Protein AF-0000000066341461 (afdb_homodimer)

Nearest PDB structures (foldseek):
  7xf5-assembly1_A  TM=8.465E-01  e=7.614E-37  Homo sapiens
  6qvb-assembly1_B  TM=9.082E-01  e=4.799E-34  Homo sapiens
  6coy-assembly1_B  TM=9.513E-01  e=1.203E-29  Homo sapiens
  8ta2-assembly1_B  TM=9.564E-01  e=3.883E-28  Homo sapiens
  6qv6-assembly1_A  TM=9.514E-01  e=9.353E-28  Homo sapiens

pLDDT: mean 84.08, std 16.34, range [21.59, 98.44]

GO terms:
  GO:0015108 chloride transmembrane transporter activity (F, IDA)
  GO:0015108 chloride transmembrane transporter activity (F, IGI)
  GO:0055064 chloride ion homeostasis (P, IMP)

Foldseek 3Di:
DPPPPPPDDPPPPDPPVVVVVVVVVVVVVVVVVVVVVVPVPCPDPVVVVVVVVVVVVVVVVVVCVVDNPVLVLLLVLLQVLLVLLQVLVVLLVVLLVVLVVVLVVCPPPPVVNLCSLQQLLLVLLLVQCVLCVPQPVLLWELCLLVLLLVLLPDDDVSLLDPSSLVSNSSSASSQQSSFVLLLFADQRNSLSSLLSSLLVSVVVSCVVVPVPDPPDNNLSSLLSSLSSNCSNFLFNVLSNQCSCPRNDDDDDVVSVVSSSSSSNSNSVSNQVVCCVVPVDVHRDFQQAADADQPQRFDPVCLVVLLVLLVVLLVVLLVLLVLLLVLQVCCCPPVVNVVCCVPRQSNVSSVLSSVSSVCCPCVHVVLLQLSVDGLSLLLNLLLHQDALVVCVVPVPVDDDDPPRSSPSQDDPPDDSLRSLVCNLVVLSVSLSSSNNRGGHTHHLSSQLSSQLSSQLNSLNVVLVVCVVPPPDPDSSGGSSLSSLLRSQSNSCLQQLGNSSLVVSCRNNVHCSSSVSSSSSNVSSSVSSPPPLDAHNSLSVCLSVLALDQVSLCSNPVVLQQAFQLVQFDAADDAAEQFDFLVVVVVSLVVDPDQKHWYAHDPVQQQTAAIDGSVQSVVQCVVCVVPDSNHGPNVGGDGDHDDDEAERSHHLNVVSVCCSVVVDQKHFYDDPRHTRHMDGSVSSRVVSSVSSVVD/DCPPPPPPPPVPPDPPPVVVVVVVVCVVVVVVVVVVVVPVPCPDPVVVVVVVVVVVVVVVVVVCVVDNPVLVLLLVLLQVLLVLLQVLVVLLVVLLVVLVVVLVVCPPPPVVNLCSLQQLLLVLLLVQCVLCVVQAVLLWELCLLVLLLVLLPDDDVSLLDPSSLVSNSSSASSQQSSFVLLLFADQRNSLSSLLSSLLVSVVVSCVVVPVPDPPDNNLSSLLSSLSSNCSNFLFNVLSNQCSCPRNDDDDDVVSVVSSSSSSNSNSVSNQVVCCVVPVDVHRDFQQAADADQPQRFDPVCLVVLLVLLVVLLVVLLVLLVLLLVLQVCCCPPVVNVVCCVPRQSNVSSVLSSVSSVCCPCVHVVLLQLSVDGLSLLLNLLLHQDALVVCVVPVVPDDDDPPRSSPSQDDPPDDSLRSLVCNLVVLSVSLSSSNNRGGHTHHLSSQLSSQLSSQLNSLNVVLVVCVVPPPDPDSSGGSSLSSLLRSQSNSCLQQLGNSSLVVSCRNRVHCSSSVSSSSSNVSSSVSSPPPLDAHNSLSVCLSVLALDQVSLCSNPVVLQQAFCLVQFDAADDAAEQFDFLVVVVVSLVVDPDQKHWYAHDPVQQQTAAIDGSVQSVVQCVVCVPPDSNHGPNVGDDGDHDDDEAERSHHLNVVSVCCSVVVDQKHFYDDPRHTRHMDGSVSNRVVSSVSSVVD

Structure (mmCIF, N/CA/C/O backbone):
data_AF-0000000066341461-model_v1
#
loop_
_entity.id
_entity.type
_entity.pdbx_description
1 polymer 'Chloride channel K'
#
loop_
_atom_site.group_PDB
_atom_site.id
_atom_site.type_symbol
_atom_site.label_atom_id
_atom_site.label_alt_id
_atom_site.label_comp_id
_atom_site.label_asym_id
_atom_site.label_entity_id
_atom_site.label_seq_id
_atom_site.pdbx_PDB_ins_code
_atom_site.Cartn_x
_atom_site.Cartn_y
_atom_site.Cartn_z
_atom_site.occupancy
_atom_site.B_iso_or_equiv
_atom_site.auth_seq_id
_atom_site.auth_comp_id
_atom_site.auth_asym_id
_atom_site.auth_atom_id
_atom_site.pdbx_PDB_model_num
ATOM 1 N N . MET A 1 1 ? 57.875 -99.188 4.984 1 24.59 1 MET A N 1
ATOM 2 C CA . MET A 1 1 ? 58.094 -98.188 6.027 1 24.59 1 MET A CA 1
ATOM 3 C C . MET A 1 1 ? 57.031 -97.125 5.977 1 24.59 1 MET A C 1
ATOM 5 O O . MET A 1 1 ? 56.875 -96.438 4.949 1 24.59 1 MET A O 1
ATOM 9 N N . ASP A 1 2 ? 55.938 -97.188 6.777 1 26.61 2 ASP A N 1
ATOM 10 C CA . ASP A 1 2 ? 54.5 -96.938 6.988 1 26.61 2 ASP A CA 1
ATOM 11 C C . ASP A 1 2 ? 54.281 -95.5 7.477 1 26.61 2 ASP A C 1
ATOM 13 O O . ASP A 1 2 ? 54.531 -95.188 8.641 1 26.61 2 ASP A O 1
ATOM 17 N N . ASP A 1 3 ? 54.906 -94.562 6.746 1 26.5 3 ASP A N 1
ATOM 18 C CA . ASP A 1 3 ? 55.062 -93.188 7.133 1 26.5 3 ASP A CA 1
ATOM 19 C C . ASP A 1 3 ? 53.719 -92.5 7.426 1 26.5 3 ASP A C 1
ATOM 21 O O . ASP A 1 3 ? 52.844 -92.5 6.562 1 26.5 3 ASP A O 1
ATOM 25 N N . ILE A 1 4 ? 53.312 -92.562 8.711 1 28.92 4 ILE A N 1
ATOM 26 C CA . ILE A 1 4 ? 52.125 -92.312 9.5 1 28.92 4 ILE A CA 1
ATOM 27 C C . ILE A 1 4 ? 51.781 -90.812 9.461 1 28.92 4 ILE A C 1
ATOM 29 O O . ILE A 1 4 ? 52.562 -90 9.953 1 28.92 4 ILE A O 1
ATOM 33 N N . CYS A 1 5 ? 51.219 -90.312 8.336 1 27.58 5 CYS A N 1
ATOM 34 C CA . CYS A 1 5 ? 50.906 -88.938 7.93 1 27.58 5 CYS A CA 1
ATOM 35 C C . CYS A 1 5 ? 49.969 -88.25 8.945 1 27.58 5 CYS A C 1
ATOM 37 O O . CYS A 1 5 ? 48.812 -88.625 9.055 1 27.58 5 CYS A O 1
ATOM 39 N N . VAL A 1 6 ? 50.469 -87.938 10.172 1 27.92 6 VAL A N 1
ATOM 40 C CA . VAL A 1 6 ? 49.719 -87.562 11.352 1 27.92 6 VAL A CA 1
ATOM 41 C C . VAL A 1 6 ? 49.062 -86.188 11.109 1 27.92 6 VAL A C 1
ATOM 43 O O . VAL A 1 6 ? 49.75 -85.188 10.781 1 27.92 6 VAL A O 1
ATOM 46 N N . ASN A 1 7 ? 47.781 -86.062 10.625 1 26.39 7 ASN A N 1
ATOM 47 C CA . ASN A 1 7 ? 46.906 -85 10.203 1 26.39 7 ASN A CA 1
ATOM 48 C C . ASN A 1 7 ? 46.594 -84.062 11.359 1 26.39 7 ASN A C 1
ATOM 50 O O . ASN A 1 7 ? 45.969 -84.438 12.352 1 26.39 7 ASN A O 1
ATOM 54 N N . VAL A 1 8 ? 47.5 -83.188 11.82 1 23.38 8 VAL A N 1
ATOM 55 C CA . VAL A 1 8 ? 47.438 -82.312 13.008 1 23.38 8 VAL A CA 1
ATOM 56 C C . VAL A 1 8 ? 46.25 -81.375 12.938 1 23.38 8 VAL A C 1
ATOM 58 O O . VAL A 1 8 ? 45.969 -80.812 11.875 1 23.38 8 VAL A O 1
ATOM 61 N N . LYS A 1 9 ? 45.406 -81.312 14.086 1 27.03 9 LYS A N 1
ATOM 62 C CA . LYS A 1 9 ? 44.125 -80.875 14.625 1 27.03 9 LYS A CA 1
ATOM 63 C C . LYS A 1 9 ? 44.094 -79.312 14.789 1 27.03 9 LYS A C 1
ATOM 65 O O . LYS A 1 9 ? 43.906 -78.812 15.898 1 27.03 9 LYS A O 1
ATOM 70 N N . GLN A 1 10 ? 44.688 -78.438 13.938 1 26.56 10 GLN A N 1
ATOM 71 C CA . GLN A 1 10 ? 44.906 -77.125 14.492 1 26.56 10 GLN A CA 1
ATOM 72 C C . GLN A 1 10 ? 43.562 -76.438 14.859 1 26.56 10 GLN A C 1
ATOM 74 O O . GLN A 1 10 ? 42.656 -76.438 14.047 1 26.56 10 GLN A O 1
ATOM 79 N N . PRO A 1 11 ? 43.188 -76.25 16.219 1 30.66 11 PRO A N 1
ATOM 80 C CA . PRO A 1 11 ? 41.969 -75.812 16.875 1 30.66 11 PRO A CA 1
ATOM 81 C C . PRO A 1 11 ? 41.625 -74.375 16.578 1 30.66 11 PRO A C 1
ATOM 83 O O . PRO A 1 11 ? 42.344 -73.5 16.969 1 30.66 11 PRO A O 1
ATOM 86 N N . GLU A 1 12 ? 41.375 -73.938 15.367 1 27.84 12 GLU A N 1
ATOM 87 C CA . GLU A 1 12 ? 41.25 -72.5 14.906 1 27.84 12 GLU A CA 1
ATOM 88 C C . GLU A 1 12 ? 40.094 -71.812 15.633 1 27.84 12 GLU A C 1
ATOM 90 O O . GLU A 1 12 ? 39.906 -70.625 15.461 1 27.84 12 GLU A O 1
ATOM 95 N N . ASN A 1 13 ? 39.062 -72.562 16.219 1 27.7 13 ASN A N 1
ATOM 96 C CA . ASN A 1 13 ? 37.75 -71.938 16.188 1 27.7 13 ASN A CA 1
ATOM 97 C C . ASN A 1 13 ? 37.625 -70.812 17.25 1 27.7 13 ASN A C 1
ATOM 99 O O . ASN A 1 13 ? 36.594 -70.188 17.391 1 27.7 13 ASN A O 1
ATOM 103 N N . GLU A 1 14 ? 38.312 -70.938 18.375 1 31.06 14 GLU A N 1
ATOM 104 C CA . GLU A 1 14 ? 37.688 -70.438 19.594 1 31.06 14 GLU A CA 1
ATOM 105 C C . GLU A 1 14 ? 37.781 -68.875 19.609 1 31.06 14 GLU A C 1
ATOM 107 O O . GLU A 1 14 ? 37.125 -68.25 20.438 1 31.06 14 GLU A O 1
ATOM 112 N N . ASN A 1 15 ? 38.75 -68.312 19.016 1 32.84 15 ASN A N 1
ATOM 113 C CA . ASN A 1 15 ? 39.188 -67 19.453 1 32.84 15 ASN A CA 1
ATOM 114 C C . ASN A 1 15 ? 38.188 -65.938 19.016 1 32.84 15 ASN A C 1
ATOM 116 O O . ASN A 1 15 ? 38.406 -64.75 19.281 1 32.84 15 ASN A O 1
ATOM 120 N N . ASP A 1 16 ? 37.344 -66.25 18.047 1 32.78 16 ASP A N 1
ATOM 121 C CA . ASP A 1 16 ? 36.656 -65.062 17.469 1 32.78 16 ASP A CA 1
ATOM 122 C C . ASP A 1 16 ? 35.531 -64.625 18.391 1 32.78 16 ASP A C 1
ATOM 124 O O . ASP A 1 16 ? 34.938 -63.562 18.156 1 32.78 16 ASP A O 1
ATOM 128 N N . GLU A 1 17 ? 35.031 -65.5 19.328 1 33.88 17 GLU A N 1
ATOM 129 C CA . GLU A 1 17 ? 33.875 -65.062 20.109 1 33.88 17 GLU A CA 1
ATOM 130 C C . GLU A 1 17 ? 34.219 -64 21.125 1 33.88 17 GLU A C 1
ATOM 132 O O . GLU A 1 17 ? 33.344 -63.281 21.594 1 33.88 17 GLU A O 1
ATOM 137 N N . GLN A 1 18 ? 35.438 -64.062 21.688 1 35.53 18 GLN A N 1
ATOM 138 C CA . GLN A 1 18 ? 35.75 -63.219 22.812 1 35.53 18 GLN A CA 1
ATOM 139 C C . GLN A 1 18 ? 35.781 -61.75 22.406 1 35.53 18 GLN A C 1
ATOM 141 O O . GLN A 1 18 ? 35.688 -60.875 23.25 1 35.53 18 GLN A O 1
ATOM 146 N N . ARG A 1 19 ? 36.094 -61.5 21.156 1 39.25 19 ARG A N 1
ATOM 147 C CA . ARG A 1 19 ? 36.281 -60.094 20.781 1 39.25 19 ARG A CA 1
ATOM 148 C C . ARG A 1 19 ? 34.938 -59.375 20.766 1 39.25 19 ARG A C 1
ATOM 150 O O . ARG A 1 19 ? 34.906 -58.125 20.859 1 39.25 19 ARG A O 1
ATOM 157 N N . VAL A 1 20 ? 33.875 -60.219 20.594 1 41.56 20 VAL A N 1
ATOM 158 C CA . VAL A 1 20 ? 32.594 -59.562 20.5 1 41.56 20 VAL A CA 1
ATOM 159 C C . VAL A 1 20 ? 32.156 -59.031 21.859 1 41.56 20 VAL A C 1
ATOM 161 O O . VAL A 1 20 ? 31.562 -57.938 21.969 1 41.56 20 VAL A O 1
ATOM 164 N N . GLN A 1 21 ? 32.5 -59.844 22.953 1 38.66 21 GLN A N 1
ATOM 165 C CA . GLN A 1 21 ? 31.984 -59.438 24.266 1 38.66 21 GLN A CA 1
ATOM 166 C C . GLN A 1 21 ? 32.719 -58.219 24.766 1 38.66 21 GLN A C 1
ATOM 168 O O . GLN A 1 21 ? 32.188 -57.438 25.562 1 38.66 21 GLN A O 1
ATOM 173 N N . GLU A 1 22 ? 34.062 -58.188 24.531 1 41.75 22 GLU A N 1
ATOM 174 C CA . GLU A 1 22 ? 34.812 -57.094 25.094 1 41.75 22 GLU A CA 1
ATOM 175 C C . GLU A 1 22 ? 34.375 -55.75 24.484 1 41.75 22 GLU A C 1
ATOM 177 O O . GLU A 1 22 ? 34.406 -54.719 25.141 1 41.75 22 GLU A O 1
ATOM 182 N N . ASP A 1 23 ? 34 -55.906 23.141 1 36.38 23 ASP A N 1
ATOM 183 C CA . ASP A 1 23 ? 33.625 -54.656 22.531 1 36.38 23 ASP A CA 1
ATOM 184 C C . ASP A 1 23 ? 32.281 -54.156 23.109 1 36.38 23 ASP A C 1
ATOM 186 O O . ASP A 1 23 ? 32 -52.969 23.062 1 36.38 23 ASP A O 1
ATOM 190 N N . LYS A 1 24 ? 31.438 -55.156 23.656 1 41.12 24 LYS A N 1
ATOM 191 C CA . LYS A 1 24 ? 30.203 -54.719 24.281 1 41.12 24 LYS A CA 1
ATOM 192 C C . LYS A 1 24 ? 30.469 -54.062 25.641 1 41.12 24 LYS A C 1
ATOM 194 O O . LYS A 1 24 ? 29.641 -53.312 26.141 1 41.12 24 LYS A O 1
ATOM 199 N N . ARG A 1 25 ? 31.484 -54.719 26.375 1 39.22 25 ARG A N 1
ATOM 200 C CA . ARG A 1 25 ? 31.734 -54.125 27.688 1 39.22 25 ARG A CA 1
ATOM 201 C C . ARG A 1 25 ? 32.281 -52.719 27.547 1 39.22 25 ARG A C 1
ATOM 203 O O . ARG A 1 25 ? 31.953 -51.844 28.359 1 39.22 25 ARG A O 1
ATOM 210 N N . GLU A 1 26 ? 33.25 -52.531 26.516 1 42.88 26 GLU A N 1
ATOM 211 C CA . GLU A 1 26 ? 33.719 -51.156 26.344 1 42.88 26 GLU A CA 1
ATOM 212 C C . GLU A 1 26 ? 32.594 -50.219 25.891 1 42.88 26 GLU A C 1
ATOM 214 O O . GLU A 1 26 ? 32.531 -49.062 26.266 1 42.88 26 GLU A O 1
ATOM 219 N N . GLU A 1 27 ? 31.656 -50.875 25.109 1 36 27 GLU A N 1
ATOM 220 C CA . GLU A 1 27 ? 30.516 -50.062 24.734 1 36 27 GLU A CA 1
ATOM 221 C C . GLU A 1 27 ? 29.562 -49.844 25.906 1 36 27 GLU A C 1
ATOM 223 O O . GLU A 1 27 ? 29 -48.75 26.062 1 36 27 GLU A O 1
ATOM 228 N N . ALA A 1 28 ? 29.344 -50.906 26.797 1 41.62 28 ALA A N 1
ATOM 229 C CA . ALA A 1 28 ? 28.469 -50.688 27.953 1 41.62 28 ALA A CA 1
ATOM 230 C C . ALA A 1 28 ? 29.094 -49.719 28.953 1 41.62 28 ALA A C 1
ATOM 232 O O . ALA A 1 28 ? 28.391 -48.875 29.516 1 41.62 28 ALA A O 1
ATOM 233 N N . THR A 1 29 ? 30.438 -50.062 29.312 1 42.66 29 THR A N 1
ATOM 234 C CA . THR A 1 29 ? 31.031 -49.125 30.25 1 42.66 29 THR A CA 1
ATOM 235 C C . THR A 1 29 ? 31.062 -47.688 29.672 1 42.66 29 THR A C 1
ATOM 237 O O . THR A 1 29 ? 30.906 -46.719 30.422 1 42.66 29 THR A O 1
ATOM 240 N N . ALA A 1 30 ? 31.297 -47.594 28.391 1 42.66 30 ALA A N 1
ATOM 241 C CA . ALA A 1 30 ? 31.234 -46.25 27.828 1 42.66 30 ALA A CA 1
ATOM 242 C C . ALA A 1 30 ? 29.812 -45.688 27.828 1 42.66 30 ALA A C 1
ATOM 244 O O . ALA A 1 30 ? 29.594 -44.5 28.078 1 42.66 30 ALA A O 1
ATOM 245 N N . GLU A 1 31 ? 28.812 -46.625 27.516 1 38.72 31 GLU A N 1
ATOM 246 C CA . GLU A 1 31 ? 27.422 -46.219 27.641 1 38.72 31 GLU A CA 1
ATOM 247 C C . GLU A 1 31 ? 27.078 -45.906 29.094 1 38.72 31 GLU A C 1
ATOM 249 O O . GLU A 1 31 ? 26.344 -44.938 29.375 1 38.72 31 GLU A O 1
ATOM 254 N N . GLU A 1 32 ? 27.484 -46.844 30.094 1 41.41 32 GLU A N 1
ATOM 255 C CA . GLU A 1 32 ? 27.188 -46.531 31.5 1 41.41 32 GLU A CA 1
ATOM 256 C C . GLU A 1 32 ? 27.891 -45.25 31.938 1 41.41 32 GLU A C 1
ATOM 258 O O . GLU A 1 32 ? 27.344 -44.469 32.719 1 41.41 32 GLU A O 1
ATOM 263 N N . LYS A 1 33 ? 29.203 -45.031 31.625 1 42.69 33 LYS A N 1
ATOM 264 C CA . LYS A 1 33 ? 29.859 -43.781 31.984 1 42.69 33 LYS A CA 1
ATOM 265 C C . LYS A 1 33 ? 29.203 -42.594 31.281 1 42.69 33 LYS A C 1
ATOM 267 O O . LYS A 1 33 ? 29.188 -41.469 31.812 1 42.69 33 LYS A O 1
ATOM 272 N N . LEU A 1 34 ? 28.766 -42.781 29.906 1 36.06 34 LEU A N 1
ATOM 273 C CA . LEU A 1 34 ? 28 -41.688 29.297 1 36.06 34 LEU A CA 1
ATOM 274 C C . LEU A 1 34 ? 26.672 -41.5 30.047 1 36.06 34 LEU A C 1
ATOM 276 O O . LEU A 1 34 ? 26.219 -40.344 30.188 1 36.06 34 LEU A O 1
ATOM 280 N N . ILE A 1 35 ? 25.969 -42.656 30.516 1 38.06 35 ILE A N 1
ATOM 281 C CA . ILE A 1 35 ? 24.75 -42.469 31.281 1 38.06 35 ILE A CA 1
ATOM 282 C C . ILE A 1 35 ? 25.094 -41.938 32.688 1 38.06 35 ILE A C 1
ATOM 284 O O . ILE A 1 35 ? 24.328 -41.156 33.25 1 38.06 35 ILE A O 1
ATOM 288 N N . SER A 1 36 ? 26.109 -42.562 33.406 1 39 36 SER A N 1
ATOM 289 C CA . SER A 1 36 ? 26.344 -42.031 34.75 1 39 36 SER A CA 1
ATOM 290 C C . SER A 1 36 ? 26.719 -40.562 34.719 1 39 36 SER A C 1
ATOM 292 O O . SER A 1 36 ? 26.75 -39.906 35.75 1 39 36 SER A O 1
ATOM 294 N N . ALA A 1 37 ? 27.547 -40.188 33.812 1 34.97 37 ALA A N 1
ATOM 295 C CA . ALA A 1 37 ? 27.828 -38.75 33.781 1 34.97 37 ALA A CA 1
ATOM 296 C C . ALA A 1 37 ? 26.547 -37.938 33.531 1 34.97 37 ALA A C 1
ATOM 298 O O . ALA A 1 37 ? 26.438 -37.25 32.531 1 34.97 37 ALA A O 1
ATOM 299 N N . ASN A 1 38 ? 25.391 -38.625 33.531 1 35.88 38 ASN A N 1
ATOM 300 C CA . ASN A 1 38 ? 24.219 -37.781 33.75 1 35.88 38 ASN A CA 1
ATOM 301 C C . ASN A 1 38 ? 24.375 -36.938 35 1 35.88 38 ASN A C 1
ATOM 303 O O . ASN A 1 38 ? 23.875 -37.281 36.062 1 35.88 38 ASN A O 1
ATOM 307 N N . GLU A 1 39 ? 25.578 -36.656 35.438 1 37.41 39 GLU A N 1
ATOM 308 C CA . GLU A 1 39 ? 25.547 -35.594 36.438 1 37.41 39 GLU A CA 1
ATOM 309 C C . GLU A 1 39 ? 24.469 -34.562 36.125 1 37.41 39 GLU A C 1
ATOM 311 O O . GLU A 1 39 ? 24.344 -34.125 34.969 1 37.41 39 GLU A O 1
ATOM 316 N N . PRO A 1 40 ? 23.344 -34.656 36.906 1 39.19 40 PRO A N 1
ATOM 317 C CA . PRO A 1 40 ? 22.453 -33.531 36.688 1 39.19 40 PRO A CA 1
ATOM 318 C C . PRO A 1 40 ? 23.203 -32.219 36.344 1 39.19 40 PRO A C 1
ATOM 320 O O . PRO A 1 40 ? 24.188 -31.906 37 1 39.19 40 PRO A O 1
ATOM 323 N N . SER A 1 41 ? 23.641 -32.031 35.125 1 40.59 41 SER A N 1
ATOM 324 C CA . SER A 1 41 ? 24.109 -30.688 34.844 1 40.59 41 SER A CA 1
ATOM 325 C C . SER A 1 41 ? 23.547 -29.703 35.875 1 40.59 41 SER A C 1
ATOM 327 O O . SER A 1 41 ? 22.344 -29.641 36.094 1 40.59 41 SER A O 1
ATOM 329 N N . TRP A 1 42 ? 24.172 -29.594 36.969 1 42.62 42 TRP A N 1
ATOM 330 C CA . TRP A 1 42 ? 23.953 -28.578 38 1 42.62 42 TRP A CA 1
ATOM 331 C C . TRP A 1 42 ? 23.422 -27.281 37.375 1 42.62 42 TRP A C 1
ATOM 333 O O . TRP A 1 42 ? 24.188 -26.516 36.812 1 42.62 42 TRP A O 1
ATOM 343 N N . LYS A 1 43 ? 22.438 -27.297 36.562 1 50.22 43 LYS A N 1
ATOM 344 C CA . LYS A 1 43 ? 21.859 -25.984 36.281 1 50.22 43 LYS A CA 1
ATOM 345 C C . LYS A 1 43 ? 21.531 -25.25 37.562 1 50.22 43 LYS A C 1
ATOM 347 O O . LYS A 1 43 ? 20.812 -25.766 38.438 1 50.22 43 LYS A O 1
ATOM 352 N N . PRO A 1 44 ? 22.406 -24.391 37.969 1 51.91 44 PRO A N 1
ATOM 353 C CA . PRO A 1 44 ? 22.188 -23.625 39.188 1 51.91 44 PRO A CA 1
ATOM 354 C C . PRO A 1 44 ? 20.781 -23.031 39.281 1 51.91 44 PRO A C 1
ATOM 356 O O . PRO A 1 44 ? 20.188 -22.688 38.25 1 51.91 44 PRO A O 1
ATOM 359 N N . TRP A 1 45 ? 20.156 -22.938 40.438 1 59.75 45 TRP A N 1
ATOM 360 C CA . TRP A 1 45 ? 18.891 -22.406 40.938 1 59.75 45 TRP A CA 1
ATOM 361 C C . TRP A 1 45 ? 17.703 -23.062 40.25 1 59.75 45 TRP A C 1
ATOM 363 O O . TRP A 1 45 ? 17 -22.422 39.469 1 59.75 45 TRP A O 1
ATOM 373 N N . PRO A 1 46 ? 17.75 -24.312 40.312 1 63.38 46 PRO A N 1
ATOM 374 C CA . PRO A 1 46 ? 16.703 -25.062 39.625 1 63.38 46 PRO A CA 1
ATOM 375 C C . PRO A 1 46 ? 15.289 -24.578 39.969 1 63.38 46 PRO A C 1
ATOM 377 O O . PRO A 1 46 ? 14.406 -24.562 39.094 1 63.38 46 PRO A O 1
ATOM 380 N N . GLN A 1 47 ? 15.25 -24.188 41.188 1 65.88 47 GLN A N 1
ATOM 381 C CA . GLN A 1 47 ? 13.914 -23.781 41.594 1 65.88 47 GLN A CA 1
ATOM 382 C C . GLN A 1 47 ? 13.5 -22.484 40.906 1 65.88 47 GLN A C 1
ATOM 384 O O . GLN A 1 47 ? 12.367 -22.359 40.438 1 65.88 47 GLN A O 1
ATOM 389 N N . SER A 1 48 ? 14.492 -21.641 40.938 1 69.88 48 SER A N 1
ATOM 390 C CA . SER A 1 48 ? 14.188 -20.359 40.312 1 69.88 48 SER A CA 1
ATOM 391 C C . SER A 1 48 ? 13.961 -20.531 38.812 1 69.88 48 SER A C 1
ATOM 393 O O . SER A 1 48 ? 13.094 -19.875 38.219 1 69.88 48 SER A O 1
ATOM 395 N N . ARG A 1 49 ? 14.672 -21.469 38.375 1 72.38 49 ARG A N 1
ATOM 396 C CA . ARG A 1 49 ? 14.484 -21.703 36.938 1 72.38 49 ARG A CA 1
ATOM 397 C C . ARG A 1 49 ? 13.125 -22.344 36.656 1 72.38 49 ARG A C 1
ATOM 399 O O . ARG A 1 49 ? 12.484 -22.031 35.656 1 72.38 49 ARG A O 1
ATOM 406 N N . SER A 1 50 ? 12.828 -23.234 37.562 1 75.06 50 SER A N 1
ATOM 407 C CA . SER A 1 50 ? 11.516 -23.844 37.406 1 75.06 50 SER A CA 1
ATOM 408 C C . SER A 1 50 ? 10.398 -22.812 37.562 1 75.06 50 SER A C 1
ATOM 410 O O . SER A 1 50 ? 9.414 -22.844 36.812 1 75.06 50 SER A O 1
ATOM 412 N N . GLN A 1 51 ? 10.695 -21.938 38.469 1 76.56 51 GLN A N 1
ATOM 413 C CA . GLN A 1 51 ? 9.688 -20.906 38.656 1 76.56 51 GLN A CA 1
ATOM 414 C C . GLN A 1 51 ? 9.633 -19.953 37.438 1 76.56 51 GLN A C 1
ATOM 416 O O . GLN A 1 51 ? 8.555 -19.531 37.031 1 76.56 51 GLN A O 1
ATOM 421 N N . ILE A 1 52 ? 10.75 -19.75 37 1 74.44 52 ILE A N 1
ATOM 422 C CA . ILE A 1 52 ? 10.797 -18.875 35.844 1 74.44 52 ILE A CA 1
ATOM 423 C C . ILE A 1 52 ? 10.164 -19.578 34.625 1 74.44 52 ILE A C 1
ATOM 425 O O . ILE A 1 52 ? 9.422 -18.953 33.875 1 74.44 52 ILE A O 1
ATOM 429 N N . ARG A 1 53 ? 10.484 -20.766 34.594 1 76.31 53 ARG A N 1
ATOM 430 C CA . ARG A 1 53 ? 9.906 -21.516 33.469 1 76.31 53 ARG A CA 1
ATOM 431 C C . ARG A 1 53 ? 8.383 -21.562 33.594 1 76.31 53 ARG A C 1
ATOM 433 O O . ARG A 1 53 ? 7.676 -21.438 32.594 1 76.31 53 ARG A O 1
ATOM 440 N N . GLU A 1 54 ? 7.984 -21.781 34.75 1 76.31 54 GLU A N 1
ATOM 441 C CA . GLU A 1 54 ? 6.539 -21.812 34.969 1 76.31 54 GLU A CA 1
ATOM 442 C C . GLU A 1 54 ? 5.918 -20.438 34.719 1 76.31 54 GLU A C 1
ATOM 444 O O . GLU A 1 54 ? 4.824 -20.344 34.156 1 76.31 54 GLU A O 1
ATOM 449 N N . CYS A 1 55 ? 6.633 -19.484 35.125 1 73.94 55 CYS A N 1
ATOM 450 C CA . CYS A 1 55 ? 6.152 -18.125 34.875 1 73.94 55 CYS A CA 1
ATOM 451 C C . CYS A 1 55 ? 6.117 -17.828 33.375 1 73.94 55 CYS A C 1
ATOM 453 O O . CYS A 1 55 ? 5.156 -17.234 32.875 1 73.94 55 CYS A O 1
ATOM 455 N N . VAL A 1 56 ? 7.117 -18.281 32.781 1 76.62 56 VAL A N 1
ATOM 456 C CA . VAL A 1 56 ? 7.184 -18.062 31.344 1 76.62 56 VAL A CA 1
ATOM 457 C C . VAL A 1 56 ? 6.062 -18.828 30.656 1 76.62 56 VAL A C 1
ATOM 459 O O . VAL A 1 56 ? 5.441 -18.328 29.703 1 76.62 56 VAL A O 1
ATOM 462 N N . LEU A 1 57 ? 5.809 -19.922 31.109 1 77.62 57 LEU A N 1
ATOM 463 C CA . LEU A 1 57 ? 4.746 -20.719 30.531 1 77.62 57 LEU A CA 1
ATOM 464 C C . LEU A 1 57 ? 3.379 -20.109 30.797 1 77.62 57 LEU A C 1
ATOM 466 O O . LEU A 1 57 ? 2.496 -20.125 29.938 1 77.62 57 LEU A O 1
ATOM 470 N N . ASN A 1 58 ? 3.221 -19.562 32 1 75.81 58 ASN A N 1
ATOM 471 C CA . ASN A 1 58 ? 1.95 -18.922 32.312 1 75.81 58 ASN A CA 1
ATOM 472 C C . ASN A 1 58 ? 1.75 -17.641 31.5 1 75.81 58 ASN A C 1
ATOM 474 O O . ASN A 1 58 ? 0.64 -17.359 31.047 1 75.81 58 ASN A O 1
ATOM 478 N N . VAL A 1 59 ? 2.783 -17.016 31.375 1 75.12 59 VAL A N 1
ATOM 479 C CA . VAL A 1 59 ? 2.713 -15.797 30.562 1 75.12 59 VAL A CA 1
ATOM 480 C C . VAL A 1 59 ? 2.43 -16.172 29.109 1 75.12 59 VAL A C 1
ATOM 482 O O . VAL A 1 59 ? 1.646 -15.492 28.438 1 75.12 59 VAL A O 1
ATOM 485 N N . LYS A 1 60 ? 3.062 -17.125 28.797 1 76.5 60 LYS A N 1
ATOM 486 C CA . LYS A 1 60 ? 2.822 -17.594 27.438 1 76.5 60 LYS A CA 1
ATOM 487 C C . LYS A 1 60 ? 1.365 -18.016 27.25 1 76.5 60 LYS A C 1
ATOM 489 O O . LYS A 1 60 ? 0.747 -17.672 26.234 1 76.5 60 LYS A O 1
ATOM 494 N N . LYS A 1 61 ? 0.817 -18.703 28.156 1 76.81 61 LYS A N 1
ATOM 495 C CA . LYS A 1 61 ? -0.578 -19.125 28.062 1 76.81 61 LYS A CA 1
ATOM 496 C C . LYS A 1 61 ? -1.518 -17.922 28.062 1 76.81 61 LYS A C 1
ATOM 498 O O . LYS A 1 61 ? -2.504 -17.891 27.328 1 76.81 61 LYS A O 1
ATOM 503 N N . LEU A 1 62 ? -1.164 -17 28.844 1 71.12 62 LEU A N 1
ATOM 504 C CA . LEU A 1 62 ? -1.978 -15.797 28.906 1 71.12 62 LEU A CA 1
ATOM 505 C C . LEU A 1 62 ? -1.901 -15.008 27.609 1 71.12 62 LEU A C 1
ATOM 507 O O . LEU A 1 62 ? -2.92 -14.516 27.109 1 71.12 62 LEU A O 1
ATOM 511 N N . LEU A 1 63 ? -0.741 -15 27.141 1 70.94 63 LEU A N 1
ATOM 512 C CA . LEU A 1 63 ? -0.538 -14.234 25.906 1 70.94 63 LEU A CA 1
ATOM 513 C C . LEU A 1 63 ? -1.203 -14.93 24.719 1 70.94 63 LEU A C 1
ATOM 515 O O . LEU A 1 63 ? -1.786 -14.266 23.859 1 70.94 63 LEU A O 1
ATOM 519 N N . VAL A 1 64 ? -1.059 -16.188 24.719 1 73.56 64 VAL A N 1
ATOM 520 C CA . VAL A 1 64 ? -1.629 -16.953 23.609 1 73.56 64 VAL A CA 1
ATOM 521 C C . VAL A 1 64 ? -3.152 -16.906 23.672 1 73.56 64 VAL A C 1
ATOM 523 O O . VAL A 1 64 ? -3.828 -16.984 22.641 1 73.56 64 VAL A O 1
ATOM 526 N N . SER A 1 65 ? -3.66 -16.75 24.875 1 72.25 65 SER A N 1
ATOM 527 C CA . SER A 1 65 ? -5.109 -16.641 25.016 1 72.25 65 SER A CA 1
ATOM 528 C C . SER A 1 65 ? -5.613 -15.312 24.453 1 72.25 65 SER A C 1
ATOM 530 O O . SER A 1 65 ? -6.762 -15.219 24.016 1 72.25 65 SER A O 1
ATOM 532 N N . LEU A 1 66 ? -4.715 -14.367 24.406 1 71.25 66 LEU A N 1
ATOM 533 C CA . LEU A 1 66 ? -5.133 -13.031 24 1 71.25 66 LEU A CA 1
ATOM 534 C C . LEU A 1 66 ? -4.938 -12.844 22.5 1 71.25 66 LEU A C 1
ATOM 536 O O . LEU A 1 66 ? -5.801 -12.266 21.828 1 71.25 66 LEU A O 1
ATOM 540 N N . ALA A 1 67 ? -3.758 -13.273 22.109 1 77.38 67 ALA A N 1
ATOM 541 C CA . ALA A 1 67 ? -3.443 -13.117 20.688 1 77.38 67 ALA A CA 1
ATOM 542 C C . ALA A 1 67 ? -2.541 -14.25 20.203 1 77.38 67 ALA A C 1
ATOM 544 O O . ALA A 1 67 ? -1.93 -14.953 21 1 77.38 67 ALA A O 1
ATOM 545 N N . SER A 1 68 ? -2.596 -14.453 18.969 1 80.62 68 SER A N 1
ATOM 546 C CA . SER A 1 68 ? -1.717 -15.453 18.375 1 80.62 68 SER A CA 1
ATOM 547 C C . SER A 1 68 ? -0.25 -15.07 18.547 1 80.62 68 SER A C 1
ATOM 549 O O . SER A 1 68 ? 0.083 -13.891 18.609 1 80.62 68 SER A O 1
ATOM 551 N N . MET A 1 69 ? 0.602 -15.938 18.734 1 83.88 69 MET A N 1
ATOM 552 C CA . MET A 1 69 ? 2.031 -15.742 18.969 1 83.88 69 MET A CA 1
ATOM 553 C C . MET A 1 69 ? 2.666 -14.961 17.812 1 83.88 69 MET A C 1
ATOM 555 O O . MET A 1 69 ? 3.662 -14.258 18.016 1 83.88 69 MET A O 1
ATOM 559 N N . GLU A 1 70 ? 2.127 -15.023 16.688 1 87 70 GLU A N 1
ATOM 560 C CA . GLU A 1 70 ? 2.658 -14.328 15.523 1 87 70 GLU A CA 1
ATOM 561 C C . GLU A 1 70 ? 2.602 -12.812 15.711 1 87 70 GLU A C 1
ATOM 563 O O . GLU A 1 70 ? 3.52 -12.094 15.305 1 87 70 GLU A O 1
ATOM 568 N N . TRP A 1 71 ? 1.607 -12.328 16.406 1 88.69 71 TRP A N 1
ATOM 569 C CA . TRP A 1 71 ? 1.422 -10.891 16.562 1 88.69 71 TRP A CA 1
ATOM 570 C C . TRP A 1 71 ? 2.396 -10.328 17.594 1 88.69 71 TRP A C 1
ATOM 572 O O . TRP A 1 71 ? 2.814 -9.172 17.5 1 88.69 71 TRP A O 1
ATOM 582 N N . TYR A 1 72 ? 2.736 -11.156 18.531 1 90.5 72 TYR A N 1
ATOM 583 C CA . TYR A 1 72 ? 3.762 -10.734 19.484 1 90.5 72 TYR A CA 1
ATOM 584 C C . TYR A 1 72 ? 5.129 -10.664 18.812 1 90.5 72 TYR A C 1
ATOM 586 O O . TYR A 1 72 ? 5.934 -9.781 19.125 1 90.5 72 TYR A O 1
ATOM 594 N N . CYS A 1 73 ? 5.367 -11.547 17.891 1 93 73 CYS A N 1
ATOM 595 C CA . CYS A 1 73 ? 6.621 -11.516 17.156 1 93 73 CYS A CA 1
ATOM 596 C C . CYS A 1 73 ? 6.695 -10.281 16.266 1 93 73 CYS A C 1
ATOM 598 O O . CYS A 1 73 ? 7.762 -9.68 16.109 1 93 73 CYS A O 1
ATOM 600 N N . TYR A 1 74 ? 5.535 -9.914 15.695 1 94.62 74 TYR A N 1
ATOM 601 C CA . TYR A 1 74 ? 5.496 -8.703 14.883 1 94.62 74 TYR A CA 1
ATOM 602 C C . TYR A 1 74 ? 5.789 -7.473 15.734 1 94.62 74 TYR A C 1
ATOM 604 O O . TYR A 1 74 ? 6.543 -6.59 15.312 1 94.62 74 TYR A O 1
ATOM 612 N N . ALA A 1 75 ? 5.199 -7.383 16.906 1 94.31 75 ALA A N 1
ATOM 613 C CA . ALA A 1 75 ? 5.426 -6.254 17.812 1 94.31 75 ALA A CA 1
ATOM 614 C C . ALA A 1 75 ? 6.887 -6.18 18.234 1 94.31 75 ALA A C 1
ATOM 616 O O . ALA A 1 75 ? 7.484 -5.102 18.25 1 94.31 75 ALA A O 1
ATOM 617 N N . LEU A 1 76 ? 7.422 -7.305 18.547 1 96.19 76 LEU A N 1
ATOM 618 C CA . LEU A 1 76 ? 8.812 -7.355 18.984 1 96.19 76 LEU A CA 1
ATOM 619 C C . LEU A 1 76 ? 9.75 -6.969 17.844 1 96.19 76 LEU A C 1
ATOM 621 O O . LEU A 1 76 ? 10.781 -6.328 18.078 1 96.19 76 LEU A O 1
ATOM 625 N N . LEU A 1 77 ? 9.438 -7.445 16.672 1 97.44 77 LEU A N 1
ATOM 626 C CA . LEU A 1 77 ? 10.219 -7.051 15.5 1 97.44 77 LEU A CA 1
ATOM 627 C C . LEU A 1 77 ? 10.273 -5.531 15.375 1 97.44 77 LEU A C 1
ATOM 629 O O . LEU A 1 77 ? 11.352 -4.961 15.172 1 97.44 77 LEU A O 1
ATOM 633 N N . GLY A 1 78 ? 9.102 -4.863 15.531 1 97.56 78 GLY A N 1
ATOM 634 C CA . GLY A 1 78 ? 9.055 -3.41 15.469 1 97.56 78 GLY A CA 1
ATOM 635 C C . GLY A 1 78 ? 9.852 -2.738 16.578 1 97.56 78 GLY A C 1
ATOM 636 O O . GLY A 1 78 ? 10.625 -1.817 16.312 1 97.56 78 GLY A O 1
ATOM 637 N N . ILE A 1 79 ? 9.766 -3.213 17.719 1 96.88 79 ILE A N 1
ATOM 638 C CA . ILE A 1 79 ? 10.391 -2.607 18.891 1 96.88 79 ILE A CA 1
ATOM 639 C C . ILE A 1 79 ? 11.906 -2.787 18.828 1 96.88 79 ILE A C 1
ATOM 641 O O . ILE A 1 79 ? 12.664 -1.826 19 1 96.88 79 ILE A O 1
ATOM 645 N N . ILE A 1 80 ? 12.344 -3.947 18.484 1 97.69 80 ILE A N 1
ATOM 646 C CA . ILE A 1 80 ? 13.773 -4.242 18.438 1 97.69 80 ILE A CA 1
ATOM 647 C C . ILE A 1 80 ? 14.43 -3.426 17.328 1 97.69 80 ILE A C 1
ATOM 649 O O . ILE A 1 80 ? 15.508 -2.857 17.531 1 97.69 80 ILE A O 1
ATOM 653 N N . THR A 1 81 ? 13.789 -3.445 16.234 1 97.94 81 THR A N 1
ATOM 654 C CA . THR A 1 81 ? 14.352 -2.701 15.109 1 97.94 81 THR A CA 1
ATOM 655 C C . THR A 1 81 ? 14.422 -1.211 15.438 1 97.94 81 THR A C 1
ATOM 657 O O . THR A 1 81 ? 15.398 -0.542 15.086 1 97.94 81 THR A O 1
ATOM 660 N N . ALA A 1 82 ? 13.406 -0.701 16.078 1 96.94 82 ALA A N 1
ATOM 661 C CA . ALA A 1 82 ? 13.406 0.708 16.469 1 96.94 82 ALA A CA 1
ATOM 662 C C . ALA A 1 82 ? 14.508 0.995 17.484 1 96.94 82 ALA A C 1
ATOM 664 O O . ALA A 1 82 ? 15.156 2.043 17.422 1 96.94 82 ALA A O 1
ATOM 665 N N . LEU A 1 83 ? 14.711 0.146 18.391 1 96.69 83 LEU A N 1
ATOM 666 C CA . LEU A 1 83 ? 15.773 0.296 19.375 1 96.69 83 LEU A CA 1
ATOM 667 C C . LEU A 1 83 ? 17.141 0.304 18.703 1 96.69 83 LEU A C 1
ATOM 669 O O . LEU A 1 83 ? 18.016 1.108 19.047 1 96.69 83 LEU A O 1
ATOM 673 N N . MET A 1 84 ? 17.281 -0.575 17.75 1 97.44 84 MET A N 1
ATOM 674 C CA . MET A 1 84 ? 18.531 -0.618 17 1 97.44 84 MET A CA 1
ATOM 675 C C . MET A 1 84 ? 18.766 0.688 16.25 1 97.44 84 MET A C 1
ATOM 677 O O . MET A 1 84 ? 19.875 1.226 16.25 1 97.44 84 MET A O 1
ATOM 681 N N . SER A 1 85 ? 17.734 1.118 15.617 1 96.5 85 SER A N 1
ATOM 682 C CA . SER A 1 85 ? 17.844 2.365 14.867 1 96.5 85 SER A CA 1
ATOM 683 C C . SER A 1 85 ? 18.188 3.535 15.789 1 96.5 85 SER A C 1
ATOM 685 O O . SER A 1 85 ? 19.031 4.367 15.461 1 96.5 85 SER A O 1
ATOM 687 N N . PHE A 1 86 ? 17.578 3.615 16.906 1 93.69 86 PHE A N 1
ATOM 688 C CA . PHE A 1 86 ? 17.766 4.703 17.859 1 93.69 86 PHE A CA 1
ATOM 689 C C . PHE A 1 86 ? 19.188 4.695 18.422 1 93.69 86 PHE A C 1
ATOM 691 O O . PHE A 1 86 ? 19.844 5.738 18.484 1 93.69 86 PHE A O 1
ATOM 698 N N . PHE A 1 87 ? 19.641 3.592 18.797 1 94.75 87 PHE A N 1
ATOM 699 C CA . PHE A 1 87 ? 20.984 3.482 19.344 1 94.75 87 PHE A CA 1
ATOM 700 C C . PHE A 1 87 ? 22.031 3.824 18.281 1 94.75 87 PHE A C 1
ATOM 702 O O . PHE A 1 87 ? 23.062 4.434 18.594 1 94.75 87 PHE A O 1
ATOM 709 N N . MET A 1 88 ? 21.797 3.396 17.125 1 96.25 88 MET A N 1
ATOM 710 C CA . MET A 1 88 ? 22.688 3.742 16.031 1 96.25 88 MET A CA 1
ATOM 711 C C . MET A 1 88 ? 22.75 5.254 15.82 1 96.25 88 MET A C 1
ATOM 713 O O . MET A 1 88 ? 23.828 5.836 15.727 1 96.25 88 MET A O 1
ATOM 717 N N . ASP A 1 89 ? 21.625 5.859 15.773 1 93.69 89 ASP A N 1
ATOM 718 C CA . ASP A 1 89 ? 21.562 7.301 15.555 1 93.69 89 ASP A CA 1
ATOM 719 C C . ASP A 1 89 ? 22.203 8.062 16.703 1 93.69 89 ASP A C 1
ATOM 721 O O . ASP A 1 89 ? 22.891 9.062 16.484 1 93.69 89 ASP A O 1
ATOM 725 N N . MET A 1 90 ? 22 7.605 17.906 1 93.25 90 MET A N 1
ATOM 726 C CA . MET A 1 90 ? 22.594 8.25 19.078 1 93.25 90 MET A CA 1
ATOM 727 C C . MET A 1 90 ? 24.109 8.156 19.062 1 93.25 90 MET A C 1
ATOM 729 O O . MET A 1 90 ? 24.797 9.133 19.328 1 93.25 90 MET A O 1
ATOM 733 N N . THR A 1 91 ? 24.594 7.004 18.703 1 95.88 91 THR A N 1
ATOM 734 C CA . THR A 1 91 ? 26.031 6.805 18.641 1 95.88 91 THR A CA 1
ATOM 735 C C . THR A 1 91 ? 26.656 7.656 17.531 1 95.88 91 THR A C 1
ATOM 737 O O . THR A 1 91 ? 27.688 8.281 17.734 1 95.88 91 THR A O 1
ATOM 740 N N . VAL A 1 92 ? 26.031 7.641 16.422 1 96.38 92 VAL A N 1
ATOM 741 C CA . VAL A 1 92 ? 26.516 8.43 15.289 1 96.38 92 VAL A CA 1
ATOM 742 C C . VAL A 1 92 ? 26.516 9.914 15.648 1 96.38 92 VAL A C 1
ATOM 744 O O . VAL A 1 92 ? 27.484 10.625 15.375 1 96.38 92 VAL A O 1
ATOM 747 N N . ALA A 1 93 ? 25.453 10.383 16.266 1 93.12 93 ALA A N 1
ATOM 748 C CA . ALA A 1 93 ? 25.359 11.789 16.672 1 93.12 93 ALA A CA 1
ATOM 749 C C . ALA A 1 93 ? 26.453 12.164 17.656 1 93.12 93 ALA A C 1
ATOM 751 O O . ALA A 1 93 ? 27.047 13.234 17.547 1 93.12 93 ALA A O 1
ATOM 752 N N . LYS A 1 94 ? 26.75 11.336 18.594 1 95 94 LYS A N 1
ATOM 753 C CA . LYS A 1 94 ? 27.781 11.602 19.578 1 95 94 LYS A CA 1
ATOM 754 C C . LYS A 1 94 ? 29.156 11.656 18.938 1 95 94 LYS A C 1
ATOM 756 O O . LYS A 1 94 ? 29.984 12.5 19.297 1 95 94 LYS A O 1
ATOM 761 N N . LEU A 1 95 ? 29.375 10.742 18.016 1 96.12 95 LEU A N 1
ATOM 762 C CA . LEU A 1 95 ? 30.672 10.719 17.328 1 96.12 95 LEU A CA 1
ATOM 763 C C . LEU A 1 95 ? 30.828 11.945 16.438 1 96.12 95 LEU A C 1
ATOM 765 O O . LEU A 1 95 ? 31.922 12.523 16.375 1 96.12 95 LEU A O 1
ATOM 769 N N . LEU A 1 96 ? 29.812 12.281 15.773 1 94.94 96 LEU A N 1
ATOM 770 C CA . LEU A 1 96 ? 29.875 13.461 14.906 1 94.94 96 LEU A CA 1
ATOM 771 C C . LEU A 1 96 ? 30.047 14.727 15.734 1 94.94 96 LEU A C 1
ATOM 773 O O . LEU A 1 96 ? 30.797 15.633 15.336 1 94.94 96 LEU A O 1
ATOM 777 N N . ASN A 1 97 ? 29.375 14.812 16.844 1 94.31 97 ASN A N 1
ATOM 778 C CA . ASN A 1 97 ? 29.531 15.961 17.734 1 94.31 97 ASN A CA 1
ATOM 779 C C . ASN A 1 97 ? 30.953 16.031 18.297 1 94.31 97 ASN A C 1
ATOM 781 O O . ASN A 1 97 ? 31.516 17.125 18.438 1 94.31 97 ASN A O 1
ATOM 785 N N . ALA A 1 98 ? 31.469 14.898 18.625 1 95.06 98 ALA A N 1
ATOM 786 C CA . ALA A 1 98 ? 32.844 14.852 19.094 1 95.06 98 ALA A CA 1
ATOM 787 C C . ALA A 1 98 ? 33.812 15.32 18.016 1 95.06 98 ALA A C 1
ATOM 789 O O . ALA A 1 98 ? 34.781 16.031 18.312 1 95.06 98 ALA A O 1
ATOM 790 N N . HIS A 1 99 ? 33.594 14.891 16.812 1 94.75 99 HIS A N 1
ATOM 791 C CA . HIS A 1 99 ? 34.438 15.32 15.695 1 94.75 99 HIS A CA 1
ATOM 792 C C . HIS A 1 99 ? 34.344 16.828 15.5 1 94.75 99 HIS A C 1
ATOM 794 O O . HIS A 1 99 ? 35.375 17.484 15.305 1 94.75 99 HIS A O 1
ATOM 800 N N . GLN A 1 100 ? 33.188 17.359 15.516 1 91.94 100 GLN A N 1
ATOM 801 C CA . GLN A 1 100 ? 32.969 18.797 15.344 1 91.94 100 GLN A CA 1
ATOM 802 C C . GLN A 1 100 ? 33.594 19.578 16.484 1 91.94 100 GLN A C 1
ATOM 804 O O . GLN A 1 100 ? 34.125 20.672 16.281 1 91.94 100 GLN A O 1
ATOM 809 N N . TRP A 1 101 ? 33.469 18.984 17.656 1 93.62 101 TRP A N 1
ATOM 810 C CA . TRP A 1 101 ? 34.094 19.609 18.828 1 93.62 101 TRP A CA 1
ATOM 811 C C . TRP A 1 101 ? 35.594 19.656 18.672 1 93.62 101 TRP A C 1
ATOM 813 O O . TRP A 1 101 ? 36.219 20.703 18.922 1 93.62 101 TRP A O 1
ATOM 823 N N . LEU A 1 102 ? 36.188 18.562 18.281 1 93.75 102 LEU A N 1
ATOM 824 C CA . LEU A 1 102 ? 37.625 18.5 18.078 1 93.75 102 LEU A CA 1
ATOM 825 C C . LEU A 1 102 ? 38.062 19.469 16.969 1 93.75 102 LEU A C 1
ATOM 827 O O . LEU A 1 102 ? 39.062 20.156 17.109 1 93.75 102 LEU A O 1
ATOM 831 N N . TYR A 1 103 ? 37.312 19.469 15.922 1 93.12 103 TYR A N 1
ATOM 832 C CA . TYR A 1 103 ? 37.594 20.359 14.812 1 93.12 103 TYR A CA 1
ATOM 833 C C . TYR A 1 103 ? 37.531 21.828 15.25 1 93.12 103 TYR A C 1
ATOM 835 O O . TYR A 1 103 ? 38.344 22.656 14.828 1 93.12 103 TYR A O 1
ATOM 843 N N . GLY A 1 104 ? 36.562 22.156 16.047 1 91.5 104 GLY A N 1
ATOM 844 C CA . GLY A 1 104 ? 36.406 23.5 16.562 1 91.5 104 GLY A CA 1
ATOM 845 C C . GLY A 1 104 ? 37.531 23.922 17.5 1 91.5 104 GLY A C 1
ATOM 846 O O . GLY A 1 104 ? 37.938 25.078 17.5 1 91.5 104 GLY A O 1
ATOM 847 N N . CYS A 1 105 ? 38.062 22.953 18.266 1 93.56 105 CYS A N 1
ATOM 848 C CA . CYS A 1 105 ? 39.156 23.234 19.188 1 93.56 105 CYS A CA 1
ATOM 849 C C . CYS A 1 105 ? 40.469 23.547 18.438 1 93.56 105 CYS A C 1
ATOM 851 O O . CYS A 1 105 ? 41.344 24.188 18.969 1 93.56 105 CYS A O 1
ATOM 853 N N . LEU A 1 106 ? 40.469 23.156 17.203 1 93.31 106 LEU A N 1
ATOM 854 C CA . LEU A 1 106 ? 41.688 23.312 16.422 1 93.31 106 LEU A CA 1
ATOM 855 C C . LEU A 1 106 ? 41.625 24.547 15.539 1 93.31 106 LEU A C 1
ATOM 857 O O . LEU A 1 106 ? 42.438 24.719 14.633 1 93.31 106 LEU A O 1
ATOM 861 N N . LYS A 1 107 ? 40.625 25.312 15.898 1 89.44 107 LYS A N 1
ATOM 862 C CA . LYS A 1 107 ? 40.469 26.531 15.117 1 89.44 107 LYS A CA 1
ATOM 863 C C . LYS A 1 107 ? 41.719 27.391 15.227 1 89.44 107 LYS A C 1
ATOM 865 O O . LYS A 1 107 ? 42.25 27.594 16.328 1 89.44 107 LYS A O 1
ATOM 870 N N . GLY A 1 108 ? 42.312 27.891 14.156 1 88.06 108 GLY A N 1
ATOM 871 C CA . GLY A 1 108 ? 43.531 28.688 14.133 1 88.06 108 GLY A CA 1
ATOM 872 C C . GLY A 1 108 ? 44.719 27.953 13.539 1 88.06 108 GLY A C 1
ATOM 873 O O . GLY A 1 108 ? 45.688 28.578 13.055 1 88.06 108 GLY A O 1
ATOM 874 N N . HIS A 1 109 ? 44.688 26.609 13.602 1 92.81 109 HIS A N 1
ATOM 875 C CA . HIS A 1 109 ? 45.75 25.781 13.008 1 92.81 109 HIS A CA 1
ATOM 876 C C . HIS A 1 109 ? 45.25 25.078 11.75 1 92.81 109 HIS A C 1
ATOM 878 O O . HIS A 1 109 ? 44.688 23.984 11.828 1 92.81 109 HIS A O 1
ATOM 884 N N . HIS A 1 110 ? 45.625 25.5 10.664 1 92.06 110 HIS A N 1
ATOM 885 C CA . HIS A 1 110 ? 45.125 25 9.398 1 92.06 110 HIS A CA 1
ATOM 886 C C . HIS A 1 110 ? 45.531 23.562 9.148 1 92.06 110 HIS A C 1
ATOM 888 O O . HIS A 1 110 ? 44.75 22.75 8.648 1 92.06 110 HIS A O 1
ATOM 894 N N . LEU A 1 111 ? 46.75 23.25 9.484 1 93.5 111 LEU A N 1
ATOM 895 C CA . LEU A 1 111 ? 47.25 21.906 9.234 1 93.5 111 LEU A CA 1
ATOM 896 C C . LEU A 1 111 ? 46.562 20.875 10.125 1 93.5 111 LEU A C 1
ATOM 898 O O . LEU A 1 111 ? 46.219 19.797 9.672 1 93.5 111 LEU A O 1
ATOM 902 N N . LEU A 1 112 ? 46.375 21.234 11.375 1 94.06 112 LEU A N 1
ATOM 903 C CA . LEU A 1 112 ? 45.719 20.312 12.297 1 94.06 112 LEU A CA 1
ATOM 904 C C . LEU A 1 112 ? 44.25 20.141 11.961 1 94.06 112 LEU A C 1
ATOM 906 O O . LEU A 1 112 ? 43.688 19.047 12.133 1 94.06 112 LEU A O 1
ATOM 910 N N . GLN A 1 113 ? 43.656 21.172 11.5 1 94.44 113 GLN A N 1
ATOM 911 C CA . GLN A 1 113 ? 42.281 21.078 11.062 1 94.44 113 GLN A CA 1
ATOM 912 C C . GLN A 1 113 ? 42.156 20.188 9.836 1 94.44 113 GLN A C 1
ATOM 914 O O . GLN A 1 113 ? 41.188 19.422 9.703 1 94.44 113 GLN A O 1
ATOM 919 N N . PHE A 1 114 ? 43.125 20.328 8.984 1 95.38 114 PHE A N 1
ATOM 920 C CA . PHE A 1 114 ? 43.125 19.5 7.781 1 95.38 114 PHE A CA 1
ATOM 921 C C . PHE A 1 114 ? 43.281 18.031 8.141 1 95.38 114 PHE A C 1
ATOM 923 O O . PHE A 1 114 ? 42.562 17.188 7.613 1 95.38 114 PHE A O 1
ATOM 930 N N . LEU A 1 115 ? 44.156 17.75 9.062 1 95.25 115 LEU A N 1
ATOM 931 C CA . LEU A 1 115 ? 44.406 16.359 9.469 1 95.25 115 LEU A CA 1
ATOM 932 C C . LEU A 1 115 ? 43.188 15.797 10.195 1 95.25 115 LEU A C 1
ATOM 934 O O . LEU A 1 115 ? 42.844 14.625 10.016 1 95.25 115 LEU A O 1
ATOM 938 N N . CYS A 1 116 ? 42.594 16.594 10.961 1 94.88 116 CYS A N 1
ATOM 939 C CA . CYS A 1 116 ? 41.406 16.156 11.68 1 94.88 116 CYS A CA 1
ATOM 940 C C . CYS A 1 116 ? 40.25 15.859 10.711 1 94.88 116 CYS A C 1
ATOM 942 O O . CYS A 1 116 ? 39.562 14.844 10.844 1 94.88 116 CYS A O 1
ATOM 944 N N . TRP A 1 117 ? 40.125 16.734 9.734 1 94.62 117 TRP A N 1
ATOM 945 C CA . TRP A 1 117 ? 39.031 16.625 8.773 1 94.62 117 TRP A CA 1
ATOM 946 C C . TRP A 1 117 ? 39.25 15.422 7.852 1 94.62 117 TRP A C 1
ATOM 948 O O . TRP A 1 117 ? 38.281 14.812 7.383 1 94.62 117 TRP A O 1
ATOM 958 N N . THR A 1 118 ? 40.469 15.008 7.59 1 95.94 118 THR A N 1
ATOM 959 C CA . THR A 1 118 ? 40.719 13.977 6.594 1 95.94 118 THR A CA 1
ATOM 960 C C . THR A 1 118 ? 40.969 12.625 7.266 1 95.94 118 THR A C 1
ATOM 962 O O . THR A 1 118 ? 40.469 11.594 6.781 1 95.94 118 THR A O 1
ATOM 965 N N . LEU A 1 119 ? 41.562 12.633 8.383 1 96.25 119 LEU A N 1
ATOM 966 C CA . LEU A 1 119 ? 41.938 11.359 9 1 96.25 119 LEU A CA 1
ATOM 967 C C . LEU A 1 119 ? 40.75 10.75 9.719 1 96.25 119 LEU A C 1
ATOM 969 O O . LEU A 1 119 ? 40.625 9.523 9.789 1 96.25 119 LEU A O 1
ATOM 973 N N . TYR A 1 120 ? 39.938 11.57 10.266 1 96.38 120 TYR A N 1
ATOM 974 C CA . TYR A 1 120 ? 38.781 11.07 11.008 1 96.38 120 TYR A CA 1
ATOM 975 C C . TYR A 1 120 ? 37.906 10.18 10.125 1 96.38 120 TYR A C 1
ATOM 977 O O . TYR A 1 120 ? 37.719 9 10.422 1 96.38 120 TYR A O 1
ATOM 985 N N . PRO A 1 121 ? 37.406 10.672 9 1 96.75 121 PRO A N 1
ATOM 986 C CA . PRO A 1 121 ? 36.562 9.812 8.141 1 96.75 121 PRO A CA 1
ATOM 987 C C . PRO A 1 121 ? 37.375 8.672 7.508 1 96.75 121 PRO A C 1
ATOM 989 O O . PRO A 1 121 ? 36.844 7.582 7.293 1 96.75 121 PRO A O 1
ATOM 992 N N . ALA A 1 122 ? 38.625 8.875 7.191 1 97.62 122 ALA A N 1
ATOM 993 C CA . ALA A 1 122 ? 39.438 7.836 6.598 1 97.62 122 ALA A CA 1
ATOM 994 C C . ALA A 1 122 ? 39.625 6.652 7.551 1 97.62 122 ALA A C 1
ATOM 996 O O . ALA A 1 122 ? 39.531 5.496 7.137 1 97.62 122 ALA A O 1
ATOM 997 N N . CYS A 1 123 ? 39.812 6.98 8.812 1 97.31 123 CYS A N 1
ATOM 998 C CA . CYS A 1 123 ? 39.969 5.93 9.805 1 97.31 123 CYS A CA 1
ATOM 999 C C . CYS A 1 123 ? 38.688 5.184 10.047 1 97.31 123 CYS A C 1
ATOM 1001 O O . CYS A 1 123 ? 38.656 3.961 10.188 1 97.31 123 CYS A O 1
ATOM 1003 N N . LEU A 1 124 ? 37.625 5.875 10.109 1 97.69 124 LEU A N 1
ATOM 1004 C CA . LEU A 1 124 ? 36.344 5.25 10.352 1 97.69 124 LEU A CA 1
ATOM 1005 C C . LEU A 1 124 ? 35.969 4.344 9.188 1 97.69 124 LEU A C 1
ATOM 1007 O O . LEU A 1 124 ? 35.406 3.252 9.391 1 97.69 124 LEU A O 1
ATOM 1011 N N . CYS A 1 125 ? 36.219 4.781 7.941 1 97.25 125 CYS A N 1
ATOM 1012 C CA . CYS A 1 125 ? 35.906 3.959 6.781 1 97.25 125 CYS A CA 1
ATOM 1013 C C . CYS A 1 125 ? 36.781 2.727 6.723 1 97.25 125 CYS A C 1
ATOM 1015 O O . CYS A 1 125 ? 36.344 1.647 6.332 1 97.25 125 CYS A O 1
ATOM 1017 N N . ALA A 1 126 ? 38.031 2.92 7.094 1 97 126 ALA A N 1
ATOM 1018 C CA . ALA A 1 126 ? 38.938 1.776 7.16 1 97 126 ALA A CA 1
ATOM 1019 C C . ALA A 1 126 ? 38.469 0.769 8.211 1 97 126 ALA A C 1
ATOM 1021 O O . ALA A 1 126 ? 38.531 -0.442 7.984 1 97 126 ALA A O 1
ATOM 1022 N N . LEU A 1 127 ? 38.031 1.285 9.289 1 96.44 127 LEU A N 1
ATOM 1023 C CA . LEU A 1 127 ? 37.562 0.422 10.359 1 96.44 127 LEU A CA 1
ATOM 1024 C C . LEU A 1 127 ? 36.281 -0.312 9.914 1 96.44 127 LEU A C 1
ATOM 1026 O O . LEU A 1 127 ? 36.125 -1.499 10.211 1 96.44 127 LEU A O 1
ATOM 1030 N N . SER A 1 128 ? 35.406 0.367 9.273 1 96.75 128 SER A N 1
ATOM 1031 C CA . SER A 1 128 ? 34.156 -0.232 8.789 1 96.75 128 SER A CA 1
ATOM 1032 C C . SER A 1 128 ? 34.469 -1.386 7.828 1 96.75 128 SER A C 1
ATOM 1034 O O . SER A 1 128 ? 33.906 -2.479 7.988 1 96.75 128 SER A O 1
ATOM 1036 N N . THR A 1 129 ? 35.344 -1.167 6.891 1 95.62 129 THR A N 1
ATOM 1037 C CA . THR A 1 129 ? 35.656 -2.182 5.898 1 95.62 129 THR A CA 1
ATOM 1038 C C . THR A 1 129 ? 36.406 -3.344 6.539 1 95.62 129 THR A C 1
ATOM 1040 O O . THR A 1 129 ? 36.188 -4.504 6.188 1 95.62 129 THR A O 1
ATOM 1043 N N . SER A 1 130 ? 37.312 -3.023 7.426 1 92.69 130 SER A N 1
ATOM 1044 C CA . SER A 1 130 ? 38.094 -4.066 8.086 1 92.69 130 SER A CA 1
ATOM 1045 C C . SER A 1 130 ? 37.188 -4.984 8.914 1 92.69 130 SER A C 1
ATOM 1047 O O . SER A 1 130 ? 37.375 -6.207 8.898 1 92.69 130 SER A O 1
ATOM 1049 N N . PHE A 1 131 ? 36.312 -4.438 9.555 1 89.38 131 PHE A N 1
ATOM 1050 C CA . PHE A 1 131 ? 35.375 -5.23 10.367 1 89.38 131 PHE A CA 1
ATOM 1051 C C . PHE A 1 131 ? 34.469 -6.074 9.484 1 89.38 131 PHE A C 1
ATOM 1053 O O . PHE A 1 131 ? 34.188 -7.234 9.797 1 89.38 131 PHE A O 1
ATOM 1060 N N . ALA A 1 132 ? 33.969 -5.477 8.445 1 89.56 132 ALA A N 1
ATOM 1061 C CA . ALA A 1 132 ? 33.094 -6.195 7.512 1 89.56 132 ALA A CA 1
ATOM 1062 C C . ALA A 1 132 ? 33.844 -7.375 6.883 1 89.56 132 ALA A C 1
ATOM 1064 O O . ALA A 1 132 ? 33.25 -8.461 6.742 1 89.56 132 ALA A O 1
ATOM 1065 N N . HIS A 1 133 ? 35.031 -7.207 6.586 1 88.06 133 HIS A N 1
ATOM 1066 C CA . HIS A 1 133 ? 35.781 -8.25 5.91 1 88.06 133 HIS A CA 1
ATOM 1067 C C . HIS A 1 133 ? 36.25 -9.328 6.887 1 88.06 133 HIS A C 1
ATOM 1069 O O . HIS A 1 133 ? 36.312 -10.508 6.52 1 88.06 133 HIS A O 1
ATOM 1075 N N . SER A 1 134 ? 36.469 -8.977 8.07 1 89.19 134 SER A N 1
ATOM 1076 C CA . SER A 1 134 ? 37 -9.922 9.047 1 89.19 134 SER A CA 1
ATOM 1077 C C . SER A 1 134 ? 35.906 -10.75 9.68 1 89.19 134 SER A C 1
ATOM 1079 O O . SER A 1 134 ? 36.062 -11.945 9.922 1 89.19 134 SER A O 1
ATOM 1081 N N . VAL A 1 135 ? 34.812 -10.195 9.922 1 89.5 135 VAL A N 1
ATOM 1082 C CA . VAL A 1 135 ? 33.75 -10.883 10.656 1 89.5 135 VAL A CA 1
ATOM 1083 C C . VAL A 1 135 ? 32.812 -11.57 9.672 1 89.5 135 VAL A C 1
ATOM 1085 O O . VAL A 1 135 ? 32.5 -12.758 9.812 1 89.5 135 VAL A O 1
ATOM 1088 N N . CYS A 1 136 ? 32.281 -10.805 8.672 1 90.75 136 CYS A N 1
ATOM 1089 C CA . CYS A 1 136 ? 31.375 -11.344 7.676 1 90.75 136 CYS A CA 1
ATOM 1090 C C . CYS A 1 136 ? 31.422 -10.531 6.387 1 90.75 136 CYS A C 1
ATOM 1092 O O . CYS A 1 136 ? 30.766 -9.492 6.27 1 90.75 136 CYS A O 1
ATOM 1094 N N . PRO A 1 137 ? 32.062 -11.078 5.426 1 86.88 137 PRO A N 1
ATOM 1095 C CA . PRO A 1 137 ? 32.25 -10.336 4.172 1 86.88 137 PRO A CA 1
ATOM 1096 C C . PRO A 1 137 ? 30.906 -10.031 3.496 1 86.88 137 PRO A C 1
ATOM 1098 O O . PRO A 1 137 ? 30.828 -9.148 2.635 1 86.88 137 PRO A O 1
ATOM 1101 N N . TYR A 1 138 ? 29.828 -10.641 3.934 1 88 138 TYR A N 1
ATOM 1102 C CA . TYR A 1 138 ? 28.5 -10.438 3.348 1 88 138 TYR A CA 1
ATOM 1103 C C . TYR A 1 138 ? 27.828 -9.195 3.932 1 88 138 TYR A C 1
ATOM 1105 O O . TYR A 1 138 ? 26.734 -8.82 3.506 1 88 138 TYR A O 1
ATOM 1113 N N . SER A 1 139 ? 28.578 -8.562 4.789 1 87.81 139 SER A N 1
ATOM 1114 C CA . SER A 1 139 ? 28.016 -7.395 5.453 1 87.81 139 SER A CA 1
ATOM 1115 C C . SER A 1 139 ? 28.234 -6.129 4.629 1 87.81 139 SER A C 1
ATOM 1117 O O . SER A 1 139 ? 27.609 -5.098 4.891 1 87.81 139 SER A O 1
ATOM 1119 N N . ALA A 1 140 ? 29.016 -6.203 3.572 1 89.88 140 ALA A N 1
ATOM 1120 C CA . ALA A 1 140 ? 29.312 -5.035 2.75 1 89.88 140 ALA A CA 1
ATOM 1121 C C . ALA A 1 140 ? 28.156 -4.715 1.816 1 89.88 140 ALA A C 1
ATOM 1123 O O . ALA A 1 140 ? 27.422 -5.617 1.386 1 89.88 140 ALA A O 1
ATOM 1124 N N . GLY A 1 141 ? 27.922 -3.434 1.579 1 90.06 141 GLY A N 1
ATOM 1125 C CA . GLY A 1 141 ? 26.875 -3.012 0.662 1 90.06 141 GLY A CA 1
ATOM 1126 C C . GLY A 1 141 ? 25.547 -2.756 1.35 1 90.06 141 GLY A C 1
ATOM 1127 O O . GLY A 1 141 ? 25.453 -2.844 2.576 1 90.06 141 GLY A O 1
ATOM 1128 N N . SER A 1 142 ? 24.578 -2.449 0.605 1 92.69 142 SER A N 1
ATOM 1129 C CA . SER A 1 142 ? 23.25 -2.133 1.133 1 92.69 142 SER A CA 1
ATOM 1130 C C . SER A 1 142 ? 22.531 -3.389 1.618 1 92.69 142 SER A C 1
ATOM 1132 O O . SER A 1 142 ? 22 -3.414 2.729 1 92.69 142 SER A O 1
ATOM 1134 N N . GLY A 1 143 ? 22.531 -4.496 0.854 1 94.19 143 GLY A N 1
ATOM 1135 C CA . GLY A 1 143 ? 21.891 -5.75 1.222 1 94.19 143 GLY A CA 1
ATOM 1136 C C . GLY A 1 143 ? 20.469 -5.867 0.712 1 94.19 143 GLY A C 1
ATOM 1137 O O . GLY A 1 143 ? 19.875 -6.949 0.749 1 94.19 143 GLY A O 1
ATOM 1138 N N . VAL A 1 144 ? 19.891 -4.738 0.156 1 95 144 VAL A N 1
ATOM 1139 C CA . VAL A 1 144 ? 18.5 -4.738 -0.293 1 95 144 VAL A CA 1
ATOM 1140 C C . VAL A 1 144 ? 18.359 -5.621 -1.532 1 95 144 VAL A C 1
ATOM 1142 O O . VAL A 1 144 ? 17.453 -6.441 -1.614 1 95 144 VAL A O 1
ATOM 1145 N N . PRO A 1 145 ? 19.312 -5.539 -2.527 1 94.12 145 PRO A N 1
ATOM 1146 C CA . PRO A 1 145 ? 19.188 -6.426 -3.686 1 94.12 145 PRO A CA 1
ATOM 1147 C C . PRO A 1 145 ? 19.25 -7.902 -3.307 1 94.12 145 PRO A C 1
ATOM 1149 O O . PRO A 1 145 ? 18.5 -8.719 -3.855 1 94.12 145 PRO A O 1
ATOM 1152 N N . GLU A 1 146 ? 20.094 -8.25 -2.342 1 94.38 146 GLU A N 1
ATOM 1153 C CA . GLU A 1 146 ? 20.172 -9.625 -1.862 1 94.38 146 GLU A CA 1
ATOM 1154 C C . GLU A 1 146 ? 18.906 -10.031 -1.121 1 94.38 146 GLU A C 1
ATOM 1156 O O . GLU A 1 146 ? 18.422 -11.156 -1.278 1 94.38 146 GLU A O 1
ATOM 1161 N N . ALA A 1 147 ? 18.438 -9.094 -0.343 1 94.25 147 ALA A N 1
ATOM 1162 C CA . ALA A 1 147 ? 17.203 -9.359 0.379 1 94.25 147 ALA A CA 1
ATOM 1163 C C . ALA A 1 147 ? 16.047 -9.594 -0.588 1 94.25 147 ALA A C 1
ATOM 1165 O O . ALA A 1 147 ? 15.18 -10.438 -0.337 1 94.25 147 ALA A O 1
ATOM 1166 N N . ARG A 1 148 ? 16.031 -8.852 -1.64 1 92.81 148 ARG A N 1
ATOM 1167 C CA . ARG A 1 148 ? 15.008 -9.039 -2.668 1 92.81 148 ARG A CA 1
ATOM 1168 C C . ARG A 1 148 ? 15.078 -10.438 -3.266 1 92.81 148 ARG A C 1
ATOM 1170 O O . ARG A 1 148 ? 14.047 -11.062 -3.51 1 92.81 148 ARG A O 1
ATOM 1177 N N . ALA A 1 149 ? 16.25 -10.914 -3.51 1 90.94 149 ALA A N 1
ATOM 1178 C CA . ALA A 1 149 ? 16.438 -12.258 -4.059 1 90.94 149 ALA A CA 1
ATOM 1179 C C . ALA A 1 149 ? 15.984 -13.32 -3.062 1 90.94 149 ALA A C 1
ATOM 1181 O O . ALA A 1 149 ? 15.375 -14.32 -3.445 1 90.94 149 ALA A O 1
ATOM 1182 N N . ILE A 1 150 ? 16.25 -13.07 -1.837 1 90.62 150 ILE A N 1
ATOM 1183 C CA . ILE A 1 150 ? 15.883 -14.008 -0.789 1 90.62 150 ILE A CA 1
ATOM 1184 C C . ILE A 1 150 ? 14.359 -14.102 -0.701 1 90.62 150 ILE A C 1
ATOM 1186 O O . ILE A 1 150 ? 13.805 -15.195 -0.551 1 90.62 150 ILE A O 1
ATOM 1190 N N . LEU A 1 151 ? 13.703 -13.016 -0.804 1 88.19 151 LEU A N 1
ATOM 1191 C CA . LEU A 1 151 ? 12.25 -12.969 -0.684 1 88.19 151 LEU A CA 1
ATOM 1192 C C . LEU A 1 151 ? 11.586 -13.664 -1.868 1 88.19 151 LEU A C 1
ATOM 1194 O O . LEU A 1 151 ? 10.438 -14.102 -1.771 1 88.19 151 LEU A O 1
ATOM 1198 N N . LEU A 1 152 ? 12.328 -13.766 -2.957 1 85.38 152 LEU A N 1
ATOM 1199 C CA . LEU A 1 152 ? 11.781 -14.438 -4.129 1 85.38 152 LEU A CA 1
ATOM 1200 C C . LEU A 1 152 ? 12.094 -15.93 -4.09 1 85.38 152 LEU A C 1
ATOM 1202 O O . LEU A 1 152 ? 11.789 -16.656 -5.039 1 85.38 152 LEU A O 1
ATOM 1206 N N . GLY A 1 153 ? 12.789 -16.406 -3.043 1 80.81 153 GLY A N 1
ATOM 1207 C CA . GLY A 1 153 ? 12.93 -17.844 -2.861 1 80.81 153 GLY A CA 1
ATOM 1208 C C . GLY A 1 153 ? 14.367 -18.312 -2.898 1 80.81 153 GLY A C 1
ATOM 1209 O O . GLY A 1 153 ? 14.648 -19.5 -2.707 1 80.81 153 GLY A O 1
ATOM 1210 N N . VAL A 1 154 ? 15.281 -17.391 -3.07 1 84.25 154 VAL A N 1
ATOM 1211 C CA . VAL A 1 154 ? 16.688 -17.781 -3.135 1 84.25 154 VAL A CA 1
ATOM 1212 C C . VAL A 1 154 ? 17.25 -17.922 -1.723 1 84.25 154 VAL A C 1
ATOM 1214 O O . VAL A 1 154 ? 17.094 -17.016 -0.894 1 84.25 154 VAL A O 1
ATOM 1217 N N . ASP A 1 155 ? 17.859 -19 -1.545 1 84.75 155 ASP A N 1
ATOM 1218 C CA . ASP A 1 155 ? 18.406 -19.25 -0.217 1 84.75 155 ASP A CA 1
ATOM 1219 C C . ASP A 1 155 ? 19.828 -18.719 -0.099 1 84.75 155 ASP A C 1
ATOM 1221 O O . ASP A 1 155 ? 20.734 -19.172 -0.802 1 84.75 155 ASP A O 1
ATOM 1225 N N . MET A 1 156 ? 19.984 -17.703 0.669 1 88.88 156 MET A N 1
ATOM 1226 C CA . MET A 1 156 ? 21.266 -17.125 1.021 1 88.88 156 MET A CA 1
ATOM 1227 C C . MET A 1 156 ? 21.406 -16.969 2.531 1 88.88 156 MET A C 1
ATOM 1229 O O . MET A 1 156 ? 21.281 -15.859 3.053 1 88.88 156 MET A O 1
ATOM 1233 N N . PRO A 1 157 ? 21.766 -18.016 3.178 1 89 157 PRO A N 1
ATOM 1234 C CA . PRO A 1 157 ? 21.75 -18 4.645 1 89 157 PRO A CA 1
ATOM 1235 C C . PRO A 1 157 ? 22.797 -17.078 5.246 1 89 157 PRO A C 1
ATOM 1237 O O . PRO A 1 157 ? 22.578 -16.516 6.324 1 89 157 PRO A O 1
ATOM 1240 N N . ASP A 1 158 ? 23.891 -16.828 4.594 1 91.44 158 ASP A N 1
ATOM 1241 C CA . ASP A 1 158 ? 24.938 -15.977 5.125 1 91.44 158 ASP A CA 1
ATOM 1242 C C . ASP A 1 158 ? 24.484 -14.531 5.246 1 91.44 158 ASP A C 1
ATOM 1244 O O . ASP A 1 158 ? 24.984 -13.773 6.082 1 91.44 158 ASP A O 1
ATOM 1248 N N . TYR A 1 159 ? 23.531 -14.219 4.453 1 93.81 159 TYR A N 1
ATOM 1249 C CA . TYR A 1 159 ? 23.031 -12.852 4.48 1 93.81 159 TYR A CA 1
ATOM 1250 C C . TYR A 1 159 ? 22.016 -12.664 5.602 1 93.81 159 TYR A C 1
ATOM 1252 O O . TYR A 1 159 ? 21.625 -11.539 5.918 1 93.81 159 TYR A O 1
ATOM 1260 N N . LEU A 1 160 ? 21.641 -13.766 6.262 1 94.31 160 LEU A N 1
ATOM 1261 C CA . LEU A 1 160 ? 20.656 -13.68 7.34 1 94.31 160 LEU A CA 1
ATOM 1262 C C . LEU A 1 160 ? 21.266 -14.133 8.664 1 94.31 160 LEU A C 1
ATOM 1264 O O . LEU A 1 160 ? 20.547 -14.328 9.641 1 94.31 160 LEU A O 1
ATOM 1268 N N . SER A 1 161 ? 22.562 -14.164 8.75 1 93.5 161 SER A N 1
ATOM 1269 C CA . SER A 1 161 ? 23.25 -14.68 9.938 1 93.5 161 SER A CA 1
ATOM 1270 C C . SER A 1 161 ? 23.375 -13.602 11.008 1 93.5 161 SER A C 1
ATOM 1272 O O . SER A 1 161 ? 23.312 -12.414 10.703 1 93.5 161 SER A O 1
ATOM 1274 N N . LEU A 1 162 ? 23.578 -14.023 12.234 1 92.5 162 LEU A N 1
ATOM 1275 C CA . LEU A 1 162 ? 23.75 -13.117 13.367 1 92.5 162 LEU A CA 1
ATOM 1276 C C . LEU A 1 162 ? 25.094 -12.406 13.297 1 92.5 162 LEU A C 1
ATOM 1278 O O . LEU A 1 162 ? 25.219 -11.25 13.711 1 92.5 162 LEU A O 1
ATOM 1282 N N . SER A 1 163 ? 26.062 -13.086 12.797 1 93.75 163 SER A N 1
ATOM 1283 C CA . SER A 1 163 ? 27.375 -12.461 12.625 1 93.75 163 SER A CA 1
ATOM 1284 C C . SER A 1 163 ? 27.312 -11.312 11.617 1 93.75 163 SER A C 1
ATOM 1286 O O . SER A 1 163 ? 27.969 -10.289 11.805 1 93.75 163 SER A O 1
ATOM 1288 N N . ASN A 1 164 ? 26.516 -11.555 10.609 1 95.44 164 ASN A N 1
ATOM 1289 C CA . ASN A 1 164 ? 26.312 -10.484 9.633 1 95.44 164 ASN A CA 1
ATOM 1290 C C . ASN A 1 164 ? 25.594 -9.297 10.25 1 95.44 164 ASN A C 1
ATOM 1292 O O . ASN A 1 164 ? 25.891 -8.141 9.93 1 95.44 164 ASN A O 1
ATOM 1296 N N . LEU A 1 165 ? 24.656 -9.602 11.141 1 96.5 165 LEU A N 1
ATOM 1297 C CA . LEU A 1 165 ? 23.906 -8.547 11.797 1 96.5 165 LEU A CA 1
ATOM 1298 C C . LEU A 1 165 ? 24.812 -7.629 12.602 1 96.5 165 LEU A C 1
ATOM 1300 O O . LEU A 1 165 ? 24.75 -6.406 12.469 1 96.5 165 LEU A O 1
ATOM 1304 N N . PHE A 1 166 ? 25.719 -8.141 13.344 1 94.94 166 PHE A N 1
ATOM 1305 C CA . PHE A 1 166 ? 26.6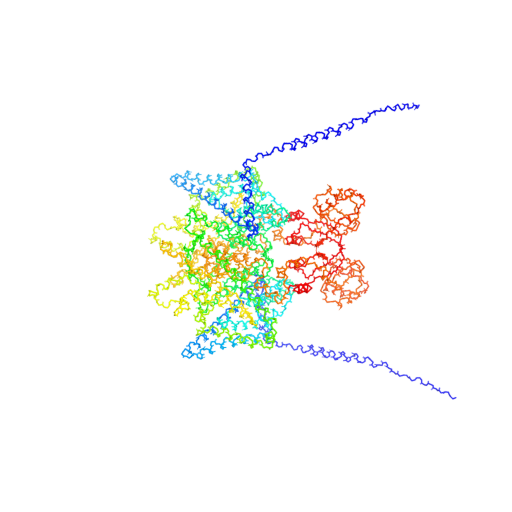09 -7.359 14.203 1 94.94 166 PHE A CA 1
ATOM 1306 C C . PHE A 1 166 ? 27.656 -6.633 13.375 1 94.94 166 PHE A C 1
ATOM 1308 O O . PHE A 1 166 ? 27.953 -5.465 13.633 1 94.94 166 PHE A O 1
ATOM 1315 N N . ALA A 1 167 ? 28.172 -7.352 12.398 1 95.44 167 ALA A N 1
ATOM 1316 C CA . ALA A 1 167 ? 29.188 -6.742 11.539 1 95.44 167 ALA A CA 1
ATOM 1317 C C . ALA A 1 167 ? 28.609 -5.566 10.758 1 95.44 167 ALA A C 1
ATOM 1319 O O . ALA A 1 167 ? 29.234 -4.512 10.648 1 95.44 167 ALA A O 1
ATOM 1320 N N . LYS A 1 168 ? 27.453 -5.762 10.242 1 96.5 168 LYS A N 1
ATOM 1321 C CA . LYS A 1 168 ? 26.812 -4.715 9.445 1 96.5 168 LYS A CA 1
ATOM 1322 C C . LYS A 1 168 ? 26.406 -3.531 10.312 1 96.5 168 LYS A C 1
ATOM 1324 O O . LYS A 1 168 ? 26.484 -2.379 9.883 1 96.5 168 LYS A O 1
ATOM 1329 N N . MET A 1 169 ? 25.922 -3.797 11.516 1 96.62 169 MET A N 1
ATOM 1330 C CA . MET A 1 169 ? 25.531 -2.729 12.438 1 96.62 169 MET A CA 1
ATOM 1331 C C . MET A 1 169 ? 26.734 -1.862 12.805 1 96.62 169 MET A C 1
ATOM 1333 O O . MET A 1 169 ? 26.672 -0.635 12.719 1 96.62 169 MET A O 1
ATOM 1337 N N . PHE A 1 170 ? 27.797 -2.463 13.125 1 96.31 170 PHE A N 1
ATOM 1338 C CA . PHE A 1 170 ? 29.016 -1.742 13.5 1 96.31 170 PHE A CA 1
ATOM 1339 C C . PHE A 1 170 ? 29.594 -1 12.305 1 96.31 170 PHE A C 1
ATOM 1341 O O . PHE A 1 170 ? 30.016 0.154 12.43 1 96.31 170 PHE A O 1
ATOM 1348 N N . GLY A 1 171 ? 29.672 -1.735 11.188 1 96.62 171 GLY A N 1
ATOM 1349 C CA . GLY A 1 171 ? 30.156 -1.092 9.984 1 96.62 171 GLY A CA 1
ATOM 1350 C C . GLY A 1 171 ? 29.344 0.116 9.57 1 96.62 171 GLY A C 1
ATOM 1351 O O . GLY A 1 171 ? 29.891 1.135 9.148 1 96.62 171 GLY A O 1
ATOM 1352 N N . LEU A 1 172 ? 28.062 -0.01 9.688 1 97.31 172 LEU A N 1
ATOM 1353 C CA . LEU A 1 172 ? 27.156 1.074 9.305 1 97.31 172 LEU A CA 1
ATOM 1354 C C . LEU A 1 172 ? 27.344 2.277 10.227 1 97.31 172 LEU A C 1
ATOM 1356 O O . LEU A 1 172 ? 27.297 3.424 9.773 1 97.31 172 LEU A O 1
ATOM 1360 N N . ILE A 1 173 ? 27.531 2.061 11.516 1 97.56 173 ILE A N 1
ATOM 1361 C CA . ILE A 1 173 ? 27.766 3.139 12.469 1 97.56 173 ILE A CA 1
ATOM 1362 C C . ILE A 1 173 ? 29.031 3.91 12.086 1 97.56 173 ILE A C 1
ATOM 1364 O O . ILE A 1 173 ? 29.031 5.145 12.055 1 97.56 173 ILE A O 1
ATOM 1368 N N . CYS A 1 174 ? 30.047 3.209 11.703 1 97.12 174 CYS A N 1
ATOM 1369 C CA . CYS A 1 174 ? 31.297 3.84 11.305 1 97.12 174 CYS A CA 1
ATOM 1370 C C . CYS A 1 174 ? 31.125 4.645 10.023 1 97.12 174 CYS A C 1
ATOM 1372 O O . CYS A 1 174 ? 31.625 5.762 9.906 1 97.12 174 CYS A O 1
ATOM 1374 N N . THR A 1 175 ? 30.391 4.07 9.125 1 96.62 175 THR A N 1
ATOM 1375 C CA . THR A 1 175 ? 30.141 4.746 7.859 1 96.62 175 THR A CA 1
ATOM 1376 C C . THR A 1 175 ? 29.359 6.043 8.078 1 96.62 175 THR A C 1
ATOM 1378 O O . THR A 1 175 ? 29.719 7.086 7.531 1 96.62 175 THR A O 1
ATOM 1381 N N . LEU A 1 176 ? 28.328 5.961 8.859 1 96.75 176 LEU A N 1
ATOM 1382 C CA . LEU A 1 176 ? 27.484 7.133 9.094 1 96.75 176 LEU A CA 1
ATOM 1383 C C . LEU A 1 176 ? 28.234 8.18 9.914 1 96.75 176 LEU A C 1
ATOM 1385 O O . LEU A 1 176 ? 28.016 9.383 9.727 1 96.75 176 LEU A O 1
ATOM 1389 N N . ALA A 1 177 ? 29.109 7.727 10.781 1 96.75 177 ALA A N 1
ATOM 1390 C CA . ALA A 1 177 ? 29.875 8.633 11.625 1 96.75 177 ALA A CA 1
ATOM 1391 C C . ALA A 1 177 ? 30.922 9.383 10.812 1 96.75 177 ALA A C 1
ATOM 1393 O O . ALA A 1 177 ? 31.453 10.398 11.258 1 96.75 177 ALA A O 1
ATOM 1394 N N . ALA A 1 178 ? 31.219 8.852 9.641 1 94.75 178 ALA A N 1
ATOM 1395 C CA . ALA A 1 178 ? 32.156 9.547 8.766 1 94.75 178 ALA A CA 1
ATOM 1396 C C . ALA A 1 178 ? 31.578 10.867 8.266 1 94.75 178 ALA A C 1
ATOM 1398 O O . ALA A 1 178 ? 32.312 11.734 7.781 1 94.75 178 ALA A O 1
ATOM 1399 N N . GLY A 1 179 ? 30.266 11.062 8.445 1 82.94 179 GLY A N 1
ATOM 1400 C CA . GLY A 1 179 ? 29.641 12.359 8.242 1 82.94 179 GLY A CA 1
ATOM 1401 C C . GLY A 1 179 ? 29.344 12.656 6.785 1 82.94 179 GLY A C 1
ATOM 1402 O O . GLY A 1 179 ? 29.188 11.734 5.977 1 82.94 179 GLY A O 1
ATOM 1403 N N . SER A 1 180 ? 29.25 13.969 6.492 1 81.56 180 SER A N 1
ATOM 1404 C CA . SER A 1 180 ? 28.844 14.43 5.168 1 81.56 180 SER A CA 1
ATOM 1405 C C . SER A 1 180 ? 29.984 14.305 4.164 1 81.56 180 SER A C 1
ATOM 1407 O O . SER A 1 180 ? 29.766 14.406 2.957 1 81.56 180 SER A O 1
ATOM 1409 N N . THR A 1 181 ? 31.219 14.016 4.66 1 89.69 181 THR A N 1
ATOM 1410 C CA . THR A 1 181 ? 32.344 13.781 3.77 1 89.69 181 THR A CA 1
ATOM 1411 C C . THR A 1 181 ? 32.094 12.539 2.908 1 89.69 181 THR A C 1
ATOM 1413 O O . THR A 1 181 ? 32.375 12.555 1.707 1 89.69 181 THR A O 1
ATOM 1416 N N . VAL A 1 182 ? 31.641 11.523 3.627 1 93.06 182 VAL A N 1
ATOM 1417 C CA . VAL A 1 182 ? 31.219 10.32 2.926 1 93.06 182 VAL A CA 1
ATOM 1418 C C . VAL A 1 182 ? 29.703 10.312 2.77 1 93.06 182 VAL A C 1
ATOM 1420 O O . VAL A 1 182 ? 28.984 9.766 3.609 1 93.06 182 VAL A O 1
ATOM 1423 N N . PHE A 1 183 ? 29.172 10.844 1.725 1 92.62 183 PHE A N 1
ATOM 1424 C CA . PHE A 1 183 ? 27.781 11.141 1.444 1 92.62 183 PHE A CA 1
ATOM 1425 C C . PHE A 1 183 ? 27 9.852 1.212 1 92.62 183 PHE A C 1
ATOM 1427 O O . PHE A 1 183 ? 26.578 9.57 0.087 1 92.62 183 PHE A O 1
ATOM 1434 N N . LEU A 1 184 ? 26.906 9.039 2.309 1 95.44 184 LEU A N 1
ATOM 1435 C CA . LEU A 1 184 ? 26.188 7.77 2.27 1 95.44 184 LEU A CA 1
ATOM 1436 C C . LEU A 1 184 ? 25.094 7.73 3.344 1 95.44 184 LEU A C 1
ATOM 1438 O O . LEU A 1 184 ? 25.078 8.578 4.242 1 95.44 184 LEU A O 1
ATOM 1442 N N . GLY A 1 185 ? 24.188 6.766 3.188 1 94.31 185 GLY A N 1
ATOM 1443 C CA . GLY A 1 185 ? 23.016 6.797 4.051 1 94.31 185 GLY A CA 1
ATOM 1444 C C . GLY A 1 185 ? 22.812 5.508 4.828 1 94.31 185 GLY A C 1
ATOM 1445 O O . GLY A 1 185 ? 23.641 4.598 4.754 1 94.31 185 GLY A O 1
ATOM 1446 N N . LYS A 1 186 ? 21.703 5.473 5.539 1 95.56 186 LYS A N 1
ATOM 1447 C CA . LYS A 1 186 ? 21.422 4.422 6.516 1 95.56 186 LYS A CA 1
ATOM 1448 C C . LYS A 1 186 ? 20.344 3.469 6.008 1 95.56 186 LYS A C 1
ATOM 1450 O O . LYS A 1 186 ? 20.344 2.281 6.332 1 95.56 186 LYS A O 1
ATOM 1455 N N . VAL A 1 187 ? 19.422 3.777 5.172 1 95.31 187 VAL A N 1
ATOM 1456 C CA . VAL A 1 187 ? 18.141 3.117 4.941 1 95.31 187 VAL A CA 1
ATOM 1457 C C . VAL A 1 187 ? 18.375 1.729 4.348 1 95.31 187 VAL A C 1
ATOM 1459 O O . VAL A 1 187 ? 17.875 0.731 4.871 1 95.31 187 VAL A O 1
ATOM 1462 N N . GLY A 1 188 ? 19.219 1.562 3.365 1 95.69 188 GLY A N 1
ATOM 1463 C CA . GLY A 1 188 ? 19.453 0.29 2.699 1 95.69 188 GLY A CA 1
ATOM 1464 C C . GLY A 1 188 ? 19.953 -0.794 3.637 1 95.69 188 GLY A C 1
ATOM 1465 O O . GLY A 1 188 ? 19.25 -1.783 3.875 1 95.69 188 GLY A O 1
ATOM 1466 N N . PRO A 1 189 ? 21.094 -0.522 4.18 1 96.81 189 PRO A N 1
ATOM 1467 C CA . PRO A 1 189 ? 21.625 -1.526 5.102 1 96.81 189 PRO A CA 1
ATOM 1468 C C . PRO A 1 189 ? 20.734 -1.756 6.312 1 96.81 189 PRO A C 1
ATOM 1470 O O . PRO A 1 189 ? 20.672 -2.869 6.844 1 96.81 189 PRO A O 1
ATOM 1473 N N . PHE A 1 190 ? 20.062 -0.769 6.711 1 97.62 190 PHE A N 1
ATOM 1474 C CA . PHE A 1 190 ? 19.219 -0.929 7.883 1 97.62 190 PHE A CA 1
ATOM 1475 C C . PHE A 1 190 ? 18 -1.794 7.559 1 97.62 190 PHE A C 1
ATOM 1477 O O . PHE A 1 190 ? 17.516 -2.545 8.414 1 97.62 190 PHE A O 1
ATOM 1484 N N . VAL A 1 191 ? 17.438 -1.662 6.379 1 97.25 191 VAL A N 1
ATOM 1485 C CA . VAL A 1 191 ? 16.375 -2.561 5.945 1 97.25 191 VAL A CA 1
ATOM 1486 C C . VAL A 1 191 ? 16.875 -4.004 5.988 1 97.25 191 VAL A C 1
ATOM 1488 O O . VAL A 1 191 ? 16.141 -4.906 6.418 1 97.25 191 VAL A O 1
ATOM 1491 N N . HIS A 1 192 ? 18.094 -4.172 5.523 1 97.44 192 HIS A N 1
ATOM 1492 C CA . HIS A 1 192 ? 18.672 -5.508 5.594 1 97.44 192 HIS A CA 1
ATOM 1493 C C . HIS A 1 192 ? 18.828 -5.969 7.039 1 97.44 192 HIS A C 1
ATOM 1495 O O . HIS A 1 192 ? 18.547 -7.133 7.352 1 97.44 192 HIS A O 1
ATOM 1501 N N . LEU A 1 193 ? 19.266 -5.117 7.887 1 98.12 193 LEU A N 1
ATOM 1502 C CA . LEU A 1 193 ? 19.359 -5.43 9.305 1 98.12 193 LEU A CA 1
ATOM 1503 C C . LEU A 1 193 ? 18 -5.836 9.859 1 98.12 193 LEU A C 1
ATOM 1505 O O . LEU A 1 193 ? 17.891 -6.801 10.617 1 98.12 193 LEU A O 1
ATOM 1509 N N . SER A 1 194 ? 17 -5.078 9.508 1 98.12 194 SER A N 1
ATOM 1510 C CA . SER A 1 194 ? 15.633 -5.395 9.938 1 98.12 194 SER A CA 1
ATOM 1511 C C . SER A 1 194 ? 15.203 -6.77 9.445 1 98.12 194 SER A C 1
ATOM 1513 O O . SER A 1 194 ? 14.539 -7.516 10.164 1 98.12 194 SER A O 1
ATOM 1515 N N . ILE A 1 195 ? 15.578 -7.102 8.242 1 97.25 195 ILE A N 1
ATOM 1516 C CA . ILE A 1 195 ? 15.219 -8.391 7.66 1 97.25 195 ILE A CA 1
ATOM 1517 C C . ILE A 1 195 ? 15.93 -9.516 8.422 1 97.25 195 ILE A C 1
ATOM 1519 O O . ILE A 1 195 ? 15.352 -10.578 8.641 1 97.25 195 ILE A O 1
ATOM 1523 N N . MET A 1 196 ? 17.156 -9.258 8.836 1 97.25 196 MET A N 1
ATOM 1524 C CA . MET A 1 196 ? 17.859 -10.242 9.648 1 97.25 196 MET A CA 1
ATOM 1525 C C . MET A 1 196 ? 17.156 -10.461 10.984 1 97.25 196 MET A C 1
ATOM 1527 O O . MET A 1 196 ? 17.031 -11.594 11.453 1 97.25 196 MET A O 1
ATOM 1531 N N . VAL A 1 197 ? 16.703 -9.398 11.57 1 97.62 197 VAL A N 1
ATOM 1532 C CA . VAL A 1 197 ? 15.938 -9.516 12.805 1 97.62 197 VAL A CA 1
ATOM 1533 C C . VAL A 1 197 ? 14.648 -10.289 12.531 1 97.62 197 VAL A C 1
ATOM 1535 O O . VAL A 1 197 ? 14.219 -11.102 13.359 1 97.62 197 VAL A O 1
ATOM 1538 N N . GLY A 1 198 ? 14.031 -9.984 11.43 1 96.5 198 GLY A N 1
ATOM 1539 C CA . GLY A 1 198 ? 12.844 -10.727 11.047 1 96.5 198 GLY A CA 1
ATOM 1540 C C . GLY A 1 198 ? 13.094 -12.219 10.906 1 96.5 198 GLY A C 1
ATOM 1541 O O . GLY A 1 198 ? 12.258 -13.031 11.305 1 96.5 198 GLY A O 1
ATOM 1542 N N . ALA A 1 199 ? 14.234 -12.539 10.312 1 94.81 199 ALA A N 1
ATOM 1543 C CA . ALA A 1 199 ? 14.594 -13.953 10.188 1 94.81 199 ALA A CA 1
ATOM 1544 C C . ALA A 1 199 ? 14.742 -14.602 11.562 1 94.81 199 ALA A C 1
ATOM 1546 O O . ALA A 1 199 ? 14.328 -15.742 11.766 1 94.81 199 ALA A O 1
ATOM 1547 N N . PHE A 1 200 ? 15.305 -13.891 12.469 1 93.75 200 PHE A N 1
ATOM 1548 C CA . PHE A 1 200 ? 15.453 -14.375 13.836 1 93.75 200 PHE A CA 1
ATOM 1549 C C . PHE A 1 200 ? 14.094 -14.547 14.492 1 93.75 200 PHE A C 1
ATOM 1551 O O . PHE A 1 200 ? 13.852 -15.531 15.195 1 93.75 200 PHE A O 1
ATOM 1558 N N . MET A 1 201 ? 13.227 -13.57 14.328 1 93.19 201 MET A N 1
ATOM 1559 C CA . MET A 1 201 ? 11.883 -13.641 14.891 1 93.19 201 MET A CA 1
ATOM 1560 C C . MET A 1 201 ? 11.117 -14.828 14.312 1 93.19 201 MET A C 1
ATOM 1562 O O . MET A 1 201 ? 10.312 -15.445 15.008 1 93.19 201 MET A O 1
ATOM 1566 N N . ASN A 1 202 ? 11.336 -15.047 13.047 1 91.62 202 ASN A N 1
ATOM 1567 C CA . ASN A 1 202 ? 10.688 -16.188 12.406 1 91.62 202 ASN A CA 1
ATOM 1568 C C . ASN A 1 202 ? 11.148 -17.516 13.023 1 91.62 202 ASN A C 1
ATOM 1570 O O . ASN A 1 202 ? 10.336 -18.406 13.25 1 91.62 202 ASN A O 1
ATOM 1574 N N . ARG A 1 203 ? 12.375 -17.641 13.281 1 88.56 203 ARG A N 1
ATOM 1575 C CA . ARG A 1 203 ? 12.906 -18.844 13.93 1 88.56 203 ARG A CA 1
ATOM 1576 C C . ARG A 1 203 ? 12.344 -19 15.336 1 88.56 203 ARG A C 1
ATOM 1578 O O . ARG A 1 203 ? 12.031 -20.109 15.766 1 88.56 203 ARG A O 1
ATOM 1585 N N . LEU A 1 204 ? 12.227 -17.906 16 1 86.94 204 LEU A N 1
ATOM 1586 C CA . LEU A 1 204 ? 11.648 -17.922 17.344 1 86.94 204 LEU A CA 1
ATOM 1587 C C . LEU A 1 204 ? 10.195 -18.375 17.297 1 86.94 204 LEU A C 1
ATOM 1589 O O . LEU A 1 204 ? 9.75 -19.141 18.156 1 86.94 204 LEU A O 1
ATOM 1593 N N . HIS A 1 205 ? 9.484 -17.875 16.359 1 87.5 205 HIS A N 1
ATOM 1594 C CA . HIS A 1 205 ? 8.086 -18.219 16.203 1 87.5 205 HIS A CA 1
ATOM 1595 C C . HIS A 1 205 ? 7.918 -19.719 15.922 1 87.5 205 HIS A C 1
ATOM 1597 O O . HIS A 1 205 ? 7.043 -20.359 16.5 1 87.5 205 HIS A O 1
ATOM 1603 N N . VAL A 1 206 ? 8.727 -20.25 15.047 1 83.94 206 VAL A N 1
ATOM 1604 C CA . VAL A 1 206 ? 8.664 -21.656 14.68 1 83.94 206 VAL A CA 1
ATOM 1605 C C . VAL A 1 206 ? 9.031 -22.531 15.883 1 83.94 206 VAL A C 1
ATOM 1607 O O . VAL A 1 206 ? 8.414 -23.562 16.109 1 83.94 206 VAL A O 1
ATOM 1610 N N . SER A 1 207 ? 9.938 -22.156 16.578 1 81.94 207 SER A N 1
ATOM 1611 C CA . SER A 1 207 ? 10.367 -22.891 17.75 1 81.94 207 SER A CA 1
ATOM 1612 C C . SER A 1 207 ? 9.273 -22.922 18.812 1 81.94 207 SER A C 1
ATOM 1614 O O . SER A 1 207 ? 9.117 -23.922 19.516 1 81.94 207 SER A O 1
ATOM 1616 N N . CYS A 1 208 ? 8.602 -21.859 18.875 1 76.5 208 CYS A N 1
ATOM 1617 C CA . CYS A 1 208 ? 7.543 -21.781 19.875 1 76.5 208 CYS A CA 1
ATOM 1618 C C . CYS A 1 208 ? 6.332 -22.594 19.469 1 76.5 208 CYS A C 1
ATOM 1620 O O . CYS A 1 208 ? 5.574 -23.062 20.312 1 76.5 208 CYS A O 1
ATOM 1622 N N . ARG A 1 209 ? 6.02 -22.734 18.156 1 73.19 209 ARG A N 1
ATOM 1623 C CA . ARG A 1 209 ? 4.867 -23.484 17.672 1 73.19 209 ARG A CA 1
ATOM 1624 C C . ARG A 1 209 ? 5.184 -24.969 17.562 1 73.19 209 ARG A C 1
ATOM 1626 O O . ARG A 1 209 ? 4.305 -25.781 17.25 1 73.19 209 ARG A O 1
ATOM 1633 N N . GLY A 1 210 ? 6.195 -25.453 18.094 1 62.12 210 GLY A N 1
ATOM 1634 C CA . GLY A 1 210 ? 6.516 -26.859 18.109 1 62.12 210 GLY A CA 1
ATOM 1635 C C . GLY A 1 210 ? 6.969 -27.391 16.75 1 62.12 210 GLY A C 1
ATOM 1636 O O . GLY A 1 210 ? 6.75 -28.562 16.422 1 62.12 210 GLY A O 1
ATOM 1637 N N . GLY A 1 211 ? 7.664 -26.688 15.852 1 56.72 211 GLY A N 1
ATOM 1638 C CA . GLY A 1 211 ? 8.391 -27.094 14.664 1 56.72 211 GLY A CA 1
ATOM 1639 C C . GLY A 1 211 ? 7.484 -27.469 13.5 1 56.72 211 GLY A C 1
ATOM 1640 O O . GLY A 1 211 ? 7.957 -27.781 12.414 1 56.72 211 GLY A O 1
ATOM 1641 N N . LYS A 1 212 ? 6.258 -27.828 13.672 1 49.31 212 LYS A N 1
ATOM 1642 C CA . LYS A 1 212 ? 5.492 -28.547 12.656 1 49.31 212 LYS A CA 1
ATOM 1643 C C . LYS A 1 212 ? 5.176 -27.641 11.469 1 49.31 212 LYS A C 1
ATOM 1645 O O . LYS A 1 212 ? 5.023 -28.125 10.344 1 49.31 212 LYS A O 1
ATOM 1650 N N . GLN A 1 213 ? 4.621 -26.531 11.742 1 49.41 213 GLN A N 1
ATOM 1651 C CA . GLN A 1 213 ? 4.016 -25.844 10.602 1 49.41 213 GLN A CA 1
ATOM 1652 C C . GLN A 1 213 ? 5.012 -24.906 9.93 1 49.41 213 GLN A C 1
ATOM 1654 O O . GLN A 1 213 ? 5.648 -24.094 10.602 1 49.41 213 GLN A O 1
ATOM 1659 N N . ARG A 1 214 ? 5.605 -25.453 8.891 1 45.88 214 ARG A N 1
ATOM 1660 C CA . ARG A 1 214 ? 6.457 -24.672 8.008 1 45.88 214 ARG A CA 1
ATOM 1661 C C . ARG A 1 214 ? 5.816 -23.328 7.68 1 45.88 214 ARG A C 1
ATOM 1663 O O . ARG A 1 214 ? 4.852 -23.266 6.918 1 45.88 214 ARG A O 1
ATOM 1670 N N . ALA A 1 215 ? 5.625 -22.453 8.734 1 50.44 215 ALA A N 1
ATOM 1671 C CA . ALA A 1 215 ? 5.145 -21.109 8.438 1 50.44 215 ALA A CA 1
ATOM 1672 C C . ALA A 1 215 ? 5.988 -20.453 7.344 1 50.44 215 ALA A C 1
ATOM 1674 O O . ALA A 1 215 ? 7.191 -20.703 7.25 1 50.44 215 ALA A O 1
ATOM 1675 N N . ALA A 1 216 ? 5.379 -19.875 6.383 1 54.91 216 ALA A N 1
ATOM 1676 C CA . ALA A 1 216 ? 5.953 -19.281 5.18 1 54.91 216 ALA A CA 1
ATOM 1677 C C . ALA A 1 216 ? 7 -18.219 5.535 1 54.91 216 ALA A C 1
ATOM 1679 O O . ALA A 1 216 ? 6.66 -17.141 6.008 1 54.91 216 ALA A O 1
ATOM 1680 N N . LYS A 1 217 ? 8.281 -18.531 5.812 1 59.53 217 LYS A N 1
ATOM 1681 C CA . LYS A 1 217 ? 9.469 -17.688 5.949 1 59.53 217 LYS A CA 1
ATOM 1682 C C . LYS A 1 217 ? 9.328 -16.406 5.152 1 59.53 217 LYS A C 1
ATOM 1684 O O . LYS A 1 217 ? 9.75 -15.336 5.605 1 59.53 217 LYS A O 1
ATOM 1689 N N . GLY A 1 218 ? 8.461 -16.328 4.27 1 78.69 218 GLY A N 1
ATOM 1690 C CA . GLY A 1 218 ? 8.367 -15.219 3.338 1 78.69 218 GLY A CA 1
ATOM 1691 C C . GLY A 1 218 ? 7.555 -14.055 3.873 1 78.69 218 GLY A C 1
ATOM 1692 O O . GLY A 1 218 ? 7.93 -12.898 3.701 1 78.69 218 GLY A O 1
ATOM 1693 N N . GLU A 1 219 ? 6.711 -14.336 4.832 1 85.31 219 GLU A N 1
ATOM 1694 C CA . GLU A 1 219 ? 5.832 -13.273 5.312 1 85.31 219 GLU A CA 1
ATOM 1695 C C . GLU A 1 219 ? 6.543 -12.383 6.332 1 85.31 219 GLU A C 1
ATOM 1697 O O . GLU A 1 219 ? 6.457 -11.156 6.258 1 85.31 219 GLU A O 1
ATOM 1702 N N . MET A 1 220 ? 7.293 -13.016 7.242 1 92.75 220 MET A N 1
ATOM 1703 C CA . MET A 1 220 ? 8 -12.258 8.273 1 92.75 220 MET A CA 1
ATOM 1704 C C . MET A 1 220 ? 9.078 -11.367 7.66 1 92.75 220 MET A C 1
ATOM 1706 O O . MET A 1 220 ? 9.32 -10.258 8.141 1 92.75 220 MET A O 1
ATOM 1710 N N . LEU A 1 221 ? 9.656 -11.828 6.645 1 93.88 221 LEU A N 1
ATOM 1711 C CA . LEU A 1 221 ? 10.711 -11.047 6 1 93.88 221 LEU A CA 1
ATOM 1712 C C . LEU A 1 221 ? 10.117 -9.852 5.258 1 93.88 221 LEU A C 1
ATOM 1714 O O . LEU A 1 221 ? 10.719 -8.773 5.227 1 93.88 221 LEU A O 1
ATOM 1718 N N . VAL A 1 222 ? 8.961 -10.07 4.723 1 93.31 222 VAL A N 1
ATOM 1719 C CA . VAL A 1 222 ? 8.266 -8.969 4.055 1 93.31 222 VAL A CA 1
ATOM 1720 C C . VAL A 1 222 ? 7.887 -7.902 5.082 1 93.31 222 VAL A C 1
ATOM 1722 O O . VAL A 1 222 ? 8.086 -6.707 4.844 1 93.31 222 VAL A O 1
ATOM 1725 N N . VAL A 1 223 ? 7.387 -8.328 6.203 1 96.25 223 VAL A N 1
ATOM 1726 C CA . VAL A 1 223 ? 7.008 -7.422 7.281 1 96.25 223 VAL A CA 1
ATOM 1727 C C . VAL A 1 223 ? 8.25 -6.695 7.805 1 96.25 223 VAL A C 1
ATOM 1729 O O . VAL A 1 223 ? 8.203 -5.492 8.07 1 96.25 223 VAL A O 1
ATOM 1732 N N . ALA A 1 224 ? 9.297 -7.406 7.887 1 97.62 224 ALA A N 1
ATOM 1733 C CA . ALA A 1 224 ? 10.547 -6.836 8.383 1 97.62 224 ALA A CA 1
ATOM 1734 C C . ALA A 1 224 ? 11.055 -5.73 7.465 1 97.62 224 ALA A C 1
ATOM 1736 O O . ALA A 1 224 ? 11.633 -4.746 7.926 1 97.62 224 ALA A O 1
ATOM 1737 N N . SER A 1 225 ? 10.914 -5.875 6.215 1 96.69 225 SER A N 1
ATOM 1738 C CA . SER A 1 225 ? 11.352 -4.848 5.277 1 96.69 225 SER A CA 1
ATOM 1739 C C . SER A 1 225 ? 10.586 -3.545 5.496 1 96.69 225 SER A C 1
ATOM 1741 O O . SER A 1 225 ? 11.164 -2.459 5.414 1 96.69 225 SER A O 1
ATOM 1743 N N . ALA A 1 226 ? 9.328 -3.633 5.758 1 97 226 ALA A N 1
ATOM 1744 C CA . ALA A 1 226 ? 8.523 -2.447 6.039 1 97 226 ALA A CA 1
ATOM 1745 C C . ALA A 1 226 ? 8.977 -1.772 7.332 1 97 226 ALA A C 1
ATOM 1747 O O . ALA A 1 226 ? 9.055 -0.544 7.402 1 97 226 ALA A O 1
ATOM 1748 N N . VAL A 1 227 ? 9.281 -2.547 8.32 1 97.75 227 VAL A N 1
ATOM 1749 C CA . VAL A 1 227 ? 9.68 -2.047 9.625 1 97.75 227 VAL A CA 1
ATOM 1750 C C . VAL A 1 227 ? 11.016 -1.311 9.516 1 97.75 227 VAL A C 1
ATOM 1752 O O . VAL A 1 227 ? 11.25 -0.322 10.211 1 97.75 227 VAL A O 1
ATOM 1755 N N . GLY A 1 228 ? 11.891 -1.784 8.656 1 97.12 228 GLY A N 1
ATOM 1756 C CA . GLY A 1 228 ? 13.18 -1.146 8.469 1 97.12 228 GLY A CA 1
ATOM 1757 C C . GLY A 1 228 ? 13.07 0.323 8.109 1 97.12 228 GLY A C 1
ATOM 1758 O O . GLY A 1 228 ? 13.688 1.173 8.75 1 97.12 228 GLY A O 1
ATOM 1759 N N . VAL A 1 229 ? 12.281 0.626 7.16 1 95.31 229 VAL A N 1
ATOM 1760 C CA . VAL A 1 229 ? 12.117 2.01 6.723 1 95.31 229 VAL A CA 1
ATOM 1761 C C . VAL A 1 229 ? 11.344 2.795 7.781 1 95.31 229 VAL A C 1
ATOM 1763 O O . VAL A 1 229 ? 11.695 3.936 8.094 1 95.31 229 VAL A O 1
ATOM 1766 N N . ALA A 1 230 ? 10.328 2.18 8.344 1 95.06 230 ALA A N 1
ATOM 1767 C CA . ALA A 1 230 ? 9.492 2.828 9.352 1 95.06 230 ALA A CA 1
ATOM 1768 C C . ALA A 1 230 ? 10.312 3.227 10.578 1 95.06 230 ALA A C 1
ATOM 1770 O O . ALA A 1 230 ? 10.078 4.285 11.164 1 95.06 230 ALA A O 1
ATOM 1771 N N . SER A 1 231 ? 11.25 2.475 10.953 1 94.81 231 SER A N 1
ATOM 1772 C CA . SER A 1 231 ? 12.039 2.709 12.156 1 94.81 231 SER A CA 1
ATOM 1773 C C . SER A 1 231 ? 13.172 3.699 11.891 1 94.81 231 SER A C 1
ATOM 1775 O O . SER A 1 231 ? 13.773 4.223 12.828 1 94.81 231 SER A O 1
ATOM 1777 N N . CYS A 1 232 ? 13.445 3.953 10.617 1 93 232 CYS A N 1
ATOM 1778 C CA . CYS A 1 232 ? 14.477 4.926 10.281 1 93 232 CYS A CA 1
ATOM 1779 C C . CYS A 1 232 ? 13.938 6.348 10.359 1 93 232 CYS A C 1
ATOM 1781 O O . CYS A 1 232 ? 14.641 7.266 10.781 1 93 232 CYS A O 1
ATOM 1783 N N . PHE A 1 233 ? 12.68 6.465 9.969 1 91.06 233 PHE A N 1
ATOM 1784 C CA . PHE A 1 233 ? 12.156 7.816 9.805 1 91.06 233 PHE A CA 1
ATOM 1785 C C . PHE A 1 233 ? 10.938 8.031 10.695 1 91.06 233 PHE A C 1
ATOM 1787 O O . PHE A 1 233 ? 10.398 9.141 10.758 1 91.06 233 PHE A O 1
ATOM 1794 N N . GLY A 1 234 ? 10.531 7.012 11.359 1 89.81 234 GLY A N 1
ATOM 1795 C CA . GLY A 1 234 ? 9.266 7.117 12.07 1 89.81 234 GLY A CA 1
ATOM 1796 C C . GLY A 1 234 ? 8.07 7.246 11.141 1 89.81 234 GLY A C 1
ATOM 1797 O O . GLY A 1 234 ? 7.137 7.992 11.43 1 89.81 234 GLY A O 1
ATOM 1798 N N . ALA A 1 235 ? 8.164 6.641 10.031 1 92.25 235 ALA A N 1
ATOM 1799 C CA . ALA A 1 235 ? 7.148 6.734 8.984 1 92.25 235 ALA A CA 1
ATOM 1800 C C . ALA A 1 235 ? 6.578 5.355 8.648 1 92.25 235 ALA A C 1
ATOM 1802 O O . ALA A 1 235 ? 7.035 4.699 7.715 1 92.25 235 ALA A O 1
ATOM 1803 N N . PRO A 1 236 ? 5.523 4.902 9.305 1 93 236 PRO A N 1
ATOM 1804 C CA . PRO A 1 236 ? 5 3.551 9.102 1 93 236 PRO A CA 1
ATOM 1805 C C . PRO A 1 236 ? 4.352 3.363 7.734 1 93 236 PRO A C 1
ATOM 1807 O O . PRO A 1 236 ? 4.488 2.301 7.121 1 93 236 PRO A O 1
ATOM 1810 N N . ILE A 1 237 ? 3.654 4.316 7.199 1 91.44 237 ILE A N 1
ATOM 1811 C CA . ILE A 1 237 ? 2.924 4.18 5.945 1 91.44 237 ILE A CA 1
ATOM 1812 C C . ILE A 1 237 ? 3.908 4.016 4.789 1 91.44 237 ILE A C 1
ATOM 1814 O O . ILE A 1 237 ? 3.771 3.104 3.971 1 91.44 237 ILE A O 1
ATOM 1818 N N . SER A 1 238 ? 4.898 4.883 4.785 1 93.12 238 SER A N 1
ATOM 1819 C CA . SER A 1 238 ? 5.895 4.809 3.721 1 93.12 238 SER A CA 1
ATOM 1820 C C . SER A 1 238 ? 6.684 3.506 3.793 1 93.12 238 SER A C 1
ATOM 1822 O O . SER A 1 238 ? 7.102 2.971 2.764 1 93.12 238 SER A O 1
ATOM 1824 N N . GLY A 1 239 ? 6.887 3.055 5.004 1 94.88 239 GLY A N 1
ATOM 1825 C CA . GLY A 1 239 ? 7.566 1.776 5.145 1 94.88 239 GLY A CA 1
ATOM 1826 C C . GLY A 1 239 ? 6.816 0.63 4.492 1 94.88 239 GLY A C 1
ATOM 1827 O O . GLY A 1 239 ? 7.414 -0.197 3.801 1 94.88 239 GLY A O 1
ATOM 1828 N N . VAL A 1 240 ? 5.551 0.579 4.68 1 94.88 240 VAL A N 1
ATOM 1829 C CA . VAL A 1 240 ? 4.738 -0.487 4.098 1 94.88 240 VAL A CA 1
ATOM 1830 C C . VAL A 1 240 ? 4.711 -0.344 2.578 1 94.88 240 VAL A C 1
ATOM 1832 O O . VAL A 1 240 ? 4.82 -1.336 1.854 1 94.88 240 VAL A O 1
ATOM 1835 N N . LEU A 1 241 ? 4.59 0.884 2.109 1 92.94 241 LEU A N 1
ATOM 1836 C CA . LEU A 1 241 ? 4.582 1.102 0.667 1 92.94 241 LEU A CA 1
ATOM 1837 C C . LEU A 1 241 ? 5.914 0.686 0.049 1 92.94 241 LEU A C 1
ATOM 1839 O O . LEU A 1 241 ? 5.949 0.166 -1.068 1 92.94 241 LEU A O 1
ATOM 1843 N N . PHE A 1 242 ? 6.922 0.914 0.751 1 93.06 242 PHE A N 1
ATOM 1844 C CA . PHE A 1 242 ? 8.234 0.47 0.291 1 93.06 242 PHE A CA 1
ATOM 1845 C C . PHE A 1 242 ? 8.266 -1.046 0.142 1 93.06 242 PHE A C 1
ATOM 1847 O O . PHE A 1 242 ? 8.797 -1.566 -0.844 1 93.06 242 PHE A O 1
ATOM 1854 N N . SER A 1 243 ? 7.793 -1.709 1.124 1 93.56 243 SER A N 1
ATOM 1855 C CA . SER A 1 243 ? 7.77 -3.168 1.09 1 93.56 243 SER A CA 1
ATOM 1856 C C . SER A 1 243 ? 6.953 -3.682 -0.09 1 93.56 243 SER A C 1
ATOM 1858 O O . SER A 1 243 ? 7.316 -4.68 -0.716 1 93.56 243 SER A O 1
ATOM 1860 N N . ILE A 1 244 ? 5.938 -2.998 -0.445 1 91.06 244 ILE A N 1
ATOM 1861 C CA . ILE A 1 244 ? 5.066 -3.402 -1.545 1 91.06 244 ILE A CA 1
ATOM 1862 C C . ILE A 1 244 ? 5.781 -3.18 -2.877 1 91.06 244 ILE A C 1
ATOM 1864 O O . ILE A 1 244 ? 5.77 -4.055 -3.746 1 91.06 244 ILE A O 1
ATOM 1868 N N . GLU A 1 245 ? 6.52 -2.127 -2.973 1 91.19 245 GLU A N 1
ATOM 1869 C CA . GLU A 1 245 ? 7.051 -1.694 -4.262 1 91.19 245 GLU A CA 1
ATOM 1870 C C . GLU A 1 245 ? 8.391 -2.357 -4.555 1 91.19 245 GLU A C 1
ATOM 1872 O O . GLU A 1 245 ? 8.688 -2.689 -5.707 1 91.19 245 GLU A O 1
ATOM 1877 N N . VAL A 1 246 ? 9.148 -2.508 -3.541 1 90 246 VAL A N 1
ATOM 1878 C CA . VAL A 1 246 ? 10.547 -2.85 -3.787 1 90 246 VAL A CA 1
ATOM 1879 C C . VAL A 1 246 ? 10.75 -4.352 -3.611 1 90 246 VAL A C 1
ATOM 1881 O O . VAL A 1 246 ? 11.578 -4.957 -4.297 1 90 246 VAL A O 1
ATOM 1884 N N . MET A 1 247 ? 10.016 -5.062 -2.785 1 86 247 MET A N 1
ATOM 1885 C CA . MET A 1 247 ? 10.398 -6.398 -2.336 1 86 247 MET A CA 1
ATOM 1886 C C . MET A 1 247 ? 9.828 -7.469 -3.258 1 86 247 MET A C 1
ATOM 1888 O O . MET A 1 247 ? 10.297 -8.609 -3.258 1 86 247 MET A O 1
ATOM 1892 N N . GLY A 1 248 ? 8.836 -7.133 -4.074 1 79.31 248 GLY A N 1
ATOM 1893 C CA . GLY A 1 248 ? 8.312 -8.188 -4.922 1 79.31 248 GLY A CA 1
ATOM 1894 C C . GLY A 1 248 ? 7.504 -7.668 -6.098 1 79.31 248 GLY A C 1
ATOM 1895 O O . GLY A 1 248 ? 7.371 -6.457 -6.277 1 79.31 248 GLY A O 1
ATOM 1896 N N . THR A 1 249 ? 7.125 -8.695 -6.891 1 78.81 249 THR A N 1
ATOM 1897 C CA . THR A 1 249 ? 6.289 -8.375 -8.039 1 78.81 249 THR A CA 1
ATOM 1898 C C . THR A 1 249 ? 4.809 -8.539 -7.699 1 78.81 249 THR A C 1
ATOM 1900 O O . THR A 1 249 ? 3.945 -7.957 -8.359 1 78.81 249 THR A O 1
ATOM 1903 N N . HIS A 1 250 ? 4.578 -9.359 -6.73 1 80.81 250 HIS A N 1
ATOM 1904 C CA . HIS A 1 250 ? 3.227 -9.562 -6.227 1 80.81 250 HIS A CA 1
ATOM 1905 C C . HIS A 1 250 ? 3.18 -9.422 -4.707 1 80.81 250 HIS A C 1
ATOM 1907 O O . HIS A 1 250 ? 4.129 -9.797 -4.016 1 80.81 250 HIS A O 1
ATOM 1913 N N . TYR A 1 251 ? 2.16 -8.828 -4.316 1 84.38 251 TYR A N 1
ATOM 1914 C CA . TYR A 1 251 ? 1.977 -8.594 -2.889 1 84.38 251 TYR A CA 1
ATOM 1915 C C . TYR A 1 251 ? 0.707 -9.273 -2.385 1 84.38 251 TYR A C 1
ATOM 1917 O O . TYR A 1 251 ? -0.362 -9.125 -2.982 1 84.38 251 TYR A O 1
ATOM 1925 N N . SER A 1 252 ? 0.873 -9.977 -1.34 1 82.94 252 SER A N 1
ATOM 1926 C CA . SER A 1 252 ? -0.286 -10.609 -0.717 1 82.94 252 SER A CA 1
ATOM 1927 C C . SER A 1 252 ? -0.987 -9.656 0.243 1 82.94 252 SER A C 1
ATOM 1929 O O . SER A 1 252 ? -0.357 -9.102 1.148 1 82.94 252 SER A O 1
ATOM 1931 N N . VAL A 1 253 ? -2.283 -9.531 0.108 1 85.81 253 VAL A N 1
ATOM 1932 C CA . VAL A 1 253 ? -3.059 -8.617 0.937 1 85.81 253 VAL A CA 1
ATOM 1933 C C . VAL A 1 253 ? -3.096 -9.125 2.375 1 85.81 253 VAL A C 1
ATOM 1935 O O . VAL A 1 253 ? -3.295 -8.352 3.312 1 85.81 253 VAL A O 1
ATOM 1938 N N . SER A 1 254 ? -2.838 -10.328 2.602 1 84 254 SER A N 1
ATOM 1939 C CA . SER A 1 254 ? -2.809 -10.891 3.949 1 84 254 SER A CA 1
ATOM 1940 C C . SER A 1 254 ? -1.643 -10.328 4.758 1 84 254 SER A C 1
ATOM 1942 O O . SER A 1 254 ? -1.68 -10.32 5.988 1 84 254 SER A O 1
ATOM 1944 N N . ASP A 1 255 ? -0.614 -9.875 4.062 1 87.19 255 ASP A N 1
ATOM 1945 C CA . ASP A 1 255 ? 0.559 -9.32 4.734 1 87.19 255 ASP A CA 1
ATOM 1946 C C . ASP A 1 255 ? 0.361 -7.844 5.059 1 87.19 255 ASP A C 1
ATOM 1948 O O . ASP A 1 255 ? 1.144 -7.258 5.809 1 87.19 255 ASP A O 1
ATOM 1952 N N . TYR A 1 256 ? -0.707 -7.383 4.566 1 89.56 256 TYR A N 1
ATOM 1953 C CA . TYR A 1 256 ? -0.94 -5.945 4.648 1 89.56 256 TYR A CA 1
ATOM 1954 C C . TYR A 1 256 ? -1.117 -5.504 6.094 1 89.56 256 TYR A C 1
ATOM 1956 O O . TYR A 1 256 ? -0.427 -4.594 6.562 1 89.56 256 TYR A O 1
ATOM 1964 N N . CYS A 1 257 ? -1.895 -6.164 6.898 1 89.38 257 CYS A N 1
ATOM 1965 C CA . CYS A 1 257 ? -2.211 -5.77 8.266 1 89.38 257 CYS A CA 1
ATOM 1966 C C . CYS A 1 257 ? -1.021 -6.004 9.188 1 89.38 257 CYS A C 1
ATOM 1968 O O . CYS A 1 257 ? -0.644 -5.117 9.961 1 89.38 257 CYS A O 1
ATOM 1970 N N . PRO A 1 258 ? -0.405 -7.109 9.039 1 92.25 258 PRO A N 1
ATOM 1971 C CA . PRO A 1 258 ? 0.796 -7.312 9.852 1 92.25 258 PRO A CA 1
ATOM 1972 C C . PRO A 1 258 ? 1.893 -6.293 9.547 1 92.25 258 PRO A C 1
ATOM 1974 O O . PRO A 1 258 ? 2.611 -5.863 10.453 1 92.25 258 PRO A O 1
ATOM 1977 N N . CYS A 1 259 ? 2.072 -5.977 8.359 1 94.88 259 CYS A N 1
ATOM 1978 C CA . CYS A 1 259 ? 3.082 -5 7.973 1 94.88 259 CYS A CA 1
ATOM 1979 C C . CYS A 1 259 ? 2.82 -3.654 8.641 1 94.88 259 CYS A C 1
ATOM 1981 O O . CYS A 1 259 ? 3.73 -3.051 9.211 1 94.88 259 CYS A O 1
ATOM 1983 N N . PHE A 1 260 ? 1.537 -3.23 8.594 1 95 260 PHE A N 1
ATOM 1984 C CA . PHE A 1 260 ? 1.19 -1.947 9.195 1 95 260 PHE A CA 1
ATOM 1985 C C . PHE A 1 260 ? 1.325 -2.008 10.711 1 95 260 PHE A C 1
ATOM 1987 O O . PHE A 1 260 ? 1.77 -1.043 11.336 1 95 260 PHE A O 1
ATOM 1994 N N . PHE A 1 261 ? 0.974 -3.105 11.234 1 94.19 261 PHE A N 1
ATOM 1995 C CA . PHE A 1 261 ? 1.054 -3.26 12.688 1 94.19 261 PHE A CA 1
ATOM 1996 C C . PHE A 1 261 ? 2.502 -3.199 13.156 1 94.19 261 PHE A C 1
ATOM 1998 O O . PHE A 1 261 ? 2.836 -2.422 14.055 1 94.19 261 PHE A O 1
ATOM 2005 N N . ALA A 1 262 ? 3.312 -3.99 12.562 1 96.56 262 ALA A N 1
ATOM 2006 C CA . ALA A 1 262 ? 4.723 -4.02 12.945 1 96.56 262 ALA A CA 1
ATOM 2007 C C . ALA A 1 262 ? 5.395 -2.68 12.672 1 96.56 262 ALA A C 1
ATOM 2009 O O . ALA A 1 262 ? 6.188 -2.195 13.484 1 96.56 262 ALA A O 1
ATOM 2010 N N . ALA A 1 263 ? 5.141 -2.113 11.516 1 96.5 263 ALA A N 1
ATOM 2011 C CA . ALA A 1 263 ? 5.707 -0.816 11.156 1 96.5 263 ALA A CA 1
ATOM 2012 C C . ALA A 1 263 ? 5.273 0.265 12.141 1 96.5 263 ALA A C 1
ATOM 2014 O O . ALA A 1 263 ? 6.07 1.135 12.508 1 96.5 263 ALA A O 1
ATOM 2015 N N . ALA A 1 264 ? 4.012 0.258 12.555 1 94 264 ALA A N 1
ATOM 2016 C CA . ALA A 1 264 ? 3.512 1.224 13.523 1 94 264 ALA A CA 1
ATOM 2017 C C . ALA A 1 264 ? 4.211 1.058 14.875 1 94 264 ALA A C 1
ATOM 2019 O O . ALA A 1 264 ? 4.578 2.045 15.516 1 94 264 ALA A O 1
ATOM 2020 N N . CYS A 1 265 ? 4.395 -0.139 15.273 1 94.12 265 CYS A N 1
ATOM 2021 C CA . CYS A 1 265 ? 5.109 -0.397 16.516 1 94.12 265 CYS A CA 1
ATOM 2022 C C . CYS A 1 265 ? 6.527 0.155 16.453 1 94.12 265 CYS A C 1
ATOM 2024 O O . CYS A 1 265 ? 7.008 0.76 17.422 1 94.12 265 CYS A O 1
ATOM 2026 N N . GLY A 1 266 ? 7.148 -0.136 15.336 1 94.5 266 GLY A N 1
ATOM 2027 C CA . GLY A 1 266 ? 8.492 0.398 15.164 1 94.5 266 GLY A CA 1
ATOM 2028 C C . GLY A 1 266 ? 8.531 1.914 15.156 1 94.5 266 GLY A C 1
ATOM 2029 O O . GLY A 1 266 ? 9.367 2.52 15.828 1 94.5 266 GLY A O 1
ATOM 2030 N N . ALA A 1 267 ? 7.641 2.502 14.469 1 92.06 267 ALA A N 1
ATOM 2031 C CA . ALA A 1 267 ? 7.602 3.959 14.352 1 92.06 267 ALA A CA 1
ATOM 2032 C C . ALA A 1 267 ? 7.281 4.602 15.703 1 92.06 267 ALA A C 1
ATOM 2034 O O . ALA A 1 267 ? 7.902 5.598 16.078 1 92.06 267 ALA A O 1
ATOM 2035 N N . ILE A 1 268 ? 6.371 4.105 16.469 1 89.5 268 ILE A N 1
ATOM 2036 C CA . ILE A 1 268 ? 5.965 4.648 17.75 1 89.5 268 ILE A CA 1
ATOM 2037 C C . ILE A 1 268 ? 7.105 4.504 18.75 1 89.5 268 ILE A C 1
ATOM 2039 O O . ILE A 1 268 ? 7.402 5.438 19.5 1 89.5 268 ILE A O 1
ATOM 2043 N N . THR A 1 269 ? 7.656 3.357 18.734 1 91.62 269 THR A N 1
ATOM 2044 C CA . THR A 1 269 ? 8.781 3.143 19.625 1 91.62 269 THR A CA 1
ATOM 2045 C C . THR A 1 269 ? 9.906 4.129 19.328 1 91.62 269 THR A C 1
ATOM 2047 O O . THR A 1 269 ? 10.492 4.711 20.234 1 91.62 269 THR A O 1
ATOM 2050 N N . PHE A 1 270 ? 10.164 4.27 18.094 1 88.62 270 PHE A N 1
ATOM 2051 C CA . PHE A 1 270 ? 11.203 5.207 17.688 1 88.62 270 PHE A CA 1
ATOM 2052 C C . PHE A 1 270 ? 10.883 6.617 18.156 1 88.62 270 PHE A C 1
ATOM 2054 O O . PHE A 1 270 ? 11.758 7.312 18.688 1 88.62 270 PHE A O 1
ATOM 2061 N N . ARG A 1 271 ? 9.695 7.008 18.062 1 84.94 271 ARG A N 1
ATOM 2062 C CA . ARG A 1 271 ? 9.281 8.352 18.438 1 84.94 271 ARG A CA 1
ATOM 2063 C C . ARG A 1 271 ? 9.273 8.508 19.969 1 84.94 271 ARG A C 1
ATOM 2065 O O . ARG A 1 271 ? 9.609 9.57 20.484 1 84.94 271 ARG A O 1
ATOM 2072 N N . LEU A 1 272 ? 8.883 7.496 20.688 1 86.62 272 LEU A N 1
ATOM 2073 C CA . LEU A 1 272 ? 8.852 7.531 22.141 1 86.62 272 LEU A CA 1
ATOM 2074 C C . LEU A 1 272 ? 10.266 7.621 22.703 1 86.62 272 LEU A C 1
ATOM 2076 O O . LEU A 1 272 ? 10.5 8.336 23.688 1 86.62 272 LEU A O 1
ATOM 2080 N N . LEU A 1 273 ? 11.125 6.914 22.094 1 88.19 273 LEU A N 1
ATOM 2081 C CA . LEU A 1 273 ? 12.516 6.957 22.531 1 88.19 273 LEU A CA 1
ATOM 2082 C C . LEU A 1 273 ? 13.117 8.336 22.297 1 88.19 273 LEU A C 1
ATOM 2084 O O . LEU A 1 273 ? 13.922 8.82 23.094 1 88.19 273 LEU A O 1
ATOM 2088 N N . SER A 1 274 ? 12.734 8.922 21.219 1 83.69 274 SER A N 1
ATOM 2089 C CA . SER A 1 274 ? 13.227 10.258 20.906 1 83.69 274 SER A CA 1
ATOM 2090 C C . SER A 1 274 ? 12.727 11.273 21.938 1 83.69 274 SER A C 1
ATOM 2092 O O . SER A 1 274 ? 13.422 12.234 22.25 1 83.69 274 SER A O 1
ATOM 2094 N N . VAL A 1 275 ? 11.594 11.094 22.5 1 81.69 275 VAL A N 1
ATOM 2095 C CA . VAL A 1 275 ? 11.031 11.969 23.516 1 81.69 275 VAL A CA 1
ATOM 2096 C C . VAL A 1 275 ? 11.734 11.719 24.859 1 81.69 275 VAL A C 1
ATOM 2098 O O . VAL A 1 275 ? 12.016 12.664 25.609 1 81.69 275 VAL A O 1
ATOM 2101 N N . CYS A 1 276 ? 12.016 10.531 25.125 1 81.12 276 CYS A N 1
ATOM 2102 C CA . CYS A 1 276 ? 12.602 10.141 26.406 1 81.12 276 CYS A CA 1
ATOM 2103 C C . CYS A 1 276 ? 14 10.734 26.562 1 81.12 276 CYS A C 1
ATOM 2105 O O . CYS A 1 276 ? 14.398 11.102 27.672 1 81.12 276 CYS A O 1
ATOM 2107 N N . ILE A 1 277 ? 14.727 10.875 25.5 1 76.19 277 ILE A N 1
ATOM 2108 C CA . ILE A 1 277 ? 16.094 11.367 25.609 1 76.19 277 ILE A CA 1
ATOM 2109 C C . ILE A 1 277 ? 16.109 12.891 25.5 1 76.19 277 ILE A C 1
ATOM 2111 O O . ILE A 1 277 ? 17.141 13.523 25.75 1 76.19 277 ILE A O 1
ATOM 2115 N N . GLY A 1 278 ? 14.891 13.438 25.391 1 67.88 278 GLY A N 1
ATOM 2116 C CA . GLY A 1 278 ? 14.797 14.891 25.453 1 67.88 278 GLY A CA 1
ATOM 2117 C C . GLY A 1 278 ? 15.047 15.57 24.125 1 67.88 278 GLY A C 1
ATOM 2118 O O . GLY A 1 278 ? 15.227 16.781 24.062 1 67.88 278 GLY A O 1
ATOM 2119 N N . ASP A 1 279 ? 15.203 14.844 23.125 1 62.22 279 ASP A N 1
ATOM 2120 C CA . ASP A 1 279 ? 15.453 15.453 21.812 1 62.22 279 ASP A CA 1
ATOM 2121 C C . ASP A 1 279 ? 14.211 16.188 21.312 1 62.22 279 ASP A C 1
ATOM 2123 O O . ASP A 1 279 ? 14.32 17.234 20.656 1 62.22 279 ASP A O 1
ATOM 2127 N N . GLN A 1 280 ? 13.148 15.602 21.656 1 64.31 280 GLN A N 1
ATOM 2128 C CA . GLN A 1 280 ? 11.867 16.188 21.281 1 64.31 280 GLN A CA 1
ATOM 2129 C C . GLN A 1 280 ? 10.93 16.297 22.469 1 64.31 280 GLN A C 1
ATOM 2131 O O . GLN A 1 280 ? 10.938 15.43 23.344 1 64.31 280 GLN A O 1
ATOM 2136 N N . ASP A 1 281 ? 10.281 17.344 22.578 1 60.44 281 ASP A N 1
ATOM 2137 C CA . ASP A 1 281 ? 9.359 17.531 23.688 1 60.44 281 ASP A CA 1
ATOM 2138 C C . ASP A 1 281 ? 8.156 16.594 23.562 1 60.44 281 ASP A C 1
ATOM 2140 O O . ASP A 1 281 ? 7.629 16.109 24.578 1 60.44 281 ASP A O 1
ATOM 2144 N N . THR A 1 282 ? 7.797 16.422 22.312 1 61.72 282 THR A N 1
ATOM 2145 C CA . THR A 1 282 ? 6.66 15.547 22.047 1 61.72 282 THR A CA 1
ATOM 2146 C C . THR A 1 282 ? 6.902 14.711 20.797 1 61.72 282 THR A C 1
ATOM 2148 O O . THR A 1 282 ? 7.965 14.797 20.172 1 61.72 282 THR A O 1
ATOM 2151 N N . ILE A 1 283 ? 6.086 13.828 20.578 1 68.38 283 ILE A N 1
ATOM 2152 C CA . ILE A 1 283 ? 6.156 12.969 19.406 1 68.38 283 ILE A CA 1
ATOM 2153 C C . ILE A 1 283 ? 5.969 13.812 18.141 1 68.38 283 ILE A C 1
ATOM 2155 O O . ILE A 1 283 ? 4.875 14.32 17.891 1 68.38 283 ILE A O 1
ATOM 2159 N N . GLN A 1 284 ? 7.121 14.188 17.531 1 66.94 284 GLN A N 1
ATOM 2160 C CA . GLN A 1 284 ? 7.074 15.008 16.328 1 66.94 284 GLN A CA 1
ATOM 2161 C C . GLN A 1 284 ? 7.809 14.328 15.172 1 66.94 284 GLN A C 1
ATOM 2163 O O . GLN A 1 284 ? 8.516 13.336 15.375 1 66.94 284 GLN A O 1
ATOM 2168 N N . ALA A 1 285 ? 7.477 14.883 14.008 1 71.5 285 ALA A N 1
ATOM 2169 C CA . ALA A 1 285 ? 8.164 14.398 12.812 1 71.5 285 ALA A CA 1
ATOM 2170 C C . ALA A 1 285 ? 9.664 14.703 12.883 1 71.5 285 ALA A C 1
ATOM 2172 O O . ALA A 1 285 ? 10.078 15.656 13.555 1 71.5 285 ALA A O 1
ATOM 2173 N N . LEU A 1 286 ? 10.43 13.875 12.281 1 72.56 286 LEU A N 1
ATOM 2174 C CA . LEU A 1 286 ? 11.883 13.953 12.344 1 72.56 286 LEU A CA 1
ATOM 2175 C C . LEU A 1 286 ? 12.383 15.242 11.703 1 72.56 286 LEU A C 1
ATOM 2177 O O . LEU A 1 286 ? 13.297 15.883 12.227 1 72.56 286 LEU A O 1
ATOM 2181 N N . PHE A 1 287 ? 11.758 15.625 10.555 1 77.19 287 PHE A N 1
ATOM 2182 C CA . PHE A 1 287 ? 12.109 16.844 9.844 1 77.19 287 PHE A CA 1
ATOM 2183 C C . PHE A 1 287 ? 10.914 17.781 9.742 1 77.19 287 PHE A C 1
ATOM 2185 O O . PHE A 1 287 ? 10.422 18.062 8.648 1 77.19 287 PHE A O 1
ATOM 2192 N N . LYS A 1 288 ? 10.57 18.297 10.922 1 78.19 288 LYS A N 1
ATOM 2193 C CA . LYS A 1 288 ? 9.359 19.109 11.016 1 78.19 288 LYS A CA 1
ATOM 2194 C C . LYS A 1 288 ? 9.5 20.391 10.195 1 78.19 288 LYS A C 1
ATOM 2196 O O . LYS A 1 288 ? 10.531 21.062 10.234 1 78.19 288 LYS A O 1
ATOM 2201 N N . THR A 1 289 ? 8.5 20.594 9.344 1 74.88 289 THR A N 1
ATOM 2202 C CA . THR A 1 289 ? 8.445 21.812 8.555 1 74.88 289 THR A CA 1
ATOM 2203 C C . THR A 1 289 ? 7.25 22.672 8.969 1 74.88 289 THR A C 1
ATOM 2205 O O . THR A 1 289 ? 6.324 22.188 9.617 1 74.88 289 THR A O 1
ATOM 2208 N N . SER A 1 290 ? 7.332 23.906 8.758 1 77.69 290 SER A N 1
ATOM 2209 C CA . SER A 1 290 ? 6.238 24.812 9.078 1 77.69 290 SER A CA 1
ATOM 2210 C C . SER A 1 290 ? 5.773 25.578 7.836 1 77.69 290 SER A C 1
ATOM 2212 O O . SER A 1 290 ? 5.91 26.797 7.762 1 77.69 290 SER A O 1
ATOM 2214 N N . PHE A 1 291 ? 5.262 24.844 6.938 1 78.44 291 PHE A N 1
ATOM 2215 C CA . PHE A 1 291 ? 4.711 25.453 5.738 1 78.44 291 PHE A CA 1
ATOM 2216 C C . PHE A 1 291 ? 3.324 26.031 6.008 1 78.44 291 PHE A C 1
ATOM 2218 O O . PHE A 1 291 ? 2.578 25.484 6.832 1 78.44 291 PHE A O 1
ATOM 2225 N N . SER A 1 292 ? 3.02 27.094 5.398 1 72.56 292 SER A N 1
ATOM 2226 C CA . SER A 1 292 ? 1.687 27.656 5.57 1 72.56 292 SER A CA 1
ATOM 2227 C C . SER A 1 292 ? 0.61 26.719 5.055 1 72.56 292 SER A C 1
ATOM 2229 O O . SER A 1 292 ? 0.766 26.109 3.994 1 72.56 292 SER A O 1
ATOM 2231 N N . THR A 1 293 ? -0.365 26.469 5.898 1 68.06 293 THR A N 1
ATOM 2232 C CA . THR A 1 293 ? -1.426 25.531 5.547 1 68.06 293 THR A CA 1
ATOM 2233 C C . THR A 1 293 ? -2.549 26.234 4.797 1 68.06 293 THR A C 1
ATOM 2235 O O . THR A 1 293 ? -3.346 25.594 4.109 1 68.06 293 THR A O 1
ATOM 2238 N N . ASP A 1 294 ? -2.631 27.516 4.859 1 65.12 294 ASP A N 1
ATOM 2239 C CA . ASP A 1 294 ? -3.748 28.234 4.262 1 65.12 294 ASP A CA 1
ATOM 2240 C C . ASP A 1 294 ? -3.58 28.359 2.748 1 65.12 294 ASP A C 1
ATOM 2242 O O . ASP A 1 294 ? -4.531 28.141 1.994 1 65.12 294 ASP A O 1
ATOM 2246 N N . LEU A 1 295 ? -2.391 28.781 2.369 1 64.94 295 LEU A N 1
ATOM 2247 C CA . LEU A 1 295 ? -2.123 28.906 0.94 1 64.94 295 LEU A CA 1
ATOM 2248 C C . LEU A 1 295 ? -0.86 28.141 0.561 1 64.94 295 LEU A C 1
ATOM 2250 O O . LEU A 1 295 ? 0.202 28.734 0.376 1 64.94 295 LEU A O 1
ATOM 2254 N N . PRO A 1 296 ? -1.092 26.844 0.396 1 74 296 PRO A N 1
ATOM 2255 C CA . PRO A 1 296 ? 0.151 26.078 0.2 1 74 296 PRO A CA 1
ATOM 2256 C C . PRO A 1 296 ? 0.788 26.344 -1.163 1 74 296 PRO A C 1
ATOM 2258 O O . PRO A 1 296 ? 1.999 26.562 -1.251 1 74 296 PRO A O 1
ATOM 2261 N N . PHE A 1 297 ? 0.075 26.25 -2.268 1 80 297 PHE A N 1
ATOM 2262 C CA . PHE A 1 297 ? 0.613 26.5 -3.6 1 80 297 PHE A CA 1
ATOM 2263 C C . PHE A 1 297 ? -0.498 26.891 -4.57 1 80 297 PHE A C 1
ATOM 2265 O O . PHE A 1 297 ? -1.669 26.578 -4.332 1 80 297 PHE A O 1
ATOM 2272 N N . GLN A 1 298 ? -0.187 27.625 -5.551 1 83 298 GLN A N 1
ATOM 2273 C CA . GLN A 1 298 ? -1.123 28.047 -6.59 1 83 298 GLN A CA 1
ATOM 2274 C C . GLN A 1 298 ? -1.312 26.953 -7.629 1 83 298 GLN A C 1
ATOM 2276 O O . GLN A 1 298 ? -0.413 26.141 -7.852 1 83 298 GLN A O 1
ATOM 2281 N N . PRO A 1 299 ? -2.465 26.906 -8.273 1 84.19 299 PRO A N 1
ATOM 2282 C CA . PRO A 1 299 ? -2.771 25.844 -9.227 1 84.19 299 PRO A CA 1
ATOM 2283 C C . PRO A 1 299 ? -1.779 25.781 -10.383 1 84.19 299 PRO A C 1
ATOM 2285 O O . PRO A 1 299 ? -1.46 24.688 -10.867 1 84.19 299 PRO A O 1
ATOM 2288 N N . PHE A 1 300 ? -1.25 26.891 -10.805 1 87.19 300 PHE A N 1
ATOM 2289 C CA . PHE A 1 300 ? -0.337 26.875 -11.945 1 87.19 300 PHE A CA 1
ATOM 2290 C C . PHE A 1 300 ? 0.986 26.219 -11.562 1 87.19 300 PHE A C 1
ATOM 2292 O O . PHE A 1 300 ? 1.73 25.766 -12.438 1 87.19 300 PHE A O 1
ATOM 2299 N N . GLU A 1 301 ? 1.293 26.188 -10.312 1 91.69 301 GLU A N 1
ATOM 2300 C CA . GLU A 1 301 ? 2.549 25.609 -9.844 1 91.69 301 GLU A CA 1
ATOM 2301 C C . GLU A 1 301 ? 2.596 24.109 -10.102 1 91.69 301 GLU A C 1
ATOM 2303 O O . GLU A 1 301 ? 3.668 23.5 -10.055 1 91.69 301 GLU A O 1
ATOM 2308 N N . ILE A 1 302 ? 1.442 23.516 -10.344 1 90.62 302 ILE A N 1
ATOM 2309 C CA . ILE A 1 302 ? 1.414 22.078 -10.625 1 90.62 302 ILE A CA 1
ATOM 2310 C C . ILE A 1 302 ? 2.246 21.781 -11.867 1 90.62 302 ILE A C 1
ATOM 2312 O O . ILE A 1 302 ? 2.93 20.766 -11.938 1 90.62 302 ILE A O 1
ATOM 2316 N N . ILE A 1 303 ? 2.236 22.688 -12.766 1 93 303 ILE A N 1
ATOM 2317 C CA . ILE A 1 303 ? 3.014 22.516 -13.984 1 93 303 ILE A CA 1
ATOM 2318 C C . ILE A 1 303 ? 4.504 22.625 -13.672 1 93 303 ILE A C 1
ATOM 2320 O O . ILE A 1 303 ? 5.32 21.891 -14.234 1 93 303 ILE A O 1
ATOM 2324 N N . ILE A 1 304 ? 4.844 23.516 -12.773 1 95.44 304 ILE A N 1
ATOM 2325 C CA . ILE A 1 304 ? 6.242 23.688 -12.391 1 95.44 304 ILE A CA 1
ATOM 2326 C C . ILE A 1 304 ? 6.734 22.453 -11.648 1 95.44 304 ILE A C 1
ATOM 2328 O O . ILE A 1 304 ? 7.875 22.016 -11.836 1 95.44 304 ILE A O 1
ATOM 2332 N N . PHE A 1 305 ? 5.855 21.922 -10.82 1 96.44 305 PHE A N 1
ATOM 2333 C CA . PHE A 1 305 ? 6.223 20.688 -10.109 1 96.44 305 PHE A CA 1
ATOM 2334 C C . PHE A 1 305 ? 6.406 19.531 -11.086 1 96.44 305 PHE A C 1
ATOM 2336 O O . PHE A 1 305 ? 7.281 18.688 -10.898 1 96.44 305 PHE A O 1
ATOM 2343 N N . ALA A 1 306 ? 5.562 19.469 -12.117 1 95.19 306 ALA A N 1
ATOM 2344 C CA . ALA A 1 306 ? 5.719 18.453 -13.148 1 95.19 306 ALA A CA 1
ATOM 2345 C C . ALA A 1 306 ? 7.043 18.609 -13.883 1 95.19 306 ALA A C 1
ATOM 2347 O O . ALA A 1 306 ? 7.73 17.625 -14.164 1 95.19 306 ALA A O 1
ATOM 2348 N N . LEU A 1 307 ? 7.418 19.797 -14.148 1 96.88 307 LEU A N 1
ATOM 2349 C CA . LEU A 1 307 ? 8.688 20.078 -14.812 1 96.88 307 LEU A CA 1
ATOM 2350 C C . LEU A 1 307 ? 9.859 19.719 -13.906 1 96.88 307 LEU A C 1
ATOM 2352 O O . LEU A 1 307 ? 10.891 19.234 -14.383 1 96.88 307 LEU A O 1
ATOM 2356 N N . LEU A 1 308 ? 9.68 20.047 -12.641 1 97.94 308 LEU A N 1
ATOM 2357 C CA . LEU A 1 308 ? 10.68 19.641 -11.672 1 97.94 308 LEU A CA 1
ATOM 2358 C C . LEU A 1 308 ? 10.891 18.125 -11.719 1 97.94 308 LEU A C 1
ATOM 2360 O O . LEU A 1 308 ? 12.023 17.641 -11.672 1 97.94 308 LEU A O 1
ATOM 2364 N N . GLY A 1 309 ? 9.766 17.375 -11.805 1 97.94 309 GLY A N 1
ATOM 2365 C CA . GLY A 1 309 ? 9.859 15.938 -11.938 1 97.94 309 GLY A CA 1
ATOM 2366 C C . GLY A 1 309 ? 10.633 15.5 -13.172 1 97.94 309 GLY A C 1
ATOM 2367 O O . GLY A 1 309 ? 11.445 14.578 -13.109 1 97.94 309 GLY A O 1
ATOM 2368 N N . LEU A 1 310 ? 10.422 16.172 -14.25 1 96.56 310 LEU A N 1
ATOM 2369 C CA . LEU A 1 310 ? 11.125 15.867 -15.492 1 96.56 310 LEU A CA 1
ATOM 2370 C C . LEU A 1 310 ? 12.617 16.125 -15.352 1 96.56 310 LEU A C 1
ATOM 2372 O O . LEU A 1 310 ? 13.438 15.312 -15.773 1 96.56 310 LEU A O 1
ATOM 2376 N N . PHE A 1 311 ? 12.945 17.172 -14.719 1 97.25 311 PHE A N 1
ATOM 2377 C CA . PHE A 1 311 ? 14.352 17.531 -14.5 1 97.25 311 PHE A CA 1
ATOM 2378 C C . PHE A 1 311 ? 15.023 16.5 -13.594 1 97.25 311 PHE A C 1
ATOM 2380 O O . PHE A 1 311 ? 16.156 16.094 -13.852 1 97.25 311 PHE A O 1
ATOM 2387 N N . CYS A 1 312 ? 14.32 16.172 -12.547 1 98 312 CYS A N 1
ATOM 2388 C CA . CYS A 1 312 ? 14.859 15.172 -11.625 1 98 312 CYS A CA 1
ATOM 2389 C C . CYS A 1 312 ? 15.062 13.836 -12.328 1 98 312 CYS A C 1
ATOM 2391 O O . CYS A 1 312 ? 16 13.102 -12.016 1 98 312 CYS A O 1
ATOM 2393 N N . SER A 1 313 ? 14.211 13.5 -13.25 1 96.81 313 SER A N 1
ATOM 2394 C CA . SER A 1 313 ? 14.336 12.25 -13.984 1 96.81 313 SER A CA 1
ATOM 2395 C C . SER A 1 313 ? 15.586 12.242 -14.859 1 96.81 313 SER A C 1
ATOM 2397 O O . SER A 1 313 ? 16.312 11.25 -14.906 1 96.81 313 SER A O 1
ATOM 2399 N N . ILE A 1 314 ? 15.859 13.281 -15.516 1 95.81 314 ILE A N 1
ATOM 2400 C CA . ILE A 1 314 ? 17.031 13.398 -16.375 1 95.81 314 ILE A CA 1
ATOM 2401 C C . ILE A 1 314 ? 18.297 13.281 -15.531 1 95.81 314 ILE A C 1
ATOM 2403 O O . ILE A 1 314 ? 19.203 12.523 -15.875 1 95.81 314 ILE A O 1
ATOM 2407 N N . LEU A 1 315 ? 18.297 13.969 -14.484 1 96.81 315 LEU A N 1
ATOM 2408 C CA . LEU A 1 315 ? 19.469 13.922 -13.602 1 96.81 315 LEU A CA 1
ATOM 2409 C C . LEU A 1 315 ? 19.641 12.531 -13.008 1 96.81 315 LEU A C 1
ATOM 2411 O O . LEU A 1 315 ? 20.766 12.078 -12.797 1 96.81 315 LEU A O 1
ATOM 2415 N N . SER A 1 316 ? 18.516 11.906 -12.695 1 97 316 SER A N 1
ATOM 2416 C CA . SER A 1 316 ? 18.609 10.562 -12.133 1 97 316 SER A CA 1
ATOM 2417 C C . SER A 1 316 ? 19.172 9.57 -13.148 1 97 316 SER A C 1
ATOM 2419 O O . SER A 1 316 ? 19.938 8.672 -12.781 1 97 316 SER A O 1
ATOM 2421 N N . CYS A 1 317 ? 18.797 9.703 -14.414 1 95.25 317 CYS A N 1
ATOM 2422 C CA . CYS A 1 317 ? 19.344 8.844 -15.461 1 95.25 317 CYS A CA 1
ATOM 2423 C C . CYS A 1 317 ? 20.844 9.031 -15.594 1 95.25 317 CYS A C 1
ATOM 2425 O O . CYS A 1 317 ? 21.578 8.055 -15.766 1 95.25 317 CYS A O 1
ATOM 2427 N N . ILE A 1 318 ? 21.281 10.227 -15.484 1 94.94 318 ILE A N 1
ATOM 2428 C CA . ILE A 1 318 ? 22.703 10.516 -15.547 1 94.94 318 ILE A CA 1
ATOM 2429 C C . ILE A 1 318 ? 23.406 9.906 -14.344 1 94.94 318 ILE A C 1
ATOM 2431 O O . ILE A 1 318 ? 24.453 9.258 -14.484 1 94.94 318 ILE A O 1
ATOM 2435 N N . TYR A 1 319 ? 22.875 10.07 -13.266 1 96.12 319 TYR A N 1
ATOM 2436 C CA . TYR A 1 319 ? 23.453 9.531 -12.047 1 96.12 319 TYR A CA 1
ATOM 2437 C C . TYR A 1 319 ? 23.562 8.008 -12.125 1 96.12 319 TYR A C 1
ATOM 2439 O O . TYR A 1 319 ? 24.609 7.441 -11.797 1 96.12 319 TYR A O 1
ATOM 2447 N N . LEU A 1 320 ? 22.469 7.363 -12.484 1 95.12 320 LEU A N 1
ATOM 2448 C CA . LEU A 1 320 ? 22.453 5.906 -12.547 1 95.12 320 LEU A CA 1
ATOM 2449 C C . LEU A 1 320 ? 23.438 5.398 -13.602 1 95.12 320 LEU A C 1
ATOM 2451 O O . LEU A 1 320 ? 24.062 4.355 -13.414 1 95.12 320 LEU A O 1
ATOM 2455 N N . LEU A 1 321 ? 23.594 6.117 -14.688 1 93.88 321 LEU A N 1
ATOM 2456 C CA . LEU A 1 321 ? 24.562 5.754 -15.711 1 93.88 321 LEU A CA 1
ATOM 2457 C C . LEU A 1 321 ? 25.984 5.859 -15.172 1 93.88 321 LEU A C 1
ATOM 2459 O O . LEU A 1 321 ? 26.812 4.961 -15.391 1 93.88 321 LEU A O 1
ATOM 2463 N N . CYS A 1 322 ? 26.219 6.953 -14.492 1 95.62 322 CYS A N 1
ATOM 2464 C CA . CYS A 1 322 ? 27.531 7.148 -13.906 1 95.62 322 CYS A CA 1
ATOM 2465 C C . CYS A 1 322 ? 27.812 6.109 -12.828 1 95.62 322 CYS A C 1
ATOM 2467 O O . CYS A 1 322 ? 28.938 5.625 -12.703 1 95.62 322 CYS A O 1
ATOM 2469 N N . HIS A 1 323 ? 26.828 5.855 -12.094 1 94.5 323 HIS A N 1
ATOM 2470 C CA . HIS A 1 323 ? 26.953 4.859 -11.039 1 94.5 323 HIS A CA 1
ATOM 2471 C C . HIS A 1 323 ? 27.312 3.492 -11.609 1 94.5 323 HIS A C 1
ATOM 2473 O O . HIS A 1 323 ? 28.25 2.838 -11.125 1 94.5 323 HIS A O 1
ATOM 2479 N N . ARG A 1 324 ? 26.641 3.053 -12.617 1 92.56 324 ARG A N 1
ATOM 2480 C CA . ARG A 1 324 ? 26.906 1.759 -13.234 1 92.56 324 ARG A CA 1
ATOM 2481 C C . ARG A 1 324 ? 28.281 1.75 -13.906 1 92.56 324 ARG A C 1
ATOM 2483 O O . ARG A 1 324 ? 29 0.754 -13.836 1 92.56 324 ARG A O 1
ATOM 2490 N N . TRP A 1 325 ? 28.578 2.822 -14.484 1 93.75 325 TRP A N 1
ATOM 2491 C CA . TRP A 1 325 ? 29.891 2.943 -15.125 1 93.75 325 TRP A CA 1
ATOM 2492 C C . TRP A 1 325 ? 31.016 2.836 -14.109 1 93.75 325 TRP A C 1
ATOM 2494 O O . TRP A 1 325 ? 32.031 2.16 -14.344 1 93.75 325 TRP A O 1
ATOM 2504 N N . ALA A 1 326 ? 30.844 3.5 -13.031 1 94.5 326 ALA A N 1
ATOM 2505 C CA . ALA A 1 326 ? 31.875 3.486 -11.992 1 94.5 326 ALA A CA 1
ATOM 2506 C C . ALA A 1 326 ? 32.031 2.086 -11.414 1 94.5 326 ALA A C 1
ATOM 2508 O O . ALA A 1 326 ? 33.156 1.642 -11.164 1 94.5 326 ALA A O 1
ATOM 2509 N N . LEU A 1 327 ? 30.984 1.446 -11.188 1 91.25 327 LEU A N 1
ATOM 2510 C CA . LEU A 1 327 ? 31.062 0.097 -10.641 1 91.25 327 LEU A CA 1
ATOM 2511 C C . LEU A 1 327 ? 31.703 -0.864 -11.633 1 91.25 327 LEU A C 1
ATOM 2513 O O . LEU A 1 327 ? 32.5 -1.722 -11.242 1 91.25 327 LEU A O 1
ATOM 2517 N N . ARG A 1 328 ? 31.375 -0.716 -12.859 1 90.25 328 ARG A N 1
ATOM 2518 C CA . ARG A 1 328 ? 31.984 -1.547 -13.883 1 90.25 328 ARG A CA 1
ATOM 2519 C C . ARG A 1 328 ? 33.469 -1.229 -14.023 1 90.25 328 ARG A C 1
ATOM 2521 O O . ARG A 1 328 ? 34.281 -2.129 -14.234 1 90.25 328 ARG A O 1
ATOM 2528 N N . PHE A 1 329 ? 33.812 0.004 -13.938 1 92.62 329 PHE A N 1
ATOM 2529 C CA . PHE A 1 329 ? 35.188 0.45 -14.047 1 92.62 329 PHE A CA 1
ATOM 2530 C C . PHE A 1 329 ? 36.031 -0.148 -12.938 1 92.62 329 PHE A C 1
ATOM 2532 O O . PHE A 1 329 ? 37.156 -0.617 -13.188 1 92.62 329 PHE A O 1
ATOM 2539 N N . VAL A 1 330 ? 35.5 -0.125 -11.758 1 91.19 330 VAL A N 1
ATOM 2540 C CA . VAL A 1 330 ? 36.219 -0.662 -10.609 1 91.19 330 VAL A CA 1
ATOM 2541 C C . VAL A 1 330 ? 36.375 -2.174 -10.758 1 91.19 330 VAL A C 1
ATOM 2543 O O . VAL A 1 330 ? 37.406 -2.736 -10.383 1 91.19 330 VAL A O 1
ATOM 2546 N N . LYS A 1 331 ? 35.406 -2.812 -11.352 1 88 331 LYS A N 1
ATOM 2547 C CA . LYS A 1 331 ? 35.438 -4.262 -11.508 1 88 331 LYS A CA 1
ATOM 2548 C C . LYS A 1 331 ? 36.344 -4.68 -12.664 1 88 331 LYS A C 1
ATOM 2550 O O . LYS A 1 331 ? 36.969 -5.738 -12.609 1 88 331 LYS A O 1
ATOM 2555 N N . THR A 1 332 ? 36.438 -3.908 -13.719 1 90.12 332 THR A N 1
ATOM 2556 C CA . THR A 1 332 ? 37.156 -4.301 -14.938 1 90.12 332 THR A CA 1
ATOM 2557 C C . THR A 1 332 ? 38.594 -3.809 -14.922 1 90.12 332 THR A C 1
ATOM 2559 O O . THR A 1 332 ? 39.469 -4.406 -15.555 1 90.12 332 THR A O 1
ATOM 2562 N N . ASN A 1 333 ? 38.812 -2.729 -14.242 1 92.81 333 ASN A N 1
ATOM 2563 C CA . ASN A 1 333 ? 40.188 -2.225 -14.18 1 92.81 333 ASN A CA 1
ATOM 2564 C C . ASN A 1 333 ? 41.062 -3.086 -13.273 1 92.81 333 ASN A C 1
ATOM 2566 O O . ASN A 1 333 ? 40.906 -3.074 -12.055 1 92.81 333 ASN A O 1
ATOM 2570 N N . LYS A 1 334 ? 42.031 -3.703 -13.789 1 91 334 LYS A N 1
ATOM 2571 C CA . LYS A 1 334 ? 42.812 -4.734 -13.148 1 91 334 LYS A CA 1
ATOM 2572 C C . LYS A 1 334 ? 43.562 -4.176 -11.938 1 91 334 LYS A C 1
ATOM 2574 O O . LYS A 1 334 ? 43.531 -4.754 -10.852 1 91 334 LYS A O 1
ATOM 2579 N N . PRO A 1 335 ? 44.188 -3.006 -12.07 1 92.38 335 PRO A N 1
ATOM 2580 C CA . PRO A 1 335 ? 44.938 -2.512 -10.898 1 92.38 335 PRO A CA 1
ATOM 2581 C C . PRO A 1 335 ? 44 -2.16 -9.734 1 92.38 335 PRO A C 1
ATOM 2583 O O . PRO A 1 335 ? 44.344 -2.438 -8.578 1 92.38 335 PRO A O 1
ATOM 2586 N N . ILE A 1 336 ? 42.969 -1.639 -9.992 1 91.69 336 ILE A N 1
ATOM 2587 C CA . ILE A 1 336 ? 42.031 -1.236 -8.938 1 91.69 336 ILE A CA 1
ATOM 2588 C C . ILE A 1 336 ? 41.344 -2.471 -8.352 1 91.69 336 ILE A C 1
ATOM 2590 O O . ILE A 1 336 ? 41.188 -2.578 -7.137 1 91.69 336 ILE A O 1
ATOM 2594 N N . SER A 1 337 ? 41.031 -3.293 -9.242 1 90.69 337 SER A N 1
ATOM 2595 C CA . SER A 1 337 ? 40.344 -4.508 -8.797 1 90.69 337 SER A CA 1
ATOM 2596 C C . SER A 1 337 ? 41.281 -5.371 -7.945 1 90.69 337 SER A C 1
ATOM 2598 O O . SER A 1 337 ? 40.844 -5.977 -6.965 1 90.69 337 SER A O 1
ATOM 2600 N N . THR A 1 338 ? 42.5 -5.438 -8.297 1 91.06 338 THR A N 1
ATOM 2601 C CA . THR A 1 338 ? 43.469 -6.203 -7.52 1 91.06 338 THR A CA 1
ATOM 2602 C C . THR A 1 338 ? 43.75 -5.527 -6.18 1 91.06 338 THR A C 1
ATOM 2604 O O . THR A 1 338 ? 43.875 -6.199 -5.152 1 91.06 338 THR A O 1
ATOM 2607 N N . PHE A 1 339 ? 43.812 -4.203 -6.246 1 90.62 339 PHE A N 1
ATOM 2608 C CA . PHE A 1 339 ? 44 -3.436 -5.02 1 90.62 339 PHE A CA 1
ATOM 2609 C C . PHE A 1 339 ? 42.812 -3.635 -4.066 1 90.62 339 PHE A C 1
ATOM 2611 O O . PHE A 1 339 ? 43.031 -3.818 -2.863 1 90.62 339 PHE A O 1
ATOM 2618 N N . LEU A 1 340 ? 41.688 -3.654 -4.551 1 88.38 340 LEU A N 1
ATOM 2619 C CA . LEU A 1 340 ? 40.469 -3.84 -3.781 1 88.38 340 LEU A CA 1
ATOM 2620 C C . LEU A 1 340 ? 40.375 -5.262 -3.236 1 88.38 340 LEU A C 1
ATOM 2622 O O . LEU A 1 340 ? 39.844 -5.477 -2.145 1 88.38 340 LEU A O 1
ATOM 2626 N N . ALA A 1 341 ? 40.938 -6.152 -3.982 1 86.56 341 ALA A N 1
ATOM 2627 C CA . ALA A 1 341 ? 40.875 -7.551 -3.57 1 86.56 341 ALA A CA 1
ATOM 2628 C C . ALA A 1 341 ? 41.906 -7.84 -2.473 1 86.56 341 ALA A C 1
ATOM 2630 O O . ALA A 1 341 ? 41.656 -8.648 -1.579 1 86.56 341 ALA A O 1
ATOM 2631 N N . THR A 1 342 ? 43 -7.121 -2.516 1 88.44 342 THR A N 1
ATOM 2632 C CA . THR A 1 342 ? 44.094 -7.438 -1.6 1 88.44 342 THR A CA 1
ATOM 2633 C C . THR A 1 342 ? 44 -6.566 -0.347 1 88.44 342 THR A C 1
ATOM 2635 O O . THR A 1 342 ? 44.188 -7.062 0.769 1 88.44 342 THR A O 1
ATOM 2638 N N . GLU A 1 343 ? 43.719 -5.234 -0.608 1 92.62 343 GLU A N 1
ATOM 2639 C CA . GLU A 1 343 ? 43.719 -4.305 0.518 1 92.62 343 GLU A CA 1
ATOM 2640 C C . GLU A 1 343 ? 42.438 -3.471 0.523 1 92.62 343 GLU A C 1
ATOM 2642 O O . GLU A 1 343 ? 42.469 -2.26 0.297 1 92.62 343 GLU A O 1
ATOM 2647 N N . LYS A 1 344 ? 41.438 -4.055 0.995 1 92.88 344 LYS A N 1
ATOM 2648 C CA . LYS A 1 344 ? 40.125 -3.402 0.975 1 92.88 344 LYS A CA 1
ATOM 2649 C C . LYS A 1 344 ? 40.094 -2.217 1.934 1 92.88 344 LYS A C 1
ATOM 2651 O O . LYS A 1 344 ? 39.531 -1.17 1.614 1 92.88 344 LYS A O 1
ATOM 2656 N N . SER A 1 345 ? 40.719 -2.402 3.123 1 94.62 345 SER A N 1
ATOM 2657 C CA . SER A 1 345 ? 40.688 -1.351 4.133 1 94.62 345 SER A CA 1
ATOM 2658 C C . SER A 1 345 ? 41.469 -0.13 3.674 1 94.62 345 SER A C 1
ATOM 2660 O O . SER A 1 345 ? 41.062 1.008 3.908 1 94.62 345 SER A O 1
ATOM 2662 N N . LEU A 1 346 ? 42.594 -0.359 2.992 1 94.94 346 LEU A N 1
ATOM 2663 C CA . LEU A 1 346 ? 43.406 0.744 2.498 1 94.94 346 LEU A CA 1
ATOM 2664 C C . LEU A 1 346 ? 42.688 1.479 1.365 1 94.94 346 LEU A C 1
ATOM 2666 O O . LEU A 1 346 ? 42.812 2.703 1.257 1 94.94 346 LEU A O 1
ATOM 2670 N N . TYR A 1 347 ? 42.094 0.709 0.555 1 95.19 347 TYR A N 1
ATOM 2671 C CA . TYR A 1 347 ? 41.312 1.329 -0.518 1 95.19 347 TYR A CA 1
ATOM 2672 C C . TYR A 1 347 ? 40.25 2.27 0.044 1 95.19 347 TYR A C 1
ATOM 2674 O O . TYR A 1 347 ? 40.125 3.406 -0.413 1 95.19 347 TYR A O 1
ATOM 2682 N N . SER A 1 348 ? 39.531 1.771 1.04 1 96.25 348 SER A N 1
ATOM 2683 C CA . SER A 1 348 ? 38.5 2.58 1.646 1 96.25 348 SER A CA 1
ATOM 2684 C C . SER A 1 348 ? 39.062 3.822 2.32 1 96.25 348 SER A C 1
ATOM 2686 O O . SER A 1 348 ? 38.469 4.898 2.26 1 96.25 348 SER A O 1
ATOM 2688 N N . ALA A 1 349 ? 40.188 3.691 2.92 1 96.94 349 ALA A N 1
ATOM 2689 C CA . ALA A 1 349 ? 40.844 4.82 3.578 1 96.94 349 ALA A CA 1
ATOM 2690 C C . ALA A 1 349 ? 41.281 5.871 2.562 1 96.94 349 ALA A C 1
ATOM 2692 O O . ALA A 1 349 ? 41.125 7.07 2.789 1 96.94 349 ALA A O 1
ATOM 2693 N N . ILE A 1 350 ? 41.781 5.449 1.478 1 96.56 350 ILE A N 1
ATOM 2694 C CA . ILE A 1 350 ? 42.312 6.363 0.465 1 96.56 350 ILE A CA 1
ATOM 2695 C C . ILE A 1 350 ? 41.125 7.113 -0.19 1 96.56 350 ILE A C 1
ATOM 2697 O O . ILE A 1 350 ? 41.219 8.328 -0.378 1 96.56 350 ILE A O 1
ATOM 2701 N N . VAL A 1 351 ? 40.156 6.348 -0.551 1 95.88 351 VAL A N 1
ATOM 2702 C CA . VAL A 1 351 ? 39 6.98 -1.199 1 95.88 351 VAL A CA 1
ATOM 2703 C C . VAL A 1 351 ? 38.375 7.98 -0.244 1 95.88 351 VAL A C 1
ATOM 2705 O O . VAL A 1 351 ? 38.031 9.094 -0.643 1 95.88 351 VAL A O 1
ATOM 2708 N N . ALA A 1 352 ? 38.219 7.602 1.062 1 97.19 352 ALA A N 1
ATOM 2709 C CA . ALA A 1 352 ? 37.656 8.508 2.059 1 97.19 352 ALA A CA 1
ATOM 2710 C C . ALA A 1 352 ? 38.531 9.742 2.244 1 97.19 352 ALA A C 1
ATOM 2712 O O . ALA A 1 352 ? 38.031 10.852 2.441 1 97.19 352 ALA A O 1
ATOM 2713 N N . PHE A 1 353 ? 39.781 9.516 2.156 1 97.19 353 PHE A N 1
ATOM 2714 C CA . PHE A 1 353 ? 40.75 10.609 2.279 1 97.19 353 PHE A CA 1
ATOM 2715 C C . PHE A 1 353 ? 40.625 11.586 1.117 1 97.19 353 PHE A C 1
ATOM 2717 O O . PHE A 1 353 ? 40.625 12.797 1.314 1 97.19 353 PHE A O 1
ATOM 2724 N N . LEU A 1 354 ? 40.469 11.078 -0.051 1 96.25 354 LEU A N 1
ATOM 2725 C CA . LEU A 1 354 ? 40.312 11.922 -1.23 1 96.25 354 LEU A CA 1
ATOM 2726 C C . LEU A 1 354 ? 39 12.711 -1.169 1 96.25 354 LEU A C 1
ATOM 2728 O O . LEU A 1 354 ? 38.969 13.891 -1.519 1 96.25 354 LEU A O 1
ATOM 2732 N N . LEU A 1 355 ? 38 12.055 -0.75 1 96.56 355 LEU A N 1
ATOM 2733 C CA . LEU A 1 355 ? 36.719 12.742 -0.587 1 96.56 355 LEU A CA 1
ATOM 2734 C C . LEU A 1 355 ? 36.844 13.844 0.466 1 96.56 355 LEU A C 1
ATOM 2736 O O . LEU A 1 355 ? 36.281 14.938 0.286 1 96.56 355 LEU A O 1
ATOM 2740 N N . ALA A 1 356 ? 37.531 13.547 1.519 1 96.44 356 ALA A N 1
ATOM 2741 C CA . ALA A 1 356 ? 37.719 14.508 2.6 1 96.44 356 ALA A CA 1
ATOM 2742 C C . ALA A 1 356 ? 38.562 15.695 2.141 1 96.44 356 ALA A C 1
ATOM 2744 O O . ALA A 1 356 ? 38.344 16.828 2.568 1 96.44 356 ALA A O 1
ATOM 2745 N N . CYS A 1 357 ? 39.531 15.445 1.289 1 95.5 357 CYS A N 1
ATOM 2746 C CA . CYS A 1 357 ? 40.344 16.531 0.746 1 95.5 357 CYS A CA 1
ATOM 2747 C C . CYS A 1 357 ? 39.469 17.484 -0.085 1 95.5 357 CYS A C 1
ATOM 2749 O O . CYS A 1 357 ? 39.656 18.703 -0.017 1 95.5 357 CYS A O 1
ATOM 2751 N N . PHE A 1 358 ? 38.594 16.906 -0.736 1 94.62 358 PHE A N 1
ATOM 2752 C CA . PHE A 1 358 ? 37.75 17.719 -1.595 1 94.62 358 PHE A CA 1
ATOM 2753 C C . PHE A 1 358 ? 36.719 18.516 -0.765 1 94.62 358 PHE A C 1
ATOM 2755 O O . PHE A 1 358 ? 36.406 19.656 -1.1 1 94.62 358 PHE A O 1
ATOM 2762 N N . THR A 1 359 ? 36.25 17.953 0.344 1 94.44 359 THR A N 1
ATOM 2763 C CA . THR A 1 359 ? 35.188 18.562 1.111 1 94.44 359 THR A CA 1
ATOM 2764 C C . THR A 1 359 ? 35.75 19.438 2.225 1 94.44 359 THR A C 1
ATOM 2766 O O . THR A 1 359 ? 35 20.078 2.967 1 94.44 359 THR A O 1
ATOM 2769 N N . PHE A 1 360 ? 37.031 19.484 2.348 1 93.94 360 PHE A N 1
ATOM 2770 C CA . PHE A 1 360 ? 37.656 20.344 3.35 1 93.94 360 PHE A CA 1
ATOM 2771 C C . PHE A 1 360 ? 37.25 21.797 3.129 1 93.94 360 PHE A C 1
ATOM 2773 O O . PHE A 1 360 ? 37.219 22.281 1.991 1 93.94 360 PHE A O 1
ATOM 2780 N N . TYR A 1 361 ? 36.938 22.469 4.156 1 88.56 361 TYR A N 1
ATOM 2781 C CA . TYR A 1 361 ? 36.375 23.797 4.109 1 88.56 361 TYR A CA 1
ATOM 2782 C C . TYR A 1 361 ? 37.25 24.75 3.293 1 88.56 361 TYR A C 1
ATOM 2784 O O . TYR A 1 361 ? 36.75 25.547 2.498 1 88.56 361 TYR A O 1
ATOM 2792 N N . HIS A 1 362 ? 38.531 24.719 3.482 1 87.62 362 HIS A N 1
ATOM 2793 C CA . HIS A 1 362 ? 39.438 25.688 2.848 1 87.62 362 HIS A CA 1
ATOM 2794 C C . HIS A 1 362 ? 39.781 25.266 1.423 1 87.62 362 HIS A C 1
ATOM 2796 O O . HIS A 1 362 ? 40.375 26.016 0.673 1 87.62 362 HIS A O 1
ATOM 2802 N N . SER A 1 363 ? 39.312 24.109 1.021 1 89.19 363 SER A N 1
ATOM 2803 C CA . SER A 1 363 ? 39.406 23.703 -0.374 1 89.19 363 SER A CA 1
ATOM 2804 C C . SER A 1 363 ? 38.094 23.953 -1.12 1 89.19 363 SER A C 1
ATOM 2806 O O . SER A 1 363 ? 37.719 25.109 -1.325 1 89.19 363 SER A O 1
ATOM 2808 N N . ALA A 1 364 ? 37.375 23 -1.524 1 88 364 ALA A N 1
ATOM 2809 C CA . ALA A 1 364 ? 36.125 23.156 -2.26 1 88 364 ALA A CA 1
ATOM 2810 C C . ALA A 1 364 ? 34.906 23.047 -1.326 1 88 364 ALA A C 1
ATOM 2812 O O . ALA A 1 364 ? 33.781 23.297 -1.736 1 88 364 ALA A O 1
ATOM 2813 N N . GLY A 1 365 ? 35.25 22.859 -0.093 1 89.25 365 GLY A N 1
ATOM 2814 C CA . GLY A 1 365 ? 34.188 22.594 0.862 1 89.25 365 GLY A CA 1
ATOM 2815 C C . GLY A 1 365 ? 33.312 23.812 1.144 1 89.25 365 GLY A C 1
ATOM 2816 O O . GLY A 1 365 ? 32.125 23.672 1.442 1 89.25 365 GLY A O 1
ATOM 2817 N N . HIS A 1 366 ? 33.875 24.969 1.1 1 86.38 366 HIS A N 1
ATOM 2818 C CA . HIS A 1 366 ? 33.094 26.188 1.396 1 86.38 366 HIS A CA 1
ATOM 2819 C C . HIS A 1 366 ? 32.094 26.5 0.288 1 86.38 366 HIS A C 1
ATOM 2821 O O . HIS A 1 366 ? 31.125 27.203 0.512 1 86.38 366 HIS A O 1
ATOM 2827 N N . PHE A 1 367 ? 32.219 25.781 -0.849 1 87.25 367 PHE A N 1
ATOM 2828 C CA . PHE A 1 367 ? 31.328 26.031 -1.973 1 87.25 367 PHE A CA 1
ATOM 2829 C C . PHE A 1 367 ? 30.156 25.062 -1.95 1 87.25 367 PHE A C 1
ATOM 2831 O O . PHE A 1 367 ? 29.203 25.203 -2.725 1 87.25 367 PHE A O 1
ATOM 2838 N N . ILE A 1 368 ? 30.219 24.109 -1.025 1 89.94 368 ILE A N 1
ATOM 2839 C CA . ILE A 1 368 ? 29.172 23.094 -1.058 1 89.94 368 ILE A CA 1
ATOM 2840 C C . ILE A 1 368 ? 28.594 22.906 0.345 1 89.94 368 ILE A C 1
ATOM 2842 O O . ILE A 1 368 ? 28.062 21.844 0.662 1 89.94 368 ILE A O 1
ATOM 2846 N N . ALA A 1 369 ? 28.797 23.875 1.215 1 89.94 369 ALA A N 1
ATOM 2847 C CA . ALA A 1 369 ? 28.281 23.812 2.58 1 89.94 369 ALA A CA 1
ATOM 2848 C C . ALA A 1 369 ? 28.672 22.5 3.256 1 89.94 369 ALA A C 1
ATOM 2850 O O . ALA A 1 369 ? 27.844 21.812 3.83 1 89.94 369 ALA A O 1
ATOM 2851 N N . SER A 1 370 ? 29.938 22.094 3.191 1 90.38 370 SER A N 1
ATOM 2852 C CA . SER A 1 370 ? 30.438 20.812 3.662 1 90.38 370 SER A CA 1
ATOM 2853 C C . SER A 1 370 ? 30.469 20.766 5.188 1 90.38 370 SER A C 1
ATOM 2855 O O . SER A 1 370 ? 30.594 19.672 5.77 1 90.38 370 SER A O 1
ATOM 2857 N N . GLU A 1 371 ? 30.281 21.875 5.871 1 88.38 371 GLU A N 1
ATOM 2858 C CA . GLU A 1 371 ? 30.328 21.906 7.332 1 88.38 371 GLU A CA 1
ATOM 2859 C C . GLU A 1 371 ? 29.031 21.344 7.93 1 88.38 371 GLU A C 1
ATOM 2861 O O . GLU A 1 371 ? 29.016 20.969 9.102 1 88.38 371 GLU A O 1
ATOM 2866 N N . LEU A 1 372 ? 28.047 21.266 7.094 1 90.75 372 LEU A N 1
ATOM 2867 C CA . LEU A 1 372 ? 26.75 20.797 7.59 1 90.75 372 LEU A CA 1
ATOM 2868 C C . LEU A 1 372 ? 26.672 19.281 7.531 1 90.75 372 LEU A C 1
ATOM 2870 O O . LEU A 1 372 ? 27.188 18.656 6.598 1 90.75 372 LEU A O 1
ATOM 2874 N N . THR A 1 373 ? 26.109 18.719 8.57 1 90.88 373 THR A N 1
ATOM 2875 C CA . THR A 1 373 ? 25.797 17.281 8.562 1 90.88 373 THR A CA 1
ATOM 2876 C C . THR A 1 373 ? 24.672 16.984 7.578 1 90.88 373 THR A C 1
ATOM 2878 O O . THR A 1 373 ? 24 17.891 7.086 1 90.88 373 THR A O 1
ATOM 2881 N N . MET A 1 374 ? 24.453 15.766 7.258 1 91.31 374 MET A N 1
ATOM 2882 C CA . MET A 1 374 ? 23.422 15.359 6.312 1 91.31 374 MET A CA 1
ATOM 2883 C C . MET A 1 374 ? 22.047 15.805 6.793 1 91.31 374 MET A C 1
ATOM 2885 O O . MET A 1 374 ? 21.219 16.25 5.992 1 91.31 374 MET A O 1
ATOM 2889 N N . ARG A 1 375 ? 21.797 15.68 8.07 1 89.88 375 ARG A N 1
ATOM 2890 C CA . ARG A 1 375 ? 20.531 16.094 8.656 1 89.88 375 ARG A CA 1
ATOM 2891 C C . ARG A 1 375 ? 20.344 17.609 8.523 1 89.88 375 ARG A C 1
ATOM 2893 O O . ARG A 1 375 ? 19.25 18.078 8.211 1 89.88 375 ARG A O 1
ATOM 2900 N N . GLN A 1 376 ? 21.422 18.344 8.758 1 91.56 376 GLN A N 1
ATOM 2901 C CA . GLN A 1 376 ? 21.359 19.797 8.68 1 91.56 376 GLN A CA 1
ATOM 2902 C C . GLN A 1 376 ? 21.203 20.266 7.234 1 91.56 376 GLN A C 1
ATOM 2904 O O . GLN A 1 376 ? 20.547 21.266 6.969 1 91.56 376 GLN A O 1
ATOM 2909 N N . LEU A 1 377 ? 21.844 19.516 6.367 1 93.25 377 LEU A N 1
ATOM 2910 C CA . LEU A 1 377 ? 21.688 19.828 4.953 1 93.25 377 LEU A CA 1
ATOM 2911 C C . LEU A 1 377 ? 20.219 19.734 4.543 1 93.25 377 LEU A C 1
ATOM 2913 O O . LEU A 1 377 ? 19.688 20.641 3.902 1 93.25 377 LEU A O 1
ATOM 2917 N N . LEU A 1 378 ? 19.578 18.656 4.949 1 93.62 378 LEU A N 1
ATOM 2918 C CA . LEU A 1 378 ? 18.188 18.453 4.578 1 93.62 378 LEU A CA 1
ATOM 2919 C C . LEU A 1 378 ? 17.297 19.5 5.227 1 93.62 378 LEU A C 1
ATOM 2921 O O . LEU A 1 378 ? 16.406 20.062 4.57 1 93.62 378 LEU A O 1
ATOM 2925 N N . THR A 1 379 ? 17.516 19.844 6.488 1 92.06 379 THR A N 1
ATOM 2926 C CA . THR A 1 379 ? 16.703 20.828 7.199 1 92.06 379 THR A CA 1
ATOM 2927 C C . THR A 1 379 ? 16.875 22.219 6.586 1 92.06 379 THR A C 1
ATOM 2929 O O . THR A 1 379 ? 15.922 23 6.512 1 92.06 379 THR A O 1
ATOM 2932 N N . SER A 1 380 ? 18.109 22.5 6.184 1 92.31 380 SER A N 1
ATOM 2933 C CA . SER A 1 380 ? 18.359 23.797 5.559 1 92.31 380 SER A CA 1
ATOM 2934 C C . SER A 1 380 ? 17.641 23.922 4.215 1 92.31 380 SER A C 1
ATOM 2936 O O . SER A 1 380 ? 17.141 24.984 3.863 1 92.31 380 SER A O 1
ATOM 2938 N N . MET A 1 381 ? 17.547 22.844 3.51 1 93.81 381 MET A N 1
ATOM 2939 C CA . MET A 1 381 ? 16.906 22.859 2.201 1 93.81 381 MET A CA 1
ATOM 2940 C C . MET A 1 381 ? 15.383 22.938 2.348 1 93.81 381 MET A C 1
ATOM 2942 O O . MET A 1 381 ? 14.703 23.516 1.494 1 93.81 381 MET A O 1
ATOM 2946 N N . LEU A 1 382 ? 14.852 22.391 3.424 1 92.88 382 LEU A N 1
ATOM 2947 C CA . LEU A 1 382 ? 13.406 22.312 3.604 1 92.88 382 LEU A CA 1
ATOM 2948 C C . LEU A 1 382 ? 12.867 23.562 4.301 1 92.88 382 LEU A C 1
ATOM 2950 O O . LEU A 1 382 ? 11.664 23.672 4.531 1 92.88 382 LEU A O 1
ATOM 2954 N N . ASP A 1 383 ? 13.75 24.453 4.523 1 89.75 383 ASP A N 1
ATOM 2955 C CA . ASP A 1 383 ? 13.32 25.688 5.168 1 89.75 383 ASP A CA 1
ATOM 2956 C C . ASP A 1 383 ? 12.336 26.453 4.281 1 89.75 383 ASP A C 1
ATOM 2958 O O . ASP A 1 383 ? 12.562 26.609 3.08 1 89.75 383 ASP A O 1
ATOM 2962 N N . GLY A 1 384 ? 11.258 26.922 4.84 1 86.75 384 GLY A N 1
ATOM 2963 C CA . GLY A 1 384 ? 10.195 27.578 4.109 1 86.75 384 GLY A CA 1
ATOM 2964 C C . GLY A 1 384 ? 10.562 29 3.674 1 86.75 384 GLY A C 1
ATOM 2965 O O . GLY A 1 384 ? 9.992 29.516 2.715 1 86.75 384 GLY A O 1
ATOM 2966 N N . THR A 1 385 ? 11.508 29.625 4.277 1 85.31 385 THR A N 1
ATOM 2967 C CA . THR A 1 385 ? 11.883 31 3.979 1 85.31 385 THR A CA 1
ATOM 2968 C C . THR A 1 385 ? 12.805 31.062 2.764 1 85.31 385 THR A C 1
ATOM 2970 O O . THR A 1 385 ? 13.727 30.25 2.637 1 85.31 385 THR A O 1
ATOM 2973 N N . SER A 1 386 ? 12.484 31.891 1.888 1 87.19 386 SER A N 1
ATOM 2974 C CA . SER A 1 386 ? 13.32 32.062 0.703 1 87.19 386 SER A CA 1
ATOM 2975 C C . SER A 1 386 ? 14.656 32.719 1.057 1 87.19 386 SER A C 1
ATOM 2977 O O . SER A 1 386 ? 14.695 33.688 1.828 1 87.19 386 SER A O 1
ATOM 2979 N N . TRP A 1 387 ? 15.688 32.219 0.55 1 86.69 387 TRP A N 1
ATOM 2980 C CA . TRP A 1 387 ? 17.016 32.75 0.778 1 86.69 387 TRP A CA 1
ATOM 2981 C C . TRP A 1 387 ? 17.172 34.125 0.089 1 86.69 387 TRP A C 1
ATOM 2983 O O . TRP A 1 387 ? 17.953 34.969 0.536 1 86.69 387 TRP A O 1
ATOM 2993 N N . TYR A 1 388 ? 16.406 34.25 -0.918 1 81.5 388 TYR A N 1
ATOM 2994 C CA . TYR A 1 388 ? 16.375 35.531 -1.588 1 81.5 388 TYR A CA 1
ATOM 2995 C C . TYR A 1 388 ? 15.852 36.625 -0.657 1 81.5 388 TYR A C 1
ATOM 2997 O O . TYR A 1 388 ? 16.422 37.719 -0.588 1 81.5 388 TYR A O 1
ATOM 3005 N N . SER A 1 389 ? 14.773 36.312 -0 1 80.5 389 SER A N 1
ATOM 3006 C CA . SER A 1 389 ? 14.18 37.281 0.926 1 80.5 389 SER A CA 1
ATOM 3007 C C . SER A 1 389 ? 15.125 37.594 2.082 1 80.5 389 SER A C 1
ATOM 3009 O O . SER A 1 389 ? 15.188 38.719 2.551 1 80.5 389 SER A O 1
ATOM 3011 N N . ILE A 1 390 ? 15.859 36.562 2.492 1 81 390 ILE A N 1
ATOM 3012 C CA . ILE A 1 390 ? 16.812 36.75 3.578 1 81 390 ILE A CA 1
ATOM 3013 C C . ILE A 1 390 ? 17.969 37.656 3.105 1 81 390 ILE A C 1
ATOM 3015 O O . ILE A 1 390 ? 18.438 38.531 3.846 1 81 390 ILE A O 1
ATOM 3019 N N . SER A 1 391 ? 18.422 37.406 1.944 1 78.69 391 SER A N 1
ATOM 3020 C CA . SER A 1 391 ? 19.531 38.188 1.401 1 78.69 391 SER A CA 1
ATOM 3021 C C . SER A 1 391 ? 19.172 39.656 1.251 1 78.69 391 SER A C 1
ATOM 3023 O O . SER A 1 391 ? 20.047 40.531 1.384 1 78.69 391 SER A O 1
ATOM 3025 N N . GLN A 1 392 ? 17.891 39.906 1.024 1 77.5 392 GLN A N 1
ATOM 3026 C CA . GLN A 1 392 ? 17.469 41.312 0.86 1 77.5 392 GLN A CA 1
ATOM 3027 C C . GLN A 1 392 ? 17.266 41.969 2.213 1 77.5 392 GLN A C 1
ATOM 3029 O O . GLN A 1 392 ? 17.422 43.188 2.328 1 77.5 392 GLN A O 1
ATOM 3034 N N . ASN A 1 393 ? 16.875 41.188 3.146 1 71.62 393 ASN A N 1
ATOM 3035 C CA . ASN A 1 393 ? 16.578 41.75 4.453 1 71.62 393 ASN A CA 1
ATOM 3036 C C . ASN A 1 393 ? 17.656 41.438 5.477 1 71.62 393 ASN A C 1
ATOM 3038 O O . ASN A 1 393 ? 17.359 41.25 6.656 1 71.62 393 ASN A O 1
ATOM 3042 N N . ILE A 1 394 ? 18.859 41.188 5.102 1 64.5 394 ILE A N 1
ATOM 3043 C CA . ILE A 1 394 ? 19.938 40.781 5.988 1 64.5 394 ILE A CA 1
ATOM 3044 C C . ILE A 1 394 ? 20.031 41.75 7.168 1 64.5 394 ILE A C 1
ATOM 3046 O O . ILE A 1 394 ? 20.312 41.312 8.297 1 64.5 394 ILE A O 1
ATOM 3050 N N . SER A 1 395 ? 19.844 43.094 6.945 1 57.47 395 SER A N 1
ATOM 3051 C CA . SER A 1 395 ? 19.984 44.094 7.996 1 57.47 395 SER A CA 1
ATOM 3052 C C . SER A 1 395 ? 18.906 43.938 9.07 1 57.47 395 SER A C 1
ATOM 3054 O O . SER A 1 395 ? 19.109 44.312 10.227 1 57.47 395 SER A O 1
ATOM 3056 N N . ALA A 1 396 ? 17.719 43.594 8.789 1 53.16 396 ALA A N 1
ATOM 3057 C CA . ALA A 1 396 ? 16.578 43.594 9.719 1 53.16 396 ALA A CA 1
ATOM 3058 C C . ALA A 1 396 ? 16.484 42.25 10.438 1 53.16 396 ALA A C 1
ATOM 3060 O O . ALA A 1 396 ? 15.68 42.094 11.359 1 53.16 396 ALA A O 1
ATOM 3061 N N . LEU A 1 397 ? 17.109 41.219 9.898 1 53.12 397 LEU A N 1
ATOM 3062 C CA . LEU A 1 397 ? 16.891 39.875 10.477 1 53.12 397 LEU A CA 1
ATOM 3063 C C . LEU A 1 397 ? 17.625 39.75 11.805 1 53.12 397 LEU A C 1
ATOM 3065 O O . LEU A 1 397 ? 18.844 40 11.867 1 53.12 397 LEU A O 1
ATOM 3069 N N . PRO A 1 398 ? 16.875 40.094 12.906 1 46.22 398 PRO A N 1
ATOM 3070 C CA . PRO A 1 398 ? 17.531 39.906 14.203 1 46.22 398 PRO A CA 1
ATOM 3071 C C . PRO A 1 398 ? 18.562 38.781 14.195 1 46.22 398 PRO A C 1
ATOM 3073 O O . PRO A 1 398 ? 18.609 38 13.25 1 46.22 398 PRO A O 1
ATOM 3076 N N . GLU A 1 399 ? 18.922 38.219 15.539 1 46.25 399 GLU A N 1
ATOM 3077 C CA . GLU A 1 399 ? 19.812 37.219 16.094 1 46.25 399 GLU A CA 1
ATOM 3078 C C . GLU A 1 399 ? 19.828 35.938 15.25 1 46.25 399 GLU A C 1
ATOM 3080 O O . GLU A 1 399 ? 18.938 35.719 14.43 1 46.25 399 GLU A O 1
ATOM 3085 N N . PRO A 1 400 ? 20.75 34.875 15.727 1 45.5 400 PRO A N 1
ATOM 3086 C CA . PRO A 1 400 ? 21.219 33.625 15.141 1 45.5 400 PRO A CA 1
ATOM 3087 C C . PRO A 1 400 ? 20.062 32.75 14.664 1 45.5 400 PRO A C 1
ATOM 3089 O O . PRO A 1 400 ? 19.312 32.219 15.484 1 45.5 400 PRO A O 1
ATOM 3092 N N . GLN A 1 401 ? 19.266 33.156 13.82 1 49.5 401 GLN A N 1
ATOM 3093 C CA . GLN A 1 401 ? 18.141 32.312 13.414 1 49.5 401 GLN A CA 1
ATOM 3094 C C . GLN A 1 401 ? 18.625 30.906 13.047 1 49.5 401 GLN A C 1
ATOM 3096 O O . GLN A 1 401 ? 19.719 30.75 12.5 1 49.5 401 GLN A O 1
ATOM 3101 N N . ASN A 1 402 ? 18.266 29.875 13.703 1 57.19 402 ASN A N 1
ATOM 3102 C CA . ASN A 1 402 ? 18.406 28.438 13.547 1 57.19 402 ASN A CA 1
ATOM 3103 C C . ASN A 1 402 ? 18.281 28.016 12.086 1 57.19 402 ASN A C 1
ATOM 3105 O O . ASN A 1 402 ? 17.969 26.859 11.789 1 57.19 402 ASN A O 1
ATOM 3109 N N . THR A 1 403 ? 18.438 29.031 11.141 1 68.88 403 THR A N 1
ATOM 3110 C CA . THR A 1 403 ? 18.406 28.625 9.742 1 68.88 403 THR A CA 1
ATOM 3111 C C . THR A 1 403 ? 19.812 28.5 9.18 1 68.88 403 THR A C 1
ATOM 3113 O O . THR A 1 403 ? 20.719 29.25 9.578 1 68.88 403 THR A O 1
ATOM 3116 N N . PHE A 1 404 ? 20.312 27.406 8.781 1 80.56 404 PHE A N 1
ATOM 3117 C CA . PHE A 1 404 ? 21.625 27.062 8.25 1 80.56 404 PHE A CA 1
ATOM 3118 C C . PHE A 1 404 ? 21.891 27.828 6.953 1 80.56 404 PHE A C 1
ATOM 3120 O O . PHE A 1 404 ? 22.609 27.328 6.074 1 80.56 404 PHE A O 1
ATOM 3127 N N . TRP A 1 405 ? 21.359 29.125 6.871 1 81.31 405 TRP A N 1
ATOM 3128 C CA . TRP A 1 405 ? 21.5 29.922 5.656 1 81.31 405 TRP A CA 1
ATOM 3129 C C . TRP A 1 405 ? 22.922 30.406 5.473 1 81.31 405 TRP A C 1
ATOM 3131 O O . TRP A 1 405 ? 23.391 30.562 4.344 1 81.31 405 TRP A O 1
ATOM 3141 N N . GLN A 1 406 ? 23.625 30.578 6.539 1 81.94 406 GLN A N 1
ATOM 3142 C CA . GLN A 1 406 ? 24.984 31.109 6.488 1 81.94 406 GLN A CA 1
ATOM 3143 C C . GLN A 1 406 ? 25.922 30.156 5.742 1 81.94 406 GLN A C 1
ATOM 3145 O O . GLN A 1 406 ? 26.875 30.594 5.09 1 81.94 406 GLN A O 1
ATOM 3150 N N . ALA A 1 407 ? 25.594 28.891 5.82 1 86.31 407 ALA A N 1
ATOM 3151 C CA . ALA A 1 407 ? 26.438 27.891 5.164 1 86.31 407 ALA A CA 1
ATOM 3152 C C . ALA A 1 407 ? 26.281 27.969 3.646 1 86.31 407 ALA A C 1
ATOM 3154 O O . ALA A 1 407 ? 27.188 27.578 2.906 1 86.31 407 ALA A O 1
ATOM 3155 N N . TRP A 1 408 ? 25.219 28.562 3.162 1 89.5 408 TRP A N 1
ATOM 3156 C CA . TRP A 1 408 ? 24.922 28.594 1.734 1 89.5 408 TRP A CA 1
ATOM 3157 C C . TRP A 1 408 ? 25.312 29.938 1.132 1 89.5 408 TRP A C 1
ATOM 3159 O O . TRP A 1 408 ? 25.266 30.109 -0.088 1 89.5 408 TRP A O 1
ATOM 3169 N N . ASN A 1 409 ? 25.625 30.844 1.956 1 86.69 409 ASN A N 1
ATOM 3170 C CA . ASN A 1 409 ? 26.047 32.156 1.498 1 86.69 409 ASN A CA 1
ATOM 3171 C C . ASN A 1 409 ? 27.422 32.531 2.031 1 86.69 409 ASN A C 1
ATOM 3173 O O . ASN A 1 409 ? 27.578 33.5 2.771 1 86.69 409 ASN A O 1
ATOM 3177 N N . PRO A 1 410 ? 28.422 31.844 1.534 1 79.56 410 PRO A N 1
ATOM 3178 C CA . PRO A 1 410 ? 29.766 32.25 1.948 1 79.56 410 PRO A CA 1
ATOM 3179 C C . PRO A 1 410 ? 30.172 33.625 1.416 1 79.56 410 PRO A C 1
ATOM 3181 O O . PRO A 1 410 ? 29.516 34.156 0.51 1 79.56 410 PRO A O 1
ATOM 3184 N N . PRO A 1 411 ? 31.156 34.219 2.066 1 78.81 411 PRO A N 1
ATOM 3185 C CA . PRO A 1 411 ? 31.562 35.562 1.619 1 78.81 411 PRO A CA 1
ATOM 3186 C C . PRO A 1 411 ? 32 35.594 0.157 1 78.81 411 PRO A C 1
ATOM 3188 O O . PRO A 1 411 ? 32.844 34.781 -0.254 1 78.81 411 PRO A O 1
ATOM 3191 N N . GLY A 1 412 ? 31.375 36.406 -0.634 1 74.75 412 GLY A N 1
ATOM 3192 C CA . GLY A 1 412 ? 31.797 36.625 -2.006 1 74.75 412 GLY A CA 1
ATOM 3193 C C . GLY A 1 412 ? 30.953 35.875 -3.021 1 74.75 412 GLY A C 1
ATOM 3194 O O . GLY A 1 412 ? 31.109 36.062 -4.23 1 74.75 412 GLY A O 1
ATOM 3195 N N . LYS A 1 413 ? 30.156 34.969 -2.502 1 78.31 413 LYS A N 1
ATOM 3196 C CA . LYS A 1 413 ? 29.344 34.219 -3.469 1 78.31 413 LYS A CA 1
ATOM 3197 C C . LYS A 1 413 ? 27.875 34.25 -3.096 1 78.31 413 LYS A C 1
ATOM 3199 O O . LYS A 1 413 ? 27.516 34.438 -1.926 1 78.31 413 LYS A O 1
ATOM 3204 N N . SER A 1 414 ? 27.172 34.062 -4.176 1 86.44 414 SER A N 1
ATOM 3205 C CA . SER A 1 414 ? 25.719 34.062 -3.994 1 86.44 414 SER A CA 1
ATOM 3206 C C . SER A 1 414 ? 25.188 32.688 -3.674 1 86.44 414 SER A C 1
ATOM 3208 O O . SER A 1 414 ? 25.875 31.688 -3.938 1 86.44 414 SER A O 1
ATOM 3210 N N . TYR A 1 415 ? 24.172 32.562 -2.99 1 88.38 415 TYR A N 1
ATOM 3211 C CA . TYR A 1 415 ? 23.547 31.297 -2.621 1 88.38 415 TYR A CA 1
ATOM 3212 C C . TYR A 1 415 ? 23.219 30.469 -3.857 1 88.38 415 TYR A C 1
ATOM 3214 O O . TYR A 1 415 ? 23.25 29.234 -3.818 1 88.38 415 TYR A O 1
ATOM 3222 N N . PHE A 1 416 ? 22.938 31.125 -5.039 1 91.19 416 PHE A N 1
ATOM 3223 C CA . PHE A 1 416 ? 22.656 30.391 -6.27 1 91.19 416 PHE A CA 1
ATOM 3224 C C . PHE A 1 416 ? 23.906 29.703 -6.793 1 91.19 416 PHE A C 1
ATOM 3226 O O . PHE A 1 416 ? 23.828 28.609 -7.332 1 91.19 416 PHE A O 1
ATOM 3233 N N . GLN A 1 417 ? 25 30.344 -6.617 1 92.38 417 GLN A N 1
ATOM 3234 C CA . GLN A 1 417 ? 26.25 29.75 -7.07 1 92.38 417 GLN A CA 1
ATOM 3235 C C . GLN A 1 417 ? 26.641 28.562 -6.207 1 92.38 417 GLN A C 1
ATOM 3237 O O . GLN A 1 417 ? 27.078 27.531 -6.727 1 92.38 417 GLN A O 1
ATOM 3242 N N . THR A 1 418 ? 26.5 28.75 -4.945 1 92.75 418 THR A N 1
ATOM 3243 C CA . THR A 1 418 ? 26.828 27.656 -4.039 1 92.75 418 THR A CA 1
ATOM 3244 C C . THR A 1 418 ? 25.922 26.453 -4.273 1 92.75 418 THR A C 1
ATOM 3246 O O . THR A 1 418 ? 26.375 25.312 -4.277 1 92.75 418 THR A O 1
ATOM 3249 N N . LEU A 1 419 ? 24.672 26.703 -4.461 1 94.25 419 LEU A N 1
ATOM 3250 C CA . LEU A 1 419 ? 23.703 25.641 -4.703 1 94.25 419 LEU A CA 1
ATOM 3251 C C . LEU A 1 419 ? 23.984 24.938 -6.023 1 94.25 419 LEU A C 1
ATOM 3253 O O . LEU A 1 419 ? 23.891 23.703 -6.113 1 94.25 419 LEU A O 1
ATOM 3257 N N . THR A 1 420 ? 24.328 25.656 -7.055 1 94.81 420 THR A N 1
ATOM 3258 C CA . THR A 1 420 ? 24.656 25.078 -8.352 1 94.81 420 THR A CA 1
ATOM 3259 C C . THR A 1 420 ? 25.906 24.203 -8.258 1 94.81 420 THR A C 1
ATOM 3261 O O . THR A 1 420 ? 25.953 23.094 -8.797 1 94.81 420 THR A O 1
ATOM 3264 N N . PHE A 1 421 ? 26.891 24.703 -7.559 1 94.19 421 PHE A N 1
ATOM 3265 C CA . PHE A 1 421 ? 28.109 23.953 -7.371 1 94.19 421 PHE A CA 1
ATOM 3266 C C . PHE A 1 421 ? 27.844 22.688 -6.562 1 94.19 421 PHE A C 1
ATOM 3268 O O . PHE A 1 421 ? 28.453 21.641 -6.812 1 94.19 421 PHE A O 1
ATOM 3275 N N . PHE A 1 422 ? 27.031 22.812 -5.566 1 95.25 422 PHE A N 1
ATOM 3276 C CA . PHE A 1 422 ? 26.641 21.641 -4.777 1 95.25 422 PHE A CA 1
ATOM 3277 C C . PHE A 1 422 ? 26.031 20.562 -5.66 1 95.25 422 PHE A C 1
ATOM 3279 O O . PHE A 1 422 ? 26.406 19.406 -5.586 1 95.25 422 PHE A O 1
ATOM 3286 N N . ILE A 1 423 ? 25.094 20.922 -6.547 1 96.19 423 ILE A N 1
ATOM 3287 C CA . ILE A 1 423 ? 24.359 20 -7.391 1 96.19 423 ILE A CA 1
ATOM 3288 C C . ILE A 1 423 ? 25.312 19.328 -8.383 1 96.19 423 ILE A C 1
ATOM 3290 O O . ILE A 1 423 ? 25.266 18.109 -8.578 1 96.19 423 ILE A O 1
ATOM 3294 N N . ILE A 1 424 ? 26.234 20.016 -8.875 1 94.81 424 ILE A N 1
ATOM 3295 C CA . ILE A 1 424 ? 27.141 19.484 -9.891 1 94.81 424 ILE A CA 1
ATOM 3296 C C . ILE A 1 424 ? 28.172 18.578 -9.242 1 94.81 424 ILE A C 1
ATOM 3298 O O . ILE A 1 424 ? 28.438 17.469 -9.719 1 94.81 424 ILE A O 1
ATOM 3302 N N . THR A 1 425 ? 28.688 18.984 -8.156 1 93.94 425 THR A N 1
ATOM 3303 C CA . THR A 1 425 ? 29.797 18.266 -7.539 1 93.94 425 THR A CA 1
ATOM 3304 C C . THR A 1 425 ? 29.297 17.031 -6.797 1 93.94 425 THR A C 1
ATOM 3306 O O . THR A 1 425 ? 29.969 16.016 -6.742 1 93.94 425 THR A O 1
ATOM 3309 N N . LYS A 1 426 ? 28.109 17.156 -6.254 1 93.88 426 LYS A N 1
ATOM 3310 C CA . LYS A 1 426 ? 27.625 16.078 -5.406 1 93.88 426 LYS A CA 1
ATOM 3311 C C . LYS A 1 426 ? 27.297 14.828 -6.23 1 93.88 426 LYS A C 1
ATOM 3313 O O . LYS A 1 426 ? 27.328 13.711 -5.711 1 93.88 426 LYS A O 1
ATOM 3318 N N . VAL A 1 427 ? 27 14.938 -7.465 1 93 427 VAL A N 1
ATOM 3319 C CA . VAL A 1 427 ? 26.797 13.766 -8.305 1 93 427 VAL A CA 1
ATOM 3320 C C . VAL A 1 427 ? 28.078 12.938 -8.359 1 93 427 VAL A C 1
ATOM 3322 O O . VAL A 1 427 ? 28.047 11.711 -8.188 1 93 427 VAL A O 1
ATOM 3325 N N . GLY A 1 428 ? 29.203 13.656 -8.586 1 92.5 428 GLY A N 1
ATOM 3326 C CA . GLY A 1 428 ? 30.484 12.969 -8.625 1 92.5 428 GLY A CA 1
ATOM 3327 C C . GLY A 1 428 ? 30.875 12.359 -7.293 1 92.5 428 GLY A C 1
ATOM 3328 O O . GLY A 1 428 ? 31.359 11.227 -7.242 1 92.5 428 GLY A O 1
ATOM 3329 N N . LEU A 1 429 ? 30.625 13.109 -6.258 1 93.81 429 LEU A N 1
ATOM 3330 C CA . LEU A 1 429 ? 30.969 12.617 -4.93 1 93.81 429 LEU A CA 1
ATOM 3331 C C . LEU A 1 429 ? 30.141 11.391 -4.566 1 93.81 429 LEU A C 1
ATOM 3333 O O . LEU A 1 429 ? 30.641 10.453 -3.957 1 93.81 429 LEU A O 1
ATOM 3337 N N . LEU A 1 430 ? 28.875 11.422 -4.977 1 93.38 430 LEU A N 1
ATOM 3338 C CA . LEU A 1 430 ? 27.984 10.297 -4.738 1 93.38 430 LEU A CA 1
ATOM 3339 C C . LEU A 1 430 ? 28.453 9.055 -5.484 1 93.38 430 LEU A C 1
ATOM 3341 O O . LEU A 1 430 ? 28.453 7.953 -4.934 1 93.38 430 LEU A O 1
ATOM 3345 N N . VAL A 1 431 ? 28.875 9.203 -6.66 1 95 431 VAL A N 1
ATOM 3346 C CA . VAL A 1 431 ? 29.297 8.094 -7.508 1 95 431 VAL A CA 1
ATOM 3347 C C . VAL A 1 431 ? 30.562 7.461 -6.938 1 95 431 VAL A C 1
ATOM 3349 O O . VAL A 1 431 ? 30.672 6.234 -6.852 1 95 431 VAL A O 1
ATOM 3352 N N . VAL A 1 432 ? 31.5 8.273 -6.48 1 94.5 432 VAL A N 1
ATOM 3353 C CA . VAL A 1 432 ? 32.75 7.777 -5.934 1 94.5 432 VAL A CA 1
ATOM 3354 C C . VAL A 1 432 ? 32.5 7.078 -4.602 1 94.5 432 VAL A C 1
ATOM 3356 O O . VAL A 1 432 ? 33.094 6.027 -4.324 1 94.5 432 VAL A O 1
ATOM 3359 N N . ALA A 1 433 ? 31.641 7.664 -3.83 1 94.38 433 ALA A N 1
ATOM 3360 C CA . ALA A 1 433 ? 31.328 7.082 -2.531 1 94.38 433 ALA A CA 1
ATOM 3361 C C . ALA A 1 433 ? 30.672 5.707 -2.689 1 94.38 433 ALA A C 1
ATOM 3363 O O . ALA A 1 433 ? 30.844 4.836 -1.834 1 94.38 433 ALA A O 1
ATOM 3364 N N . CYS A 1 434 ? 30 5.449 -3.771 1 91.62 434 CYS A N 1
ATOM 3365 C CA . CYS A 1 434 ? 29.281 4.199 -3.998 1 91.62 434 CYS A CA 1
ATOM 3366 C C . CYS A 1 434 ? 30.25 3.062 -4.312 1 91.62 434 CYS A C 1
ATOM 3368 O O . CYS A 1 434 ? 29.891 1.891 -4.254 1 91.62 434 CYS A O 1
ATOM 3370 N N . THR A 1 435 ? 31.516 3.35 -4.562 1 92.38 435 THR A N 1
ATOM 3371 C CA . THR A 1 435 ? 32.5 2.32 -4.891 1 92.38 435 THR A CA 1
ATOM 3372 C C . THR A 1 435 ? 33.125 1.739 -3.621 1 92.38 435 THR A C 1
ATOM 3374 O O . THR A 1 435 ? 33.812 0.729 -3.674 1 92.38 435 THR A O 1
ATOM 3377 N N . LEU A 1 436 ? 32.812 2.346 -2.508 1 93.94 436 LEU A N 1
ATOM 3378 C CA . LEU A 1 436 ? 33.406 1.887 -1.243 1 93.94 436 LEU A CA 1
ATOM 3379 C C . LEU A 1 436 ? 32.75 0.566 -0.814 1 93.94 436 LEU A C 1
ATOM 3381 O O . LEU A 1 436 ? 31.531 0.427 -0.821 1 93.94 436 LEU A O 1
ATOM 3385 N N . PRO A 1 437 ? 33.594 -0.415 -0.46 1 93.12 437 PRO A N 1
ATOM 3386 C CA . PRO A 1 437 ? 33.062 -1.721 -0.041 1 93.12 437 PRO A CA 1
ATOM 3387 C C . PRO A 1 437 ? 32.688 -1.757 1.438 1 93.12 437 PRO A C 1
ATOM 3389 O O . PRO A 1 437 ? 33.25 -2.557 2.199 1 93.12 437 PRO A O 1
ATOM 3392 N N . LEU A 1 438 ? 31.922 -0.975 1.947 1 94.81 438 LEU A N 1
ATOM 3393 C CA . LEU A 1 438 ? 31.438 -0.913 3.322 1 94.81 438 LEU A CA 1
ATOM 3394 C C . LEU A 1 438 ? 29.922 -0.888 3.363 1 94.81 438 LEU A C 1
ATOM 3396 O O . LEU A 1 438 ? 29.266 -0.618 2.35 1 94.81 438 LEU A O 1
ATOM 3400 N N . PRO A 1 439 ? 29.312 -1.292 4.438 1 95.62 439 PRO A N 1
ATOM 3401 C CA . PRO A 1 439 ? 27.859 -1.197 4.543 1 95.62 439 PRO A CA 1
ATOM 3402 C C . PRO A 1 439 ? 27.344 0.242 4.48 1 95.62 439 PRO A C 1
ATOM 3404 O O . PRO A 1 439 ? 27.734 1.075 5.301 1 95.62 439 PRO A O 1
ATOM 3407 N N . ALA A 1 440 ? 26.562 0.492 3.463 1 95.19 440 ALA A N 1
ATOM 3408 C CA . ALA A 1 440 ? 26.047 1.853 3.303 1 95.19 440 ALA A CA 1
ATOM 3409 C C . ALA A 1 440 ? 24.797 1.868 2.445 1 95.19 440 ALA A C 1
ATOM 3411 O O . ALA A 1 440 ? 24.594 0.994 1.596 1 95.19 440 ALA A O 1
ATOM 3412 N N . GLY A 1 441 ? 23.953 2.814 2.762 1 94.12 441 GLY A N 1
ATOM 3413 C CA . GLY A 1 441 ? 22.781 3.092 1.945 1 94.12 441 GLY A CA 1
ATOM 3414 C C . GLY A 1 441 ? 22.906 4.355 1.114 1 94.12 441 GLY A C 1
ATOM 3415 O O . GLY A 1 441 ? 23.828 5.152 1.335 1 94.12 441 GLY A O 1
ATOM 3416 N N . TYR A 1 442 ? 22 4.5 0.197 1 92.94 442 TYR A N 1
ATOM 3417 C CA . TYR A 1 442 ? 22.156 5.605 -0.743 1 92.94 442 TYR A CA 1
ATOM 3418 C C . TYR A 1 442 ? 20.891 6.445 -0.81 1 92.94 442 TYR A C 1
ATOM 3420 O O . TYR A 1 442 ? 20.844 7.465 -1.502 1 92.94 442 TYR A O 1
ATOM 3428 N N . PHE A 1 443 ? 19.969 6.129 -0.024 1 94.38 443 PHE A N 1
ATOM 3429 C CA . PHE A 1 443 ? 18.688 6.797 -0.133 1 94.38 443 PHE A CA 1
ATOM 3430 C C . PHE A 1 443 ? 18.766 8.227 0.39 1 94.38 443 PHE A C 1
ATOM 3432 O O . PHE A 1 443 ? 18.312 9.164 -0.269 1 94.38 443 PHE A O 1
ATOM 3439 N N . MET A 1 444 ? 19.312 8.406 1.565 1 94.44 444 MET A N 1
ATOM 3440 C CA . MET A 1 444 ? 19.344 9.727 2.184 1 94.44 444 MET A CA 1
ATOM 3441 C C . MET A 1 444 ? 20.156 10.703 1.337 1 94.44 444 MET A C 1
ATOM 3443 O O . MET A 1 444 ? 19.719 11.836 1.105 1 94.44 444 MET A O 1
ATOM 3447 N N . PRO A 1 445 ? 21.281 10.312 0.877 1 95.31 445 PRO A N 1
ATOM 3448 C CA . PRO A 1 445 ? 22.031 11.227 0.014 1 95.31 445 PRO A CA 1
ATOM 3449 C C . PRO A 1 445 ? 21.266 11.609 -1.249 1 95.31 445 PRO A C 1
ATOM 3451 O O . PRO A 1 445 ? 21.266 12.773 -1.652 1 95.31 445 PRO A O 1
ATOM 3454 N N . VAL A 1 446 ? 20.609 10.641 -1.813 1 96.88 446 VAL A N 1
ATOM 3455 C CA . VAL A 1 446 ? 19.828 10.906 -3.018 1 96.88 446 VAL A CA 1
ATOM 3456 C C . VAL A 1 446 ? 18.641 11.805 -2.674 1 96.88 446 VAL A C 1
ATOM 3458 O O . VAL A 1 446 ? 18.25 12.656 -3.477 1 96.88 446 VAL A O 1
ATOM 3461 N N . PHE A 1 447 ? 18.125 11.602 -1.53 1 97.06 447 PHE A N 1
ATOM 3462 C CA . PHE A 1 447 ? 17.016 12.43 -1.052 1 97.06 447 PHE A CA 1
ATOM 3463 C C . PHE A 1 447 ? 17.469 13.875 -0.856 1 97.06 447 PHE A C 1
ATOM 3465 O O . PHE A 1 447 ? 16.766 14.805 -1.254 1 97.06 447 PHE A O 1
ATOM 3472 N N . VAL A 1 448 ? 18.641 14.086 -0.283 1 96.69 448 VAL A N 1
ATOM 3473 C CA . VAL A 1 448 ? 19.203 15.414 -0.055 1 96.69 448 VAL A CA 1
ATOM 3474 C C . VAL A 1 448 ? 19.547 16.062 -1.393 1 96.69 448 VAL A C 1
ATOM 3476 O O . VAL A 1 448 ? 19.312 17.266 -1.589 1 96.69 448 VAL A O 1
ATOM 3479 N N . TYR A 1 449 ? 20.125 15.289 -2.225 1 97.5 449 TYR A N 1
ATOM 3480 C CA . TYR A 1 449 ? 20.453 15.789 -3.553 1 97.5 449 TYR A CA 1
ATOM 3481 C C . TYR A 1 449 ? 19.203 16.297 -4.262 1 97.5 449 TYR A C 1
ATOM 3483 O O . TYR A 1 449 ? 19.203 17.375 -4.848 1 97.5 449 TYR A O 1
ATOM 3491 N N . GLY A 1 450 ? 18.125 15.492 -4.203 1 98.31 450 GLY A N 1
ATOM 3492 C CA . GLY A 1 450 ? 16.859 15.914 -4.797 1 98.31 450 GLY A CA 1
ATOM 3493 C C . GLY A 1 450 ? 16.312 17.172 -4.172 1 98.31 450 GLY A C 1
ATOM 3494 O O . GLY A 1 450 ? 15.727 18.016 -4.863 1 98.31 450 GLY A O 1
ATOM 3495 N N . ALA A 1 451 ? 16.438 17.281 -2.895 1 97.94 451 ALA A N 1
ATOM 3496 C CA . ALA A 1 451 ? 15.992 18.484 -2.199 1 97.94 451 ALA A CA 1
ATOM 3497 C C . ALA A 1 451 ? 16.734 19.719 -2.703 1 97.94 451 ALA A C 1
ATOM 3499 O O . ALA A 1 451 ? 16.141 20.781 -2.834 1 97.94 451 ALA A O 1
ATOM 3500 N N . ALA A 1 452 ? 18.016 19.562 -2.967 1 97.62 452 ALA A N 1
ATOM 3501 C CA . ALA A 1 452 ? 18.812 20.672 -3.471 1 97.62 452 ALA A CA 1
ATOM 3502 C C . ALA A 1 452 ? 18.344 21.109 -4.855 1 97.62 452 ALA A C 1
ATOM 3504 O O . ALA A 1 452 ? 18.25 22.297 -5.141 1 97.62 452 ALA A O 1
ATOM 3505 N N . VAL A 1 453 ? 18.031 20.172 -5.668 1 98.19 453 VAL A N 1
ATOM 3506 C CA . VAL A 1 453 ? 17.531 20.484 -7.004 1 98.19 453 VAL A CA 1
ATOM 3507 C C . VAL A 1 453 ? 16.188 21.188 -6.898 1 98.19 453 VAL A C 1
ATOM 3509 O O . VAL A 1 453 ? 15.93 22.172 -7.613 1 98.19 453 VAL A O 1
ATOM 3512 N N . GLY A 1 454 ? 15.344 20.656 -6.066 1 98.12 454 GLY A N 1
ATOM 3513 C CA . GLY A 1 454 ? 14.055 21.281 -5.848 1 98.12 454 GLY A CA 1
ATOM 3514 C C . GLY A 1 454 ? 14.172 22.719 -5.336 1 98.12 454 GLY A C 1
ATOM 3515 O O . GLY A 1 454 ? 13.445 23.594 -5.785 1 98.12 454 GLY A O 1
ATOM 3516 N N . ARG A 1 455 ? 15.109 22.922 -4.379 1 96.75 455 ARG A N 1
ATOM 3517 C CA . ARG A 1 455 ? 15.328 24.266 -3.846 1 96.75 455 ARG A CA 1
ATOM 3518 C C . ARG A 1 455 ? 15.836 25.203 -4.93 1 96.75 455 ARG A C 1
ATOM 3520 O O . ARG A 1 455 ? 15.461 26.375 -4.961 1 96.75 455 ARG A O 1
ATOM 3527 N N . PHE A 1 456 ? 16.688 24.703 -5.75 1 96.69 456 PHE A N 1
ATOM 3528 C CA . PHE A 1 456 ? 17.203 25.5 -6.852 1 96.69 456 PHE A CA 1
ATOM 3529 C C . PHE A 1 456 ? 16.078 26.016 -7.738 1 96.69 456 PHE A C 1
ATOM 3531 O O . PHE A 1 456 ? 16.016 27.203 -8.047 1 96.69 456 PHE A O 1
ATOM 3538 N N . ILE A 1 457 ? 15.164 25.156 -8.094 1 96.19 457 ILE A N 1
ATOM 3539 C CA . ILE A 1 457 ? 14.039 25.516 -8.945 1 96.19 457 ILE A CA 1
ATOM 3540 C C . ILE A 1 457 ? 13.062 26.406 -8.164 1 96.19 457 ILE A C 1
ATOM 3542 O O . ILE A 1 457 ? 12.484 27.328 -8.719 1 96.19 457 ILE A O 1
ATOM 3546 N N . GLY A 1 458 ? 12.883 26.031 -6.895 1 94.5 458 GLY A N 1
ATOM 3547 C CA . GLY A 1 458 ? 12.008 26.844 -6.062 1 94.5 458 GLY A CA 1
ATOM 3548 C C . GLY A 1 458 ? 12.477 28.266 -5.902 1 94.5 458 GLY A C 1
ATOM 3549 O O . GLY A 1 458 ? 11.695 29.219 -6.043 1 94.5 458 GLY A O 1
ATOM 3550 N N . GLU A 1 459 ? 13.781 28.469 -5.625 1 93.44 459 GLU A N 1
ATOM 3551 C CA . GLU A 1 459 ? 14.359 29.797 -5.492 1 93.44 459 GLU A CA 1
ATOM 3552 C C . GLU A 1 459 ? 14.328 30.547 -6.82 1 93.44 459 GLU A C 1
ATOM 3554 O O . GLU A 1 459 ? 14.102 31.75 -6.855 1 93.44 459 GLU A O 1
ATOM 3559 N N . GLY A 1 460 ? 14.562 29.828 -7.875 1 92.31 460 GLY A N 1
ATOM 3560 C CA . GLY A 1 460 ? 14.461 30.422 -9.195 1 92.31 460 GLY A CA 1
ATOM 3561 C C . GLY A 1 460 ? 13.062 30.891 -9.531 1 92.31 460 GLY A C 1
ATOM 3562 O O . GLY A 1 460 ? 12.875 31.969 -10.094 1 92.31 460 GLY A O 1
ATOM 3563 N N . SER A 1 461 ? 12.117 30.078 -9.227 1 91.44 461 SER A N 1
ATOM 3564 C CA . SER A 1 461 ? 10.727 30.453 -9.477 1 91.44 461 SER A CA 1
ATOM 3565 C C . SER A 1 461 ? 10.305 31.625 -8.609 1 91.44 461 SER A C 1
ATOM 3567 O O . SER A 1 461 ? 9.539 32.5 -9.055 1 91.44 461 SER A O 1
ATOM 3569 N N . PHE A 1 462 ? 10.766 31.547 -7.359 1 89.12 462 PHE A N 1
ATOM 3570 C CA . PHE A 1 462 ? 10.477 32.656 -6.461 1 89.12 462 PHE A CA 1
ATOM 3571 C C . PHE A 1 462 ? 11.055 33.969 -7.004 1 89.12 462 PHE A C 1
ATOM 3573 O O . PHE A 1 462 ? 10.391 35 -6.973 1 89.12 462 PHE A O 1
ATOM 3580 N N . TYR A 1 463 ? 12.227 33.938 -7.48 1 86.06 463 TYR A N 1
ATOM 3581 C CA . TYR A 1 463 ? 12.906 35.125 -8.008 1 86.06 463 TYR A CA 1
ATOM 3582 C C . TYR A 1 463 ? 12.195 35.656 -9.25 1 86.06 463 TYR A C 1
ATOM 3584 O O . TYR A 1 463 ? 12.047 36.844 -9.414 1 86.06 463 TYR A O 1
ATOM 3592 N N . LEU A 1 464 ? 11.727 34.812 -10.102 1 85.75 464 LEU A N 1
ATOM 3593 C CA . LEU A 1 464 ? 11.133 35.188 -11.375 1 85.75 464 LEU A CA 1
ATOM 3594 C C . LEU A 1 464 ? 9.703 35.656 -11.18 1 85.75 464 LEU A C 1
ATOM 3596 O O . LEU A 1 464 ? 9.242 36.562 -11.891 1 85.75 464 LEU A O 1
ATOM 3600 N N . LEU A 1 465 ? 9.023 35.094 -10.266 1 79.81 465 LEU A N 1
ATOM 3601 C CA . LEU A 1 465 ? 7.602 35.375 -10.141 1 79.81 465 LEU A CA 1
ATOM 3602 C C . LEU A 1 465 ? 7.34 36.344 -9.008 1 79.81 465 LEU A C 1
ATOM 3604 O O . LEU A 1 465 ? 6.211 36.812 -8.836 1 79.81 465 LEU A O 1
ATOM 3608 N N . SER A 1 466 ? 8.18 36.5 -8.055 1 70.69 466 SER A N 1
ATOM 3609 C CA . SER A 1 466 ? 7.988 37.438 -6.965 1 70.69 466 SER A CA 1
ATOM 3610 C C . SER A 1 466 ? 7.723 38.844 -7.504 1 70.69 466 SER A C 1
ATOM 3612 O O . SER A 1 466 ? 7.016 39.625 -6.871 1 70.69 466 SER A O 1
ATOM 3614 N N . GLY A 1 467 ? 8.383 39.344 -8.547 1 58.78 467 GLY A N 1
ATOM 3615 C CA . GLY A 1 467 ? 8.109 40.656 -9.062 1 58.78 467 GLY A CA 1
ATOM 3616 C C . GLY A 1 467 ? 6.707 40.812 -9.617 1 58.78 467 GLY A C 1
ATOM 3617 O O . GLY A 1 467 ? 6.152 41.906 -9.633 1 58.78 467 GLY A O 1
ATOM 3618 N N . GLY A 1 468 ? 6.23 39.906 -10.375 1 47.56 468 GLY A N 1
ATOM 3619 C CA . GLY A 1 468 ? 5.012 40.094 -11.148 1 47.56 468 GLY A CA 1
ATOM 3620 C C . GLY A 1 468 ? 3.754 39.938 -10.305 1 47.56 468 GLY A C 1
ATOM 3621 O O . GLY A 1 468 ? 2.654 40.25 -10.773 1 47.56 468 GLY A O 1
ATOM 3622 N N . ILE A 1 469 ? 3.709 38.875 -9.555 1 46.88 469 ILE A N 1
ATOM 3623 C CA . ILE A 1 469 ? 2.408 38.719 -8.922 1 46.88 469 ILE A CA 1
ATOM 3624 C C . ILE A 1 469 ? 2.25 39.75 -7.793 1 46.88 469 ILE A C 1
ATOM 3626 O O . ILE A 1 469 ? 3.01 39.719 -6.824 1 46.88 469 ILE A O 1
ATOM 3630 N N . SER A 1 470 ? 2.002 41 -8.148 1 40.91 470 SER A N 1
ATOM 3631 C CA . SER A 1 470 ? 1.687 42.188 -7.375 1 40.91 470 SER A CA 1
ATOM 3632 C C . SER A 1 470 ? 1.203 41.844 -5.977 1 40.91 470 SER A C 1
ATOM 3634 O O . SER A 1 470 ? 1.202 42.688 -5.078 1 40.91 470 SER A O 1
ATOM 3636 N N . SER A 1 471 ? 0.03 41.219 -5.871 1 39.97 471 SER A N 1
ATOM 3637 C CA . SER A 1 471 ? -0.707 41.344 -4.617 1 39.97 471 SER A CA 1
ATOM 3638 C C . SER A 1 471 ? -0.005 40.594 -3.49 1 39.97 471 SER A C 1
ATOM 3640 O O . SER A 1 471 ? 0.25 39.406 -3.604 1 39.97 471 SER A O 1
ATOM 3642 N N . GLY A 1 472 ? 0.895 41.281 -2.525 1 45.25 472 GLY A N 1
ATOM 3643 C CA . GLY A 1 472 ? 1.554 41.188 -1.232 1 45.25 472 GLY A CA 1
ATOM 3644 C C . GLY A 1 472 ? 2.035 39.781 -0.901 1 45.25 472 GLY A C 1
ATOM 3645 O O . GLY A 1 472 ? 2.842 39.594 0.015 1 45.25 472 GLY A O 1
ATOM 3646 N N . LYS A 1 473 ? 1.393 38.781 -0.612 1 50.69 473 LYS A N 1
ATOM 3647 C CA . LYS A 1 473 ? 1.712 37.5 0.021 1 50.69 473 LYS A CA 1
ATOM 3648 C C . LYS A 1 473 ? 2.457 36.562 -0.941 1 50.69 473 LYS A C 1
ATOM 3650 O O . LYS A 1 473 ? 1.928 36.219 -1.993 1 50.69 473 LYS A O 1
ATOM 3655 N N . SER A 1 474 ? 3.805 36.781 -1.082 1 55.97 474 SER A N 1
ATOM 3656 C CA . SER A 1 474 ? 4.691 35.969 -1.885 1 55.97 474 SER A CA 1
ATOM 3657 C C . SER A 1 474 ? 4.34 34.469 -1.736 1 55.97 474 SER A C 1
ATOM 3659 O O . SER A 1 474 ? 4.305 33.938 -0.621 1 55.97 474 SER A O 1
ATOM 3661 N N . LEU A 1 475 ? 3.684 33.812 -2.785 1 67.81 475 LEU A N 1
ATOM 3662 C CA . LEU A 1 475 ? 2.834 32.625 -2.828 1 67.81 475 LEU A CA 1
ATOM 3663 C C . LEU A 1 475 ? 3.664 31.375 -3.072 1 67.81 475 LEU A C 1
ATOM 3665 O O . LEU A 1 475 ? 3.188 30.25 -2.855 1 67.81 475 LEU A O 1
ATOM 3669 N N . ILE A 1 476 ? 5.16 31.688 -3.381 1 85.06 476 ILE A N 1
ATOM 3670 C CA . ILE A 1 476 ? 5.883 30.469 -3.707 1 85.06 476 ILE A CA 1
ATOM 3671 C C . ILE A 1 476 ? 6.793 30.078 -2.545 1 85.06 476 ILE A C 1
ATOM 3673 O O . ILE A 1 476 ? 7.559 30.906 -2.045 1 85.06 476 ILE A O 1
ATOM 3677 N N . ASN A 1 477 ? 6.699 28.984 -1.989 1 89.75 477 ASN A N 1
ATOM 3678 C CA . ASN A 1 477 ? 7.516 28.453 -0.906 1 89.75 477 ASN A CA 1
ATOM 3679 C C . ASN A 1 477 ? 8.609 27.531 -1.435 1 89.75 477 ASN A C 1
ATOM 3681 O O . ASN A 1 477 ? 8.328 26.391 -1.84 1 89.75 477 ASN A O 1
ATOM 3685 N N . PRO A 1 478 ? 9.906 28 -1.458 1 92.94 478 PRO A N 1
ATOM 3686 C CA . PRO A 1 478 ? 10.992 27.172 -1.982 1 92.94 478 PRO A CA 1
ATOM 3687 C C . PRO A 1 478 ? 11.156 25.859 -1.205 1 92.94 478 PRO A C 1
ATOM 3689 O O . PRO A 1 478 ? 11.656 24.875 -1.751 1 92.94 478 PRO A O 1
ATOM 3692 N N . GLY A 1 479 ? 10.82 25.906 0.079 1 92.88 479 GLY A N 1
ATOM 3693 C CA . GLY A 1 479 ? 10.875 24.672 0.857 1 92.88 479 GLY A CA 1
ATOM 3694 C C . GLY A 1 479 ? 9.969 23.594 0.318 1 92.88 479 GLY A C 1
ATOM 3695 O O . GLY A 1 479 ? 10.305 22.406 0.372 1 92.88 479 GLY A O 1
ATOM 3696 N N . GLY A 1 480 ? 8.789 24 -0.18 1 93.19 480 GLY A N 1
ATOM 3697 C CA . GLY A 1 480 ? 7.883 23.047 -0.8 1 93.19 480 GLY A CA 1
ATOM 3698 C C . GLY A 1 480 ? 8.445 22.422 -2.064 1 93.19 480 GLY A C 1
ATOM 3699 O O . GLY A 1 480 ? 8.25 21.234 -2.316 1 93.19 480 GLY A O 1
ATOM 3700 N N . TYR A 1 481 ? 9.156 23.188 -2.803 1 96.31 481 TYR A N 1
ATOM 3701 C CA . TYR A 1 481 ? 9.805 22.688 -4.008 1 96.31 481 TYR A CA 1
ATOM 3702 C C . TYR A 1 481 ? 10.938 21.734 -3.656 1 96.31 481 TYR A C 1
ATOM 3704 O O . TYR A 1 481 ? 11.172 20.75 -4.363 1 96.31 481 TYR A O 1
ATOM 3712 N N . ALA A 1 482 ? 11.672 22.078 -2.588 1 97.19 482 ALA A N 1
ATOM 3713 C CA . ALA A 1 482 ? 12.734 21.188 -2.125 1 97.19 482 ALA A CA 1
ATOM 3714 C C . ALA A 1 482 ? 12.18 19.828 -1.733 1 97.19 482 ALA A C 1
ATOM 3716 O O . ALA A 1 482 ? 12.781 18.797 -2.033 1 97.19 482 ALA A O 1
ATOM 3717 N N . LEU A 1 483 ? 11.07 19.875 -1.09 1 96.5 483 LEU A N 1
ATOM 3718 C CA . LEU A 1 483 ? 10.43 18.641 -0.677 1 96.5 483 LEU A CA 1
ATOM 3719 C C . LEU A 1 483 ? 10 17.812 -1.89 1 96.5 483 LEU A C 1
ATOM 3721 O O . LEU A 1 483 ? 10.234 16.609 -1.939 1 96.5 483 LEU A O 1
ATOM 3725 N N . ALA A 1 484 ? 9.375 18.438 -2.824 1 97.25 484 ALA A N 1
ATOM 3726 C CA . ALA A 1 484 ? 8.945 17.766 -4.051 1 97.25 484 ALA A CA 1
ATOM 3727 C C . ALA A 1 484 ? 10.148 17.234 -4.832 1 97.25 484 ALA A C 1
ATOM 3729 O O . ALA A 1 484 ? 10.086 16.156 -5.41 1 97.25 484 ALA A O 1
ATOM 3730 N N . GLY A 1 485 ? 11.18 18.016 -4.844 1 98.38 485 GLY A N 1
ATOM 3731 C CA . GLY A 1 485 ? 12.391 17.562 -5.516 1 98.38 485 GLY A CA 1
ATOM 3732 C C . GLY A 1 485 ? 13.031 16.359 -4.848 1 98.38 485 GLY A C 1
ATOM 3733 O O . GLY A 1 485 ? 13.508 15.453 -5.527 1 98.38 485 GLY A O 1
ATOM 3734 N N . ALA A 1 486 ? 13.102 16.391 -3.545 1 98.12 486 ALA A N 1
ATOM 3735 C CA . ALA A 1 486 ? 13.641 15.258 -2.801 1 98.12 486 ALA A CA 1
ATOM 3736 C C . ALA A 1 486 ? 12.883 13.977 -3.133 1 98.12 486 ALA A C 1
ATOM 3738 O O . ALA A 1 486 ? 13.492 12.938 -3.396 1 98.12 486 ALA A O 1
ATOM 3739 N N . ALA A 1 487 ? 11.578 14.086 -3.15 1 97.88 487 ALA A N 1
ATOM 3740 C CA . ALA A 1 487 ? 10.734 12.938 -3.455 1 97.88 487 ALA A CA 1
ATOM 3741 C C . ALA A 1 487 ? 10.906 12.5 -4.906 1 97.88 487 ALA A C 1
ATOM 3743 O O . ALA A 1 487 ? 11.062 11.305 -5.184 1 97.88 487 ALA A O 1
ATOM 3744 N N . ALA A 1 488 ? 10.945 13.422 -5.785 1 98.44 488 ALA A N 1
ATOM 3745 C CA . ALA A 1 488 ? 10.992 13.133 -7.215 1 98.44 488 ALA A CA 1
ATOM 3746 C C . ALA A 1 488 ? 12.32 12.477 -7.594 1 98.44 488 ALA A C 1
ATOM 3748 O O . ALA A 1 488 ? 12.336 11.477 -8.312 1 98.44 488 ALA A O 1
ATOM 3749 N N . PHE A 1 489 ? 13.422 13.008 -7.164 1 98.44 489 PHE A N 1
ATOM 3750 C CA . PHE A 1 489 ? 14.727 12.461 -7.527 1 98.44 489 PHE A CA 1
ATOM 3751 C C . PHE A 1 489 ? 14.93 11.086 -6.914 1 98.44 489 PHE A C 1
ATOM 3753 O O . PHE A 1 489 ? 15.398 10.164 -7.586 1 98.44 489 PHE A O 1
ATOM 3760 N N . SER A 1 490 ? 14.625 10.969 -5.641 1 97.69 490 SER A N 1
ATOM 3761 C CA . SER A 1 490 ? 14.766 9.664 -4.992 1 97.69 490 SER A CA 1
ATOM 3762 C C . SER A 1 490 ? 13.836 8.633 -5.625 1 97.69 490 SER A C 1
ATOM 3764 O O .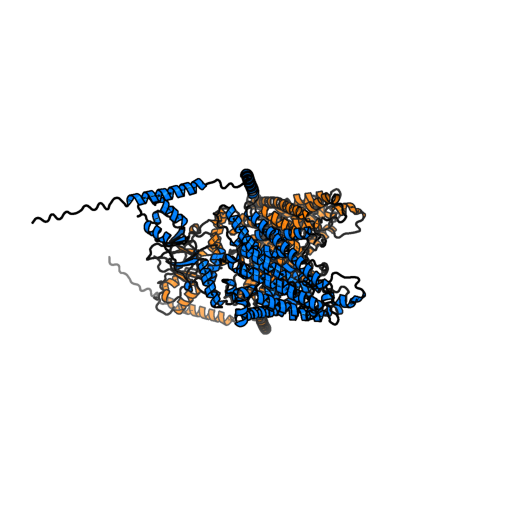 SER A 1 490 ? 14.211 7.469 -5.773 1 97.69 490 SER A O 1
ATOM 3766 N N . GLY A 1 491 ? 12.617 9.062 -5.957 1 96.81 491 GLY A N 1
ATOM 3767 C CA . GLY A 1 491 ? 11.703 8.164 -6.641 1 96.81 491 GLY A CA 1
ATOM 3768 C C . GLY A 1 491 ? 12.211 7.723 -8 1 96.81 491 GLY A C 1
ATOM 3769 O O . GLY A 1 491 ? 12.031 6.566 -8.391 1 96.81 491 GLY A O 1
ATOM 3770 N N . ALA A 1 492 ? 12.82 8.609 -8.703 1 97.12 492 ALA A N 1
ATOM 3771 C CA . ALA A 1 492 ? 13.352 8.297 -10.031 1 97.12 492 ALA A CA 1
ATOM 3772 C C . ALA A 1 492 ? 14.531 7.336 -9.93 1 97.12 492 ALA A C 1
ATOM 3774 O O . ALA A 1 492 ? 14.703 6.457 -10.781 1 97.12 492 ALA A O 1
ATOM 3775 N N . VAL A 1 493 ? 15.328 7.523 -8.93 1 96.69 493 VAL A N 1
ATOM 3776 C CA . VAL A 1 493 ? 16.516 6.691 -8.758 1 96.69 493 VAL A CA 1
ATOM 3777 C C . VAL A 1 493 ? 16.094 5.277 -8.359 1 96.69 493 VAL A C 1
ATOM 3779 O O . VAL A 1 493 ? 16.656 4.293 -8.852 1 96.69 493 VAL A O 1
ATOM 3782 N N . THR A 1 494 ? 15.094 5.145 -7.516 1 94.81 494 THR A N 1
ATOM 3783 C CA . THR A 1 494 ? 14.68 3.84 -7.008 1 94.81 494 THR A CA 1
ATOM 3784 C C . THR A 1 494 ? 13.531 3.277 -7.836 1 94.81 494 THR A C 1
ATOM 3786 O O . THR A 1 494 ? 13.148 2.117 -7.668 1 94.81 494 THR A O 1
ATOM 3789 N N . HIS A 1 495 ? 12.977 3.994 -8.703 1 93.69 495 HIS A N 1
ATOM 3790 C CA . HIS A 1 495 ? 11.812 3.611 -9.5 1 93.69 495 HIS A CA 1
ATOM 3791 C C . HIS A 1 495 ? 10.633 3.252 -8.609 1 93.69 495 HIS A C 1
ATOM 3793 O O . HIS A 1 495 ? 9.984 2.225 -8.812 1 93.69 495 HIS A O 1
ATOM 3799 N N . THR A 1 496 ? 10.445 4.055 -7.613 1 94.38 496 THR A N 1
ATOM 3800 C CA . THR A 1 496 ? 9.359 3.83 -6.664 1 94.38 496 THR A CA 1
ATOM 3801 C C . THR A 1 496 ? 8.617 5.129 -6.379 1 94.38 496 THR A C 1
ATOM 3803 O O . THR A 1 496 ? 9.109 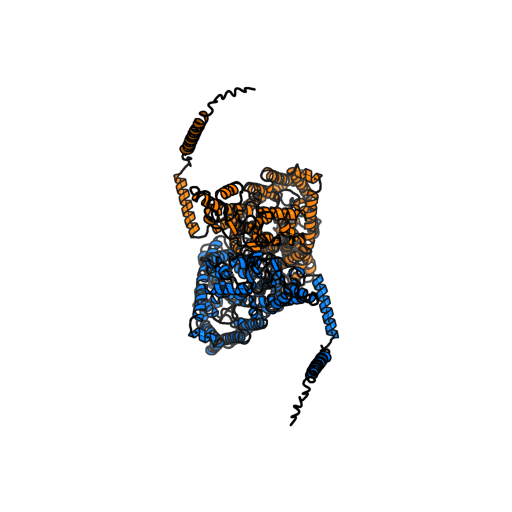6.219 -6.684 1 94.38 496 THR A O 1
ATOM 3806 N N . LEU A 1 497 ? 7.449 5.039 -5.844 1 95.31 497 LEU A N 1
ATOM 3807 C CA . LEU A 1 497 ? 6.645 6.207 -5.496 1 95.31 497 LEU A CA 1
ATOM 3808 C C . LEU A 1 497 ? 6.625 6.426 -3.988 1 95.31 497 LEU A C 1
ATOM 3810 O O . LEU A 1 497 ? 6.219 7.488 -3.516 1 95.31 497 LEU A O 1
ATOM 3814 N N . SER A 1 498 ? 7.113 5.477 -3.203 1 94.44 498 SER A N 1
ATOM 3815 C CA . SER A 1 498 ? 7.074 5.512 -1.744 1 94.44 498 SER A CA 1
ATOM 3816 C C . SER A 1 498 ? 7.828 6.719 -1.197 1 94.44 498 SER A C 1
ATOM 3818 O O . SER A 1 498 ? 7.508 7.219 -0.116 1 94.44 498 SER A O 1
ATOM 3820 N N . PRO A 1 499 ? 8.867 7.281 -1.928 1 96.12 499 PRO A N 1
ATOM 3821 C CA . PRO A 1 499 ? 9.562 8.461 -1.408 1 96.12 499 PRO A CA 1
ATOM 3822 C C . PRO A 1 499 ? 8.648 9.688 -1.317 1 96.12 499 PRO A C 1
ATOM 3824 O O . PRO A 1 499 ? 8.883 10.57 -0.49 1 96.12 499 PRO A O 1
ATOM 3827 N N . ALA A 1 500 ? 7.66 9.781 -2.143 1 95.56 500 ALA A N 1
ATOM 3828 C CA . ALA A 1 500 ? 6.711 10.891 -2.061 1 95.56 500 ALA A CA 1
ATOM 3829 C C . ALA A 1 500 ? 5.965 10.875 -0.73 1 95.56 500 ALA A C 1
ATOM 3831 O O . ALA A 1 500 ? 5.801 11.914 -0.091 1 95.56 500 ALA A O 1
ATOM 3832 N N . LEU A 1 501 ? 5.555 9.711 -0.35 1 92.75 501 LEU A N 1
ATOM 3833 C CA . LEU A 1 501 ? 4.848 9.594 0.922 1 92.75 501 LEU A CA 1
ATOM 3834 C C . LEU A 1 501 ? 5.812 9.75 2.094 1 92.75 501 LEU A C 1
ATOM 3836 O O . LEU A 1 501 ? 5.438 10.266 3.148 1 92.75 501 LEU A O 1
ATOM 3840 N N . LEU A 1 502 ? 6.957 9.258 1.876 1 94.06 502 LEU A N 1
ATOM 3841 C CA . LEU A 1 502 ? 7.965 9.414 2.916 1 94.06 502 LEU A CA 1
ATOM 3842 C C . LEU A 1 502 ? 8.242 10.891 3.184 1 94.06 502 LEU A C 1
ATOM 3844 O O . LEU A 1 502 ? 8.406 11.297 4.336 1 94.06 502 LEU A O 1
ATOM 3848 N N . ALA A 1 503 ? 8.312 11.672 2.141 1 93.56 503 ALA A N 1
ATOM 3849 C CA . ALA A 1 503 ? 8.547 13.102 2.277 1 93.56 503 ALA A CA 1
ATOM 3850 C C . ALA A 1 503 ? 7.461 13.758 3.119 1 93.56 503 ALA A C 1
ATOM 3852 O O . ALA A 1 503 ? 7.746 14.602 3.969 1 93.56 503 ALA A O 1
ATOM 3853 N N . VAL A 1 504 ? 6.277 13.297 2.992 1 88.25 504 VAL A N 1
ATOM 3854 C CA . VAL A 1 504 ? 5.145 13.875 3.705 1 88.25 504 VAL A CA 1
ATOM 3855 C C . VAL A 1 504 ? 5.152 13.406 5.156 1 88.25 504 VAL A C 1
ATOM 3857 O O . VAL A 1 504 ? 4.941 14.203 6.074 1 88.25 504 VAL A O 1
ATOM 3860 N N . GLU A 1 505 ? 5.449 12.195 5.383 1 88.19 505 GLU A N 1
ATOM 3861 C CA . GLU A 1 505 ? 5.434 11.633 6.73 1 88.19 505 GLU A CA 1
ATOM 3862 C C . GLU A 1 505 ? 6.594 12.172 7.562 1 88.19 505 GLU A C 1
ATOM 3864 O O . GLU A 1 505 ? 6.445 12.414 8.766 1 88.19 505 GLU A O 1
ATOM 3869 N N . MET A 1 506 ? 7.68 12.352 6.93 1 87.94 506 MET A N 1
ATOM 3870 C CA . MET A 1 506 ? 8.867 12.758 7.68 1 87.94 506 MET A CA 1
ATOM 3871 C C . MET A 1 506 ? 8.797 14.242 8.039 1 87.94 506 MET A C 1
ATOM 3873 O O . MET A 1 506 ? 9.414 14.68 9.008 1 87.94 506 MET A O 1
ATOM 3877 N N . THR A 1 507 ? 8.109 15.031 7.254 1 87.31 507 THR A N 1
ATOM 3878 C CA . THR A 1 507 ? 7.988 16.453 7.527 1 87.31 507 THR A CA 1
ATOM 3879 C C . THR A 1 507 ? 6.738 16.734 8.359 1 87.31 507 THR A C 1
ATOM 3881 O O . THR A 1 507 ? 6.625 17.797 8.977 1 87.31 507 THR A O 1
ATOM 3884 N N . GLY A 1 508 ? 5.758 15.859 8.344 1 79.12 508 GLY A N 1
ATOM 3885 C CA . GLY A 1 508 ? 4.551 16 9.148 1 79.12 508 GLY A CA 1
ATOM 3886 C C . GLY A 1 508 ? 3.504 16.891 8.508 1 79.12 508 GLY A C 1
ATOM 3887 O O . GLY A 1 508 ? 2.502 17.234 9.133 1 79.12 508 GLY A O 1
ATOM 3888 N N . GLN A 1 509 ? 3.736 17.359 7.254 1 79 509 GLN A N 1
ATOM 3889 C CA . GLN A 1 509 ? 2.752 18.203 6.59 1 79 509 GLN A CA 1
ATOM 3890 C C . GLN A 1 509 ? 2.305 17.594 5.266 1 79 509 GLN A C 1
ATOM 3892 O O . GLN A 1 509 ? 3.133 17.141 4.473 1 79 509 GLN A O 1
ATOM 3897 N N . CYS A 1 510 ? 1.021 17.609 5.129 1 79.94 510 CYS A N 1
ATOM 3898 C CA . CYS A 1 510 ? 0.435 17 3.939 1 79.94 510 CYS A CA 1
ATOM 3899 C C . CYS A 1 510 ? 0.136 18.062 2.881 1 79.94 510 CYS A C 1
ATOM 3901 O O . CYS A 1 510 ? -0.305 17.734 1.778 1 79.94 510 CYS A O 1
ATOM 3903 N N . SER A 1 511 ? 0.495 19.344 3.098 1 79.94 511 SER A N 1
ATOM 3904 C CA . SER A 1 511 ? 0.14 20.422 2.186 1 79.94 511 SER A CA 1
ATOM 3905 C C . SER A 1 511 ? 0.77 20.219 0.812 1 79.94 511 SER A C 1
ATOM 3907 O O . SER A 1 511 ? 0.184 20.594 -0.206 1 79.94 511 SER A O 1
ATOM 3909 N N . TYR A 1 512 ? 1.925 19.578 0.812 1 86.38 512 TYR A N 1
ATOM 3910 C CA . TYR A 1 512 ? 2.605 19.391 -0.464 1 86.38 512 TYR A CA 1
ATOM 3911 C C . TYR A 1 512 ? 2.584 17.938 -0.883 1 86.38 512 TYR A C 1
ATOM 3913 O O . TYR A 1 512 ? 3.447 17.484 -1.644 1 86.38 512 TYR A O 1
ATOM 3921 N N . ALA A 1 513 ? 1.604 17.219 -0.432 1 87.31 513 ALA A N 1
ATOM 3922 C CA . ALA A 1 513 ? 1.49 15.812 -0.788 1 87.31 513 ALA A CA 1
ATOM 3923 C C . ALA A 1 513 ? 1.21 15.641 -2.277 1 87.31 513 ALA A C 1
ATOM 3925 O O . ALA A 1 513 ? 1.829 14.805 -2.941 1 87.31 513 ALA A O 1
ATOM 3926 N N . VAL A 1 514 ? 0.339 16.484 -2.842 1 86.56 514 VAL A N 1
ATOM 3927 C CA . VAL A 1 514 ? -0.082 16.359 -4.23 1 86.56 514 VAL A CA 1
ATOM 3928 C C . VAL A 1 514 ? 1.053 16.781 -5.16 1 86.56 514 VAL A C 1
ATOM 3930 O O . VAL A 1 514 ? 1.424 16.047 -6.078 1 86.56 514 VAL A O 1
ATOM 3933 N N . PRO A 1 515 ? 1.66 17.906 -4.879 1 90.69 515 PRO A N 1
ATOM 3934 C CA . PRO A 1 515 ? 2.787 18.297 -5.73 1 90.69 515 PRO A CA 1
ATOM 3935 C C . PRO A 1 515 ? 3.934 17.281 -5.688 1 90.69 515 PRO A C 1
ATOM 3937 O O . PRO A 1 515 ? 4.551 17 -6.719 1 90.69 515 PRO A O 1
ATOM 3940 N N . ALA A 1 516 ? 4.23 16.797 -4.496 1 94.44 516 ALA A N 1
ATOM 3941 C CA . ALA A 1 516 ? 5.289 15.797 -4.371 1 94.44 516 ALA A CA 1
ATOM 3942 C C . ALA A 1 516 ? 4.949 14.539 -5.16 1 94.44 516 ALA A C 1
ATOM 3944 O O . ALA A 1 516 ? 5.824 13.938 -5.793 1 94.44 516 ALA A O 1
ATOM 3945 N N . LEU A 1 517 ? 3.709 14.156 -5.109 1 94.06 517 LEU A N 1
ATOM 3946 C CA . LEU A 1 517 ? 3.27 12.969 -5.832 1 94.06 517 LEU A CA 1
ATOM 3947 C C . LEU A 1 517 ? 3.35 13.18 -7.34 1 94.06 517 LEU A C 1
ATOM 3949 O O . LEU A 1 517 ? 3.816 12.305 -8.07 1 94.06 517 LEU A O 1
ATOM 3953 N N . VAL A 1 518 ? 2.938 14.328 -7.789 1 93.06 518 VAL A N 1
ATOM 3954 C CA . VAL A 1 518 ? 2.957 14.641 -9.211 1 93.06 518 VAL A CA 1
ATOM 3955 C C . VAL A 1 518 ? 4.398 14.641 -9.719 1 93.06 518 VAL A C 1
ATOM 3957 O O . VAL A 1 518 ? 4.695 14.047 -10.758 1 93.06 518 VAL A O 1
ATOM 3960 N N . ALA A 1 519 ? 5.211 15.297 -8.977 1 97.12 519 ALA A N 1
ATOM 3961 C CA . ALA A 1 519 ? 6.613 15.352 -9.375 1 97.12 519 ALA A CA 1
ATOM 3962 C C . ALA A 1 519 ? 7.23 13.953 -9.414 1 97.12 519 ALA A C 1
ATOM 3964 O O . ALA A 1 519 ? 7.977 13.625 -10.336 1 97.12 519 ALA A O 1
ATOM 3965 N N . THR A 1 520 ? 6.922 13.164 -8.461 1 97.38 520 THR A N 1
ATOM 3966 C CA . THR A 1 520 ? 7.48 11.82 -8.383 1 97.38 520 THR A CA 1
ATOM 3967 C C . THR A 1 520 ? 6.938 10.945 -9.508 1 97.38 520 THR A C 1
ATOM 3969 O O . THR A 1 520 ? 7.668 10.133 -10.078 1 97.38 520 THR A O 1
ATOM 3972 N N . LEU A 1 521 ? 5.684 11.094 -9.828 1 95 521 LEU A N 1
ATOM 3973 C CA . LEU A 1 521 ? 5.066 10.312 -10.891 1 95 521 LEU A CA 1
ATOM 3974 C C . LEU A 1 521 ? 5.703 10.641 -12.242 1 95 521 LEU A C 1
ATOM 3976 O O . LEU A 1 521 ? 6.047 9.734 -13.008 1 95 521 LEU A O 1
ATOM 3980 N N . VAL A 1 522 ? 5.898 11.875 -12.484 1 93.81 522 VAL A N 1
ATOM 3981 C CA . VAL A 1 522 ? 6.496 12.297 -13.75 1 93.81 522 VAL A CA 1
ATOM 3982 C C . VAL A 1 522 ? 7.941 11.812 -13.828 1 93.81 522 VAL A C 1
ATOM 3984 O O . VAL A 1 522 ? 8.383 11.32 -14.867 1 93.81 522 VAL A O 1
ATOM 3987 N N . SER A 1 523 ? 8.602 11.977 -12.734 1 96.5 523 SER A N 1
ATOM 3988 C CA . SER A 1 523 ? 10 11.555 -12.727 1 96.5 523 SER A CA 1
ATOM 3989 C C . SER A 1 523 ? 10.117 10.047 -12.93 1 96.5 523 SER A C 1
ATOM 3991 O O . SER A 1 523 ? 11.023 9.586 -13.633 1 96.5 523 SER A O 1
ATOM 3993 N N . ASN A 1 524 ? 9.242 9.289 -12.359 1 93 524 ASN A N 1
ATOM 3994 C CA . ASN A 1 524 ? 9.266 7.84 -12.5 1 93 524 ASN A CA 1
ATOM 3995 C C . ASN A 1 524 ? 8.914 7.406 -13.922 1 93 524 ASN A C 1
ATOM 3997 O O . ASN A 1 524 ? 9.469 6.438 -14.438 1 93 524 ASN A O 1
ATOM 4001 N N . ALA A 1 525 ? 8.039 8.055 -14.523 1 87.31 525 ALA A N 1
ATOM 4002 C CA . ALA A 1 525 ? 7.598 7.703 -15.875 1 87.31 525 ALA A CA 1
ATOM 4003 C C . ALA A 1 525 ? 8.75 7.82 -16.875 1 87.31 525 ALA A C 1
ATOM 4005 O O . ALA A 1 525 ? 8.953 6.93 -17.703 1 87.31 525 ALA A O 1
ATOM 4006 N N . VAL A 1 526 ? 9.5 8.789 -16.703 1 86.81 526 VAL A N 1
ATOM 4007 C CA . VAL A 1 526 ? 10.586 9.039 -17.656 1 86.81 526 VAL A CA 1
ATOM 4008 C C . VAL A 1 526 ? 11.781 8.156 -17.312 1 86.81 526 VAL A C 1
ATOM 4010 O O . VAL A 1 526 ? 12.469 7.656 -18.203 1 86.81 526 VAL A O 1
ATOM 4013 N N . ALA A 1 527 ? 11.945 7.973 -16.016 1 90.88 527 ALA A N 1
ATOM 4014 C CA . ALA A 1 527 ? 13.086 7.168 -15.594 1 90.88 527 ALA A CA 1
ATOM 4015 C C . ALA A 1 527 ? 12.906 5.707 -16 1 90.88 527 ALA A C 1
ATOM 4017 O O . ALA A 1 527 ? 13.883 5.004 -16.266 1 90.88 527 ALA A O 1
ATOM 4018 N N . ARG A 1 528 ? 11.711 5.254 -16.047 1 85.56 528 ARG A N 1
ATOM 4019 C CA . ARG A 1 528 ? 11.43 3.855 -16.344 1 85.56 528 ARG A CA 1
ATOM 4020 C C . ARG A 1 528 ? 11.32 3.639 -17.859 1 85.56 528 ARG A C 1
ATOM 4022 O O . ARG A 1 528 ? 11.266 2.498 -18.328 1 85.56 528 ARG A O 1
ATOM 4029 N N . ALA A 1 529 ? 11.43 4.719 -18.547 1 81.88 529 ALA A N 1
ATOM 4030 C CA . ALA A 1 529 ? 11.289 4.617 -20 1 81.88 529 ALA A CA 1
ATOM 4031 C C . ALA A 1 529 ? 12.445 3.824 -20.609 1 81.88 529 ALA A C 1
ATOM 4033 O O . ALA A 1 529 ? 13.578 3.918 -20.141 1 81.88 529 ALA A O 1
ATOM 4034 N N . LYS A 1 530 ? 12.234 2.939 -21.609 1 79 530 LYS A N 1
ATOM 4035 C CA . LYS A 1 530 ? 13.203 2.176 -22.391 1 79 530 LYS A CA 1
ATOM 4036 C C . LYS A 1 530 ? 13.805 1.039 -21.562 1 79 530 LYS A C 1
ATOM 4038 O O . LYS A 1 530 ? 14.953 0.651 -21.781 1 79 530 LYS A O 1
ATOM 4043 N N . HIS A 1 531 ? 13.234 0.632 -20.547 1 81 531 HIS A N 1
ATOM 4044 C CA . HIS A 1 531 ? 13.594 -0.532 -19.75 1 81 531 HIS A CA 1
ATOM 4045 C C . HIS A 1 531 ? 14.922 -0.321 -19.031 1 81 531 HIS A C 1
ATOM 4047 O O . HIS A 1 531 ? 15.742 -1.242 -18.938 1 81 531 HIS A O 1
ATOM 4053 N N . ARG A 1 532 ? 15.164 0.92 -18.641 1 86.88 532 ARG A N 1
ATOM 4054 C CA . ARG A 1 532 ? 16.359 1.192 -17.844 1 86.88 532 ARG A CA 1
ATOM 4055 C C . ARG A 1 532 ? 16.219 0.624 -16.438 1 86.88 532 ARG A C 1
ATOM 4057 O O . ARG A 1 532 ? 15.148 0.692 -15.844 1 86.88 532 ARG A O 1
ATOM 4064 N N . PRO A 1 533 ? 17.312 0.017 -15.977 1 90.31 533 PRO A N 1
ATOM 4065 C CA . PRO A 1 533 ? 17.234 -0.56 -14.633 1 90.31 533 PRO A CA 1
ATOM 4066 C C . PRO A 1 533 ? 17.266 0.5 -13.531 1 90.31 533 PRO A C 1
ATOM 4068 O O . PRO A 1 533 ? 17.891 1.551 -13.703 1 90.31 533 PRO A O 1
ATOM 4071 N N . SER A 1 534 ? 16.547 0.261 -12.492 1 92.5 534 SER A N 1
ATOM 4072 C CA . SER A 1 534 ? 16.594 1.096 -11.297 1 92.5 534 SER A CA 1
ATOM 4073 C C . SER A 1 534 ? 17.922 0.909 -10.555 1 92.5 534 SER A C 1
ATOM 4075 O O . SER A 1 534 ? 18.766 0.113 -10.977 1 92.5 534 SER A O 1
ATOM 4077 N N . PHE A 1 535 ? 18.078 1.636 -9.469 1 93.56 535 PHE A N 1
ATOM 4078 C CA . PHE A 1 535 ? 19.266 1.528 -8.641 1 93.56 535 PHE A CA 1
ATOM 4079 C C . PHE A 1 535 ? 19.438 0.107 -8.117 1 93.56 535 PHE A C 1
ATOM 4081 O O . PHE A 1 535 ? 20.531 -0.46 -8.195 1 93.56 535 PHE A O 1
ATOM 4088 N N . TYR A 1 536 ? 18.438 -0.517 -7.656 1 93.12 536 TYR A N 1
ATOM 4089 C CA . TYR A 1 536 ? 18.484 -1.861 -7.098 1 93.12 536 TYR A CA 1
ATOM 4090 C C . TYR A 1 536 ? 18.672 -2.902 -8.195 1 93.12 536 TYR A C 1
ATOM 4092 O O . TYR A 1 536 ? 19.453 -3.852 -8.031 1 93.12 536 TYR A O 1
ATOM 4100 N N . ASP A 1 537 ? 17.984 -2.717 -9.273 1 92.5 537 ASP A N 1
ATOM 4101 C CA . ASP A 1 537 ? 18.141 -3.635 -10.398 1 92.5 537 ASP A CA 1
ATOM 4102 C C . ASP A 1 537 ? 19.547 -3.584 -10.969 1 92.5 537 ASP A C 1
ATOM 4104 O O . ASP A 1 537 ? 20.109 -4.613 -11.359 1 92.5 537 ASP A O 1
ATOM 4108 N N . GLY A 1 538 ? 20.062 -2.371 -11.039 1 91.62 538 GLY A N 1
ATOM 4109 C CA . GLY A 1 538 ? 21.422 -2.229 -11.539 1 91.62 538 GLY A CA 1
ATOM 4110 C C . GLY A 1 538 ? 22.453 -2.984 -10.711 1 91.62 538 GLY A C 1
ATOM 4111 O O . GLY A 1 538 ? 23.328 -3.652 -11.258 1 91.62 538 GLY A O 1
ATOM 4112 N N . ILE A 1 539 ? 22.297 -2.928 -9.453 1 91.94 539 ILE A N 1
ATOM 4113 C CA . ILE A 1 539 ? 23.234 -3.617 -8.562 1 91.94 539 ILE A CA 1
ATOM 4114 C C . ILE A 1 539 ? 23.031 -5.129 -8.688 1 91.94 539 ILE A C 1
ATOM 4116 O O . ILE A 1 539 ? 24 -5.887 -8.672 1 91.94 539 ILE A O 1
ATOM 4120 N N . SER A 1 540 ? 21.766 -5.555 -8.797 1 91.69 540 SER A N 1
ATOM 4121 C CA . SER A 1 540 ? 21.484 -6.977 -8.953 1 91.69 540 SER A CA 1
ATOM 4122 C C . SER A 1 540 ? 22.125 -7.527 -10.227 1 91.69 540 SER A C 1
ATOM 4124 O O . SER A 1 540 ? 22.641 -8.648 -10.234 1 91.69 540 SER A O 1
ATOM 4126 N N . LEU A 1 541 ? 22.141 -6.766 -11.258 1 90.31 541 LEU A N 1
ATOM 4127 C CA . LEU A 1 541 ? 22.688 -7.195 -12.539 1 90.31 541 LEU A CA 1
ATOM 4128 C C . LEU A 1 541 ? 24.219 -7.234 -12.477 1 90.31 541 LEU A C 1
ATOM 4130 O O . LEU A 1 541 ? 24.828 -8.18 -12.969 1 90.31 541 LEU A O 1
ATOM 4134 N N . ILE A 1 542 ? 24.797 -6.223 -11.875 1 88.5 542 ILE A N 1
ATOM 4135 C CA . ILE A 1 542 ? 26.25 -6.133 -11.82 1 88.5 542 ILE A CA 1
ATOM 4136 C C . ILE A 1 542 ? 26.797 -7.25 -10.93 1 88.5 542 ILE A C 1
ATOM 4138 O O . ILE A 1 542 ? 27.844 -7.828 -11.234 1 88.5 542 ILE A O 1
ATOM 4142 N N . LYS A 1 543 ? 26.047 -7.586 -9.859 1 87.75 543 LYS A N 1
ATOM 4143 C CA . LYS A 1 543 ? 26.469 -8.656 -8.961 1 87.75 543 LYS A CA 1
ATOM 4144 C C . LYS A 1 543 ? 26.016 -10.016 -9.477 1 87.75 543 LYS A C 1
ATOM 4146 O O . LYS A 1 543 ? 26.359 -11.055 -8.891 1 87.75 543 LYS A O 1
ATOM 4151 N N . ARG A 1 544 ? 25.188 -10.086 -10.492 1 87.88 544 ARG A N 1
ATOM 4152 C CA . ARG A 1 544 ? 24.656 -11.305 -11.078 1 87.88 544 ARG A CA 1
ATOM 4153 C C . ARG A 1 544 ? 23.875 -12.117 -10.047 1 87.88 544 ARG A C 1
ATOM 4155 O O . ARG A 1 544 ? 24.094 -13.32 -9.891 1 87.88 544 ARG A O 1
ATOM 4162 N N . LEU A 1 545 ? 23.047 -11.359 -9.344 1 89.5 545 LEU A N 1
ATOM 4163 C CA . LEU A 1 545 ? 22.188 -12.023 -8.375 1 89.5 545 LEU A CA 1
ATOM 4164 C C . LEU A 1 545 ? 21.062 -12.766 -9.07 1 89.5 545 LEU A C 1
ATOM 4166 O O . LEU A 1 545 ? 20.578 -12.336 -10.125 1 89.5 545 LEU A O 1
ATOM 4170 N N . PRO A 1 546 ? 20.672 -13.859 -8.508 1 89.12 546 PRO A N 1
ATOM 4171 C CA . PRO A 1 546 ? 19.562 -14.617 -9.094 1 89.12 546 PRO A CA 1
ATOM 4172 C C . PRO A 1 546 ? 18.203 -13.984 -8.812 1 89.12 546 PRO A C 1
ATOM 4174 O O . PRO A 1 546 ? 17.391 -14.562 -8.086 1 89.12 546 PRO A O 1
ATOM 4177 N N . HIS A 1 547 ? 18 -12.906 -9.375 1 90.88 547 HIS A N 1
ATOM 4178 C CA . HIS A 1 547 ? 16.734 -12.18 -9.297 1 90.88 547 HIS A CA 1
ATOM 4179 C C . HIS A 1 547 ? 16.062 -12.078 -10.664 1 90.88 547 HIS A C 1
ATOM 4181 O O . HIS A 1 547 ? 16.391 -11.195 -11.453 1 90.88 547 HIS A O 1
ATOM 4187 N N . LEU A 1 548 ? 15.062 -12.859 -10.844 1 90.19 548 LEU A N 1
ATOM 4188 C CA . LEU A 1 548 ? 14.469 -13.078 -12.156 1 90.19 548 LEU A CA 1
ATOM 4189 C C . LEU A 1 548 ? 13.805 -11.805 -12.664 1 90.19 548 LEU A C 1
ATOM 4191 O O . LEU A 1 548 ? 14 -11.414 -13.812 1 90.19 548 LEU A O 1
ATOM 4195 N N . PRO A 1 549 ? 13.062 -11.078 -11.836 1 88.94 549 PRO A N 1
ATOM 4196 C CA . PRO A 1 549 ? 12.391 -9.883 -12.359 1 88.94 549 PRO A CA 1
ATOM 4197 C C . PRO A 1 549 ? 13.367 -8.82 -12.852 1 88.94 549 PRO A C 1
ATOM 4199 O O . PRO A 1 549 ? 13.094 -8.133 -13.836 1 88.94 549 PRO A O 1
ATOM 4202 N N . SER A 1 550 ? 14.492 -8.648 -12.219 1 89.88 550 SER A N 1
ATOM 4203 C CA . SER A 1 550 ? 15.484 -7.676 -12.664 1 89.88 550 SER A CA 1
ATOM 4204 C C . SER A 1 550 ? 16.094 -8.086 -14 1 89.88 550 SER A C 1
ATOM 4206 O O . SER A 1 550 ? 16.406 -7.23 -14.836 1 89.88 550 SER A O 1
ATOM 4208 N N . LEU A 1 551 ? 16.266 -9.367 -14.203 1 90.44 551 LEU A N 1
ATOM 4209 C CA . LEU A 1 551 ? 16.828 -9.883 -15.445 1 90.44 551 LEU A CA 1
ATOM 4210 C C . LEU A 1 551 ? 15.867 -9.68 -16.609 1 90.44 551 LEU A C 1
ATOM 4212 O O . LEU A 1 551 ? 16.281 -9.273 -17.703 1 90.44 551 LEU A O 1
ATOM 4216 N N . ILE A 1 552 ? 14.625 -9.938 -16.281 1 89.31 552 ILE A N 1
ATOM 4217 C CA . ILE A 1 552 ? 13.609 -9.82 -17.328 1 89.31 552 ILE A CA 1
ATOM 4218 C C . ILE A 1 552 ? 13.43 -8.352 -17.703 1 89.31 552 ILE A C 1
ATOM 4220 O O . ILE A 1 552 ? 13.211 -8.031 -18.875 1 89.31 552 ILE A O 1
ATOM 4224 N N . ARG A 1 553 ? 13.555 -7.5 -16.781 1 85.25 553 ARG A N 1
ATOM 4225 C CA . ARG A 1 553 ? 13.445 -6.07 -17.062 1 85.25 553 ARG A CA 1
ATOM 4226 C C . ARG A 1 553 ? 14.594 -5.59 -17.938 1 85.25 553 ARG A C 1
ATOM 4228 O O . ARG A 1 553 ? 14.406 -4.75 -18.812 1 85.25 553 ARG A O 1
ATOM 4235 N N . ALA A 1 554 ? 15.734 -6.086 -17.688 1 85.56 554 ALA A N 1
ATOM 4236 C CA . ALA A 1 554 ? 16.922 -5.707 -18.453 1 85.56 554 ALA A CA 1
ATOM 4237 C C . ALA A 1 554 ? 16.891 -6.32 -19.844 1 85.56 554 ALA A C 1
ATOM 4239 O O . ALA A 1 554 ? 17.297 -5.684 -20.828 1 85.56 554 ALA A O 1
ATOM 4240 N N . CYS A 1 555 ? 16.406 -7.57 -19.875 1 88.56 555 CYS A N 1
ATOM 4241 C CA . CYS A 1 555 ? 16.312 -8.305 -21.125 1 88.56 555 CYS A CA 1
ATOM 4242 C C . CYS A 1 555 ? 14.953 -8.992 -21.25 1 88.56 555 CYS A C 1
ATOM 4244 O O . CYS A 1 555 ? 14.82 -10.18 -20.922 1 88.56 555 CYS A O 1
ATOM 4246 N N . PRO A 1 556 ? 14 -8.328 -21.891 1 87.56 556 PRO A N 1
ATOM 4247 C CA . PRO A 1 556 ? 12.633 -8.852 -21.953 1 87.56 556 PRO A CA 1
ATOM 4248 C C . PRO A 1 556 ? 12.539 -10.18 -22.719 1 87.56 556 PRO A C 1
ATOM 4250 O O . PRO A 1 556 ? 11.578 -10.93 -22.531 1 87.56 556 PRO A O 1
ATOM 4253 N N . LYS A 1 557 ? 13.492 -10.562 -23.469 1 88.19 557 LYS A N 1
ATOM 4254 C CA . LYS A 1 557 ? 13.492 -11.82 -24.203 1 88.19 557 LYS A CA 1
ATOM 4255 C C . LYS A 1 557 ? 13.586 -13.016 -23.266 1 88.19 557 LYS A C 1
ATOM 4257 O O . LYS A 1 557 ? 13.148 -14.117 -23.594 1 88.19 557 LYS A O 1
ATOM 4262 N N . LEU A 1 558 ? 14.078 -12.781 -22.141 1 89.88 558 LEU A N 1
ATOM 4263 C CA . LEU A 1 558 ? 14.281 -13.859 -21.172 1 89.88 558 LEU A CA 1
ATOM 4264 C C . LEU A 1 558 ? 12.953 -14.312 -20.578 1 89.88 558 LEU A C 1
ATOM 4266 O O . LEU A 1 558 ? 12.867 -15.375 -19.969 1 89.88 558 LEU A O 1
ATOM 4270 N N . ALA A 1 559 ? 11.969 -13.555 -20.766 1 87.69 559 ALA A N 1
ATOM 4271 C CA . ALA A 1 559 ? 10.648 -13.914 -20.25 1 87.69 559 ALA A CA 1
ATOM 4272 C C . ALA A 1 559 ? 10.07 -15.117 -21 1 87.69 559 ALA A C 1
ATOM 4274 O O . ALA A 1 559 ? 9.25 -15.859 -20.469 1 87.69 559 ALA A O 1
ATOM 4275 N N . ASP A 1 560 ? 10.609 -15.336 -22.188 1 89.06 560 ASP A N 1
ATOM 4276 C CA . ASP A 1 560 ? 10.039 -16.391 -23.047 1 89.06 560 ASP A CA 1
ATOM 4277 C C . ASP A 1 560 ? 10.914 -17.625 -23.047 1 89.06 560 ASP A C 1
ATOM 4279 O O . ASP A 1 560 ? 10.664 -18.578 -23.781 1 89.06 560 ASP A O 1
ATOM 4283 N N . VAL A 1 561 ? 11.852 -17.641 -22.172 1 91 561 VAL A N 1
ATOM 4284 C CA . VAL A 1 561 ? 12.711 -18.812 -22.094 1 91 561 VAL A CA 1
ATOM 4285 C C . VAL A 1 561 ? 11.93 -19.984 -21.484 1 91 561 VAL A C 1
ATOM 4287 O O . VAL A 1 561 ? 11.289 -19.828 -20.438 1 91 561 VAL A O 1
ATOM 4290 N N . GLN A 1 562 ? 11.953 -21.125 -22.141 1 91.19 562 GLN A N 1
ATOM 4291 C CA . GLN A 1 562 ? 11.195 -22.297 -21.719 1 91.19 562 GLN A CA 1
ATOM 4292 C C . GLN A 1 562 ? 12 -23.156 -20.766 1 91.19 562 GLN A C 1
ATOM 4294 O O . GLN A 1 562 ? 13.234 -23.172 -20.812 1 91.19 562 GLN A O 1
ATOM 4299 N N . ILE A 1 563 ? 11.32 -23.906 -19.969 1 89.5 563 ILE A N 1
ATOM 4300 C CA . ILE A 1 563 ? 11.93 -24.719 -18.922 1 89.5 563 ILE A CA 1
ATOM 4301 C C . ILE A 1 563 ? 12.625 -25.922 -19.547 1 89.5 563 ILE A C 1
ATOM 4303 O O . ILE A 1 563 ? 13.531 -26.516 -18.938 1 89.5 563 ILE A O 1
ATOM 4307 N N . LYS A 1 564 ? 12.211 -26.328 -20.766 1 87.81 564 LYS A N 1
ATOM 4308 C CA . LYS A 1 564 ? 12.758 -27.5 -21.422 1 87.81 564 LYS A CA 1
ATOM 4309 C C . LYS A 1 564 ? 14.273 -27.391 -21.562 1 87.81 564 LYS A C 1
ATOM 4311 O O . LYS A 1 564 ? 14.977 -28.406 -21.578 1 87.81 564 LYS A O 1
ATOM 4316 N N . GLN A 1 565 ? 14.734 -26.25 -21.578 1 86.19 565 GLN A N 1
ATOM 4317 C CA . GLN A 1 565 ? 16.172 -26.031 -21.75 1 86.19 565 GLN A CA 1
ATOM 4318 C C . GLN A 1 565 ? 16.938 -26.375 -20.484 1 86.19 565 GLN A C 1
ATOM 4320 O O . GLN A 1 565 ? 18.156 -26.578 -20.531 1 86.19 565 GLN A O 1
ATOM 4325 N N . PHE A 1 566 ? 16.203 -26.422 -19.391 1 84.12 566 PHE A N 1
ATOM 4326 C CA . PHE A 1 566 ? 16.906 -26.578 -18.125 1 84.12 566 PHE A CA 1
ATOM 4327 C C . PHE A 1 566 ? 16.391 -27.812 -17.375 1 84.12 566 PHE A C 1
ATOM 4329 O O . PHE A 1 566 ? 16.672 -28 -16.203 1 84.12 566 PHE A O 1
ATOM 4336 N N . VAL A 1 567 ? 15.586 -28.547 -17.891 1 76.5 567 VAL A N 1
ATOM 4337 C CA . VAL A 1 567 ? 14.914 -29.625 -17.188 1 76.5 567 VAL A CA 1
ATOM 4338 C C . VAL A 1 567 ? 15.953 -30.609 -16.656 1 76.5 567 VAL A C 1
ATOM 4340 O O . VAL A 1 567 ? 16.828 -31.062 -17.391 1 76.5 567 VAL A O 1
ATOM 4343 N N . ILE A 1 568 ? 15.859 -30.719 -15.336 1 75.38 568 ILE A N 1
ATOM 4344 C CA . ILE A 1 568 ? 16.703 -31.688 -14.648 1 75.38 568 ILE A CA 1
ATOM 4345 C C . ILE A 1 568 ? 15.898 -32.969 -14.375 1 75.38 568 ILE A C 1
ATOM 4347 O O . ILE A 1 568 ? 14.781 -32.906 -13.867 1 75.38 568 ILE A O 1
ATOM 4351 N N . PRO A 1 569 ? 16.453 -34 -14.805 1 81.94 569 PRO A N 1
ATOM 4352 C CA . PRO A 1 569 ? 15.75 -35.281 -14.555 1 81.94 569 PRO A CA 1
ATOM 4353 C C . PRO A 1 569 ? 15.469 -35.5 -13.078 1 81.94 569 PRO A C 1
ATOM 4355 O O . PRO A 1 569 ? 16.219 -35.031 -12.219 1 81.94 569 PRO A O 1
ATOM 4358 N N . ALA A 1 570 ? 14.383 -36.094 -12.922 1 81.44 570 ALA A N 1
ATOM 4359 C CA . ALA A 1 570 ? 14.023 -36.438 -11.547 1 81.44 570 ALA A CA 1
ATOM 4360 C C . ALA A 1 570 ? 15.031 -37.406 -10.938 1 81.44 570 ALA A C 1
ATOM 4362 O O . ALA A 1 570 ? 15.531 -38.312 -11.625 1 81.44 570 ALA A O 1
ATOM 4363 N N . GLY A 1 571 ? 15.648 -37.156 -9.945 1 78.75 571 GLY A N 1
ATOM 4364 C CA . GLY A 1 571 ? 16.578 -38.062 -9.281 1 78.75 571 GLY A CA 1
ATOM 4365 C C . GLY A 1 571 ? 16.016 -39.438 -9.039 1 78.75 571 GLY A C 1
ATOM 4366 O O . GLY A 1 571 ? 15.688 -40.156 -9.992 1 78.75 571 GLY A O 1
ATOM 4367 N N . ALA A 1 572 ? 15.664 -39.75 -7.805 1 84.75 572 ALA A N 1
ATOM 4368 C CA . ALA A 1 572 ? 15.133 -41.031 -7.406 1 84.75 572 ALA A CA 1
ATOM 4369 C C . ALA A 1 572 ? 13.625 -41.125 -7.625 1 84.75 572 ALA A C 1
ATOM 4371 O O . ALA A 1 572 ? 12.891 -40.219 -7.219 1 84.75 572 ALA A O 1
ATOM 4372 N N . VAL A 1 573 ? 13.234 -42.125 -8.398 1 90.06 573 VAL A N 1
ATOM 4373 C CA . VAL A 1 573 ? 11.82 -42.312 -8.68 1 90.06 573 VAL A CA 1
ATOM 4374 C C . VAL A 1 573 ? 11.391 -43.688 -8.18 1 90.06 573 VAL A C 1
ATOM 4376 O O . VAL A 1 573 ? 12.148 -44.656 -8.273 1 90.06 573 VAL A O 1
ATOM 4379 N N . LEU A 1 574 ? 10.289 -43.75 -7.559 1 90.31 574 LEU A N 1
ATOM 4380 C CA . LEU A 1 574 ? 9.742 -45 -7.059 1 90.31 574 LEU A CA 1
ATOM 4381 C C . LEU A 1 574 ? 8.688 -45.562 -8.016 1 90.31 574 LEU A C 1
ATOM 4383 O O . LEU A 1 574 ? 7.965 -44.781 -8.656 1 90.31 574 LEU A O 1
ATOM 4387 N N . GLU A 1 575 ? 8.742 -46.844 -8.102 1 91.5 575 GLU A N 1
ATOM 4388 C CA . GLU A 1 575 ? 7.707 -47.5 -8.891 1 91.5 575 GLU A CA 1
ATOM 4389 C C . GLU A 1 575 ? 6.582 -48.031 -8 1 91.5 575 GLU A C 1
ATOM 4391 O O . GLU A 1 575 ? 6.816 -48.406 -6.848 1 91.5 575 GLU A O 1
ATOM 4396 N N . ARG A 1 576 ? 5.438 -48 -8.562 1 87.94 576 ARG A N 1
ATOM 4397 C CA . ARG A 1 576 ? 4.258 -48.438 -7.828 1 87.94 576 ARG A CA 1
ATOM 4398 C C . ARG A 1 576 ? 4.445 -49.844 -7.285 1 87.94 576 ARG A C 1
ATOM 4400 O O . ARG A 1 576 ? 4.055 -50.156 -6.152 1 87.94 576 ARG A O 1
ATOM 4407 N N . SER A 1 577 ? 5.074 -50.75 -8.062 1 85.69 577 SER A N 1
ATOM 4408 C CA . SER A 1 577 ? 5.223 -52.125 -7.68 1 85.69 577 SER A CA 1
ATOM 4409 C C . SER A 1 577 ? 6.605 -52.406 -7.094 1 85.69 577 SER A C 1
ATOM 4411 O O . SER A 1 577 ? 7.027 -53.562 -6.996 1 85.69 577 SER A O 1
ATOM 4413 N N . GLU A 1 578 ? 7.172 -51.375 -6.688 1 87.19 578 GLU A N 1
ATOM 4414 C CA . GLU A 1 578 ? 8.508 -51.531 -6.121 1 87.19 578 GLU A CA 1
ATOM 4415 C C . GLU A 1 578 ? 8.453 -52.281 -4.789 1 87.19 578 GLU A C 1
ATOM 4417 O O . GLU A 1 578 ? 7.559 -52.062 -3.979 1 87.19 578 GLU A O 1
ATOM 4422 N N . LYS A 1 579 ? 9.344 -53.219 -4.621 1 86.25 579 LYS A N 1
ATOM 4423 C CA . LYS A 1 579 ? 9.422 -53.969 -3.375 1 86.25 579 LYS A CA 1
ATOM 4424 C C . LYS A 1 579 ? 10.016 -53.125 -2.25 1 86.25 579 LYS A C 1
ATOM 4426 O O . LYS A 1 579 ? 10.789 -52.219 -2.504 1 86.25 579 LYS A O 1
ATOM 4431 N N . LEU A 1 580 ? 9.672 -53.438 -1.11 1 86.94 580 LEU A N 1
ATOM 4432 C CA . LEU A 1 580 ? 10.062 -52.656 0.06 1 86.94 580 LEU A CA 1
ATOM 4433 C C . LEU A 1 580 ? 11.57 -52.688 0.245 1 86.94 580 LEU A C 1
ATOM 4435 O O . LEU A 1 580 ? 12.156 -51.688 0.72 1 86.94 580 LEU A O 1
ATOM 4439 N N . ILE A 1 581 ? 12.172 -53.75 -0.206 1 82.94 581 ILE A N 1
ATOM 4440 C CA . ILE A 1 581 ? 13.617 -53.844 -0.08 1 82.94 581 ILE A CA 1
ATOM 4441 C C . ILE A 1 581 ? 14.289 -52.844 -0.997 1 82.94 581 ILE A C 1
ATOM 4443 O O . ILE A 1 581 ? 15.258 -52.188 -0.607 1 82.94 581 ILE A O 1
ATOM 4447 N N . SER A 1 582 ? 13.742 -52.75 -2.15 1 86.69 582 SER A N 1
ATOM 4448 C CA . SER A 1 582 ? 14.281 -51.812 -3.119 1 86.69 582 SER A CA 1
ATOM 4449 C C . SER A 1 582 ? 14.031 -50.375 -2.68 1 86.69 582 SER A C 1
ATOM 4451 O O . SER A 1 582 ? 14.852 -49.5 -2.938 1 86.69 582 SER A O 1
ATOM 4453 N N . VAL A 1 583 ? 12.922 -50.125 -2.07 1 89.62 583 VAL A N 1
ATOM 4454 C CA . VAL A 1 583 ? 12.57 -48.812 -1.581 1 89.62 583 VAL A CA 1
ATOM 4455 C C . VAL A 1 583 ? 13.57 -48.375 -0.513 1 89.62 583 VAL A C 1
ATOM 4457 O O . VAL A 1 583 ? 13.953 -47.188 -0.458 1 89.62 583 VAL A O 1
ATOM 4460 N N . GLN A 1 584 ? 13.945 -49.312 0.325 1 87.19 584 GLN A N 1
ATOM 4461 C CA . GLN A 1 584 ? 14.922 -49 1.369 1 87.19 584 GLN A CA 1
ATOM 4462 C C . GLN A 1 584 ? 16.266 -48.594 0.769 1 87.19 584 GLN A C 1
ATOM 4464 O O . GLN A 1 584 ? 16.938 -47.719 1.28 1 87.19 584 GLN A O 1
ATOM 4469 N N . HIS A 1 585 ? 16.609 -49.25 -0.3 1 87.5 585 HIS A N 1
ATOM 4470 C CA . HIS A 1 585 ? 17.859 -48.938 -0.983 1 87.5 585 HIS A CA 1
ATOM 4471 C C . HIS A 1 585 ? 17.797 -47.531 -1.604 1 87.5 585 HIS A C 1
ATOM 4473 O O . HIS A 1 585 ? 18.766 -46.781 -1.524 1 87.5 585 HIS A O 1
ATOM 4479 N N . ILE A 1 586 ? 16.719 -47.188 -2.201 1 88 586 ILE A N 1
ATOM 4480 C CA . ILE A 1 586 ? 16.547 -45.875 -2.848 1 88 586 ILE A CA 1
ATOM 4481 C C . ILE A 1 586 ? 16.562 -44.781 -1.795 1 88 586 ILE A C 1
ATOM 4483 O O . ILE A 1 586 ? 17.109 -43.688 -2.033 1 88 586 ILE A O 1
ATOM 4487 N N . LEU A 1 587 ? 15.977 -45.031 -0.688 1 87.56 587 LEU A N 1
ATOM 4488 C CA . LEU A 1 587 ? 15.922 -44.031 0.384 1 87.56 587 LEU A CA 1
ATOM 4489 C C . LEU A 1 587 ? 17.312 -43.75 0.934 1 87.56 587 LEU A C 1
ATOM 4491 O O . LEU A 1 587 ? 17.594 -42.625 1.371 1 87.56 587 LEU A O 1
ATOM 4495 N N . LYS A 1 588 ? 18.109 -44.719 0.928 1 85.5 588 LYS A N 1
ATOM 4496 C CA . LYS A 1 588 ? 19.469 -44.562 1.418 1 85.5 588 LYS A CA 1
ATOM 4497 C C . LYS A 1 588 ? 20.312 -43.75 0.429 1 85.5 588 LYS A C 1
ATOM 4499 O O . LYS A 1 588 ? 21.219 -43.031 0.828 1 85.5 588 LYS A O 1
ATOM 4504 N N . GLU A 1 589 ? 19.922 -43.844 -0.818 1 85.5 589 GLU A N 1
ATOM 4505 C CA . GLU A 1 589 ? 20.719 -43.188 -1.859 1 85.5 589 GLU A CA 1
ATOM 4506 C C . GLU A 1 589 ? 20.234 -41.781 -2.123 1 85.5 589 GLU A C 1
ATOM 4508 O O . GLU A 1 589 ? 20.984 -40.938 -2.609 1 85.5 589 GLU A O 1
ATOM 4513 N N . SER A 1 590 ? 19.031 -41.531 -1.789 1 86.12 590 SER A N 1
ATOM 4514 C CA . SER A 1 590 ? 18.484 -40.219 -2.104 1 86.12 590 SER A CA 1
ATOM 4515 C C . SER A 1 590 ? 18.234 -39.406 -0.837 1 86.12 590 SER A C 1
ATOM 4517 O O . SER A 1 590 ? 17.906 -39.969 0.211 1 86.12 590 SER A O 1
ATOM 4519 N N . THR A 1 591 ? 18.484 -38.094 -0.942 1 82.88 591 THR A N 1
ATOM 4520 C CA . THR A 1 591 ? 18.25 -37.188 0.187 1 82.88 591 THR A CA 1
ATOM 4521 C C . THR A 1 591 ? 17.016 -36.344 -0.052 1 82.88 591 THR A C 1
ATOM 4523 O O . THR A 1 591 ? 16.734 -35.406 0.717 1 82.88 591 THR A O 1
ATOM 4526 N N . ASP A 1 592 ? 16.203 -36.719 -1.046 1 84.12 592 ASP A N 1
ATOM 4527 C CA . ASP A 1 592 ? 15.039 -35.875 -1.362 1 84.12 592 ASP A CA 1
ATOM 4528 C C . ASP A 1 592 ? 13.93 -36.062 -0.329 1 84.12 592 ASP A C 1
ATOM 4530 O O . ASP A 1 592 ? 13.711 -37.188 0.164 1 84.12 592 ASP A O 1
ATOM 4534 N N . SER A 1 593 ? 13.289 -35.031 0.059 1 83.06 593 SER A N 1
ATOM 4535 C CA . SER A 1 593 ? 12.219 -35.094 1.053 1 83.06 593 SER A CA 1
ATOM 4536 C C . SER A 1 593 ? 10.945 -35.656 0.459 1 83.06 593 SER A C 1
ATOM 4538 O O . SER A 1 593 ? 10.102 -36.188 1.185 1 83.06 593 SER A O 1
ATOM 4540 N N . GLU A 1 594 ? 10.75 -35.469 -0.793 1 87.25 594 GLU A N 1
ATOM 4541 C CA . GLU A 1 594 ? 9.594 -36.031 -1.502 1 87.25 594 GLU A CA 1
ATOM 4542 C C . GLU A 1 594 ? 10.023 -36.812 -2.744 1 87.25 594 GLU A C 1
ATOM 4544 O O . GLU A 1 594 ? 10.812 -36.312 -3.549 1 87.25 594 GLU A O 1
ATOM 4549 N N . LEU A 1 595 ? 9.531 -38.031 -2.838 1 89.06 595 LEU A N 1
ATOM 4550 C CA . LEU A 1 595 ? 9.906 -38.875 -3.961 1 89.06 595 LEU A CA 1
ATOM 4551 C C . LEU A 1 595 ? 8.711 -39.125 -4.875 1 89.06 595 LEU A C 1
ATOM 4553 O O . LEU A 1 595 ? 7.617 -39.469 -4.406 1 89.06 595 LEU A O 1
ATOM 4557 N N . PRO A 1 596 ? 8.945 -38.844 -6.133 1 90.88 596 PRO A N 1
ATOM 4558 C CA . PRO A 1 596 ? 7.859 -39.156 -7.074 1 90.88 596 PRO A CA 1
ATOM 4559 C C . PRO A 1 596 ? 7.645 -40.625 -7.293 1 90.88 596 PRO A C 1
ATOM 4561 O O . PRO A 1 596 ? 8.609 -41.406 -7.266 1 90.88 596 PRO A O 1
ATOM 4564 N N . VAL A 1 597 ? 6.395 -41 -7.418 1 91.12 597 VAL A N 1
ATOM 4565 C CA . VAL A 1 597 ? 6.008 -42.406 -7.691 1 91.12 597 VAL A CA 1
ATOM 4566 C C . VAL A 1 597 ? 5.453 -42.5 -9.109 1 91.12 597 VAL A C 1
ATOM 4568 O O . VAL A 1 597 ? 4.539 -41.75 -9.484 1 91.12 597 VAL A O 1
ATOM 4571 N N . VAL A 1 598 ? 6.055 -43.406 -9.898 1 91.19 598 VAL A N 1
ATOM 4572 C CA . VAL A 1 598 ? 5.605 -43.625 -11.266 1 91.19 598 VAL A CA 1
ATOM 4573 C C . VAL A 1 598 ? 4.969 -45 -11.406 1 91.19 598 VAL A C 1
ATOM 4575 O O . VAL A 1 598 ? 5.156 -45.844 -10.547 1 91.19 598 VAL A O 1
ATOM 4578 N N . GLU A 1 599 ? 4.16 -45.188 -12.367 1 88.25 599 GLU A N 1
ATOM 4579 C CA . GLU A 1 599 ? 3.488 -46.469 -12.602 1 88.25 599 GLU A CA 1
ATOM 4580 C C . GLU A 1 599 ? 4.492 -47.562 -12.891 1 88.25 599 GLU A C 1
ATOM 4582 O O . GLU A 1 599 ? 4.465 -48.625 -12.25 1 88.25 599 GLU A O 1
ATOM 4587 N N . SER A 1 600 ? 5.23 -47.406 -13.898 1 88.31 600 SER A N 1
ATOM 4588 C CA . SER A 1 600 ? 6.324 -48.312 -14.242 1 88.31 600 SER A CA 1
ATOM 4589 C C . SER A 1 600 ? 7.527 -47.531 -14.773 1 88.31 600 SER A C 1
ATOM 4591 O O . SER A 1 600 ? 7.391 -46.406 -15.25 1 88.31 600 SER A O 1
ATOM 4593 N N . ARG A 1 601 ? 8.672 -48.094 -14.672 1 84.12 601 ARG A N 1
ATOM 4594 C CA . ARG A 1 601 ? 9.883 -47.438 -15.164 1 84.12 601 ARG A CA 1
ATOM 4595 C C . ARG A 1 601 ? 9.828 -47.25 -16.688 1 84.12 601 ARG A C 1
ATOM 4597 O O . ARG A 1 601 ? 10.414 -46.312 -17.219 1 84.12 601 ARG A O 1
ATOM 4604 N N . ASP A 1 602 ? 9.047 -48.062 -17.266 1 83.88 602 ASP A N 1
ATOM 4605 C CA . ASP A 1 602 ? 8.93 -48 -18.719 1 83.88 602 ASP A CA 1
ATOM 4606 C C . ASP A 1 602 ? 7.965 -46.875 -19.125 1 83.88 602 ASP A C 1
ATOM 4608 O O . ASP A 1 602 ? 8.25 -46.094 -20.047 1 83.88 602 ASP A O 1
ATOM 4612 N N . SER A 1 603 ? 6.863 -46.812 -18.438 1 82.81 603 SER A N 1
ATOM 4613 C CA . SER A 1 603 ? 5.863 -45.812 -18.812 1 82.81 603 SER A CA 1
ATOM 4614 C C . SER A 1 603 ? 6.203 -44.438 -18.219 1 82.81 603 SER A C 1
ATOM 4616 O O . SER A 1 603 ? 5.934 -43.406 -18.844 1 82.81 603 SER A O 1
ATOM 4618 N N . SER A 1 604 ? 6.816 -44.375 -17.094 1 87.38 604 SER A N 1
ATOM 4619 C CA . SER A 1 604 ? 7.254 -43.188 -16.359 1 87.38 604 SER A CA 1
ATOM 4620 C C . SER A 1 604 ? 6.098 -42.219 -16.125 1 87.38 604 SER A C 1
ATOM 4622 O O . SER A 1 604 ? 6.301 -41 -16.078 1 87.38 604 SER A O 1
ATOM 4624 N N . VAL A 1 605 ? 4.848 -42.781 -16.109 1 87.75 605 VAL A N 1
ATOM 4625 C CA . VAL A 1 605 ? 3.684 -41.938 -15.812 1 87.75 605 VAL A CA 1
ATOM 4626 C C . VAL A 1 605 ? 3.66 -41.594 -14.328 1 87.75 605 VAL A C 1
ATOM 4628 O O . VAL A 1 605 ? 3.746 -42.469 -13.477 1 87.75 605 VAL A O 1
ATOM 4631 N N . LEU A 1 606 ? 3.537 -40.344 -14.062 1 89.06 606 LEU A N 1
ATOM 4632 C CA . LEU A 1 606 ? 3.594 -39.875 -12.688 1 89.06 606 LEU A CA 1
ATOM 4633 C C . LEU A 1 606 ? 2.268 -40.094 -11.977 1 89.06 606 LEU A C 1
ATOM 4635 O O . LEU A 1 606 ? 1.218 -39.656 -12.438 1 89.06 606 LEU A O 1
ATOM 4639 N N . LEU A 1 607 ? 2.312 -40.781 -10.852 1 86 607 LEU A N 1
ATOM 4640 C CA . LEU A 1 607 ? 1.113 -41.062 -10.07 1 86 607 LEU A CA 1
ATOM 4641 C C . LEU A 1 607 ? 0.986 -40.125 -8.891 1 86 607 LEU A C 1
ATOM 4643 O O . LEU A 1 607 ? -0.124 -39.75 -8.508 1 86 607 LEU A O 1
ATOM 4647 N N . GLY A 1 608 ? 2.045 -39.719 -8.359 1 88.62 608 GLY A N 1
ATOM 4648 C CA . GLY A 1 608 ? 2.055 -38.875 -7.184 1 88.62 608 GLY A CA 1
ATOM 4649 C C . GLY A 1 608 ? 3.408 -38.812 -6.5 1 88.62 608 GLY A C 1
ATOM 4650 O O . GLY A 1 608 ? 4.445 -38.969 -7.152 1 88.62 608 GLY A O 1
ATOM 4651 N N . THR A 1 609 ? 3.299 -38.406 -5.246 1 88.81 609 THR A N 1
ATOM 4652 C CA . THR A 1 609 ? 4.531 -38.312 -4.469 1 88.81 609 THR A CA 1
ATOM 4653 C C . THR A 1 609 ? 4.348 -38.906 -3.082 1 88.81 609 THR A C 1
ATOM 4655 O O . THR A 1 609 ? 3.217 -39.094 -2.625 1 88.81 609 THR A O 1
ATOM 4658 N N . ILE A 1 610 ? 5.383 -39.438 -2.512 1 88.62 610 ILE A N 1
ATOM 4659 C CA . ILE A 1 610 ? 5.402 -39.906 -1.136 1 88.62 610 ILE A CA 1
ATOM 4660 C C . ILE A 1 610 ? 6.477 -39.156 -0.343 1 88.62 610 ILE A C 1
ATOM 4662 O O . ILE A 1 610 ? 7.594 -38.969 -0.827 1 88.62 610 ILE A O 1
ATOM 4666 N N . ASN A 1 611 ? 6.066 -38.719 0.75 1 88.44 611 ASN A N 1
ATOM 4667 C CA . ASN A 1 611 ? 7.023 -38.031 1.617 1 88.44 611 ASN A CA 1
ATOM 4668 C C . ASN A 1 611 ? 8.008 -39 2.246 1 88.44 611 ASN A C 1
ATOM 4670 O O . ASN A 1 611 ? 7.621 -40.125 2.617 1 88.44 611 ASN A O 1
ATOM 4674 N N . ARG A 1 612 ? 9.172 -38.625 2.379 1 87.62 612 ARG A N 1
ATOM 4675 C CA . ARG A 1 612 ? 10.219 -39.469 2.93 1 87.62 612 ARG A CA 1
ATOM 4676 C C . ARG A 1 612 ? 9.859 -39.938 4.332 1 87.62 612 ARG A C 1
ATOM 4678 O O . ARG A 1 612 ? 10.094 -41.094 4.68 1 87.62 612 ARG A O 1
ATOM 4685 N N . SER A 1 613 ? 9.266 -39.062 5.164 1 86.56 613 SER A N 1
ATOM 4686 C CA . SER A 1 613 ? 8.891 -39.406 6.527 1 86.56 613 SER A CA 1
ATOM 4687 C C . SER A 1 613 ? 7.82 -40.5 6.535 1 86.56 613 SER A C 1
ATOM 4689 O O . SER A 1 613 ? 7.879 -41.438 7.348 1 86.56 613 SER A O 1
ATOM 4691 N N . GLN A 1 614 ? 6.984 -40.406 5.637 1 86.12 614 GLN A N 1
ATOM 4692 C CA . GLN A 1 614 ? 5.938 -41.406 5.531 1 86.12 614 GLN A CA 1
ATOM 4693 C C . GLN A 1 614 ? 6.508 -42.75 5.055 1 86.12 614 GLN A C 1
ATOM 4695 O O . GLN A 1 614 ? 6.082 -43.812 5.512 1 86.12 614 GLN A O 1
ATOM 4700 N N . LEU A 1 615 ? 7.391 -42.656 4.176 1 87 615 LEU A N 1
ATOM 4701 C CA . LEU A 1 615 ? 8.023 -43.844 3.643 1 87 615 LEU A CA 1
ATOM 4702 C C . LEU A 1 615 ? 8.828 -44.562 4.723 1 87 615 LEU A C 1
ATOM 4704 O O . LEU A 1 615 ? 8.812 -45.781 4.805 1 87 615 LEU A O 1
ATOM 4708 N N . ARG A 1 616 ? 9.484 -43.781 5.531 1 87.31 616 ARG A N 1
ATOM 4709 C CA . ARG A 1 616 ? 10.266 -44.344 6.629 1 87.31 616 ARG A CA 1
ATOM 4710 C C . ARG A 1 616 ? 9.359 -45 7.664 1 87.31 616 ARG A C 1
ATOM 4712 O O . ARG A 1 616 ? 9.695 -46.062 8.203 1 87.31 616 ARG A O 1
ATOM 4719 N N . GLU A 1 617 ? 8.344 -44.344 7.922 1 87.38 617 GLU A N 1
ATOM 4720 C CA . GLU A 1 617 ? 7.383 -44.906 8.867 1 87.38 617 GLU A CA 1
ATOM 4721 C C . GLU A 1 617 ? 6.789 -46.219 8.352 1 87.38 617 GLU A C 1
ATOM 4723 O O . GLU A 1 617 ? 6.59 -47.156 9.117 1 87.38 617 GLU A O 1
ATOM 4728 N N . CYS A 1 618 ? 6.508 -46.188 7.137 1 85.31 618 CYS A N 1
ATOM 4729 C CA . CYS A 1 618 ? 5.938 -47.375 6.527 1 85.31 618 CYS A CA 1
ATOM 4730 C C . CYS A 1 618 ? 6.949 -48.531 6.527 1 85.31 618 CYS A C 1
ATOM 4732 O O . CYS A 1 618 ? 6.578 -49.688 6.73 1 85.31 618 CYS A O 1
ATOM 4734 N N . LEU A 1 619 ? 8.211 -48.281 6.312 1 85.19 619 LEU A N 1
ATOM 4735 C CA . LEU A 1 619 ? 9.258 -49.281 6.297 1 85.19 619 LEU A CA 1
ATOM 4736 C C . LEU A 1 619 ? 9.492 -49.844 7.695 1 85.19 619 LEU A C 1
ATOM 4738 O O . LEU A 1 619 ? 9.766 -51.031 7.855 1 85.19 619 LEU A O 1
ATOM 4742 N N . LEU A 1 620 ? 9.297 -48.969 8.68 1 84.56 620 LEU A N 1
ATOM 4743 C CA . LEU A 1 620 ? 9.484 -49.375 10.055 1 84.56 620 LEU A CA 1
ATOM 4744 C C . LEU A 1 620 ? 8.32 -50.281 10.508 1 84.56 620 LEU A C 1
ATOM 4746 O O . LEU A 1 620 ? 8.516 -51.219 11.273 1 84.56 620 LEU A O 1
ATOM 4750 N N . GLU A 1 621 ? 7.219 -49.875 10.094 1 83.44 621 GLU A N 1
ATOM 4751 C CA . GLU A 1 621 ? 6.035 -50.656 10.484 1 83.44 621 GLU A CA 1
ATOM 4752 C C . GLU A 1 621 ? 6.051 -52.031 9.852 1 83.44 621 GLU A C 1
ATOM 4754 O O . GLU A 1 621 ? 5.52 -53 10.43 1 83.44 621 GLU A O 1
ATOM 4759 N N . HIS A 1 622 ? 6.598 -52.188 8.727 1 79.75 622 HIS A N 1
ATOM 4760 C CA . HIS A 1 622 ? 6.559 -53.469 8.023 1 79.75 622 HIS A CA 1
ATOM 4761 C C . HIS A 1 622 ? 7.934 -54.125 7.988 1 79.75 622 HIS A C 1
ATOM 4763 O O . HIS A 1 622 ? 8.25 -54.875 7.062 1 79.75 622 HIS A O 1
ATOM 4769 N N . ARG A 1 623 ? 8.742 -53.75 8.828 1 74.44 623 ARG A N 1
ATOM 4770 C CA . ARG A 1 623 ? 10.102 -54.281 8.883 1 74.44 623 ARG A CA 1
ATOM 4771 C C . ARG A 1 623 ? 10.086 -55.781 9.055 1 74.44 623 ARG A C 1
ATOM 4773 O O . ARG A 1 623 ? 10.922 -56.5 8.492 1 74.44 623 ARG A O 1
ATOM 4780 N N . ASN A 1 624 ? 9.094 -56.281 10.008 1 69.06 624 ASN A N 1
ATOM 4781 C CA . ASN A 1 624 ? 9.07 -57.688 10.367 1 69.06 624 ASN A CA 1
ATOM 4782 C C . ASN A 1 624 ? 8.305 -58.5 9.328 1 69.06 624 ASN A C 1
ATOM 4784 O O . ASN A 1 624 ? 8.266 -59.75 9.422 1 69.06 624 ASN A O 1
ATOM 4788 N N . GLU A 1 625 ? 7.559 -57.844 8.57 1 65.12 625 GLU A N 1
ATOM 4789 C CA . GLU A 1 625 ? 6.777 -58.594 7.59 1 65.12 625 GLU A CA 1
ATOM 4790 C C . GLU A 1 625 ? 7.605 -58.906 6.348 1 65.12 625 GLU A C 1
ATOM 4792 O O . GLU A 1 625 ? 8.711 -58.375 6.18 1 65.12 625 GLU A O 1
ATOM 4797 N N . ASP A 1 626 ? 7.027 -59.844 5.441 1 60.41 626 ASP A N 1
ATOM 4798 C CA . ASP A 1 6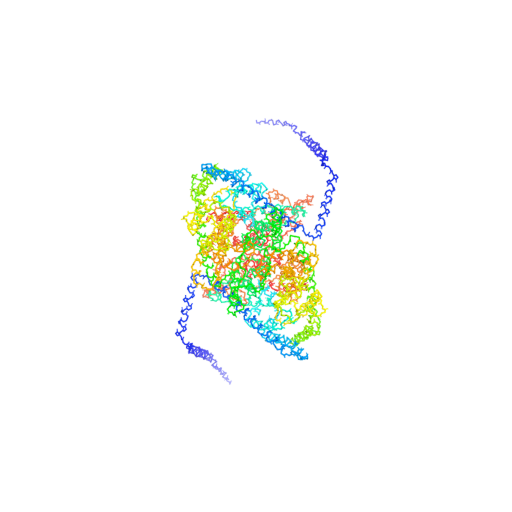26 ? 7.652 -60.375 4.238 1 60.41 626 ASP A CA 1
ATOM 4799 C C . ASP A 1 626 ? 8.133 -59.25 3.322 1 60.41 626 ASP A C 1
ATOM 4801 O O . ASP A 1 626 ? 7.363 -58.344 2.984 1 60.41 626 ASP A O 1
ATOM 4805 N N . SER A 1 627 ? 9.43 -58.938 3.273 1 63.81 627 SER A N 1
ATOM 4806 C CA . SER A 1 627 ? 10.203 -58 2.445 1 63.81 627 SER A CA 1
ATOM 4807 C C . SER A 1 627 ? 9.664 -57.969 1.02 1 63.81 627 SER A C 1
ATOM 4809 O O . SER A 1 627 ? 10.078 -57.125 0.222 1 63.81 627 SER A O 1
ATOM 4811 N N . CYS A 1 628 ? 8.562 -58.75 0.693 1 66.88 628 CYS A N 1
ATOM 4812 C CA . CYS A 1 628 ? 8.109 -58.844 -0.691 1 66.88 628 CYS A CA 1
ATOM 4813 C C . CYS A 1 628 ? 6.863 -58 -0.925 1 66.88 628 CYS A C 1
ATOM 4815 O O . CYS A 1 628 ? 6.301 -58 -2.02 1 66.88 628 CYS A O 1
ATOM 4817 N N . LYS A 1 629 ? 6.465 -57.219 0.046 1 81.44 629 LYS A N 1
ATOM 4818 C CA . LYS A 1 629 ? 5.273 -56.406 -0.182 1 81.44 629 LYS A CA 1
ATOM 4819 C C . LYS A 1 629 ? 5.586 -55.219 -1.08 1 81.44 629 LYS A C 1
ATOM 4821 O O . LYS A 1 629 ? 6.719 -54.719 -1.099 1 81.44 629 LYS A O 1
ATOM 4826 N N . GLN A 1 630 ? 4.566 -54.906 -1.878 1 84.44 630 GLN A N 1
ATOM 4827 C CA . GLN A 1 630 ? 4.711 -53.812 -2.84 1 84.44 630 GLN A CA 1
ATOM 4828 C C . GLN A 1 630 ? 4.352 -52.469 -2.209 1 84.44 630 GLN A C 1
ATOM 4830 O O . GLN A 1 630 ? 3.609 -52.438 -1.228 1 84.44 630 GLN A O 1
ATOM 4835 N N . LEU A 1 631 ? 4.977 -51.406 -2.715 1 87.12 631 LEU A N 1
ATOM 4836 C CA . LEU A 1 631 ? 4.809 -50.062 -2.221 1 87.12 631 LEU A CA 1
ATOM 4837 C C . LEU A 1 631 ? 3.336 -49.656 -2.221 1 87.12 631 LEU A C 1
ATOM 4839 O O . LEU A 1 631 ? 2.865 -49 -1.283 1 87.12 631 LEU A O 1
ATOM 4843 N N . GLU A 1 632 ? 2.557 -50 -3.234 1 82.62 632 GLU A N 1
ATOM 4844 C CA . GLU A 1 632 ? 1.159 -49.594 -3.391 1 82.62 632 GLU A CA 1
ATOM 4845 C C . GLU A 1 632 ? 0.3 -50.156 -2.26 1 82.62 632 GLU A C 1
ATOM 4847 O O . GLU A 1 632 ? -0.722 -49.562 -1.901 1 82.62 632 GLU A O 1
ATOM 4852 N N . GLU A 1 633 ? 0.755 -51.219 -1.655 1 80.56 633 GLU A N 1
ATOM 4853 C CA . GLU A 1 633 ? -0.025 -51.875 -0.618 1 80.56 633 GLU A CA 1
ATOM 4854 C C . GLU A 1 633 ? 0.217 -51.25 0.75 1 80.56 633 GLU A C 1
ATOM 4856 O O . GLU A 1 633 ? -0.61 -51.375 1.654 1 80.56 633 GLU A O 1
ATOM 4861 N N . VAL A 1 634 ? 1.257 -50.594 0.812 1 79.81 634 VAL A N 1
ATOM 4862 C CA . VAL A 1 634 ? 1.658 -50.188 2.156 1 79.81 634 VAL A CA 1
ATOM 4863 C C . VAL A 1 634 ? 1.509 -48.688 2.309 1 79.81 634 VAL A C 1
ATOM 4865 O O . VAL A 1 634 ? 1.181 -48.188 3.393 1 79.81 634 VAL A O 1
ATOM 4868 N N . CYS A 1 635 ? 1.83 -47.938 1.31 1 83.06 635 CYS A N 1
ATOM 4869 C CA . CYS A 1 635 ? 1.865 -46.5 1.457 1 83.06 635 CYS A CA 1
ATOM 4870 C C . CYS A 1 635 ? 0.847 -45.812 0.539 1 83.06 635 CYS A C 1
ATOM 4872 O O . CYS A 1 635 ? 0.59 -46.312 -0.565 1 83.06 635 CYS A O 1
ATOM 4874 N N . CYS A 1 636 ? 0.258 -44.719 1.064 1 83.19 636 CYS A N 1
ATOM 4875 C CA . CYS A 1 636 ? -0.668 -43.938 0.264 1 83.19 636 CYS A CA 1
ATOM 4876 C C . CYS A 1 636 ? 0.075 -42.875 -0.527 1 83.19 636 CYS A C 1
ATOM 4878 O O . CYS A 1 636 ? 0.852 -42.094 0.039 1 83.19 636 CYS A O 1
ATOM 4880 N N . VAL A 1 637 ? -0.065 -43 -1.811 1 85.62 637 VAL A N 1
ATOM 4881 C CA . VAL A 1 637 ? 0.547 -42.031 -2.713 1 85.62 637 VAL A CA 1
ATOM 4882 C C . VAL A 1 637 ? -0.269 -40.75 -2.711 1 85.62 637 VAL A C 1
ATOM 4884 O O . VAL A 1 637 ? -1.482 -40.75 -2.93 1 85.62 637 VAL A O 1
ATOM 4887 N N . GLN A 1 638 ? 0.394 -39.688 -2.367 1 82.56 638 GLN A N 1
ATOM 4888 C CA . GLN A 1 638 ? -0.26 -38.375 -2.42 1 82.56 638 GLN A CA 1
ATOM 4889 C C . GLN A 1 638 ? -0.272 -37.812 -3.842 1 82.56 638 GLN A C 1
ATOM 4891 O O . GLN A 1 638 ? 0.778 -37.719 -4.48 1 82.56 638 GLN A O 1
ATOM 4896 N N . PRO A 1 639 ? -1.367 -37.531 -4.281 1 81.5 639 PRO A N 1
ATOM 4897 C CA . PRO A 1 639 ? -1.43 -37 -5.652 1 81.5 639 PRO A CA 1
ATOM 4898 C C . PRO A 1 639 ? -0.794 -35.625 -5.793 1 81.5 639 PRO A C 1
ATOM 4900 O O . PRO A 1 639 ? -0.809 -34.844 -4.848 1 81.5 639 PRO A O 1
ATOM 4903 N N . VAL A 1 640 ? -0.192 -35.438 -6.961 1 80.75 640 VAL A N 1
ATOM 4904 C CA . VAL A 1 640 ? 0.373 -34.125 -7.285 1 80.75 640 VAL A CA 1
ATOM 4905 C C . VAL A 1 640 ? -0.731 -33.188 -7.777 1 80.75 640 VAL A C 1
ATOM 4907 O O . VAL A 1 640 ? -1.538 -33.562 -8.633 1 80.75 640 VAL A O 1
ATOM 4910 N N . ARG A 1 641 ? -0.708 -32.031 -7.258 1 78.62 641 ARG A N 1
ATOM 4911 C CA . ARG A 1 641 ? -1.82 -31.125 -7.523 1 78.62 641 ARG A CA 1
ATOM 4912 C C . ARG A 1 641 ? -1.559 -30.281 -8.773 1 78.62 641 ARG A C 1
ATOM 4914 O O . ARG A 1 641 ? -2.496 -29.797 -9.414 1 78.62 641 ARG A O 1
ATOM 4921 N N . LEU A 1 642 ? -0.276 -30.094 -9.117 1 84.81 642 LEU A N 1
ATOM 4922 C CA . LEU A 1 642 ? 0.062 -29.188 -10.211 1 84.81 642 LEU A CA 1
ATOM 4923 C C . LEU A 1 642 ? 1.207 -29.75 -11.047 1 84.81 642 LEU A C 1
ATOM 4925 O O . LEU A 1 642 ? 2.178 -30.281 -10.5 1 84.81 642 LEU A O 1
ATOM 4929 N N . HIS A 1 643 ? 0.954 -29.766 -12.367 1 86.44 643 HIS A N 1
ATOM 4930 C CA . HIS A 1 643 ? 1.977 -30.188 -13.32 1 86.44 643 HIS A CA 1
ATOM 4931 C C . HIS A 1 643 ? 2.299 -29.078 -14.32 1 86.44 643 HIS A C 1
ATOM 4933 O O . HIS A 1 643 ? 1.402 -28.359 -14.766 1 86.44 643 HIS A O 1
ATOM 4939 N N . LEU A 1 644 ? 3.59 -28.953 -14.5 1 88.81 644 LEU A N 1
ATOM 4940 C CA . LEU A 1 644 ? 4.012 -28.078 -15.586 1 88.81 644 LEU A CA 1
ATOM 4941 C C . LEU A 1 644 ? 4.523 -28.891 -16.766 1 88.81 644 LEU A C 1
ATOM 4943 O O . LEU A 1 644 ? 4.82 -30.078 -16.641 1 88.81 644 LEU A O 1
ATOM 4947 N N . THR A 1 645 ? 4.465 -28.312 -17.938 1 88.06 645 THR A N 1
ATOM 4948 C CA . THR A 1 645 ? 4.984 -28.953 -19.156 1 88.06 645 THR A CA 1
ATOM 4949 C C . THR A 1 645 ? 6.336 -28.359 -19.531 1 88.06 645 THR A C 1
ATOM 4951 O O . THR A 1 645 ? 6.707 -27.281 -19.047 1 88.06 645 THR A O 1
ATOM 4954 N N . PRO A 1 646 ? 7.055 -29.062 -20.297 1 87.88 646 PRO A N 1
ATOM 4955 C CA . PRO A 1 646 ? 8.359 -28.547 -20.719 1 87.88 646 PRO A CA 1
ATOM 4956 C C . PRO A 1 646 ? 8.25 -27.25 -21.516 1 87.88 646 PRO A C 1
ATOM 4958 O O . PRO A 1 646 ? 9.219 -26.484 -21.625 1 87.88 646 PRO A O 1
ATOM 4961 N N . ASP A 1 647 ? 7.145 -26.938 -21.984 1 88 647 ASP A N 1
ATOM 4962 C CA . ASP A 1 647 ? 6.957 -25.734 -22.797 1 88 647 ASP A CA 1
ATOM 4963 C C . ASP A 1 647 ? 6.609 -24.531 -21.922 1 88 647 ASP A C 1
ATOM 4965 O O . ASP A 1 647 ? 6.574 -23.406 -22.391 1 88 647 ASP A O 1
ATOM 4969 N N . SER A 1 648 ? 6.473 -24.797 -20.641 1 88.81 648 SER A N 1
ATOM 4970 C CA . SER A 1 648 ? 6.242 -23.688 -19.719 1 88.81 648 SER A CA 1
ATOM 4971 C C . SER A 1 648 ? 7.48 -22.797 -19.609 1 88.81 648 SER A C 1
ATOM 4973 O O . SER A 1 648 ? 8.602 -23.266 -19.844 1 88.81 648 SER A O 1
ATOM 4975 N N . THR A 1 649 ? 7.25 -21.562 -19.391 1 90.62 649 THR A N 1
ATOM 4976 C CA . THR A 1 649 ? 8.359 -20.641 -19.266 1 90.62 649 THR A CA 1
ATOM 4977 C C . THR A 1 649 ? 8.898 -20.625 -17.828 1 90.62 649 THR A C 1
ATOM 4979 O O . THR A 1 649 ? 8.195 -21.016 -16.906 1 90.62 649 THR A O 1
ATOM 4982 N N . VAL A 1 650 ? 10.133 -20.172 -17.766 1 91.44 650 VAL A N 1
ATOM 4983 C CA . VAL A 1 650 ? 10.766 -20.031 -16.453 1 91.44 650 VAL A CA 1
ATOM 4984 C C . VAL A 1 650 ? 10.008 -19 -15.617 1 91.44 650 VAL A C 1
ATOM 4986 O O . VAL A 1 650 ? 9.828 -19.188 -14.414 1 91.44 650 VAL A O 1
ATOM 4989 N N . LYS A 1 651 ? 9.578 -17.969 -16.266 1 89.69 651 LYS A N 1
ATOM 4990 C CA . LYS A 1 651 ? 8.82 -16.922 -15.586 1 89.69 651 LYS A CA 1
ATOM 4991 C C . LYS A 1 651 ? 7.535 -17.484 -14.984 1 89.69 651 LYS A C 1
ATOM 4993 O O . LYS A 1 651 ? 7.203 -17.188 -13.828 1 89.69 651 LYS A O 1
ATOM 4998 N N . GLN A 1 652 ? 6.879 -18.312 -15.68 1 86.88 652 GLN A N 1
ATOM 4999 C CA . GLN A 1 652 ? 5.637 -18.922 -15.211 1 86.88 652 GLN A CA 1
ATOM 5000 C C . GLN A 1 652 ? 5.891 -19.844 -14.031 1 86.88 652 GLN A C 1
ATOM 5002 O O . GLN A 1 652 ? 5.141 -19.844 -13.055 1 86.88 652 GLN A O 1
ATOM 5007 N N . ALA A 1 653 ? 6.898 -20.625 -14.211 1 88.38 653 ALA A N 1
ATOM 5008 C CA . ALA A 1 653 ? 7.242 -21.562 -13.141 1 88.38 653 ALA A CA 1
ATOM 5009 C C . ALA A 1 653 ? 7.582 -20.812 -11.852 1 88.38 653 ALA A C 1
ATOM 5011 O O . ALA A 1 653 ? 7.141 -21.203 -10.773 1 88.38 653 ALA A O 1
ATOM 5012 N N . HIS A 1 654 ? 8.367 -19.797 -12.062 1 88.62 654 HIS A N 1
ATOM 5013 C CA . HIS A 1 654 ? 8.773 -19.016 -10.898 1 88.62 654 HIS A CA 1
ATOM 5014 C C . HIS A 1 654 ? 7.562 -18.359 -10.242 1 88.62 654 HIS A C 1
ATOM 5016 O O . HIS A 1 654 ? 7.465 -18.328 -9.008 1 88.62 654 HIS A O 1
ATOM 5022 N N . CYS A 1 655 ? 6.688 -17.828 -10.977 1 84 655 CYS A N 1
ATOM 5023 C CA . CYS A 1 655 ? 5.484 -17.172 -10.469 1 84 655 CYS A CA 1
ATOM 5024 C C . CYS A 1 655 ? 4.598 -18.156 -9.727 1 84 655 CYS A C 1
ATOM 5026 O O . CYS A 1 655 ? 4.09 -17.859 -8.648 1 84 655 CYS A O 1
ATOM 5028 N N . ILE A 1 656 ? 4.418 -19.328 -10.289 1 84.25 656 ILE A N 1
ATOM 5029 C CA . ILE A 1 656 ? 3.553 -20.344 -9.703 1 84.25 656 ILE A CA 1
ATOM 5030 C C . ILE A 1 656 ? 4.141 -20.812 -8.375 1 84.25 656 ILE A C 1
ATOM 5032 O O . ILE A 1 656 ? 3.42 -20.953 -7.379 1 84.25 656 ILE A O 1
ATOM 5036 N N . MET A 1 657 ? 5.41 -21.031 -8.398 1 83.5 657 MET A N 1
ATOM 5037 C CA . MET A 1 657 ? 6.062 -21.484 -7.168 1 83.5 657 MET A CA 1
ATOM 5038 C C . MET A 1 657 ? 5.945 -20.422 -6.078 1 83.5 657 MET A C 1
ATOM 5040 O O . MET A 1 657 ? 5.734 -20.75 -4.91 1 83.5 657 MET A O 1
ATOM 5044 N N . SER A 1 658 ? 6.07 -19.219 -6.469 1 78.62 658 SER A N 1
ATOM 5045 C CA . SER A 1 658 ? 6.051 -18.125 -5.512 1 78.62 658 SER A CA 1
ATOM 5046 C C . SER A 1 658 ? 4.656 -17.938 -4.922 1 78.62 658 SER A C 1
ATOM 5048 O O . SER A 1 658 ? 4.512 -17.672 -3.723 1 78.62 658 SER A O 1
ATOM 5050 N N . ILE A 1 659 ? 3.68 -18.062 -5.68 1 74.06 659 ILE A N 1
ATOM 5051 C CA . ILE A 1 659 ? 2.324 -17.734 -5.254 1 74.06 659 ILE A CA 1
ATOM 5052 C C . ILE A 1 659 ? 1.712 -18.922 -4.512 1 74.06 659 ILE A C 1
ATOM 5054 O O . ILE A 1 659 ? 0.979 -18.75 -3.535 1 74.06 659 ILE A O 1
ATOM 5058 N N . THR A 1 660 ? 1.966 -20.172 -4.98 1 74.69 660 THR A N 1
ATOM 5059 C CA . THR A 1 660 ? 1.364 -21.359 -4.367 1 74.69 660 THR A CA 1
ATOM 5060 C C . THR A 1 660 ? 2.184 -21.812 -3.164 1 74.69 660 THR A C 1
ATOM 5062 O O . THR A 1 660 ? 1.686 -22.562 -2.316 1 74.69 660 THR A O 1
ATOM 5065 N N . GLY A 1 661 ? 3.369 -21.391 -3.098 1 72.5 661 GLY A N 1
ATOM 5066 C CA . GLY A 1 661 ? 4.223 -21.797 -1.991 1 72.5 661 GLY A CA 1
ATOM 5067 C C . GLY A 1 661 ? 4.754 -23.219 -2.129 1 72.5 661 GLY A C 1
ATOM 5068 O O . GLY A 1 661 ? 5.23 -23.797 -1.156 1 72.5 661 GLY A O 1
ATOM 5069 N N . GLU A 1 662 ? 4.613 -23.734 -3.355 1 77.69 662 GLU A N 1
ATOM 5070 C CA . GLU A 1 662 ? 5.109 -25.078 -3.582 1 77.69 662 GLU A CA 1
ATOM 5071 C C . GLU A 1 662 ? 6.633 -25.109 -3.6 1 77.69 662 GLU A C 1
ATOM 5073 O O . GLU A 1 662 ? 7.273 -24.203 -4.121 1 77.69 662 GLU A O 1
ATOM 5078 N N . GLN A 1 663 ? 7.156 -26.156 -3.004 1 79.81 663 GLN A N 1
ATOM 5079 C CA . GLN A 1 663 ? 8.609 -26.281 -2.928 1 79.81 663 GLN A CA 1
ATOM 5080 C C . GLN A 1 663 ? 9.172 -26.984 -4.16 1 79.81 663 GLN A C 1
ATOM 5082 O O . GLN A 1 663 ? 10.352 -26.828 -4.484 1 79.81 663 GLN A O 1
ATOM 5087 N N . ARG A 1 664 ? 8.234 -27.719 -4.762 1 86.06 664 ARG A N 1
ATOM 5088 C CA . ARG A 1 664 ? 8.664 -28.453 -5.945 1 86.06 664 ARG A CA 1
ATOM 5089 C C . ARG A 1 664 ? 7.562 -28.5 -7 1 86.06 664 ARG A C 1
ATOM 5091 O O . ARG A 1 664 ? 6.375 -28.516 -6.66 1 86.06 664 ARG A O 1
ATOM 5098 N N . LEU A 1 665 ? 8.016 -28.391 -8.203 1 88.56 665 LEU A N 1
ATOM 5099 C CA . LEU A 1 665 ? 7.109 -28.531 -9.344 1 88.56 665 LEU A CA 1
ATOM 5100 C C . LEU A 1 665 ? 7.543 -29.672 -10.242 1 88.56 665 LEU A C 1
ATOM 5102 O O . LEU A 1 665 ? 8.734 -29.875 -10.484 1 88.56 665 LEU A O 1
ATOM 5106 N N . PHE A 1 666 ? 6.562 -30.469 -10.633 1 89.69 666 PHE A N 1
ATOM 5107 C CA . PHE A 1 666 ? 6.844 -31.594 -11.5 1 89.69 666 PHE A CA 1
ATOM 5108 C C . PHE A 1 666 ? 6.543 -31.266 -12.953 1 89.69 666 PHE A C 1
ATOM 5110 O O . PHE A 1 666 ? 5.516 -30.656 -13.25 1 89.69 666 PHE A O 1
ATOM 5117 N N . ILE A 1 667 ? 7.512 -31.594 -13.758 1 91.31 667 ILE A N 1
ATOM 5118 C CA . ILE A 1 667 ? 7.363 -31.391 -15.188 1 91.31 667 ILE A CA 1
ATOM 5119 C C . ILE A 1 667 ? 6.953 -32.688 -15.867 1 91.31 667 ILE A C 1
ATOM 5121 O O . ILE A 1 667 ? 7.656 -33.719 -15.75 1 91.31 667 ILE A O 1
ATOM 5125 N N . THR A 1 668 ? 5.82 -32.656 -16.484 1 88.94 668 THR A N 1
ATOM 5126 C CA . THR A 1 668 ? 5.32 -33.844 -17.141 1 88.94 668 THR A CA 1
ATOM 5127 C C . THR A 1 668 ? 4.984 -33.594 -18.594 1 88.94 668 THR A C 1
ATOM 5129 O O . THR A 1 668 ? 4.645 -32.469 -18.969 1 88.94 668 THR A O 1
ATOM 5132 N N . GLU A 1 669 ? 5.293 -34.5 -19.406 1 85.81 669 GLU A N 1
ATOM 5133 C CA . GLU A 1 669 ? 4.895 -34.5 -20.812 1 85.81 669 GLU A CA 1
ATOM 5134 C C . GLU A 1 669 ? 4.008 -35.688 -21.141 1 85.81 669 GLU A C 1
ATOM 5136 O O . GLU A 1 669 ? 4.461 -36.844 -21.094 1 85.81 669 GLU A O 1
ATOM 5141 N N . SER A 1 670 ? 2.822 -35.5 -21.438 1 82.19 670 SER A N 1
ATOM 5142 C CA . SER A 1 670 ? 1.868 -36.562 -21.703 1 82.19 670 SER A CA 1
ATOM 5143 C C . SER A 1 670 ? 1.767 -37.5 -20.516 1 82.19 670 SER A C 1
ATOM 5145 O O . SER A 1 670 ? 1.765 -38.719 -20.703 1 82.19 670 SER A O 1
ATOM 5147 N N . GLY A 1 671 ? 1.882 -36.969 -19.344 1 83.44 671 GLY A N 1
ATOM 5148 C CA . GLY A 1 671 ? 1.75 -37.75 -18.125 1 83.44 671 GLY A CA 1
ATOM 5149 C C . GLY A 1 671 ? 3.066 -38.344 -17.656 1 83.44 671 GLY A C 1
ATOM 5150 O O . GLY A 1 671 ? 3.164 -38.812 -16.516 1 83.44 671 GLY A O 1
ATOM 5151 N N . ARG A 1 672 ? 4.016 -38.312 -18.531 1 88.19 672 ARG A N 1
ATOM 5152 C CA . ARG A 1 672 ? 5.32 -38.875 -18.188 1 88.19 672 ARG A CA 1
ATOM 5153 C C . ARG A 1 672 ? 6.168 -37.844 -17.438 1 88.19 672 ARG A C 1
ATOM 5155 O O . ARG A 1 672 ? 6.215 -36.656 -17.812 1 88.19 672 ARG A O 1
ATOM 5162 N N . LEU A 1 673 ? 6.801 -38.344 -16.453 1 90.88 673 LEU A N 1
ATOM 5163 C CA . LEU A 1 673 ? 7.652 -37.469 -15.641 1 90.88 673 LEU A CA 1
ATOM 5164 C C . LEU A 1 673 ? 8.953 -37.125 -16.375 1 90.88 673 LEU A C 1
ATOM 5166 O O . LEU A 1 673 ? 9.727 -38.031 -16.703 1 90.88 673 LEU A O 1
ATOM 5170 N N . CYS A 1 674 ? 9.102 -35.844 -16.688 1 88.25 674 CYS A N 1
ATOM 5171 C CA . CYS A 1 674 ? 10.305 -35.406 -17.391 1 88.25 674 CYS A CA 1
ATOM 5172 C C . CYS A 1 674 ? 11.336 -34.875 -16.422 1 88.25 674 CYS A C 1
ATOM 5174 O O . CYS A 1 674 ? 12.539 -34.938 -16.656 1 88.25 674 CYS A O 1
ATOM 5176 N N . GLY A 1 675 ? 10.836 -34.281 -15.406 1 89.25 675 GLY A N 1
ATOM 5177 C CA . GLY A 1 675 ? 11.773 -33.688 -14.469 1 89.25 675 GLY A CA 1
ATOM 5178 C C . GLY A 1 675 ? 11.086 -32.969 -13.312 1 89.25 675 GLY A C 1
ATOM 5179 O O . GLY A 1 675 ? 9.867 -33.062 -13.172 1 89.25 675 GLY A O 1
ATOM 5180 N N . VAL A 1 676 ? 11.969 -32.5 -12.398 1 89.5 676 VAL A N 1
ATOM 5181 C CA . VAL A 1 676 ? 11.484 -31.781 -11.227 1 89.5 676 VAL A CA 1
ATOM 5182 C C . VAL A 1 676 ? 12.258 -30.469 -11.07 1 89.5 676 VAL A C 1
ATOM 5184 O O . VAL A 1 676 ? 13.453 -30.406 -11.359 1 89.5 676 VAL A O 1
ATOM 5187 N N . ILE A 1 677 ? 11.531 -29.469 -10.727 1 89.31 677 ILE A N 1
ATOM 5188 C CA . ILE A 1 677 ? 12.156 -28.172 -10.484 1 89.31 677 ILE A CA 1
ATOM 5189 C C . ILE A 1 677 ? 11.945 -27.75 -9.031 1 89.31 677 ILE A C 1
ATOM 5191 O O . ILE A 1 677 ? 10.805 -27.625 -8.578 1 89.31 677 ILE A O 1
ATOM 5195 N N . THR A 1 678 ? 12.992 -27.625 -8.266 1 87.94 678 THR A N 1
ATOM 5196 C CA . THR A 1 678 ? 12.969 -27.094 -6.902 1 87.94 678 THR A CA 1
ATOM 5197 C C . THR A 1 678 ? 13.508 -25.672 -6.871 1 87.94 678 THR A C 1
ATOM 5199 O O . THR A 1 678 ? 13.922 -25.141 -7.898 1 87.94 678 THR A O 1
ATOM 5202 N N . TRP A 1 679 ? 13.469 -25.078 -5.734 1 86.75 679 TRP A N 1
ATOM 5203 C CA . TRP A 1 679 ? 13.969 -23.719 -5.602 1 86.75 679 TRP A CA 1
ATOM 5204 C C . TRP A 1 679 ? 15.477 -23.672 -5.824 1 86.75 679 TRP A C 1
ATOM 5206 O O . TRP A 1 679 ? 16.016 -22.672 -6.328 1 86.75 679 TRP A O 1
ATOM 5216 N N . LYS A 1 680 ? 16.109 -24.75 -5.504 1 84.94 680 LYS A N 1
ATOM 5217 C CA . LYS A 1 680 ? 17.547 -24.844 -5.762 1 84.94 680 LYS A CA 1
ATOM 5218 C C . LYS A 1 680 ? 17.828 -24.844 -7.262 1 84.94 680 LYS A C 1
ATOM 5220 O O . LYS A 1 680 ? 18.75 -24.156 -7.715 1 84.94 680 LYS A O 1
ATOM 5225 N N . GLU A 1 681 ? 17.047 -25.609 -7.953 1 88.06 681 GLU A N 1
ATOM 5226 C CA . GLU A 1 681 ? 17.219 -25.641 -9.406 1 88.06 681 GLU A CA 1
ATOM 5227 C C . GLU A 1 681 ? 16.844 -24.312 -10.039 1 88.06 681 GLU A C 1
ATOM 5229 O O . GLU A 1 681 ? 17.469 -23.875 -11.008 1 88.06 681 GLU A O 1
ATOM 5234 N N . MET A 1 682 ? 15.789 -23.75 -9.516 1 88.69 682 MET A N 1
ATOM 5235 C CA . MET A 1 682 ? 15.367 -22.453 -10.023 1 88.69 682 MET A CA 1
ATOM 5236 C C . MET A 1 682 ? 16.469 -21.422 -9.859 1 88.69 682 MET A C 1
ATOM 5238 O O . MET A 1 682 ? 16.703 -20.609 -10.758 1 88.69 682 MET A O 1
ATOM 5242 N N . LYS A 1 683 ? 17.141 -21.469 -8.742 1 89 683 LYS A N 1
ATOM 5243 C CA . LYS A 1 683 ? 18.266 -20.562 -8.508 1 89 683 LYS A CA 1
ATOM 5244 C C . LYS A 1 683 ? 19.359 -20.766 -9.555 1 89 683 LYS A C 1
ATOM 5246 O O . LYS A 1 683 ? 19.875 -19.797 -10.109 1 89 683 LYS A O 1
ATOM 5251 N N . LYS A 1 684 ? 19.609 -21.969 -9.891 1 88.44 684 LYS A N 1
ATOM 5252 C CA . LYS A 1 684 ? 20.641 -22.281 -10.875 1 88.44 684 LYS A CA 1
ATOM 5253 C C . LYS A 1 684 ? 20.234 -21.812 -12.273 1 88.44 684 LYS A C 1
ATOM 5255 O O . LYS A 1 684 ? 21.062 -21.312 -13.031 1 88.44 684 LYS A O 1
ATOM 5260 N N . ILE A 1 685 ? 19 -22.031 -12.531 1 90.19 685 ILE A N 1
ATOM 5261 C CA . ILE A 1 685 ? 18.469 -21.609 -13.82 1 90.19 685 ILE A CA 1
ATOM 5262 C C . ILE A 1 685 ? 18.594 -20.094 -13.969 1 90.19 685 ILE A C 1
ATOM 5264 O O . ILE A 1 685 ? 19.047 -19.594 -15.008 1 90.19 685 ILE A O 1
ATOM 5268 N N . ILE A 1 686 ? 18.281 -19.375 -12.953 1 90.12 686 ILE A N 1
ATOM 5269 C CA . ILE A 1 686 ? 18.328 -17.906 -13 1 90.12 686 ILE A CA 1
ATOM 5270 C C . ILE A 1 686 ? 19.766 -17.438 -13.086 1 90.12 686 ILE A C 1
ATOM 5272 O O . ILE A 1 686 ? 20.078 -16.453 -13.766 1 90.12 686 ILE A O 1
ATOM 5276 N N . GLU A 1 687 ? 20.656 -18.156 -12.422 1 89 687 GLU A N 1
ATOM 5277 C CA . GLU A 1 687 ? 22.078 -17.812 -12.492 1 89 687 GLU A CA 1
ATOM 5278 C C . GLU A 1 687 ? 22.609 -17.984 -13.906 1 89 687 GLU A C 1
ATOM 5280 O O . GLU A 1 687 ? 23.422 -17.188 -14.375 1 89 687 GLU A O 1
ATOM 5285 N N . LYS A 1 688 ? 22.109 -19.031 -14.539 1 88.44 688 LYS A N 1
ATOM 5286 C CA . LYS A 1 688 ? 22.516 -19.266 -15.922 1 88.44 688 LYS A CA 1
ATOM 5287 C C . LYS A 1 688 ? 21.969 -18.188 -16.844 1 88.44 688 LYS A C 1
ATOM 5289 O O . LYS A 1 688 ? 22.656 -17.75 -17.781 1 88.44 688 LYS A O 1
ATOM 5294 N N . MET A 1 689 ? 20.797 -17.828 -16.562 1 89.12 689 MET A N 1
ATOM 5295 C CA . MET A 1 689 ? 20.172 -16.781 -17.359 1 89.12 689 MET A CA 1
ATOM 5296 C C . MET A 1 689 ? 20.875 -15.445 -17.141 1 89.12 689 MET A C 1
ATOM 5298 O O . MET A 1 689 ? 20.953 -14.617 -18.047 1 89.12 689 MET A O 1
ATOM 5302 N N . ALA A 1 690 ? 21.328 -15.188 -15.938 1 86.88 690 ALA A N 1
ATOM 5303 C CA . ALA A 1 690 ? 22 -13.93 -15.594 1 86.88 690 ALA A CA 1
ATOM 5304 C C . ALA A 1 690 ? 23.297 -13.773 -16.375 1 86.88 690 ALA A C 1
ATOM 5306 O O . ALA A 1 690 ? 23.734 -12.656 -16.656 1 86.88 690 ALA A O 1
ATOM 5307 N N . LYS A 1 691 ? 23.859 -14.875 -16.781 1 83.94 691 LYS A N 1
ATOM 5308 C CA . LYS A 1 691 ? 25.109 -14.836 -17.531 1 83.94 691 LYS A CA 1
ATOM 5309 C C . LYS A 1 691 ? 24.875 -14.375 -18.969 1 83.94 691 LYS A C 1
ATOM 5311 O O . LYS A 1 691 ? 25.812 -13.906 -19.641 1 83.94 691 LYS A O 1
ATOM 5316 N N . GLU A 1 692 ? 23.688 -14.43 -19.344 1 80.94 692 GLU A N 1
ATOM 5317 C CA . GLU A 1 692 ? 23.359 -14.031 -20.719 1 80.94 692 GLU A CA 1
ATOM 5318 C C . GLU A 1 692 ? 23.156 -12.516 -20.812 1 80.94 692 GLU A C 1
ATOM 5320 O O . GLU A 1 692 ? 23.125 -11.961 -21.906 1 80.94 692 GLU A O 1
ATOM 5325 N N . VAL A 1 693 ? 23.031 -11.812 -19.734 1 80 693 VAL A N 1
ATOM 5326 C CA . VAL A 1 693 ? 22.781 -10.375 -19.734 1 80 693 VAL A CA 1
ATOM 5327 C C . VAL A 1 693 ? 24.078 -9.625 -19.453 1 80 693 VAL A C 1
ATOM 5329 O O . VAL A 1 693 ? 24.859 -10.008 -18.578 1 80 693 VAL A O 1
ATOM 5332 N N . MET B 1 1 ? -53.219 -63.5 -60.188 1 21.59 1 MET B N 1
ATOM 5333 C CA . MET B 1 1 ? -52.031 -62.938 -59.5 1 21.59 1 MET B CA 1
ATOM 5334 C C . MET B 1 1 ? -51.5 -61.719 -60.219 1 21.59 1 MET B C 1
ATOM 5336 O O . MET B 1 1 ? -50.625 -61.031 -59.719 1 21.59 1 MET B O 1
ATOM 5340 N N . ASP B 1 2 ? -51.75 -61.562 -61.438 1 24.36 2 ASP B N 1
ATOM 5341 C CA . ASP B 1 2 ? -50.906 -60.969 -62.5 1 24.36 2 ASP B CA 1
ATOM 5342 C C . ASP B 1 2 ? -50.969 -59.469 -62.5 1 24.36 2 ASP B C 1
ATOM 5344 O O . ASP B 1 2 ? -52 -58.875 -62.75 1 24.36 2 ASP B O 1
ATOM 5348 N N . ASP B 1 3 ? -50.188 -58.844 -61.531 1 25.27 3 ASP B N 1
ATOM 5349 C CA . ASP B 1 3 ? -50.094 -57.531 -60.906 1 25.27 3 ASP B CA 1
ATOM 5350 C C . ASP B 1 3 ? -49.531 -56.5 -61.906 1 25.27 3 ASP B C 1
ATOM 5352 O O . ASP B 1 3 ? -48.344 -56.594 -62.281 1 25.27 3 ASP B O 1
ATOM 5356 N N . ILE B 1 4 ? -50.281 -56.188 -62.938 1 27.38 4 ILE B N 1
ATOM 5357 C CA . ILE B 1 4 ? -49.844 -55.406 -64.062 1 27.38 4 ILE B CA 1
ATOM 5358 C C . ILE B 1 4 ? -49.406 -54.031 -63.656 1 27.38 4 ILE B C 1
ATOM 5360 O O . ILE B 1 4 ? -50.219 -53.25 -63.125 1 27.38 4 ILE B O 1
ATOM 5364 N N . CYS B 1 5 ? -48.125 -53.875 -63.156 1 26.42 5 CYS B N 1
ATOM 5365 C CA . CYS B 1 5 ? -47.312 -52.844 -62.5 1 26.42 5 CYS B CA 1
ATOM 5366 C C . CYS B 1 5 ? -47.125 -51.625 -63.406 1 26.42 5 CYS B C 1
ATOM 5368 O O . CYS B 1 5 ? -46.406 -51.719 -64.375 1 26.42 5 CYS B O 1
ATOM 5370 N N . VAL B 1 6 ? -48.219 -50.938 -63.781 1 27.61 6 VAL B N 1
ATOM 5371 C CA . VAL B 1 6 ? -48.188 -49.875 -64.75 1 27.61 6 VAL B CA 1
ATOM 5372 C C . VAL B 1 6 ? -47.281 -48.75 -64.312 1 27.61 6 VAL B C 1
ATOM 5374 O O . VAL B 1 6 ? -47.438 -48.25 -63.188 1 27.61 6 VAL B O 1
ATOM 5377 N N . ASN B 1 7 ? -46 -48.719 -64.75 1 25.38 7 ASN B N 1
ATOM 5378 C CA . ASN B 1 7 ? -44.75 -47.969 -64.5 1 25.38 7 ASN B CA 1
ATOM 5379 C C . ASN B 1 7 ? -44.875 -46.5 -64.875 1 25.38 7 ASN B C 1
ATOM 5381 O O . ASN B 1 7 ? -44.031 -45.969 -65.625 1 25.38 7 ASN B O 1
ATOM 5385 N N . VAL B 1 8 ? -45.969 -45.781 -64.625 1 23.86 8 VAL B N 1
ATOM 5386 C CA . VAL B 1 8 ? -46.094 -44.469 -65.25 1 23.86 8 VAL B CA 1
ATOM 5387 C C . VAL B 1 8 ? -45 -43.562 -64.75 1 23.86 8 VAL B C 1
ATOM 5389 O O . VAL B 1 8 ? -44.781 -43.438 -63.531 1 23.86 8 VAL B O 1
ATOM 5392 N N . LYS B 1 9 ? -44.062 -43.188 -65.625 1 27.08 9 LYS B N 1
ATOM 5393 C CA . LYS B 1 9 ? -42.844 -42.406 -65.625 1 27.08 9 LYS B CA 1
ATOM 5394 C C . LYS B 1 9 ? -43.094 -40.969 -65.25 1 27.08 9 LYS B C 1
ATOM 5396 O O . LYS B 1 9 ? -43.812 -40.25 -65.938 1 27.08 9 LYS B O 1
ATOM 5401 N N . GLN B 1 10 ? -43.531 -40.625 -64 1 25.94 10 GLN B N 1
ATOM 5402 C CA . GLN B 1 10 ? -43.844 -39.219 -63.656 1 25.94 10 GLN B CA 1
ATOM 5403 C C . GLN B 1 10 ? -42.625 -38.344 -63.875 1 25.94 10 GLN B C 1
ATOM 5405 O O . GLN B 1 10 ? -41.531 -38.656 -63.406 1 25.94 10 GLN B O 1
ATOM 5410 N N . PRO B 1 11 ? -42.531 -37.562 -65 1 30.34 11 PRO B N 1
ATOM 5411 C CA . PRO B 1 11 ? -41.438 -36.688 -65.438 1 30.34 11 PRO B CA 1
ATOM 5412 C C . PRO B 1 11 ? -41.031 -35.656 -64.375 1 30.34 11 PRO B C 1
ATOM 5414 O O . PRO B 1 11 ? -41.844 -34.781 -64.062 1 30.34 11 PRO B O 1
ATOM 5417 N N . GLU B 1 12 ? -40.656 -36 -63.156 1 28.36 12 GLU B N 1
ATOM 5418 C CA . GLU B 1 12 ? -40.375 -35.094 -62.031 1 28.36 12 GLU B CA 1
ATOM 5419 C C . GLU B 1 12 ? -39.25 -34.125 -62.344 1 28.36 12 GLU B C 1
ATOM 5421 O O . GLU B 1 12 ? -38.844 -33.344 -61.469 1 28.36 12 GLU B O 1
ATOM 5426 N N . ASN B 1 13 ? -38.469 -34.312 -63.5 1 28.02 13 ASN B N 1
ATOM 5427 C CA . ASN B 1 13 ? -37.125 -33.812 -63.406 1 28.02 13 ASN B CA 1
ATOM 5428 C C . ASN B 1 13 ? -37.062 -32.281 -63.5 1 28.02 13 ASN B C 1
ATOM 5430 O O . ASN B 1 13 ? -36 -31.688 -63.344 1 28.02 13 ASN B O 1
ATOM 5434 N N . GLU B 1 14 ? -37.938 -31.734 -64.312 1 31.33 14 GLU B N 1
ATOM 5435 C CA . GLU B 1 14 ? -37.469 -30.484 -64.938 1 31.33 14 GLU B CA 1
ATOM 5436 C C . GLU B 1 14 ? -37.438 -29.344 -63.938 1 31.33 14 GLU B C 1
ATOM 5438 O O . GLU B 1 14 ? -36.844 -28.297 -64.188 1 31.33 14 GLU B O 1
ATOM 5443 N N . ASN B 1 15 ? -38.281 -29.391 -62.906 1 32.44 15 ASN B N 1
ATOM 5444 C CA . ASN B 1 15 ? -38.562 -28.141 -62.219 1 32.44 15 ASN B CA 1
ATOM 5445 C C . ASN B 1 15 ? -37.375 -27.703 -61.344 1 32.44 15 ASN B C 1
ATOM 5447 O O . ASN B 1 15 ? -37.469 -26.703 -60.625 1 32.44 15 ASN B O 1
ATOM 5451 N N . ASP B 1 16 ? -36.406 -28.625 -61.156 1 32 16 ASP B N 1
ATOM 5452 C CA . ASP B 1 16 ? -35.438 -28.25 -60.125 1 32 16 ASP B CA 1
ATOM 5453 C C . ASP B 1 16 ? -34.438 -27.219 -60.625 1 32 16 ASP B C 1
ATOM 5455 O O . ASP B 1 16 ? -33.781 -26.531 -59.844 1 32 16 ASP B O 1
ATOM 5459 N N . GLU B 1 17 ? -34.219 -27.234 -61.969 1 34.69 17 GLU B N 1
ATOM 5460 C CA . GLU B 1 17 ? -33.125 -26.391 -62.438 1 34.69 17 GLU B CA 1
ATOM 5461 C C . GLU B 1 17 ? -33.469 -24.906 -62.344 1 34.69 17 GLU B C 1
ATOM 5463 O O . GLU B 1 17 ? -32.594 -24.062 -62.25 1 34.69 17 GLU B O 1
ATOM 5468 N N . GLN B 1 18 ? -34.75 -24.609 -62.656 1 35.38 18 GLN B N 1
ATOM 5469 C CA . GLN B 1 18 ? -35.094 -23.188 -62.781 1 35.38 18 GLN B CA 1
ATOM 5470 C C . GLN B 1 18 ? -34.969 -22.484 -61.438 1 35.38 18 GLN B C 1
ATOM 5472 O O . GLN B 1 18 ? -34.906 -21.25 -61.375 1 35.38 18 GLN B O 1
ATOM 5477 N N . ARG B 1 19 ? -35.125 -23.281 -60.312 1 36.34 19 ARG B N 1
ATOM 5478 C CA . ARG B 1 19 ? -35.125 -22.594 -59.031 1 36.34 19 ARG B CA 1
ATOM 5479 C C . ARG B 1 19 ? -33.719 -22.094 -58.688 1 36.34 19 ARG B C 1
ATOM 5481 O O . ARG B 1 19 ? -33.562 -21.156 -57.906 1 36.34 19 ARG B O 1
ATOM 5488 N N . VAL B 1 20 ? -32.75 -22.828 -59.312 1 40.31 20 VAL B N 1
ATOM 5489 C CA . VAL B 1 20 ? -31.391 -22.438 -58.906 1 40.31 20 VAL B CA 1
ATOM 5490 C C . VAL B 1 20 ? -31.016 -21.094 -59.562 1 40.31 20 VAL B C 1
ATOM 5492 O O . VAL B 1 20 ? -30.344 -20.281 -58.938 1 40.31 20 VAL B O 1
ATOM 5495 N N . GLN B 1 21 ? -31.469 -20.906 -60.875 1 38.47 21 GLN B N 1
ATOM 5496 C CA . GLN B 1 21 ? -31.031 -19.672 -61.531 1 38.47 21 GLN B CA 1
ATOM 5497 C C . GLN B 1 21 ? -31.719 -18.453 -60.938 1 38.47 21 GLN B C 1
ATOM 5499 O O . GLN B 1 21 ? -31.172 -17.344 -61 1 38.47 21 GLN B O 1
ATOM 5504 N N . GLU B 1 22 ? -33.031 -18.609 -60.625 1 40.78 22 GLU B N 1
ATOM 5505 C CA . GLU B 1 22 ? -33.75 -17.438 -60.094 1 40.78 22 GLU B CA 1
ATOM 5506 C C . GLU B 1 22 ? -33.188 -17 -58.75 1 40.78 22 GLU B C 1
ATOM 5508 O O . GLU B 1 22 ? -33.219 -15.82 -58.406 1 40.78 22 GLU B O 1
ATOM 5513 N N . ASP B 1 23 ? -32.688 -18.062 -58.031 1 35.59 23 ASP B N 1
ATOM 5514 C CA . ASP B 1 23 ? -32.125 -17.672 -56.719 1 35.59 23 ASP B CA 1
ATOM 5515 C C . ASP B 1 23 ? -30.828 -16.906 -56.906 1 35.59 23 ASP B C 1
ATOM 5517 O O . ASP B 1 23 ? -30.438 -16.125 -56.031 1 35.59 23 ASP B O 1
ATOM 5521 N N . LYS B 1 24 ? -30.078 -17.156 -58.062 1 41.22 24 LYS B N 1
ATOM 5522 C CA . LYS B 1 24 ? -28.859 -16.375 -58.281 1 41.22 24 LYS B CA 1
ATOM 5523 C C . LYS B 1 24 ? -29.203 -14.938 -58.688 1 41.22 24 LYS B C 1
ATOM 5525 O O . LYS B 1 24 ? -28.422 -14.016 -58.438 1 41.22 24 LYS B O 1
ATOM 5530 N N . ARG B 1 25 ? -30.281 -14.852 -59.625 1 39.47 25 ARG B N 1
ATOM 5531 C CA . ARG B 1 25 ? -30.578 -13.484 -60.031 1 39.47 25 ARG B CA 1
ATOM 5532 C C . ARG B 1 25 ? -31.094 -12.656 -58.844 1 39.47 25 ARG B C 1
ATOM 5534 O O . ARG B 1 25 ? -30.797 -11.469 -58.75 1 39.47 25 ARG B O 1
ATOM 5541 N N . GLU B 1 26 ? -32 -13.336 -57.969 1 42.09 26 GLU B N 1
ATOM 5542 C CA . GLU B 1 26 ? -32.438 -12.562 -56.812 1 42.09 26 GLU B CA 1
ATOM 5543 C C . GLU B 1 26 ? -31.281 -12.273 -55.875 1 42.09 26 GLU B C 1
ATOM 5545 O O . GLU B 1 26 ? -31.234 -11.211 -55.25 1 42.09 26 GLU B O 1
ATOM 5550 N N . GLU B 1 27 ? -30.281 -13.266 -55.875 1 35.81 27 GLU B N 1
ATOM 5551 C CA . GLU B 1 27 ? -29.109 -12.953 -55.062 1 35.81 27 GLU B CA 1
ATOM 5552 C C . GLU B 1 27 ? -28.25 -11.883 -55.719 1 35.81 27 GLU B C 1
ATOM 5554 O O . GLU B 1 27 ? -27.672 -11.031 -55.031 1 35.81 27 GLU B O 1
ATOM 5559 N N . ALA B 1 28 ? -28.094 -11.898 -57.125 1 40.81 28 ALA B N 1
ATOM 5560 C CA . ALA B 1 28 ? -27.297 -10.859 -57.781 1 40.81 28 ALA B CA 1
ATOM 5561 C C . ALA B 1 28 ? -27.969 -9.5 -57.656 1 40.81 28 ALA B C 1
ATOM 5563 O O . ALA B 1 28 ? -27.312 -8.484 -57.406 1 40.81 28 ALA B O 1
ATOM 5564 N N . THR B 1 29 ? -29.344 -9.5 -58.062 1 42.28 29 THR B N 1
ATOM 5565 C CA . THR B 1 29 ? -30 -8.203 -57.938 1 42.28 29 THR B CA 1
ATOM 5566 C C . THR B 1 29 ? -30 -7.73 -56.5 1 42.28 29 THR B C 1
ATOM 5568 O O . THR B 1 29 ? -29.953 -6.527 -56.25 1 42.28 29 THR B O 1
ATOM 5571 N N . ALA B 1 30 ? -30.156 -8.648 -55.562 1 41.72 30 ALA B N 1
ATOM 5572 C CA . ALA B 1 30 ? -30.078 -8.211 -54.156 1 41.72 30 ALA B CA 1
ATOM 5573 C C . ALA B 1 30 ? -28.656 -7.777 -53.812 1 41.72 30 ALA B C 1
ATOM 5575 O O . ALA B 1 30 ? -28.484 -6.812 -53.062 1 41.72 30 ALA B O 1
ATOM 5576 N N . GLU B 1 31 ? -27.641 -8.578 -54.344 1 38.38 31 GLU B N 1
ATOM 5577 C CA . GLU B 1 31 ? -26.266 -8.133 -54.156 1 38.38 31 GLU B CA 1
ATOM 5578 C C . GLU B 1 31 ? -26.016 -6.797 -54.844 1 38.38 31 GLU B C 1
ATOM 5580 O O . GLU B 1 31 ? -25.312 -5.93 -54.312 1 38.38 31 GLU B O 1
ATOM 5585 N N . GLU B 1 32 ? -26.5 -6.652 -56.188 1 41.12 32 GLU B N 1
ATOM 5586 C CA . GLU B 1 32 ? -26.297 -5.375 -56.875 1 41.12 32 GLU B CA 1
ATOM 5587 C C . GLU B 1 32 ? -27.047 -4.25 -56.156 1 41.12 32 GLU B C 1
ATOM 5589 O O . GLU B 1 32 ? -26.547 -3.123 -56.062 1 41.12 32 GLU B O 1
ATOM 5594 N N . LYS B 1 33 ? -28.328 -4.43 -55.75 1 41.81 33 LYS B N 1
ATOM 5595 C CA . LYS B 1 33 ? -29.031 -3.381 -55 1 41.81 33 LYS B CA 1
ATOM 5596 C C . LYS B 1 33 ? -28.359 -3.115 -53.656 1 41.81 33 LYS B C 1
ATOM 5598 O O . LYS B 1 33 ? -28.422 -2 -53.125 1 41.81 33 LYS B O 1
ATOM 5603 N N . LEU B 1 34 ? -27.828 -4.297 -52.906 1 35.19 34 LEU B N 1
ATOM 5604 C CA . LEU B 1 34 ? -27.047 -4.012 -51.719 1 35.19 34 LEU B CA 1
ATOM 5605 C C . LEU B 1 34 ? -25.781 -3.227 -52.062 1 35.19 34 LEU B C 1
ATOM 5607 O O . LEU B 1 34 ? -25.359 -2.352 -51.312 1 35.19 34 LEU B O 1
ATOM 5611 N N . ILE B 1 35 ? -25.109 -3.574 -53.281 1 37.28 35 ILE B N 1
ATOM 5612 C CA . ILE B 1 35 ? -23.938 -2.789 -53.688 1 37.28 35 ILE B CA 1
ATOM 5613 C C . ILE B 1 35 ? -24.375 -1.405 -54.156 1 37.28 35 ILE B C 1
ATOM 5615 O O . ILE B 1 35 ? -23.672 -0.418 -53.938 1 37.28 35 ILE B O 1
ATOM 5619 N N . SER B 1 36 ? -25.438 -1.307 -55.062 1 38.59 36 SER B N 1
ATOM 5620 C CA . SER B 1 36 ? -25.75 0.038 -55.562 1 38.59 36 SER B CA 1
ATOM 5621 C C . SER B 1 36 ? -26.172 0.947 -54.406 1 38.59 36 SER B C 1
ATOM 5623 O O . SER B 1 36 ? -26.281 2.162 -54.562 1 38.59 36 SER B O 1
ATOM 5625 N N . ALA B 1 37 ? -26.953 0.456 -53.5 1 34.53 37 ALA B N 1
ATOM 5626 C CA . ALA B 1 37 ? -27.266 1.349 -52.375 1 34.53 37 ALA B CA 1
ATOM 5627 C C . ALA B 1 37 ? -26 1.744 -51.625 1 34.53 37 ALA B C 1
ATOM 5629 O O . ALA B 1 37 ? -25.844 1.43 -50.438 1 34.53 37 ALA B O 1
ATOM 5630 N N . ASN B 1 38 ? -24.812 1.4 -52.219 1 35.94 38 ASN B N 1
ATOM 5631 C CA . ASN B 1 38 ? -23.672 2.186 -51.75 1 35.94 38 ASN B CA 1
ATOM 5632 C C . ASN B 1 38 ? -23.938 3.684 -51.875 1 35.94 38 ASN B C 1
ATOM 5634 O O . ASN B 1 38 ? -23.516 4.312 -52.875 1 35.94 38 ASN B O 1
ATOM 5638 N N . GLU B 1 39 ? -25.188 4.098 -51.969 1 37.31 39 GLU B N 1
ATOM 5639 C CA . GLU B 1 39 ? -25.219 5.547 -51.812 1 37.31 39 GLU B CA 1
ATOM 5640 C C . GLU B 1 39 ? -24.188 6.016 -50.781 1 37.31 39 GLU B C 1
ATOM 5642 O O . GLU B 1 39 ? -24.062 5.422 -49.719 1 37.31 39 GLU B O 1
ATOM 5647 N N . PRO B 1 40 ? -23.109 6.633 -51.375 1 38.78 40 PRO B N 1
ATOM 5648 C CA . PRO B 1 40 ? -22.234 7.203 -50.312 1 38.78 40 PRO B CA 1
ATOM 5649 C C . PRO B 1 40 ? -23.031 7.75 -49.125 1 38.78 40 PRO B C 1
ATOM 5651 O O . PRO B 1 40 ? -24.047 8.422 -49.312 1 38.78 40 PRO B O 1
ATOM 5654 N N . SER B 1 41 ? -23.453 6.934 -48.219 1 40.22 41 SER B N 1
ATOM 5655 C CA . SER B 1 41 ? -23.953 7.578 -47 1 40.22 41 SER B CA 1
ATOM 5656 C C . SER B 1 41 ? -23.438 9.016 -46.875 1 40.22 41 SER B C 1
ATOM 5658 O O . SER B 1 41 ? -22.234 9.266 -47 1 40.22 41 SER B O 1
ATOM 5660 N N . TRP B 1 42 ? -24.094 9.922 -47.5 1 42.06 42 TRP B N 1
ATOM 5661 C CA . TRP B 1 42 ? -23.922 11.367 -47.375 1 42.06 42 TRP B CA 1
ATOM 5662 C C . TRP B 1 42 ? -23.375 11.75 -46 1 42.06 42 TRP B C 1
ATOM 5664 O O . TRP B 1 42 ? -24.141 11.781 -45.031 1 42.06 42 TRP B O 1
ATOM 5674 N N . LYS B 1 43 ? -22.375 11.141 -45.5 1 49.28 43 LYS B N 1
ATOM 5675 C CA . LYS B 1 43 ? -21.797 11.781 -44.344 1 49.28 43 LYS B CA 1
ATOM 5676 C C . LYS B 1 43 ? -21.484 13.25 -44.594 1 49.28 43 LYS B C 1
ATOM 5678 O O . LYS B 1 43 ? -20.781 13.57 -45.562 1 49.28 43 LYS B O 1
ATOM 5683 N N . PRO B 1 44 ? -22.375 14.062 -44.219 1 50.59 44 PRO B N 1
ATOM 5684 C CA . PRO B 1 44 ? -22.188 15.5 -44.438 1 50.59 44 PRO B CA 1
ATOM 5685 C C . PRO B 1 44 ? -20.797 15.969 -44.031 1 50.59 44 PRO B C 1
ATOM 5687 O O . PRO B 1 44 ? -20.203 15.422 -43.094 1 50.59 44 PRO B O 1
ATOM 5690 N N . TRP B 1 45 ? -20.172 16.953 -44.719 1 58.62 45 TRP B N 1
ATOM 5691 C CA . TRP B 1 45 ? -18.906 17.688 -44.625 1 58.62 45 TRP B CA 1
ATOM 5692 C C . TRP B 1 45 ? -17.719 16.734 -44.688 1 58.62 45 TRP B C 1
ATOM 5694 O O . TRP B 1 45 ? -17.016 16.547 -43.688 1 58.62 45 TRP B O 1
ATOM 5704 N N . PRO B 1 46 ? -17.75 15.984 -45.688 1 62.12 46 PRO B N 1
ATOM 5705 C CA . PRO B 1 46 ? -16.703 14.969 -45.812 1 62.12 46 PRO B CA 1
ATOM 5706 C C . PRO B 1 46 ? -15.305 15.547 -45.656 1 62.12 46 PRO B C 1
ATOM 5708 O O . PRO B 1 46 ? -14.422 14.898 -45.094 1 62.12 46 PRO B O 1
ATOM 5711 N N . GLN B 1 47 ? -15.281 16.75 -46.156 1 65.06 47 GLN B N 1
ATOM 5712 C CA . GLN B 1 47 ? -13.945 17.328 -46.094 1 65.06 47 GLN B CA 1
ATOM 5713 C C . GLN B 1 47 ? -13.539 17.625 -44.656 1 65.06 47 GLN B C 1
ATOM 5715 O O . GLN B 1 47 ? -12.406 17.359 -44.25 1 65.06 47 GLN B O 1
ATOM 5720 N N . SER B 1 48 ? -14.547 18.203 -44.062 1 68.81 48 SER B N 1
ATOM 5721 C CA . SER B 1 48 ? -14.25 18.531 -42.656 1 68.81 48 SER B CA 1
ATOM 5722 C C . SER B 1 48 ? -14.023 17.266 -41.844 1 68.81 48 SER B C 1
ATOM 5724 O O . SER B 1 48 ? -13.172 17.25 -40.938 1 68.81 48 SER B O 1
ATOM 5726 N N . ARG B 1 49 ? -14.734 16.344 -42.281 1 71.25 49 ARG B N 1
ATOM 5727 C CA . ARG B 1 49 ? -14.562 15.094 -41.531 1 71.25 49 ARG B CA 1
ATOM 5728 C C . ARG B 1 49 ? -13.195 14.469 -41.844 1 71.25 49 ARG B C 1
ATOM 5730 O O . ARG B 1 49 ? -12.562 13.898 -40.969 1 71.25 49 ARG B O 1
ATOM 5737 N N . SER B 1 50 ? -12.891 14.594 -43.094 1 74.31 50 SER B N 1
ATOM 5738 C CA . SER B 1 50 ? -11.578 14.07 -43.469 1 74.31 50 SER B CA 1
ATOM 5739 C C . SER B 1 50 ? -10.469 14.844 -42.75 1 74.31 50 SER B C 1
ATOM 5741 O O . SER B 1 50 ? -9.484 14.258 -42.312 1 74.31 50 SER B O 1
ATOM 5743 N N . GLN B 1 51 ? -10.766 16.094 -42.688 1 74.88 51 GLN B N 1
ATOM 5744 C CA . GLN B 1 51 ? -9.766 16.906 -42 1 74.88 51 GLN B CA 1
ATOM 5745 C C . GLN B 1 51 ? -9.727 16.594 -40.5 1 74.88 51 GLN B C 1
ATOM 5747 O O . GLN B 1 51 ? -8.648 16.547 -39.906 1 74.88 51 GLN B O 1
ATOM 5752 N N . ILE B 1 52 ? -10.852 16.375 -40.062 1 74.12 52 ILE B N 1
ATOM 5753 C CA . ILE B 1 52 ? -10.914 16.047 -38.656 1 74.12 52 ILE B CA 1
ATOM 5754 C C . ILE B 1 52 ? -10.273 14.68 -38.406 1 74.12 52 ILE B C 1
ATOM 5756 O O . ILE B 1 52 ? -9.539 14.484 -37.438 1 74.12 52 ILE B O 1
ATOM 5760 N N . ARG B 1 53 ? -10.586 13.883 -39.281 1 75.69 53 ARG B N 1
ATOM 5761 C CA . ARG B 1 53 ? -10.008 12.555 -39.156 1 75.69 53 ARG B CA 1
ATOM 5762 C C . ARG B 1 53 ? -8.484 12.617 -39.281 1 75.69 53 ARG B C 1
ATOM 5764 O O . ARG B 1 53 ? -7.777 11.922 -38.531 1 75.69 53 ARG B O 1
ATOM 5771 N N . GLU B 1 54 ? -8.086 13.359 -40.188 1 75.69 54 GLU B N 1
ATOM 5772 C CA . GLU B 1 54 ? -6.641 13.508 -40.312 1 75.69 54 GLU B CA 1
ATOM 5773 C C . GLU B 1 54 ? -6.027 14.188 -39.094 1 75.69 54 GLU B C 1
ATOM 5775 O O . GLU B 1 54 ? -4.934 13.812 -38.656 1 75.69 54 GLU B O 1
ATOM 5780 N N . CYS B 1 55 ? -6.742 15.102 -38.656 1 72.69 55 CYS B N 1
ATOM 5781 C CA . CYS B 1 55 ? -6.27 15.781 -37.438 1 72.69 55 CYS B CA 1
ATOM 5782 C C . CYS B 1 55 ? -6.238 14.82 -36.25 1 72.69 55 CYS B C 1
ATOM 5784 O O . CYS B 1 55 ? -5.281 14.812 -35.469 1 72.69 55 CYS B O 1
ATOM 5786 N N . VAL B 1 56 ? -7.25 14.094 -36.25 1 76.12 56 VAL B N 1
ATOM 5787 C CA . VAL B 1 56 ? -7.32 13.125 -35.156 1 76.12 56 VAL B CA 1
ATOM 5788 C C . VAL B 1 56 ? -6.203 12.094 -35.281 1 76.12 56 VAL B C 1
ATOM 5790 O O . VAL B 1 56 ? -5.586 11.695 -34.312 1 76.12 56 VAL B O 1
ATOM 5793 N N . LEU B 1 57 ? -5.938 11.75 -36.406 1 77.25 57 LEU B N 1
ATOM 5794 C CA . LEU B 1 57 ? -4.871 10.781 -36.656 1 77.25 57 LEU B CA 1
ATOM 5795 C C . LEU B 1 57 ? -3.508 11.391 -36.344 1 77.25 57 LEU B C 1
ATOM 5797 O O . LEU B 1 57 ? -2.631 10.711 -35.812 1 77.25 57 LEU B O 1
ATOM 5801 N N . ASN B 1 58 ? -3.348 12.648 -36.688 1 75.44 58 ASN B N 1
ATOM 5802 C CA . ASN B 1 58 ? -2.076 13.297 -36.406 1 75.44 58 ASN B CA 1
ATOM 5803 C C . ASN B 1 58 ? -1.883 13.492 -34.906 1 75.44 58 ASN B C 1
ATOM 5805 O O . ASN B 1 58 ? -0.775 13.32 -34.375 1 75.44 58 ASN B O 1
ATOM 5809 N N . VAL B 1 59 ? -2.916 13.797 -34.344 1 74.94 59 VAL B N 1
ATOM 5810 C CA . VAL B 1 59 ? -2.85 13.945 -32.875 1 74.94 59 VAL B CA 1
ATOM 5811 C C . VAL B 1 59 ? -2.574 12.594 -32.219 1 74.94 59 VAL B C 1
ATOM 5813 O O . VAL B 1 59 ? -1.792 12.5 -31.281 1 74.94 59 VAL B O 1
ATOM 5816 N N . LYS B 1 60 ? -3.193 11.734 -32.781 1 76.25 60 LYS B N 1
ATOM 5817 C CA . LYS B 1 60 ? -2.959 10.383 -32.281 1 76.25 60 LYS B CA 1
ATOM 5818 C C . LYS B 1 60 ? -1.503 9.969 -32.469 1 76.25 60 LYS B C 1
ATOM 5820 O O . LYS B 1 60 ? -0.889 9.406 -31.562 1 76.25 60 LYS B O 1
ATOM 5825 N N . LYS B 1 61 ? -0.95 10.219 -33.562 1 76.38 61 LYS B N 1
ATOM 5826 C CA . LYS B 1 61 ? 0.445 9.883 -33.844 1 76.38 61 LYS B CA 1
ATOM 5827 C C . LYS B 1 61 ? 1.383 10.648 -32.906 1 76.38 61 LYS B C 1
ATOM 5829 O O . LYS B 1 61 ? 2.367 10.094 -32.406 1 76.38 61 LYS B O 1
ATOM 5834 N N . LEU B 1 62 ? 1.035 11.836 -32.688 1 70.38 62 LEU B N 1
ATOM 5835 C CA . LEU B 1 62 ? 1.848 12.656 -31.812 1 70.38 62 LEU B CA 1
ATOM 5836 C C . LEU B 1 62 ? 1.767 12.156 -30.375 1 70.38 62 LEU B C 1
ATOM 5838 O O . LEU B 1 62 ? 2.781 12.086 -29.672 1 70.38 62 LEU B O 1
ATOM 5842 N N . LEU B 1 63 ? 0.606 11.812 -30.078 1 70.38 63 LEU B N 1
ATOM 5843 C CA . LEU B 1 63 ? 0.398 11.352 -28.703 1 70.38 63 LEU B CA 1
ATOM 5844 C C . LEU B 1 63 ? 1.062 10 -28.469 1 70.38 63 LEU B C 1
ATOM 5846 O O . LEU B 1 63 ? 1.644 9.758 -27.406 1 70.38 63 LEU B O 1
ATOM 5850 N N . VAL B 1 64 ? 0.916 9.172 -29.438 1 73.31 64 VAL B N 1
ATOM 5851 C CA . VAL B 1 64 ? 1.485 7.832 -29.312 1 73.31 64 VAL B CA 1
ATOM 5852 C C . VAL B 1 64 ? 3.01 7.918 -29.312 1 73.31 64 VAL B C 1
ATOM 5854 O O . VAL B 1 64 ? 3.684 7.078 -28.703 1 73.31 64 VAL B O 1
ATOM 5857 N N . SER B 1 65 ? 3.514 8.938 -29.969 1 71.62 65 SER B N 1
ATOM 5858 C CA . SER B 1 65 ? 4.961 9.117 -29.969 1 71.62 65 SER B CA 1
ATOM 5859 C C . SER B 1 65 ? 5.465 9.547 -28.594 1 71.62 65 SER B C 1
ATOM 5861 O O . SER B 1 65 ? 6.609 9.266 -28.234 1 71.62 65 SER B O 1
ATOM 5863 N N . LEU B 1 66 ? 4.566 10.117 -27.844 1 70.56 66 LEU B N 1
ATOM 5864 C CA . LEU B 1 66 ? 4.977 10.656 -26.547 1 70.56 66 LEU B CA 1
ATOM 5865 C C . LEU B 1 66 ? 4.785 9.625 -25.438 1 70.56 66 LEU B C 1
ATOM 5867 O O . LEU B 1 66 ? 5.641 9.477 -24.562 1 70.56 66 LEU B O 1
ATOM 5871 N N . ALA B 1 67 ? 3.598 9.047 -25.531 1 77.19 67 ALA B N 1
ATOM 5872 C CA . ALA B 1 67 ? 3.285 8.055 -24.5 1 77.19 67 ALA B CA 1
ATOM 5873 C C . ALA B 1 67 ? 2.383 6.957 -25.062 1 77.19 67 ALA B C 1
ATOM 5875 O O . ALA B 1 67 ? 1.772 7.125 -26.109 1 77.19 67 ALA B O 1
ATOM 5876 N N . SER B 1 68 ? 2.447 5.883 -24.422 1 80.31 68 SER B N 1
ATOM 5877 C CA . SER B 1 68 ? 1.568 4.789 -24.812 1 80.31 68 SER B CA 1
ATOM 5878 C C . SER B 1 68 ? 0.102 5.16 -24.625 1 80.31 68 SER B C 1
ATOM 5880 O O . SER B 1 68 ? -0.231 5.98 -23.766 1 80.31 68 SER B O 1
ATOM 5882 N N . MET B 1 69 ? -0.76 4.766 -25.422 1 83.88 69 MET B N 1
ATOM 5883 C CA . MET B 1 69 ? -2.188 5.066 -25.422 1 83.88 69 MET B CA 1
ATOM 5884 C C . MET B 1 69 ? -2.826 4.684 -24.094 1 83.88 69 MET B C 1
ATOM 5886 O O . MET B 1 69 ? -3.822 5.285 -23.688 1 83.88 69 MET B O 1
ATOM 5890 N N . GLU B 1 70 ? -2.281 3.779 -23.406 1 86.88 70 GLU B N 1
ATOM 5891 C CA . GLU B 1 70 ? -2.816 3.334 -22.125 1 86.88 70 GLU B CA 1
ATOM 5892 C C . GLU B 1 70 ? -2.758 4.449 -21.094 1 86.88 70 GLU B C 1
ATOM 5894 O O . GLU B 1 70 ? -3.678 4.598 -20.281 1 86.88 70 GLU B O 1
ATOM 5899 N N . TRP B 1 71 ? -1.773 5.285 -21.172 1 88.75 71 TRP B N 1
ATOM 5900 C CA . TRP B 1 71 ? -1.589 6.332 -20.172 1 88.75 71 TRP B CA 1
ATOM 5901 C C . TRP B 1 71 ? -2.566 7.48 -20.391 1 88.75 71 TRP B C 1
ATOM 5903 O O . TRP B 1 71 ? -2.988 8.141 -19.453 1 88.75 71 TRP B O 1
ATOM 5913 N N . TYR B 1 72 ? -2.896 7.688 -21.641 1 90.5 72 TYR B N 1
ATOM 5914 C CA . TYR B 1 72 ? -3.924 8.688 -21.922 1 90.5 72 TYR B CA 1
ATOM 5915 C C . TYR B 1 72 ? -5.289 8.211 -21.422 1 90.5 72 TYR B C 1
ATOM 5917 O O . TYR B 1 72 ? -6.098 9.016 -20.953 1 90.5 72 TYR B O 1
ATOM 5925 N N . CYS B 1 73 ? -5.531 6.93 -21.516 1 92.94 73 CYS B N 1
ATOM 5926 C CA . CYS B 1 73 ? -6.785 6.379 -21.016 1 92.94 73 CYS B CA 1
ATOM 5927 C C . CYS B 1 73 ? -6.855 6.484 -19.5 1 92.94 73 CYS B C 1
ATOM 5929 O O . CYS B 1 73 ? -7.918 6.754 -18.938 1 92.94 73 CYS B O 1
ATOM 5931 N N . TYR B 1 74 ? -5.703 6.281 -18.859 1 94.56 74 TYR B N 1
ATOM 5932 C CA . TYR B 1 74 ? -5.664 6.434 -17.406 1 94.56 74 TYR B CA 1
ATOM 5933 C C . TYR B 1 74 ? -5.957 7.871 -17 1 94.56 74 TYR B C 1
ATOM 5935 O O . TYR B 1 74 ? -6.707 8.117 -16.062 1 94.56 74 TYR B O 1
ATOM 5943 N N . ALA B 1 75 ? -5.363 8.844 -17.688 1 94.31 75 ALA B N 1
ATOM 5944 C CA . ALA B 1 75 ? -5.586 10.25 -17.391 1 94.31 75 ALA B CA 1
ATOM 5945 C C . ALA B 1 75 ? -7.047 10.633 -17.625 1 94.31 75 ALA B C 1
ATOM 5947 O O . ALA B 1 75 ? -7.648 11.328 -16.797 1 94.31 75 ALA B O 1
ATOM 5948 N N . LEU B 1 76 ? -7.586 10.164 -18.688 1 96.19 76 LEU B N 1
ATOM 5949 C CA . LEU B 1 76 ? -8.977 10.461 -19 1 96.19 76 LEU B CA 1
ATOM 5950 C C . LEU B 1 76 ? -9.914 9.836 -17.969 1 96.19 76 LEU B C 1
ATOM 5952 O O . LEU B 1 76 ? -10.945 10.422 -17.625 1 96.19 76 LEU B O 1
ATOM 5956 N N . LEU B 1 77 ? -9.602 8.617 -17.594 1 97.44 77 LEU B N 1
ATOM 5957 C CA . LEU B 1 77 ? -10.375 7.977 -16.531 1 97.44 77 LEU B CA 1
ATOM 5958 C C . LEU B 1 77 ? -10.438 8.852 -15.289 1 97.44 77 LEU B C 1
ATOM 5960 O O . LEU B 1 77 ? -11.508 9.062 -14.719 1 97.44 77 LEU B O 1
ATOM 5964 N N . GLY B 1 78 ? -9.273 9.391 -14.867 1 97.56 78 GLY B N 1
ATOM 5965 C CA . GLY B 1 78 ? -9.227 10.273 -13.711 1 97.56 78 GLY B CA 1
ATOM 5966 C C . GLY B 1 78 ? -10.023 11.555 -13.898 1 97.56 78 GLY B C 1
ATOM 5967 O O . GLY B 1 78 ? -10.797 11.945 -13.031 1 97.56 78 GLY B O 1
ATOM 5968 N N . ILE B 1 79 ? -9.93 12.141 -15.008 1 96.88 79 ILE B N 1
ATOM 5969 C CA . ILE B 1 79 ? -10.555 13.43 -15.289 1 96.88 79 ILE B CA 1
ATOM 5970 C C . ILE B 1 79 ? -12.07 13.258 -15.375 1 96.88 79 ILE B C 1
ATOM 5972 O O . ILE B 1 79 ? -12.828 14.008 -14.75 1 96.88 79 ILE B O 1
ATOM 5976 N N . ILE B 1 80 ? -12.516 12.258 -16.062 1 97.69 80 ILE B N 1
ATOM 5977 C CA . ILE B 1 80 ? -13.945 12.031 -16.25 1 97.69 80 ILE B CA 1
ATOM 5978 C C . ILE B 1 80 ? -14.602 11.703 -14.914 1 97.69 80 ILE B C 1
ATOM 5980 O O . ILE B 1 80 ? -15.68 12.219 -14.602 1 97.69 80 ILE B O 1
ATOM 5984 N N . THR B 1 81 ? -13.953 10.844 -14.227 1 97.94 81 THR B N 1
ATOM 5985 C CA . THR B 1 81 ? -14.516 10.461 -12.938 1 97.94 81 THR B CA 1
ATOM 5986 C C . THR B 1 81 ? -14.586 11.664 -12 1 97.94 81 THR B C 1
ATOM 5988 O O . THR B 1 81 ? -15.562 11.82 -11.258 1 97.94 81 THR B O 1
ATOM 5991 N N . ALA B 1 82 ? -13.57 12.484 -12.023 1 97 82 ALA B N 1
ATOM 5992 C CA . ALA B 1 82 ? -13.57 13.688 -11.188 1 97 82 ALA B CA 1
ATOM 5993 C C . ALA B 1 82 ? -14.672 14.648 -11.617 1 97 82 ALA B C 1
ATOM 5995 O O . ALA B 1 82 ? -15.32 15.273 -10.773 1 97 82 ALA B O 1
ATOM 5996 N N . LEU B 1 83 ? -14.875 14.797 -12.844 1 96.69 83 LEU B N 1
ATOM 5997 C CA . LEU B 1 83 ? -15.945 15.648 -13.359 1 96.69 83 LEU B CA 1
ATOM 5998 C C . LEU B 1 83 ? -17.312 15.141 -12.914 1 96.69 83 LEU B C 1
ATOM 6000 O O . LEU B 1 83 ? -18.172 15.922 -12.523 1 96.69 83 LEU B O 1
ATOM 6004 N N . MET B 1 84 ? -17.453 13.852 -12.992 1 97.5 84 MET B N 1
ATOM 6005 C CA . MET B 1 84 ? -18.703 13.242 -12.539 1 97.5 84 MET B CA 1
ATOM 6006 C C . MET B 1 84 ? -18.922 13.5 -11.055 1 97.5 84 MET B C 1
ATOM 6008 O O . MET B 1 84 ? -20.031 13.844 -10.641 1 97.5 84 MET B O 1
ATOM 6012 N N . SER B 1 85 ? -17.906 13.289 -10.32 1 96.5 85 SER B N 1
ATOM 6013 C CA . SER B 1 85 ? -18.016 13.516 -8.883 1 96.5 85 SER B CA 1
ATOM 6014 C C . SER B 1 85 ? -18.344 14.969 -8.57 1 96.5 85 SER B C 1
ATOM 6016 O O . SER B 1 85 ? -19.188 15.25 -7.727 1 96.5 85 SER B O 1
ATOM 6018 N N . PHE B 1 86 ? -17.734 15.883 -9.227 1 93.69 86 PHE B N 1
ATOM 6019 C CA . PHE B 1 86 ? -17.922 17.312 -9 1 93.69 86 PHE B CA 1
ATOM 6020 C C . PHE B 1 86 ? -19.344 17.734 -9.359 1 93.69 86 PHE B C 1
ATOM 6022 O O . PHE B 1 86 ? -20 18.453 -8.594 1 93.69 86 PHE B O 1
ATOM 6029 N N . PHE B 1 87 ? -19.797 17.312 -10.445 1 94.75 87 PHE B N 1
ATOM 6030 C CA . PHE B 1 87 ? -21.141 17.672 -10.883 1 94.75 87 PHE B CA 1
ATOM 6031 C C . PHE B 1 87 ? -22.188 17.078 -9.945 1 94.75 87 PHE B C 1
ATOM 6033 O O . PHE B 1 87 ? -23.219 17.703 -9.68 1 94.75 87 PHE B O 1
ATOM 6040 N N . MET B 1 88 ? -21.953 15.914 -9.531 1 96.31 88 MET B N 1
ATOM 6041 C CA . MET B 1 88 ? -22.859 15.297 -8.57 1 96.31 88 MET B CA 1
ATOM 6042 C C . MET B 1 88 ? -22.906 16.094 -7.273 1 96.31 88 MET B C 1
ATOM 6044 O O . MET B 1 88 ? -23.984 16.406 -6.766 1 96.31 88 MET B O 1
ATOM 6048 N N . ASP B 1 89 ? -21.781 16.453 -6.777 1 93.62 89 ASP B N 1
ATOM 6049 C CA . ASP B 1 89 ? -21.703 17.203 -5.527 1 93.62 89 ASP B CA 1
ATOM 6050 C C . ASP B 1 89 ? -22.359 18.578 -5.676 1 93.62 89 ASP B C 1
ATOM 6052 O O . ASP B 1 89 ? -23.031 19.047 -4.762 1 93.62 89 ASP B O 1
ATOM 6056 N N . MET B 1 90 ? -22.156 19.203 -6.793 1 93.19 90 MET B N 1
ATOM 6057 C CA . MET B 1 90 ? -22.734 20.516 -7.051 1 93.19 90 MET B CA 1
ATOM 6058 C C . MET B 1 90 ? -24.25 20.438 -7.105 1 93.19 90 MET B C 1
ATOM 6060 O O . MET B 1 90 ? -24.953 21.281 -6.523 1 93.19 90 MET B O 1
ATOM 6064 N N . THR B 1 91 ? -24.734 19.438 -7.766 1 95.88 91 THR B N 1
ATOM 6065 C CA . THR B 1 91 ? -26.188 19.266 -7.883 1 95.88 91 THR B CA 1
ATOM 6066 C C . THR B 1 91 ? -26.797 18.953 -6.52 1 95.88 91 THR B C 1
ATOM 6068 O O . THR B 1 91 ? -27.844 19.516 -6.164 1 95.88 91 THR B O 1
ATOM 6071 N N . VAL B 1 92 ? -26.188 18.094 -5.812 1 96.38 92 VAL B N 1
ATOM 6072 C CA . VAL B 1 92 ? -26.672 17.719 -4.484 1 96.38 92 VAL B CA 1
ATOM 6073 C C . VAL B 1 92 ? -26.672 18.953 -3.576 1 96.38 92 VAL B C 1
ATOM 6075 O O . VAL B 1 92 ? -27.641 19.188 -2.848 1 96.38 92 VAL B O 1
ATOM 6078 N N . ALA B 1 93 ? -25.594 19.719 -3.613 1 93.06 93 ALA B N 1
ATOM 6079 C CA . ALA B 1 93 ? -25.5 20.922 -2.781 1 93.06 93 ALA B CA 1
ATOM 6080 C C . ALA B 1 93 ? -26.594 21.922 -3.127 1 93.06 93 ALA B C 1
ATOM 6082 O O . ALA B 1 93 ? -27.188 22.531 -2.236 1 93.06 93 ALA B O 1
ATOM 6083 N N . LYS B 1 94 ? -26.891 22.125 -4.355 1 94.94 94 LYS B N 1
ATOM 6084 C CA . LYS B 1 94 ? -27.922 23.062 -4.789 1 94.94 94 LYS B CA 1
ATOM 6085 C C . LYS B 1 94 ? -29.297 22.609 -4.336 1 94.94 94 LYS B C 1
ATOM 6087 O O . LYS B 1 94 ? -30.125 23.422 -3.91 1 94.94 94 LYS B O 1
ATOM 6092 N N . LEU B 1 95 ? -29.516 21.297 -4.441 1 96.12 95 LEU B N 1
ATOM 6093 C CA . LEU B 1 95 ? -30.812 20.766 -4.027 1 96.12 95 LEU B CA 1
ATOM 6094 C C . LEU B 1 95 ? -30.969 20.859 -2.514 1 96.12 95 LEU B C 1
ATOM 6096 O O . LEU B 1 95 ? -32.062 21.188 -2.025 1 96.12 95 LEU B O 1
ATOM 6100 N N . LEU B 1 96 ? -29.953 20.562 -1.829 1 94.81 96 LEU B N 1
ATOM 6101 C CA . LEU B 1 96 ? -30.016 20.656 -0.374 1 94.81 96 LEU B CA 1
ATOM 6102 C C . LEU B 1 96 ? -30.188 22.094 0.076 1 94.81 96 LEU B C 1
ATOM 6104 O O . LEU B 1 96 ? -30.938 22.375 1.021 1 94.81 96 LEU B O 1
ATOM 6108 N N . ASN B 1 97 ? -29.516 23 -0.577 1 94.25 97 ASN B N 1
ATOM 6109 C CA . ASN B 1 97 ? -29.688 24.422 -0.261 1 94.25 97 ASN B CA 1
ATOM 6110 C C . ASN B 1 97 ? -31.094 24.906 -0.56 1 94.25 97 ASN B C 1
ATOM 6112 O O . ASN B 1 97 ? -31.656 25.703 0.186 1 94.25 97 ASN B O 1
ATOM 6116 N N . ALA B 1 98 ? -31.609 24.422 -1.643 1 95 98 ALA B N 1
ATOM 6117 C CA . ALA B 1 98 ? -33 24.766 -1.987 1 95 98 ALA B CA 1
ATOM 6118 C C . ALA B 1 98 ? -33.969 24.234 -0.941 1 95 98 ALA B C 1
ATOM 6120 O O . ALA B 1 98 ? -34.938 24.906 -0.585 1 95 98 ALA B O 1
ATOM 6121 N N . HIS B 1 99 ? -33.75 23.031 -0.497 1 94.62 99 HIS B N 1
ATOM 6122 C CA . HIS B 1 99 ? -34.562 22.453 0.55 1 94.62 99 HIS B CA 1
ATOM 6123 C C . HIS B 1 99 ? -34.5 23.266 1.838 1 94.62 99 HIS B C 1
ATOM 6125 O O . HIS B 1 99 ? -35.5 23.547 2.467 1 94.62 99 HIS B O 1
ATOM 6131 N N . GLN B 1 100 ? -33.312 23.609 2.232 1 91.81 100 GLN B N 1
ATOM 6132 C CA . GLN B 1 100 ? -33.125 24.391 3.449 1 91.81 100 GLN B CA 1
ATOM 6133 C C . GLN B 1 100 ? -33.75 25.781 3.318 1 91.81 100 GLN B C 1
ATOM 6135 O O . GLN B 1 100 ? -34.281 26.328 4.289 1 91.81 100 GLN B O 1
ATOM 6140 N N . TRP B 1 101 ? -33.625 26.297 2.107 1 93.5 101 TRP B N 1
ATOM 6141 C CA . TRP B 1 101 ? -34.219 27.594 1.844 1 93.5 101 TRP B CA 1
ATOM 6142 C C . TRP B 1 101 ? -35.75 27.516 1.983 1 93.5 101 TRP B C 1
ATOM 6144 O O . TRP B 1 101 ? -36.344 28.375 2.627 1 93.5 101 TRP B O 1
ATOM 6154 N N . LEU B 1 102 ? -36.312 26.516 1.384 1 93.56 102 LEU B N 1
ATOM 6155 C CA . LEU B 1 102 ? -37.781 26.328 1.467 1 93.56 102 LEU B CA 1
ATOM 6156 C C . LEU B 1 102 ? -38.219 26.094 2.908 1 93.56 102 LEU B C 1
ATOM 6158 O O . LEU B 1 102 ? -39.219 26.641 3.355 1 93.56 102 LEU B O 1
ATOM 6162 N N . TYR B 1 103 ? -37.469 25.281 3.586 1 93 103 TYR B N 1
ATOM 6163 C CA . TYR B 1 103 ? -37.75 25 4.988 1 93 103 TYR B CA 1
ATOM 6164 C C . TYR B 1 103 ? -37.688 26.266 5.828 1 93 103 TYR B C 1
ATOM 6166 O O . TYR B 1 103 ? -38.5 26.469 6.727 1 93 103 TYR B O 1
ATOM 6174 N N . GLY B 1 104 ? -36.719 27.109 5.574 1 91.25 104 GLY B N 1
ATOM 6175 C CA . GLY B 1 104 ? -36.562 28.359 6.285 1 91.25 104 GLY B CA 1
ATOM 6176 C C . GLY B 1 104 ? -37.688 29.344 6.012 1 91.25 104 GLY B C 1
ATOM 6177 O O . GLY B 1 104 ? -38.094 30.094 6.906 1 91.25 104 GLY B O 1
ATOM 6178 N N . CYS B 1 105 ? -38.219 29.312 4.777 1 93.44 105 CYS B N 1
ATOM 6179 C CA . CYS B 1 105 ? -39.312 30.203 4.398 1 93.44 105 CYS B CA 1
ATOM 6180 C C . CYS B 1 105 ? -40.594 29.828 5.113 1 93.44 105 CYS B C 1
ATOM 6182 O O . CYS B 1 105 ? -41.5 30.656 5.273 1 93.44 105 CYS B O 1
ATOM 6184 N N . LEU B 1 106 ? -40.594 28.641 5.598 1 93.25 106 LEU B N 1
ATOM 6185 C CA . LEU B 1 106 ? -41.844 28.141 6.215 1 93.25 106 LEU B CA 1
ATOM 6186 C C . LEU B 1 106 ? -41.75 28.25 7.734 1 93.25 106 LEU B C 1
ATOM 6188 O O . LEU B 1 106 ? -42.562 27.672 8.445 1 93.25 106 LEU B O 1
ATOM 6192 N N . LYS B 1 107 ? -40.75 29.016 8.078 1 89.31 107 LYS B N 1
ATOM 6193 C CA . LYS B 1 107 ? -40.625 29.203 9.523 1 89.31 107 LYS B CA 1
ATOM 6194 C C . LYS B 1 107 ? -41.875 29.828 10.117 1 89.31 107 LYS B C 1
ATOM 6196 O O . LYS B 1 107 ? -42.438 30.797 9.57 1 89.31 107 LYS B O 1
ATOM 6201 N N . GLY B 1 108 ? -42.469 29.328 11.203 1 87.94 108 GLY B N 1
ATOM 6202 C CA . GLY B 1 108 ? -43.688 29.812 11.836 1 87.94 108 GLY B CA 1
ATOM 6203 C C . GLY B 1 108 ? -44.875 28.891 11.633 1 87.94 108 GLY B C 1
ATOM 6204 O O . GLY B 1 108 ? -45.812 28.906 12.422 1 87.94 108 GLY B O 1
ATOM 6205 N N . HIS B 1 109 ? -44.844 28.078 10.555 1 92.81 109 HIS B N 1
ATOM 6206 C CA . HIS B 1 109 ? -45.906 27.094 10.289 1 92.81 109 HIS B CA 1
ATOM 6207 C C . HIS B 1 109 ? -45.406 25.688 10.555 1 92.81 109 HIS B C 1
ATOM 6209 O O . HIS B 1 109 ? -44.844 25.031 9.664 1 92.81 109 HIS B O 1
ATOM 6215 N N . HIS B 1 110 ? -45.781 25.109 11.562 1 91.94 110 HIS B N 1
ATOM 6216 C CA . HIS B 1 110 ? -45.281 23.812 11.992 1 91.94 110 HIS B CA 1
ATOM 6217 C C . HIS B 1 110 ? -45.688 22.703 11.047 1 91.94 110 HIS B C 1
ATOM 6219 O O . HIS B 1 110 ? -44.906 21.797 10.75 1 91.94 110 HIS B O 1
ATOM 6225 N N . LEU B 1 111 ? -46.906 22.766 10.586 1 93.38 111 LEU B N 1
ATOM 6226 C CA . LEU B 1 111 ? -47.406 21.719 9.719 1 93.38 111 LEU B CA 1
ATOM 6227 C C . LEU B 1 111 ? -46.719 21.75 8.359 1 93.38 111 LEU B C 1
ATOM 6229 O O . LEU B 1 111 ? -46.375 20.703 7.816 1 93.38 111 LEU B O 1
ATOM 6233 N N . LEU B 1 112 ? -46.531 22.922 7.832 1 94 112 LEU B N 1
ATOM 6234 C CA . LEU B 1 112 ? -45.875 23.047 6.527 1 94 112 LEU B CA 1
ATOM 6235 C C . LEU B 1 112 ? -44.406 22.672 6.613 1 94 112 LEU B C 1
ATOM 6237 O O . LEU B 1 112 ? -43.844 22.109 5.668 1 94 112 LEU B O 1
ATOM 6241 N N . GLN B 1 113 ? -43.812 22.984 7.711 1 94.38 113 GLN B N 1
ATOM 6242 C CA . GLN B 1 113 ? -42.438 22.578 7.922 1 94.38 113 GLN B CA 1
ATOM 6243 C C . GLN B 1 113 ? -42.312 21.062 8.031 1 94.38 113 GLN B C 1
ATOM 6245 O O . GLN B 1 113 ? -41.344 20.484 7.527 1 94.38 113 GLN B O 1
ATOM 6250 N N . PHE B 1 114 ? -43.281 20.516 8.68 1 95.31 114 PHE B N 1
ATOM 6251 C CA . PHE B 1 114 ? -43.281 19.062 8.812 1 95.31 114 PHE B CA 1
ATOM 6252 C C . PHE B 1 114 ? -43.438 18.391 7.453 1 95.31 114 PHE B C 1
ATOM 6254 O O . PHE B 1 114 ? -42.719 17.453 7.137 1 95.31 114 PHE B O 1
ATOM 6261 N N . LEU B 1 115 ? -44.312 18.922 6.645 1 95.19 115 LEU B N 1
ATOM 6262 C CA . LEU B 1 115 ? -44.562 18.344 5.324 1 95.19 115 LEU B CA 1
ATOM 6263 C C . LEU B 1 115 ? -43.344 18.547 4.422 1 95.19 115 LEU B C 1
ATOM 6265 O O . LEU B 1 115 ? -43 17.656 3.645 1 95.19 115 LEU B O 1
ATOM 6269 N N . CYS B 1 116 ? -42.75 19.641 4.547 1 94.81 116 CYS B N 1
ATOM 6270 C CA . CYS B 1 116 ? -41.562 19.906 3.752 1 94.81 116 CYS B CA 1
ATOM 6271 C C . CYS B 1 116 ? -40.406 18.969 4.152 1 94.81 116 CYS B C 1
ATOM 6273 O O . CYS B 1 116 ? -39.719 18.422 3.289 1 94.81 116 CYS B O 1
ATOM 6275 N N . TRP B 1 117 ? -40.281 18.797 5.441 1 94.62 117 TRP B N 1
ATOM 6276 C CA . TRP B 1 117 ? -39.188 17.969 5.969 1 94.62 117 TRP B CA 1
ATOM 6277 C C . TRP B 1 117 ? -39.406 16.5 5.645 1 94.62 117 TRP B C 1
ATOM 6279 O O . TRP B 1 117 ? -38.438 15.75 5.477 1 94.62 117 TRP B O 1
ATOM 6289 N N . THR B 1 118 ? -40.594 16.031 5.484 1 95.94 118 THR B N 1
ATOM 6290 C CA . THR B 1 118 ? -40.875 14.609 5.332 1 95.94 118 THR B CA 1
ATOM 6291 C C . THR B 1 118 ? -41.125 14.258 3.863 1 95.94 118 THR B C 1
ATOM 6293 O O . THR B 1 118 ? -40.625 13.234 3.383 1 95.94 118 THR B O 1
ATOM 6296 N N . LEU B 1 119 ? -41.719 15.125 3.158 1 96.12 119 LEU B N 1
ATOM 6297 C CA . LEU B 1 119 ? -42.094 14.781 1.788 1 96.12 119 LEU B CA 1
ATOM 6298 C C . LEU B 1 119 ? -40.906 14.945 0.851 1 96.12 119 LEU B C 1
ATOM 6300 O O . LEU B 1 119 ? -40.781 14.211 -0.134 1 96.12 119 LEU B O 1
ATOM 6304 N N . TYR B 1 120 ? -40.094 15.891 1.133 1 96.31 120 TYR B N 1
ATOM 6305 C CA . TYR B 1 120 ? -38.938 16.141 0.27 1 96.31 120 TYR B CA 1
ATOM 6306 C C . TYR B 1 120 ? -38.094 14.891 0.155 1 96.31 120 TYR B C 1
ATOM 6308 O O . TYR B 1 120 ? -37.875 14.359 -0.94 1 96.31 120 TYR B O 1
ATOM 6316 N N . PRO B 1 121 ? -37.562 14.336 1.256 1 96.75 121 PRO B N 1
ATOM 6317 C CA . PRO B 1 121 ? -36.75 13.125 1.146 1 96.75 121 PRO B CA 1
ATOM 6318 C C . PRO B 1 121 ? -37.531 11.914 0.675 1 96.75 121 PRO B C 1
ATOM 6320 O O . PRO B 1 121 ? -37 11.047 -0.022 1 96.75 121 PRO B O 1
ATOM 6323 N N . ALA B 1 122 ? -38.781 11.805 1.029 1 97.62 122 ALA B N 1
ATOM 6324 C CA . ALA B 1 122 ? -39.625 10.68 0.609 1 97.62 122 ALA B CA 1
ATOM 6325 C C . ALA B 1 122 ? -39.781 10.656 -0.908 1 97.62 122 ALA B C 1
ATOM 6327 O O . ALA B 1 122 ? -39.688 9.602 -1.532 1 97.62 122 ALA B O 1
ATOM 6328 N N . CYS B 1 123 ? -39.969 11.836 -1.465 1 97.25 123 CYS B N 1
ATOM 6329 C CA . CYS B 1 123 ? -40.156 11.93 -2.91 1 97.25 123 CYS B CA 1
ATOM 6330 C C . CYS B 1 123 ? -38.844 11.633 -3.633 1 97.25 123 CYS B C 1
ATOM 6332 O O . CYS B 1 123 ? -38.844 10.961 -4.664 1 97.25 123 CYS B O 1
ATOM 6334 N N . LEU B 1 124 ? -37.781 12.125 -3.139 1 97.69 124 LEU B N 1
ATOM 6335 C CA . LEU B 1 124 ? -36.5 11.906 -3.77 1 97.69 124 LEU B CA 1
ATOM 6336 C C . LEU B 1 124 ? -36.094 10.43 -3.721 1 97.69 124 LEU B C 1
ATOM 6338 O O . LEU B 1 124 ? -35.562 9.898 -4.691 1 97.69 124 LEU B O 1
ATOM 6342 N N . CYS B 1 125 ? -36.375 9.766 -2.602 1 97.25 125 CYS B N 1
ATOM 6343 C CA . CYS B 1 125 ? -36.062 8.344 -2.488 1 97.25 125 CYS B CA 1
ATOM 6344 C C . CYS B 1 125 ? -36.938 7.512 -3.402 1 97.25 125 CYS B C 1
ATOM 6346 O O . CYS B 1 125 ? -36.5 6.523 -3.982 1 97.25 125 CYS B O 1
ATOM 6348 N N . ALA B 1 126 ? -38.188 7.914 -3.494 1 97.06 126 ALA B N 1
ATOM 6349 C CA . ALA B 1 126 ? -39.094 7.234 -4.418 1 97.06 126 ALA B CA 1
ATOM 6350 C C . ALA B 1 126 ? -38.625 7.398 -5.863 1 97.06 126 ALA B C 1
ATOM 6352 O O . ALA B 1 126 ? -38.688 6.453 -6.652 1 97.06 126 ALA B O 1
ATOM 6353 N N . LEU B 1 127 ? -38.188 8.562 -6.152 1 96.5 127 LEU B N 1
ATOM 6354 C CA . LEU B 1 127 ? -37.688 8.836 -7.496 1 96.5 127 LEU B CA 1
ATOM 6355 C C . LEU B 1 127 ? -36.438 8.031 -7.777 1 96.5 127 LEU B C 1
ATOM 6357 O O . LEU B 1 127 ? -36.25 7.5 -8.883 1 96.5 127 LEU B O 1
ATOM 6361 N N . SER B 1 128 ? -35.562 7.961 -6.84 1 96.81 128 SER B N 1
ATOM 6362 C CA . SER B 1 128 ? -34.312 7.199 -6.984 1 96.81 128 SER B CA 1
ATOM 6363 C C . SER B 1 128 ? -34.594 5.727 -7.262 1 96.81 128 SER B C 1
ATOM 6365 O O . SER B 1 128 ? -34.062 5.152 -8.211 1 96.81 128 SER B O 1
ATOM 6367 N N . THR B 1 129 ? -35.5 5.152 -6.5 1 95.69 129 THR B N 1
ATOM 6368 C CA . THR B 1 129 ? -35.812 3.738 -6.648 1 95.69 129 THR B CA 1
ATOM 6369 C C . THR B 1 129 ? -36.562 3.492 -7.953 1 95.69 129 THR B C 1
ATOM 6371 O O . THR B 1 129 ? -36.344 2.484 -8.625 1 95.69 129 THR B O 1
ATOM 6374 N N . SER B 1 130 ? -37.469 4.367 -8.273 1 92.88 130 SER B N 1
ATOM 6375 C CA . SER B 1 130 ? -38.25 4.211 -9.492 1 92.88 130 SER B CA 1
ATOM 6376 C C . SER B 1 130 ? -37.344 4.262 -10.727 1 92.88 130 SER B C 1
ATOM 6378 O O . SER B 1 130 ? -37.531 3.465 -11.656 1 92.88 130 SER B O 1
ATOM 6380 N N . PHE B 1 131 ? -36.469 5.113 -10.719 1 89.56 131 PHE B N 1
ATOM 6381 C CA . PHE B 1 131 ? -35.562 5.242 -11.852 1 89.56 131 PHE B CA 1
ATOM 6382 C C . PHE B 1 131 ? -34.625 4.027 -11.938 1 89.56 131 PHE B C 1
ATOM 6384 O O . PHE B 1 131 ? -34.344 3.527 -13.031 1 89.56 131 PHE B O 1
ATOM 6391 N N . ALA B 1 132 ? -34.125 3.604 -10.82 1 89.5 132 ALA B N 1
ATOM 6392 C CA . ALA B 1 132 ? -33.25 2.439 -10.773 1 89.5 132 ALA B CA 1
ATOM 6393 C C . ALA B 1 132 ? -33.938 1.192 -11.281 1 89.5 132 ALA B C 1
ATOM 6395 O O . ALA B 1 132 ? -33.375 0.407 -12.047 1 89.5 132 ALA B O 1
ATOM 6396 N N . HIS B 1 133 ? -35.156 1.061 -10.969 1 88.31 133 HIS B N 1
ATOM 6397 C CA . HIS B 1 133 ? -35.906 -0.144 -11.328 1 88.31 133 HIS B CA 1
ATOM 6398 C C . HIS B 1 133 ? -36.375 -0.084 -12.781 1 88.31 133 HIS B C 1
ATOM 6400 O O . HIS B 1 133 ? -36.469 -1.114 -13.453 1 88.31 133 HIS B O 1
ATOM 6406 N N . SER B 1 134 ? -36.625 1.062 -13.258 1 89.31 134 SER B N 1
ATOM 6407 C CA . SER B 1 134 ? -37.156 1.205 -14.602 1 89.31 134 SER B CA 1
ATOM 6408 C C . SER B 1 134 ? -36.062 1.165 -15.656 1 89.31 134 SER B C 1
ATOM 6410 O O . SER B 1 134 ? -36.25 0.582 -16.719 1 89.31 134 SER B O 1
ATOM 6412 N N . VAL B 1 135 ? -34.969 1.701 -15.383 1 89.5 135 VAL B N 1
ATOM 6413 C CA . VAL B 1 135 ? -33.906 1.818 -16.375 1 89.5 135 VAL B CA 1
ATOM 6414 C C . VAL B 1 135 ? -32.969 0.617 -16.281 1 89.5 135 VAL B C 1
ATOM 6416 O O . VAL B 1 135 ? -32.688 -0.03 -17.297 1 89.5 135 VAL B O 1
ATOM 6419 N N . CYS B 1 136 ? -32.469 0.339 -15.047 1 90.75 136 CYS B N 1
ATOM 6420 C CA . CYS B 1 136 ? -31.531 -0.774 -14.828 1 90.75 136 CYS B CA 1
ATOM 6421 C C . CYS B 1 136 ? -31.594 -1.248 -13.383 1 90.75 136 CYS B C 1
ATOM 6423 O O . CYS B 1 136 ? -30.938 -0.672 -12.516 1 90.75 136 CYS B O 1
ATOM 6425 N N . PRO B 1 137 ? -32.25 -2.326 -13.188 1 86.81 137 PRO B N 1
ATOM 6426 C CA . PRO B 1 137 ? -32.406 -2.812 -11.812 1 86.81 137 PRO B CA 1
ATOM 6427 C C . PRO B 1 137 ? -31.062 -3.143 -11.141 1 86.81 137 PRO B C 1
ATOM 6429 O O . PRO B 1 137 ? -31 -3.244 -9.914 1 86.81 137 PRO B O 1
ATOM 6432 N N . TYR B 1 138 ? -29.984 -3.195 -11.891 1 88.12 138 TYR B N 1
ATOM 6433 C CA . TYR B 1 138 ? -28.672 -3.52 -11.359 1 88.12 138 TYR B CA 1
ATOM 6434 C C . TYR B 1 138 ? -28 -2.279 -10.781 1 88.12 138 TYR B C 1
ATOM 6436 O O . TYR B 1 138 ? -26.891 -2.363 -10.227 1 88.12 138 TYR B O 1
ATOM 6444 N N . SER B 1 139 ? -28.75 -1.208 -10.828 1 87.81 139 SER B N 1
ATOM 6445 C CA . SER B 1 139 ? -28.172 0.05 -10.359 1 87.81 139 SER B CA 1
ATOM 6446 C C . SER B 1 139 ? -28.391 0.226 -8.859 1 87.81 139 SER B C 1
ATOM 6448 O O . SER B 1 139 ? -27.781 1.086 -8.234 1 87.81 139 SER B O 1
ATOM 6450 N N . ALA B 1 140 ? -29.188 -0.647 -8.242 1 89.94 140 ALA B N 1
ATOM 6451 C CA . ALA B 1 140 ? -29.484 -0.531 -6.816 1 89.94 140 ALA B CA 1
ATOM 6452 C C . ALA B 1 140 ? -28.328 -1.045 -5.977 1 89.94 140 ALA B C 1
ATOM 6454 O O . ALA B 1 140 ? -27.609 -1.957 -6.391 1 89.94 140 ALA B O 1
ATOM 6455 N N . GLY B 1 141 ? -28.094 -0.399 -4.84 1 90.06 141 GLY B N 1
ATOM 6456 C CA . GLY B 1 141 ? -27.047 -0.834 -3.93 1 90.06 141 GLY B CA 1
ATOM 6457 C C . GLY B 1 141 ? -25.719 -0.142 -4.172 1 90.06 141 GLY B C 1
ATOM 6458 O O . GLY B 1 141 ? -25.625 0.747 -5.02 1 90.06 141 GLY B O 1
ATOM 6459 N N . SER B 1 142 ? -24.734 -0.523 -3.457 1 92.75 142 SER B N 1
ATOM 6460 C CA . SER B 1 142 ? -23.406 0.082 -3.551 1 92.75 142 SER B CA 1
ATOM 6461 C C . SER B 1 142 ? -22.703 -0.344 -4.828 1 92.75 142 SER B C 1
ATOM 6463 O O . SER B 1 142 ? -22.156 0.495 -5.555 1 92.75 142 SER B O 1
ATOM 6465 N N . GLY B 1 143 ? -22.703 -1.635 -5.199 1 94.12 143 GLY B N 1
ATOM 6466 C CA . GLY B 1 143 ? -22.062 -2.154 -6.398 1 94.12 143 GLY B CA 1
ATOM 6467 C C . GLY B 1 143 ? -20.641 -2.623 -6.164 1 94.12 143 GLY B C 1
ATOM 6468 O O . GLY B 1 143 ? -20.047 -3.287 -7.02 1 94.12 143 GLY B O 1
ATOM 6469 N N . VAL B 1 144 ? -20.062 -2.334 -4.941 1 95.12 144 VAL B N 1
ATOM 6470 C CA . VAL B 1 144 ? -18.672 -2.684 -4.652 1 95.12 144 VAL B CA 1
ATOM 6471 C C . VAL B 1 144 ? -18.531 -4.199 -4.535 1 95.12 144 VAL B C 1
ATOM 6473 O O . VAL B 1 144 ? -17.625 -4.793 -5.117 1 95.12 144 VAL B O 1
ATOM 6476 N N . PRO B 1 145 ? -19.5 -4.902 -3.84 1 94.19 145 PRO B N 1
ATOM 6477 C CA . PRO B 1 145 ? -19.375 -6.359 -3.781 1 94.19 145 PRO B CA 1
ATOM 6478 C C . PRO B 1 145 ? -19.438 -7.016 -5.16 1 94.19 145 PRO B C 1
ATOM 6480 O O . PRO B 1 145 ? -18.688 -7.957 -5.434 1 94.19 145 PRO B O 1
ATOM 6483 N N . GLU B 1 146 ? -20.266 -6.496 -6.039 1 94.44 146 GLU B N 1
ATOM 6484 C CA . GLU B 1 146 ? -20.359 -7.008 -7.406 1 94.44 146 GLU B CA 1
ATOM 6485 C C . GLU B 1 146 ? -19.094 -6.699 -8.195 1 94.44 146 GLU B C 1
ATOM 6487 O O . GLU B 1 146 ? -18.609 -7.539 -8.953 1 94.44 146 GLU B O 1
ATOM 6492 N N . ALA B 1 147 ? -18.625 -5.504 -7.965 1 94.31 147 ALA B N 1
ATOM 6493 C CA . ALA B 1 147 ? -17.391 -5.121 -8.633 1 94.31 147 ALA B CA 1
ATOM 6494 C C . ALA B 1 147 ? -16.234 -6.016 -8.195 1 94.31 147 ALA B C 1
ATOM 6496 O O . ALA B 1 147 ? -15.367 -6.363 -9.008 1 94.31 147 ALA B O 1
ATOM 6497 N N . ARG B 1 148 ? -16.203 -6.352 -6.957 1 92.88 148 ARG B N 1
ATOM 6498 C CA . ARG B 1 148 ? -15.188 -7.258 -6.438 1 92.88 148 ARG B CA 1
ATOM 6499 C C . ARG B 1 148 ? -15.258 -8.617 -7.133 1 92.88 148 ARG B C 1
ATOM 6501 O O . ARG B 1 148 ? -14.227 -9.203 -7.461 1 92.88 148 ARG B O 1
ATOM 6508 N N . ALA B 1 149 ? -16.438 -9.102 -7.34 1 91 149 ALA B N 1
ATOM 6509 C CA . ALA B 1 149 ? -16.625 -10.383 -8.023 1 91 149 ALA B CA 1
ATOM 6510 C C . ALA B 1 149 ? -16.172 -10.297 -9.477 1 91 149 ALA B C 1
ATOM 6512 O O . ALA B 1 149 ? -15.555 -11.227 -10 1 91 149 ALA B O 1
ATOM 6513 N N . ILE B 1 150 ? -16.438 -9.195 -10.07 1 90.69 150 ILE B N 1
ATOM 6514 C CA . ILE B 1 150 ? -16.062 -8.992 -11.469 1 90.69 150 ILE B CA 1
ATOM 6515 C C . ILE B 1 150 ? -14.539 -8.984 -11.594 1 90.69 150 ILE B C 1
ATOM 6517 O O . ILE B 1 150 ? -13.992 -9.57 -12.531 1 90.69 150 ILE B O 1
ATOM 6521 N N . LEU B 1 151 ? -13.883 -8.367 -10.688 1 88.25 151 LEU B N 1
ATOM 6522 C CA . LEU B 1 151 ? -12.43 -8.25 -10.734 1 88.25 151 LEU B CA 1
ATOM 6523 C C . LEU B 1 151 ? -11.766 -9.602 -10.508 1 88.25 151 LEU B C 1
ATOM 6525 O O . LEU B 1 151 ? -10.617 -9.812 -10.906 1 88.25 151 LEU B O 1
ATOM 6529 N N . LEU B 1 152 ? -12.508 -10.5 -9.883 1 85.5 152 LEU B N 1
ATOM 6530 C CA . LEU B 1 152 ? -11.961 -11.828 -9.656 1 85.5 152 LEU B CA 1
ATOM 6531 C C . LEU B 1 152 ? -12.273 -12.758 -10.828 1 85.5 152 LEU B C 1
ATOM 6533 O O . LEU B 1 152 ? -11.953 -13.945 -10.781 1 85.5 152 LEU B O 1
ATOM 6537 N N . GLY B 1 153 ? -12.977 -12.266 -11.852 1 80.94 153 GLY B N 1
ATOM 6538 C CA . GLY B 1 153 ? -13.109 -13.047 -13.07 1 80.94 153 GLY B CA 1
ATOM 6539 C C . GLY B 1 153 ? -14.555 -13.375 -13.414 1 80.94 153 GLY B C 1
ATOM 6540 O O . GLY B 1 153 ? -14.828 -13.984 -14.445 1 80.94 153 GLY B O 1
ATOM 6541 N N . VAL B 1 154 ? -15.461 -12.914 -12.602 1 84.38 154 VAL B N 1
ATOM 6542 C CA . VAL B 1 154 ? -16.859 -13.211 -12.859 1 84.38 154 VAL B CA 1
ATOM 6543 C C . VAL B 1 154 ? -17.422 -12.211 -13.859 1 84.38 154 VAL B C 1
ATOM 6545 O O . VAL B 1 154 ? -17.266 -11 -13.703 1 84.38 154 VAL B O 1
ATOM 6548 N N . ASP B 1 155 ? -18.031 -12.758 -14.812 1 84.69 155 ASP B N 1
ATOM 6549 C CA . ASP B 1 155 ? -18.578 -11.898 -15.859 1 84.69 155 ASP B CA 1
ATOM 6550 C C . ASP B 1 155 ? -20 -11.461 -15.523 1 84.69 155 ASP B C 1
ATOM 6552 O O . ASP B 1 155 ? -20.906 -12.297 -15.43 1 84.69 155 ASP B O 1
ATOM 6556 N N . MET B 1 156 ? -20.141 -10.227 -15.234 1 88.75 156 MET B N 1
ATOM 6557 C CA . MET B 1 156 ? -21.438 -9.594 -15.016 1 88.75 156 MET B CA 1
ATOM 6558 C C . MET B 1 156 ? -21.578 -8.328 -15.859 1 88.75 156 MET B C 1
ATOM 6560 O O . MET B 1 156 ? -21.453 -7.215 -15.336 1 88.75 156 MET B O 1
ATOM 6564 N N . PRO B 1 157 ? -21.938 -8.5 -17.078 1 88.81 157 PRO B N 1
ATOM 6565 C CA . PRO B 1 157 ? -21.922 -7.371 -18.016 1 88.81 157 PRO B CA 1
ATOM 6566 C C . PRO B 1 157 ? -22.969 -6.312 -17.672 1 88.81 157 PRO B C 1
ATOM 6568 O O . PRO B 1 157 ? -22.75 -5.125 -17.938 1 88.81 157 PRO B O 1
ATOM 6571 N N . ASP B 1 158 ? -24.062 -6.648 -17.078 1 91.38 158 ASP B N 1
ATOM 6572 C CA . ASP B 1 158 ? -25.125 -5.695 -16.766 1 91.38 158 ASP B CA 1
ATOM 6573 C C . ASP B 1 158 ? -24.656 -4.676 -15.727 1 91.38 158 ASP B C 1
ATOM 6575 O O . ASP B 1 158 ? -25.156 -3.551 -15.688 1 91.38 158 ASP B O 1
ATOM 6579 N N . TYR B 1 159 ? -23.719 -5.094 -14.992 1 93.81 159 TYR B N 1
ATOM 6580 C CA . TYR B 1 159 ? -23.203 -4.199 -13.953 1 93.81 159 TYR B CA 1
ATOM 6581 C C . TYR B 1 159 ? -22.203 -3.211 -14.523 1 93.81 159 TYR B C 1
ATOM 6583 O O . TYR B 1 159 ? -21.812 -2.248 -13.859 1 93.81 159 TYR B O 1
ATOM 6591 N N . LEU B 1 160 ? -21.812 -3.404 -15.781 1 94.25 160 LEU B N 1
ATOM 6592 C CA . LEU B 1 160 ? -20.828 -2.516 -16.406 1 94.25 160 LEU B CA 1
ATOM 6593 C C . LEU B 1 160 ? -21.438 -1.787 -17.594 1 94.25 160 LEU B C 1
ATOM 6595 O O . LEU B 1 160 ? -20.719 -1.157 -18.375 1 94.25 160 LEU B O 1
ATOM 6599 N N . SER B 1 161 ? -22.734 -1.748 -17.703 1 93.44 161 SER B N 1
ATOM 6600 C CA . SER B 1 161 ? -23.422 -1.166 -18.844 1 93.44 161 SER B CA 1
ATOM 6601 C C . SER B 1 161 ? -23.562 0.346 -18.703 1 93.44 161 SER B C 1
ATOM 6603 O O . SER B 1 161 ? -23.484 0.877 -17.594 1 93.44 161 SER B O 1
ATOM 6605 N N . LEU B 1 162 ? -23.766 1.024 -19.797 1 92.44 162 LEU B N 1
ATOM 6606 C CA . LEU B 1 162 ? -23.922 2.473 -19.828 1 92.44 162 LEU B CA 1
ATOM 6607 C C . LEU B 1 162 ? -25.281 2.875 -19.25 1 92.44 162 LEU B C 1
ATOM 6609 O O . LEU B 1 162 ? -25.406 3.93 -18.609 1 92.44 162 LEU B O 1
ATOM 6613 N N . SER B 1 163 ? -26.234 2.051 -19.438 1 93.75 163 SER B N 1
ATOM 6614 C CA . SER B 1 163 ? -27.547 2.318 -18.844 1 93.75 163 SER B CA 1
ATOM 6615 C C . SER B 1 163 ? -27.484 2.279 -17.328 1 93.75 163 SER B C 1
ATOM 6617 O O . SER B 1 163 ? -28.141 3.076 -16.656 1 93.75 163 SER B O 1
ATOM 6619 N N . ASN B 1 164 ? -26.688 1.359 -16.859 1 95.44 164 ASN B N 1
ATOM 6620 C CA . ASN B 1 164 ? -26.484 1.291 -15.414 1 95.44 164 ASN B CA 1
ATOM 6621 C C . ASN B 1 164 ? -25.766 2.527 -14.891 1 95.44 164 ASN B C 1
ATOM 6623 O O . ASN B 1 164 ? -26.062 3.014 -13.805 1 95.44 164 ASN B O 1
ATOM 6627 N N . LEU B 1 165 ? -24.828 3.01 -15.695 1 96.5 165 LEU B N 1
ATOM 6628 C CA . LEU B 1 165 ? -24.062 4.188 -15.305 1 96.5 165 LEU B CA 1
ATOM 6629 C C . LEU B 1 165 ? -24.984 5.391 -15.109 1 96.5 165 LEU B C 1
ATOM 6631 O O . LEU B 1 165 ? -24.922 6.07 -14.086 1 96.5 165 LEU B O 1
ATOM 6635 N N . PHE B 1 166 ? -25.891 5.645 -15.984 1 94.94 166 PHE B N 1
ATOM 6636 C CA . PHE B 1 166 ? -26.781 6.801 -15.93 1 94.94 166 PHE B CA 1
ATOM 6637 C C . PHE B 1 166 ? -27.828 6.625 -14.844 1 94.94 166 PHE B C 1
ATOM 6639 O O . PHE B 1 166 ? -28.141 7.566 -14.109 1 94.94 166 PHE B O 1
ATOM 6646 N N . ALA B 1 167 ? -28.344 5.406 -14.773 1 95.44 167 ALA B N 1
ATOM 6647 C CA . ALA B 1 167 ? -29.359 5.137 -13.75 1 95.44 167 ALA B CA 1
ATOM 6648 C C . ALA B 1 167 ? -28.781 5.285 -12.352 1 95.44 167 ALA B C 1
ATOM 6650 O O . ALA B 1 167 ? -29.422 5.875 -11.469 1 95.44 167 ALA B O 1
ATOM 6651 N N . LYS B 1 168 ? -27.625 4.77 -12.172 1 96.5 168 LYS B N 1
ATOM 6652 C CA . LYS B 1 168 ? -26.984 4.824 -10.859 1 96.5 168 LYS B CA 1
ATOM 6653 C C . LYS B 1 168 ? -26.578 6.254 -10.5 1 96.5 168 LYS B C 1
ATOM 6655 O O . LYS B 1 168 ? -26.656 6.656 -9.344 1 96.5 168 LYS B O 1
ATOM 6660 N N . MET B 1 169 ? -26.094 7.004 -11.477 1 96.62 169 MET B N 1
ATOM 6661 C CA . MET B 1 169 ? -25.703 8.391 -11.242 1 96.62 169 MET B CA 1
ATOM 6662 C C . MET B 1 169 ? -26.906 9.234 -10.812 1 96.62 169 MET B C 1
ATOM 6664 O O . MET B 1 169 ? -26.844 9.953 -9.812 1 96.62 169 MET B O 1
ATOM 6668 N N . PHE B 1 170 ? -27.969 9.094 -11.484 1 96.38 170 PHE B N 1
ATOM 6669 C CA . PHE B 1 170 ? -29.188 9.844 -11.172 1 96.38 170 PHE B CA 1
ATOM 6670 C C . PHE B 1 170 ? -29.766 9.406 -9.836 1 96.38 170 PHE B C 1
ATOM 6672 O O . PHE B 1 170 ? -30.172 10.234 -9.031 1 96.38 170 PHE B O 1
ATOM 6679 N N . GLY B 1 171 ? -29.844 8.086 -9.68 1 96.62 171 GLY B N 1
ATOM 6680 C CA . GLY B 1 171 ? -30.328 7.566 -8.414 1 96.62 171 GLY B CA 1
ATOM 6681 C C . GLY B 1 171 ? -29.516 8.023 -7.223 1 96.62 171 GLY B C 1
ATOM 6682 O O . GLY B 1 171 ? -30.062 8.359 -6.172 1 96.62 171 GLY B O 1
ATOM 6683 N N . LEU B 1 172 ? -28.234 8.031 -7.391 1 97.31 172 LEU B N 1
ATOM 6684 C CA . LEU B 1 172 ? -27.328 8.43 -6.316 1 97.31 172 LEU B CA 1
ATOM 6685 C C . LEU B 1 172 ? -27.5 9.906 -5.977 1 97.31 172 LEU B C 1
ATOM 6687 O O . LEU B 1 172 ? -27.469 10.289 -4.809 1 97.31 172 LEU B O 1
ATOM 6691 N N . ILE B 1 173 ? -27.703 10.758 -6.973 1 97.56 173 ILE B N 1
ATOM 6692 C CA . ILE B 1 173 ? -27.922 12.18 -6.754 1 97.56 173 ILE B CA 1
ATOM 6693 C C . ILE B 1 173 ? -29.188 12.375 -5.914 1 97.56 173 ILE B C 1
ATOM 6695 O O . ILE B 1 173 ? -29.188 13.148 -4.949 1 97.56 173 ILE B O 1
ATOM 6699 N N . CYS B 1 174 ? -30.219 11.633 -6.223 1 97.12 174 CYS B N 1
ATOM 6700 C CA . CYS B 1 174 ? -31.469 11.734 -5.477 1 97.12 174 CYS B CA 1
ATOM 6701 C C . CYS B 1 174 ? -31.281 11.266 -4.039 1 97.12 174 CYS B C 1
ATOM 6703 O O . CYS B 1 174 ? -31.797 11.891 -3.105 1 97.12 174 CYS B O 1
ATOM 6705 N N . THR B 1 175 ? -30.547 10.203 -3.902 1 96.62 175 THR B N 1
ATOM 6706 C CA . THR B 1 175 ? -30.297 9.664 -2.572 1 96.62 175 THR B CA 1
ATOM 6707 C C . THR B 1 175 ? -29.516 10.648 -1.714 1 96.62 175 THR B C 1
ATOM 6709 O O . THR B 1 175 ? -29.891 10.906 -0.562 1 96.62 175 THR B O 1
ATOM 6712 N N . LEU B 1 176 ? -28.5 11.203 -2.27 1 96.69 176 LEU B N 1
ATOM 6713 C CA . LEU B 1 176 ? -27.656 12.125 -1.52 1 96.69 176 LEU B CA 1
ATOM 6714 C C . LEU B 1 176 ? -28.391 13.43 -1.239 1 96.69 176 LEU B C 1
ATOM 6716 O O . LEU B 1 176 ? -28.188 14.055 -0.198 1 96.69 176 LEU B O 1
ATOM 6720 N N . ALA B 1 177 ? -29.266 13.812 -2.145 1 96.75 177 ALA B N 1
ATOM 6721 C CA . ALA B 1 177 ? -30.031 15.047 -1.986 1 96.75 177 ALA B CA 1
ATOM 6722 C C . ALA B 1 177 ? -31.078 14.898 -0.892 1 96.75 177 ALA B C 1
ATOM 6724 O O . ALA B 1 177 ? -31.609 15.891 -0.395 1 96.75 177 ALA B O 1
ATOM 6725 N N . ALA B 1 178 ? -31.375 13.656 -0.553 1 94.62 178 ALA B N 1
ATOM 6726 C CA . ALA B 1 178 ? -32.312 13.43 0.536 1 94.62 178 ALA B CA 1
ATOM 6727 C C . ALA B 1 178 ? -31.75 13.883 1.871 1 94.62 178 ALA B C 1
ATOM 6729 O O . ALA B 1 178 ? -32.469 14.062 2.846 1 94.62 178 ALA B O 1
ATOM 6730 N N . GLY B 1 179 ? -30.422 14.164 1.906 1 82.88 179 GLY B N 1
ATOM 6731 C CA . GLY B 1 179 ? -29.797 14.828 3.035 1 82.88 179 GLY B CA 1
ATOM 6732 C C . GLY B 1 179 ? -29.5 13.898 4.191 1 82.88 179 GLY B C 1
ATOM 6733 O O . GLY B 1 179 ? -29.359 12.688 4 1 82.88 179 GLY B O 1
ATOM 6734 N N . SER B 1 180 ? -29.406 14.516 5.395 1 81.25 180 SER B N 1
ATOM 6735 C CA . SER B 1 180 ? -29 13.789 6.594 1 81.25 180 SER B CA 1
ATOM 6736 C C . SER B 1 180 ? -30.156 12.938 7.137 1 81.25 180 SER B C 1
ATOM 6738 O O . SER B 1 180 ? -29.938 12.078 7.992 1 81.25 180 SER B O 1
ATOM 6740 N N . THR B 1 181 ? -31.391 13.133 6.602 1 89.44 181 THR B N 1
ATOM 6741 C CA . THR B 1 181 ? -32.5 12.297 6.992 1 89.44 181 THR B CA 1
ATOM 6742 C C . THR B 1 181 ? -32.281 10.844 6.59 1 89.44 181 THR B C 1
ATOM 6744 O O . THR B 1 181 ? -32.562 9.93 7.367 1 89.44 181 THR B O 1
ATOM 6747 N N . VAL B 1 182 ? -31.797 10.742 5.352 1 93 182 VAL B N 1
ATOM 6748 C CA . VAL B 1 182 ? -31.375 9.43 4.871 1 93 182 VAL B CA 1
ATOM 6749 C C . VAL B 1 182 ? -29.859 9.312 4.965 1 93 182 VAL B C 1
ATOM 6751 O O . VAL B 1 182 ? -29.141 9.602 4.004 1 93 182 VAL B O 1
ATOM 6754 N N . PHE B 1 183 ? -29.344 8.836 6.043 1 92.62 183 PHE B N 1
ATOM 6755 C CA . PHE B 1 183 ? -27.953 8.805 6.445 1 92.62 183 PHE B CA 1
ATOM 6756 C C . PHE B 1 183 ? -27.172 7.809 5.605 1 92.62 183 PHE B C 1
ATOM 6758 O O . PHE B 1 183 ? -26.75 6.758 6.102 1 92.62 183 PHE B O 1
ATOM 6765 N N . LEU B 1 184 ? -27.078 8.133 4.277 1 95.44 184 LEU B N 1
ATOM 6766 C CA . LEU B 1 184 ? -26.344 7.293 3.326 1 95.44 184 LEU B CA 1
ATOM 6767 C C . LEU B 1 184 ? -25.266 8.094 2.607 1 95.44 184 LEU B C 1
ATOM 6769 O O . LEU B 1 184 ? -25.25 9.328 2.68 1 95.44 184 LEU B O 1
ATOM 6773 N N . GLY B 1 185 ? -24.359 7.363 1.966 1 94.38 185 GLY B N 1
ATOM 6774 C CA . GLY B 1 185 ? -23.188 8.047 1.435 1 94.38 185 GLY B CA 1
ATOM 6775 C C . GLY B 1 185 ? -22.984 7.816 -0.052 1 94.38 185 GLY B C 1
ATOM 6776 O O . GLY B 1 185 ? -23.812 7.18 -0.705 1 94.38 185 GLY B O 1
ATOM 6777 N N . LYS B 1 186 ? -21.859 8.336 -0.533 1 95.56 186 LYS B N 1
ATOM 6778 C CA . LYS B 1 186 ? -21.594 8.406 -1.964 1 95.56 186 LYS B CA 1
ATOM 6779 C C . LYS B 1 186 ? -20.516 7.402 -2.371 1 95.56 186 LYS B C 1
ATOM 6781 O O . LYS B 1 186 ? -20.531 6.891 -3.492 1 95.56 186 LYS B O 1
ATOM 6786 N N . VAL B 1 187 ? -19.594 6.953 -1.602 1 95.31 187 VAL B N 1
ATOM 6787 C CA . VAL B 1 187 ? -18.312 6.352 -1.96 1 95.31 187 VAL B CA 1
ATOM 6788 C C . VAL B 1 187 ? -18.547 5.012 -2.65 1 95.31 187 VAL B C 1
ATOM 6790 O O . VAL B 1 187 ? -18.047 4.773 -3.754 1 95.31 187 VAL B O 1
ATOM 6793 N N . GLY B 1 188 ? -19.406 4.16 -2.156 1 95.69 188 GLY B N 1
ATOM 6794 C CA . GLY B 1 188 ? -19.641 2.836 -2.711 1 95.69 188 GLY B CA 1
ATOM 6795 C C . GLY B 1 188 ? -20.125 2.865 -4.145 1 95.69 188 GLY B C 1
ATOM 6796 O O . GLY B 1 188 ? -19.438 2.412 -5.055 1 95.69 188 GLY B O 1
ATOM 6797 N N . PRO B 1 189 ? -21.266 3.455 -4.285 1 96.88 189 PRO B N 1
ATOM 6798 C CA . PRO B 1 189 ? -21.812 3.523 -5.648 1 96.88 189 PRO B CA 1
ATOM 6799 C C . PRO B 1 189 ? -20.906 4.309 -6.598 1 96.88 189 PRO B C 1
ATOM 6801 O O . PRO B 1 189 ? -20.844 4.004 -7.789 1 96.88 189 PRO B O 1
ATOM 6804 N N . PHE B 1 190 ? -20.234 5.246 -6.086 1 97.69 190 PHE B N 1
ATOM 6805 C CA . PHE B 1 190 ? -19.375 6.043 -6.961 1 97.69 190 PHE B CA 1
ATOM 6806 C C . PHE B 1 190 ? -18.172 5.242 -7.418 1 97.69 190 PHE B C 1
ATOM 6808 O O . PHE B 1 190 ? -17.688 5.414 -8.539 1 97.69 190 PHE B O 1
ATOM 6815 N N . VAL B 1 191 ? -17.625 4.41 -6.555 1 97.25 191 VAL B N 1
ATOM 6816 C CA . VAL B 1 191 ? -16.562 3.5 -6.965 1 97.25 191 VAL B CA 1
ATOM 6817 C C . VAL B 1 191 ? -17.047 2.609 -8.102 1 97.25 191 VAL B C 1
ATOM 6819 O O . VAL B 1 191 ? -16.328 2.363 -9.07 1 97.25 191 VAL B O 1
ATOM 6822 N N . HIS B 1 192 ? -18.266 2.16 -7.941 1 97.44 192 HIS B N 1
ATOM 6823 C CA . HIS B 1 192 ? -18.859 1.36 -9.016 1 97.44 192 HIS B CA 1
ATOM 6824 C C . HIS B 1 192 ? -19 2.176 -10.297 1 97.44 192 HIS B C 1
ATOM 6826 O O . HIS B 1 192 ? -18.719 1.673 -11.391 1 97.44 192 HIS B O 1
ATOM 6832 N N . LEU B 1 193 ? -19.438 3.371 -10.18 1 98.12 193 LEU B N 1
ATOM 6833 C CA . LEU B 1 193 ? -19.531 4.262 -11.336 1 98.12 193 LEU B CA 1
ATOM 6834 C C . LEU B 1 193 ? -18.172 4.43 -11.992 1 98.12 193 LEU B C 1
ATOM 6836 O O . LEU B 1 193 ? -18.062 4.391 -13.227 1 98.12 193 LEU B O 1
ATOM 6840 N N . SER B 1 194 ? -17.156 4.629 -11.188 1 98.12 194 SER B N 1
ATOM 6841 C CA . SER B 1 194 ? -15.805 4.758 -11.703 1 98.12 194 SER B CA 1
ATOM 6842 C C . SER B 1 194 ? -15.375 3.498 -12.445 1 98.12 194 SER B C 1
ATOM 6844 O O . SER B 1 194 ? -14.703 3.576 -13.477 1 98.12 194 SER B O 1
ATOM 6846 N N . ILE B 1 195 ? -15.742 2.367 -11.93 1 97.25 195 ILE B N 1
ATOM 6847 C CA . ILE B 1 195 ? -15.391 1.097 -12.555 1 97.25 195 ILE B CA 1
ATOM 6848 C C . ILE B 1 195 ? -16.094 0.969 -13.898 1 97.25 195 ILE B C 1
ATOM 6850 O O . ILE B 1 195 ? -15.523 0.458 -14.867 1 97.25 195 ILE B O 1
ATOM 6854 N N . MET B 1 196 ? -17.328 1.446 -13.977 1 97.25 196 MET B N 1
ATOM 6855 C CA . MET B 1 196 ? -18.047 1.443 -15.25 1 97.25 196 MET B CA 1
ATOM 6856 C C . MET B 1 196 ? -17.344 2.332 -16.266 1 97.25 196 MET B C 1
ATOM 6858 O O . MET B 1 196 ? -17.219 1.965 -17.438 1 97.25 196 MET B O 1
ATOM 6862 N N . VAL B 1 197 ? -16.875 3.457 -15.828 1 97.62 197 VAL B N 1
ATOM 6863 C CA . VAL B 1 197 ? -16.109 4.328 -16.703 1 97.62 197 VAL B CA 1
ATOM 6864 C C . VAL B 1 197 ? -14.82 3.629 -17.125 1 97.62 197 VAL B C 1
ATOM 6866 O O . VAL B 1 197 ? -14.391 3.75 -18.281 1 97.62 197 VAL B O 1
ATOM 6869 N N . GLY B 1 198 ? -14.211 2.977 -16.188 1 96.5 198 GLY B N 1
ATOM 6870 C CA . GLY B 1 198 ? -13.016 2.201 -16.516 1 96.5 198 GLY B CA 1
ATOM 6871 C C . GLY B 1 198 ? -13.266 1.143 -17.562 1 96.5 198 GLY B C 1
ATOM 6872 O O . GLY B 1 198 ? -12.43 0.931 -18.453 1 96.5 198 GLY B O 1
ATOM 6873 N N . ALA B 1 199 ? -14.398 0.476 -17.438 1 94.81 199 ALA B N 1
ATOM 6874 C CA . ALA B 1 199 ? -14.758 -0.517 -18.438 1 94.81 199 ALA B CA 1
ATOM 6875 C C . ALA B 1 199 ? -14.906 0.127 -19.812 1 94.81 199 ALA B C 1
ATOM 6877 O O . ALA B 1 199 ? -14.492 -0.448 -20.828 1 94.81 199 ALA B O 1
ATOM 6878 N N . PHE B 1 200 ? -15.484 1.272 -19.844 1 93.75 200 PHE B N 1
ATOM 6879 C CA . PHE B 1 200 ? -15.625 2.014 -21.094 1 93.75 200 PHE B CA 1
ATOM 6880 C C . PHE B 1 200 ? -14.266 2.416 -21.641 1 93.75 200 PHE B C 1
ATOM 6882 O O . PHE B 1 200 ? -14.031 2.326 -22.859 1 93.75 200 PHE B O 1
ATOM 6889 N N . MET B 1 201 ? -13.391 2.91 -20.797 1 93.19 201 MET B N 1
ATOM 6890 C CA . MET B 1 201 ? -12.047 3.299 -21.203 1 93.19 201 MET B CA 1
ATOM 6891 C C . MET B 1 201 ? -11.281 2.1 -21.75 1 93.19 201 MET B C 1
ATOM 6893 O O . MET B 1 201 ? -10.477 2.238 -22.688 1 93.19 201 MET B O 1
ATOM 6897 N N . ASN B 1 202 ? -11.5 0.981 -21.109 1 91.62 202 ASN B N 1
ATOM 6898 C CA . ASN B 1 202 ? -10.852 -0.238 -21.578 1 91.62 202 ASN B CA 1
ATOM 6899 C C . ASN B 1 202 ? -11.312 -0.604 -23 1 91.62 202 ASN B C 1
ATOM 6901 O O . ASN B 1 202 ? -10.5 -1.011 -23.828 1 91.62 202 ASN B O 1
ATOM 6905 N N . ARG B 1 203 ? -12.539 -0.491 -23.266 1 88.44 203 ARG B N 1
ATOM 6906 C CA . ARG B 1 203 ? -13.07 -0.757 -24.594 1 88.44 203 ARG B CA 1
ATOM 6907 C C . ARG B 1 203 ? -12.508 0.225 -25.609 1 88.44 203 ARG B C 1
ATOM 6909 O O . ARG B 1 203 ? -12.203 -0.156 -26.75 1 88.44 203 ARG B O 1
ATOM 6916 N N . LEU B 1 204 ? -12.398 1.425 -25.203 1 86.88 204 LEU B N 1
ATOM 6917 C CA . LEU B 1 204 ? -11.828 2.443 -26.078 1 86.88 204 LEU B CA 1
ATOM 6918 C C . LEU B 1 204 ? -10.367 2.125 -26.391 1 86.88 204 LEU B C 1
ATOM 6920 O O . LEU B 1 204 ? -9.922 2.291 -27.531 1 86.88 204 LEU B O 1
ATOM 6924 N N . HIS B 1 205 ? -9.664 1.722 -25.406 1 87.44 205 HIS B N 1
ATOM 6925 C CA . HIS B 1 205 ? -8.258 1.368 -25.578 1 87.44 205 HIS B CA 1
ATOM 6926 C C . HIS B 1 205 ? -8.094 0.2 -26.547 1 87.44 205 HIS B C 1
ATOM 6928 O O . HIS B 1 205 ? -7.219 0.225 -27.422 1 87.44 205 HIS B O 1
ATOM 6934 N N . VAL B 1 206 ? -8.891 -0.808 -26.391 1 84 206 VAL B N 1
ATOM 6935 C CA . VAL B 1 206 ? -8.828 -1.995 -27.234 1 84 206 VAL B CA 1
ATOM 6936 C C . VAL B 1 206 ? -9.195 -1.629 -28.672 1 84 206 VAL B C 1
ATOM 6938 O O . VAL B 1 206 ? -8.578 -2.109 -29.625 1 84 206 VAL B O 1
ATOM 6941 N N . SER B 1 207 ? -10.109 -0.852 -28.844 1 81.88 207 SER B N 1
ATOM 6942 C CA . SER B 1 207 ? -10.539 -0.419 -30.156 1 81.88 207 SER B CA 1
ATOM 6943 C C . SER B 1 207 ? -9.445 0.372 -30.875 1 81.88 207 SER B C 1
ATOM 6945 O O . SER B 1 207 ? -9.289 0.268 -32.094 1 81.88 207 SER B O 1
ATOM 6947 N N . CYS B 1 208 ? -8.766 1.093 -30.094 1 76.31 208 CYS B N 1
ATOM 6948 C CA . CYS B 1 208 ? -7.711 1.918 -30.672 1 76.31 208 CYS B CA 1
ATOM 6949 C C . CYS B 1 208 ? -6.496 1.071 -31.047 1 76.31 208 CYS B C 1
ATOM 6951 O O . CYS B 1 208 ? -5.742 1.427 -31.953 1 76.31 208 CYS B O 1
ATOM 6953 N N . ARG B 1 209 ? -6.176 -0.023 -30.297 1 72.75 209 ARG B N 1
ATOM 6954 C CA . ARG B 1 209 ? -5.023 -0.878 -30.562 1 72.75 209 ARG B CA 1
ATOM 6955 C C . ARG B 1 209 ? -5.344 -1.912 -31.641 1 72.75 209 ARG B C 1
ATOM 6957 O O . ARG B 1 209 ? -4.469 -2.674 -32.062 1 72.75 209 ARG B O 1
ATOM 6964 N N . GLY B 1 210 ? -6.359 -1.799 -32.344 1 61.91 210 GLY B N 1
ATOM 6965 C CA . GLY B 1 210 ? -6.684 -2.697 -33.438 1 61.91 210 GLY B CA 1
ATOM 6966 C C . GLY B 1 210 ? -7.133 -4.07 -32.969 1 61.91 210 GLY B C 1
ATOM 6967 O O . GLY B 1 210 ? -6.91 -5.066 -33.656 1 61.91 210 GLY B O 1
ATOM 6968 N N . GLY B 1 211 ? -7.82 -4.316 -31.844 1 56.5 211 GLY B N 1
ATOM 6969 C CA . GLY B 1 211 ? -8.547 -5.496 -31.391 1 56.5 211 GLY B CA 1
ATOM 6970 C C . GLY B 1 211 ? -7.633 -6.621 -30.938 1 56.5 211 GLY B C 1
ATOM 6971 O O . GLY B 1 211 ? -8.109 -7.664 -30.484 1 56.5 211 GLY B O 1
ATOM 6972 N N . LYS B 1 212 ? -6.398 -6.73 -31.328 1 48.88 212 LYS B N 1
ATOM 6973 C CA . LYS B 1 212 ? -5.629 -7.969 -31.234 1 48.88 212 LYS B CA 1
ATOM 6974 C C . LYS B 1 212 ? -5.301 -8.305 -29.781 1 48.88 212 LYS B C 1
ATOM 6976 O O . LYS B 1 212 ? -5.145 -9.477 -29.438 1 48.88 212 LYS B O 1
ATOM 6981 N N . GLN B 1 213 ? -4.758 -7.375 -29.109 1 49.44 213 GLN B N 1
ATOM 6982 C CA . GLN B 1 213 ? -4.148 -7.82 -27.859 1 49.44 213 GLN B CA 1
ATOM 6983 C C . GLN B 1 213 ? -5.137 -7.734 -26.703 1 49.44 213 GLN B C 1
ATOM 6985 O O . GLN B 1 213 ? -5.777 -6.699 -26.5 1 49.44 213 GLN B O 1
ATOM 6990 N N . ARG B 1 214 ? -5.73 -8.883 -26.453 1 45.84 214 ARG B N 1
ATOM 6991 C CA . ARG B 1 214 ? -6.582 -9.062 -25.281 1 45.84 214 ARG B CA 1
ATOM 6992 C C . ARG B 1 214 ? -5.949 -8.445 -24.047 1 45.84 214 ARG B C 1
ATOM 6994 O O . ARG B 1 214 ? -4.977 -8.969 -23.5 1 45.84 214 ARG B O 1
ATOM 7001 N N . ALA B 1 215 ? -5.781 -7.066 -24.047 1 50.47 215 ALA B N 1
ATOM 7002 C CA . ALA B 1 215 ? -5.309 -6.422 -22.812 1 50.47 215 ALA B CA 1
ATOM 7003 C C . ALA B 1 215 ? -6.148 -6.848 -21.625 1 50.47 215 ALA B C 1
ATOM 7005 O O . ALA B 1 215 ? -7.344 -7.109 -21.75 1 50.47 215 ALA B O 1
ATOM 7006 N N . ALA B 1 216 ? -5.531 -7.188 -20.547 1 55.34 216 ALA B N 1
ATOM 7007 C CA . ALA B 1 216 ? -6.09 -7.73 -19.312 1 55.34 216 ALA B CA 1
ATOM 7008 C C . ALA B 1 216 ? -7.148 -6.797 -18.734 1 55.34 216 ALA B C 1
ATOM 7010 O O . ALA B 1 216 ? -6.824 -5.734 -18.188 1 55.34 216 ALA B O 1
ATOM 7011 N N . LYS B 1 217 ? -8.422 -6.766 -19.172 1 59.41 217 LYS B N 1
ATOM 7012 C CA . LYS B 1 217 ? -9.617 -6.145 -18.609 1 59.41 217 LYS B CA 1
ATOM 7013 C C . LYS B 1 217 ? -9.484 -5.945 -17.109 1 59.41 217 LYS B C 1
ATOM 7015 O O . LYS B 1 217 ? -9.914 -4.922 -16.562 1 59.41 217 LYS B O 1
ATOM 7020 N N . GLY B 1 218 ? -8.633 -6.598 -16.484 1 78.81 218 GLY B N 1
ATOM 7021 C CA . GLY B 1 218 ? -8.547 -6.602 -15.039 1 78.81 218 GLY B CA 1
ATOM 7022 C C . GLY B 1 218 ? -7.73 -5.449 -14.484 1 78.81 218 GLY B C 1
ATOM 7023 O O . GLY B 1 218 ? -8.109 -4.84 -13.477 1 78.81 218 GLY B O 1
ATOM 7024 N N . GLU B 1 219 ? -6.879 -4.891 -15.305 1 85.5 219 GLU B N 1
ATOM 7025 C CA . GLU B 1 219 ? -6.004 -3.84 -14.797 1 85.5 219 GLU B CA 1
ATOM 7026 C C . GLU B 1 219 ? -6.715 -2.49 -14.766 1 85.5 219 GLU B C 1
ATOM 7028 O O . GLU B 1 219 ? -6.629 -1.759 -13.781 1 85.5 219 GLU B O 1
ATOM 7033 N N . MET B 1 220 ? -7.477 -2.188 -15.836 1 92.81 220 MET B N 1
ATOM 7034 C CA . MET B 1 220 ? -8.18 -0.913 -15.922 1 92.81 220 MET B CA 1
ATOM 7035 C C . MET B 1 220 ? -9.258 -0.816 -14.844 1 92.81 220 MET B C 1
ATOM 7037 O O . MET B 1 220 ? -9.5 0.263 -14.305 1 92.81 220 MET B O 1
ATOM 7041 N N . LEU B 1 221 ? -9.836 -1.892 -14.539 1 93.88 221 LEU B N 1
ATOM 7042 C CA . LEU B 1 221 ? -10.883 -1.887 -13.523 1 93.88 221 LEU B CA 1
ATOM 7043 C C . LEU B 1 221 ? -10.297 -1.691 -12.133 1 93.88 221 LEU B C 1
ATOM 7045 O O . LEU B 1 221 ? -10.898 -1.031 -11.289 1 93.88 221 LEU B O 1
ATOM 7049 N N . VAL B 1 222 ? -9.141 -2.242 -11.961 1 93.38 222 VAL B N 1
ATOM 7050 C CA . VAL B 1 222 ? -8.453 -2.051 -10.688 1 93.38 222 VAL B CA 1
ATOM 7051 C C . VAL B 1 222 ? -8.07 -0.581 -10.523 1 93.38 222 VAL B C 1
ATOM 7053 O O . VAL B 1 222 ? -8.266 0.002 -9.453 1 93.38 222 VAL B O 1
ATOM 7056 N N . VAL B 1 223 ? -7.562 0.004 -11.57 1 96.31 223 VAL B N 1
ATOM 7057 C CA . VAL B 1 223 ? -7.184 1.413 -11.562 1 96.31 223 VAL B CA 1
ATOM 7058 C C . VAL B 1 223 ? -8.422 2.279 -11.344 1 96.31 223 VAL B C 1
ATOM 7060 O O . VAL B 1 223 ? -8.375 3.254 -10.586 1 96.31 223 VAL B O 1
ATOM 7063 N N . ALA B 1 224 ? -9.477 1.892 -11.938 1 97.69 224 ALA B N 1
ATOM 7064 C CA . ALA B 1 224 ? -10.727 2.645 -11.82 1 97.69 224 ALA B CA 1
ATOM 7065 C C . ALA B 1 224 ? -11.234 2.641 -10.383 1 97.69 224 ALA B C 1
ATOM 7067 O O . ALA B 1 224 ? -11.812 3.625 -9.922 1 97.69 224 ALA B O 1
ATOM 7068 N N . SER B 1 225 ? -11.094 1.585 -9.703 1 96.75 225 SER B N 1
ATOM 7069 C CA . SER B 1 225 ? -11.531 1.521 -8.305 1 96.75 225 SER B CA 1
ATOM 7070 C C . SER B 1 225 ? -10.766 2.52 -7.445 1 96.75 225 SER B C 1
ATOM 7072 O O . SER B 1 225 ? -11.344 3.152 -6.559 1 96.75 225 SER B O 1
ATOM 7074 N N . ALA B 1 226 ? -9.508 2.666 -7.68 1 97.06 226 ALA B N 1
ATOM 7075 C CA . ALA B 1 226 ? -8.695 3.639 -6.949 1 97.06 226 ALA B CA 1
ATOM 7076 C C . ALA B 1 226 ? -9.141 5.066 -7.254 1 97.06 226 ALA B C 1
ATOM 7078 O O . ALA B 1 226 ? -9.227 5.902 -6.352 1 97.06 226 ALA B O 1
ATOM 7079 N N . VAL B 1 227 ? -9.461 5.328 -8.477 1 97.75 227 VAL B N 1
ATOM 7080 C CA . VAL B 1 227 ? -9.859 6.656 -8.93 1 97.75 227 VAL B CA 1
ATOM 7081 C C . VAL B 1 227 ? -11.195 7.039 -8.289 1 97.75 227 VAL B C 1
ATOM 7083 O O . VAL B 1 227 ? -11.422 8.211 -7.977 1 97.75 227 VAL B O 1
ATOM 7086 N N . GLY B 1 228 ? -12.062 6.07 -8.109 1 97.12 228 GLY B N 1
ATOM 7087 C CA . GLY B 1 228 ? -13.359 6.332 -7.496 1 97.12 228 GLY B CA 1
ATOM 7088 C C . GLY B 1 228 ? -13.25 6.992 -6.133 1 97.12 228 GLY B C 1
ATOM 7089 O O . GLY B 1 228 ? -13.867 8.031 -5.891 1 97.12 228 GLY B O 1
ATOM 7090 N N . VAL B 1 229 ? -12.461 6.461 -5.293 1 95.31 229 VAL B N 1
ATOM 7091 C CA . VAL B 1 229 ? -12.297 7.012 -3.951 1 95.31 229 VAL B CA 1
ATOM 7092 C C . VAL B 1 229 ? -11.523 8.32 -4.02 1 95.31 229 VAL B C 1
ATOM 7094 O O . VAL B 1 229 ? -11.867 9.297 -3.346 1 95.31 229 VAL B O 1
ATOM 7097 N N . ALA B 1 230 ? -10.5 8.367 -4.859 1 95.12 230 ALA B N 1
ATOM 7098 C CA . ALA B 1 230 ? -9.656 9.555 -5 1 95.12 230 ALA B CA 1
ATOM 7099 C C . ALA B 1 230 ? -10.477 10.75 -5.477 1 95.12 230 ALA B C 1
ATOM 7101 O O . ALA B 1 230 ? -10.242 11.875 -5.035 1 95.12 230 ALA B O 1
ATOM 7102 N N . SER B 1 231 ? -11.422 10.562 -6.301 1 94.81 231 SER B N 1
ATOM 7103 C CA . SER B 1 231 ? -12.211 11.641 -6.891 1 94.81 231 SER B CA 1
ATOM 7104 C C . SER B 1 231 ? -13.336 12.07 -5.961 1 94.81 231 SER B C 1
ATOM 7106 O O . SER B 1 231 ? -13.938 13.133 -6.152 1 94.81 231 SER B O 1
ATOM 7108 N N . CYS B 1 232 ? -13.617 11.25 -4.949 1 92.94 232 CYS B N 1
ATOM 7109 C CA . CYS B 1 232 ? -14.648 11.609 -3.986 1 92.94 232 CYS B CA 1
ATOM 7110 C C . CYS B 1 232 ? -14.102 12.586 -2.945 1 92.94 232 CYS B C 1
ATOM 7112 O O . CYS B 1 232 ? -14.812 13.492 -2.51 1 92.94 232 CYS B O 1
ATOM 7114 N N . PHE B 1 233 ? -12.844 12.352 -2.602 1 90.81 233 PHE B N 1
ATOM 7115 C CA . PHE B 1 233 ? -12.32 13.102 -1.461 1 90.81 233 PHE B CA 1
ATOM 7116 C C . PHE B 1 233 ? -11.102 13.914 -1.863 1 90.81 233 PHE B C 1
ATOM 7118 O O . PHE B 1 233 ? -10.555 14.672 -1.053 1 90.81 233 PHE B O 1
ATOM 7125 N N . GLY B 1 234 ? -10.703 13.781 -3.074 1 89.81 234 GLY B N 1
ATOM 7126 C CA . GLY B 1 234 ? -9.438 14.391 -3.447 1 89.81 234 GLY B CA 1
ATOM 7127 C C . GLY B 1 234 ? -8.242 13.766 -2.756 1 89.81 234 GLY B C 1
ATOM 7128 O O . GLY B 1 234 ? -7.305 14.461 -2.365 1 89.81 234 GLY B O 1
ATOM 7129 N N . ALA B 1 235 ? -8.328 12.516 -2.514 1 92.25 235 ALA B N 1
ATOM 7130 C CA . ALA B 1 235 ? -7.316 11.773 -1.773 1 92.25 235 ALA B CA 1
ATOM 7131 C C . ALA B 1 235 ? -6.742 10.633 -2.617 1 92.25 235 ALA B C 1
ATOM 7133 O O . ALA B 1 235 ? -7.199 9.492 -2.523 1 92.25 235 ALA B O 1
ATOM 7134 N N . PRO B 1 236 ? -5.688 10.844 -3.383 1 93 236 PRO B N 1
ATOM 7135 C CA . PRO B 1 236 ? -5.16 9.828 -4.293 1 93 236 PRO B CA 1
ATOM 7136 C C . PRO B 1 236 ? -4.52 8.656 -3.559 1 93 236 PRO B C 1
ATOM 7138 O O . PRO B 1 236 ? -4.652 7.504 -3.988 1 93 236 PRO B O 1
ATOM 7141 N N . ILE B 1 237 ? -3.826 8.852 -2.48 1 91.44 237 ILE B N 1
ATOM 7142 C CA . ILE B 1 237 ? -3.1 7.801 -1.782 1 91.44 237 ILE B CA 1
ATOM 7143 C C . ILE B 1 237 ? -4.086 6.809 -1.17 1 91.44 237 ILE B C 1
ATOM 7145 O O . ILE B 1 237 ? -3.951 5.598 -1.346 1 91.44 237 ILE B O 1
ATOM 7149 N N . SER B 1 238 ? -5.082 7.363 -0.505 1 93.12 238 SER B N 1
ATOM 7150 C CA . SER B 1 238 ? -6.082 6.5 0.116 1 93.12 238 SER B CA 1
ATOM 7151 C C . SER B 1 238 ? -6.867 5.723 -0.933 1 93.12 238 SER B C 1
ATOM 7153 O O . SER B 1 238 ? -7.289 4.59 -0.687 1 93.12 238 SER B O 1
ATOM 7155 N N . GLY B 1 239 ? -7.07 6.367 -2.057 1 94.94 239 GLY B N 1
ATOM 7156 C CA . GLY B 1 239 ? -7.75 5.656 -3.129 1 94.94 239 GLY B CA 1
ATOM 7157 C C . GLY B 1 239 ? -7 4.422 -3.594 1 94.94 239 GLY B C 1
ATOM 7158 O O . GLY B 1 239 ? -7.598 3.361 -3.787 1 94.94 239 GLY B O 1
ATOM 7159 N N . VAL B 1 240 ? -5.73 4.527 -3.748 1 94.88 240 VAL B N 1
ATOM 7160 C CA . VAL B 1 240 ? -4.918 3.4 -4.195 1 94.88 240 VAL B CA 1
ATOM 7161 C C . VAL B 1 240 ? -4.891 2.324 -3.111 1 94.88 240 VAL B C 1
ATOM 7163 O O . VAL B 1 240 ? -5.004 1.133 -3.41 1 94.88 240 VAL B O 1
ATOM 7166 N N . LEU B 1 241 ? -4.777 2.746 -1.871 1 92.94 241 LEU B N 1
ATOM 7167 C CA . LEU B 1 241 ? -4.77 1.775 -0.782 1 92.94 241 LEU B CA 1
ATOM 7168 C C . LEU B 1 241 ? -6.102 1.036 -0.704 1 92.94 241 LEU B C 1
ATOM 7170 O O . LEU B 1 241 ? -6.137 -0.156 -0.388 1 92.94 241 LEU B O 1
ATOM 7174 N N . PHE B 1 242 ? -7.105 1.723 -0.978 1 93.12 242 PHE B N 1
ATOM 7175 C CA . PHE B 1 242 ? -8.414 1.085 -1.022 1 93.12 242 PHE B CA 1
ATOM 7176 C C . PHE B 1 242 ? -8.453 -0.001 -2.092 1 93.12 242 PHE B C 1
ATOM 7178 O O . PHE B 1 242 ? -8.977 -1.092 -1.858 1 93.12 242 PHE B O 1
ATOM 7185 N N . SER B 1 243 ? -7.98 0.334 -3.229 1 93.62 243 SER B N 1
ATOM 7186 C CA . SER B 1 243 ? -7.961 -0.627 -4.328 1 93.62 243 SER B CA 1
ATOM 7187 C C . SER B 1 243 ? -7.145 -1.862 -3.965 1 93.62 243 SER B C 1
ATOM 7189 O O . SER B 1 243 ? -7.508 -2.982 -4.328 1 93.62 243 SER B O 1
ATOM 7191 N N . ILE B 1 244 ? -6.121 -1.698 -3.223 1 91.12 244 ILE B N 1
ATOM 7192 C CA . ILE B 1 244 ? -5.25 -2.801 -2.828 1 91.12 244 ILE B CA 1
ATOM 7193 C C . ILE B 1 244 ? -5.965 -3.68 -1.804 1 91.12 244 ILE B C 1
ATOM 7195 O O . ILE B 1 244 ? -5.957 -4.91 -1.916 1 91.12 244 ILE B O 1
ATOM 7199 N N . GLU B 1 245 ? -6.703 -3.076 -0.938 1 91.19 245 GLU B N 1
ATOM 7200 C CA . GLU B 1 245 ? -7.23 -3.789 0.219 1 91.19 245 GLU B CA 1
ATOM 7201 C C . GLU B 1 245 ? -8.578 -4.441 -0.099 1 91.19 245 GLU B C 1
ATOM 7203 O O . GLU B 1 245 ? -8.867 -5.539 0.379 1 91.19 245 GLU B O 1
ATOM 7208 N N . VAL B 1 246 ? -9.336 -3.754 -0.865 1 90.19 246 VAL B N 1
ATOM 7209 C CA . VAL B 1 246 ? -10.734 -4.164 -0.967 1 90.19 246 VAL B CA 1
ATOM 7210 C C . VAL B 1 246 ? -10.938 -4.988 -2.234 1 90.19 246 VAL B C 1
ATOM 7212 O O . VAL B 1 246 ? -11.758 -5.906 -2.258 1 90.19 246 VAL B O 1
ATOM 7215 N N . MET B 1 247 ? -10.211 -4.812 -3.303 1 86.25 247 MET B N 1
ATOM 7216 C CA . MET B 1 247 ? -10.594 -5.316 -4.617 1 86.25 247 MET B CA 1
ATOM 7217 C C . MET B 1 247 ? -10.023 -6.711 -4.852 1 86.25 247 MET B C 1
ATOM 7219 O O . MET B 1 247 ? -10.492 -7.441 -5.727 1 86.25 247 MET B O 1
ATOM 7223 N N . GLY B 1 248 ? -9.023 -7.129 -4.078 1 79.75 248 GLY B N 1
ATOM 7224 C CA . GLY B 1 248 ? -8.5 -8.461 -4.348 1 79.75 248 GLY B CA 1
ATOM 7225 C C . GLY B 1 248 ? -7.691 -9.031 -3.197 1 79.75 248 GLY B C 1
ATOM 7226 O O . GLY B 1 248 ? -7.555 -8.383 -2.154 1 79.75 248 GLY B O 1
ATOM 7227 N N . THR B 1 249 ? -7.309 -10.289 -3.48 1 79 249 THR B N 1
ATOM 7228 C CA . THR B 1 249 ? -6.473 -10.961 -2.496 1 79 249 THR B CA 1
ATOM 7229 C C . THR B 1 249 ? -4.992 -10.805 -2.842 1 79 249 THR B C 1
ATOM 7231 O O . THR B 1 249 ? -4.129 -10.945 -1.974 1 79 249 THR B O 1
ATOM 7234 N N . HIS B 1 250 ? -4.758 -10.602 -4.098 1 80.88 250 HIS B N 1
ATOM 7235 C CA . HIS B 1 250 ? -3.404 -10.344 -4.574 1 80.88 250 HIS B CA 1
ATOM 7236 C C . HIS B 1 250 ? -3.357 -9.086 -5.438 1 80.88 250 HIS B C 1
ATOM 7238 O O . HIS B 1 250 ? -4.309 -8.789 -6.168 1 80.88 250 HIS B O 1
ATOM 7244 N N . TYR B 1 251 ? -2.332 -8.398 -5.23 1 84.31 251 TYR B N 1
ATOM 7245 C CA . TYR B 1 251 ? -2.148 -7.156 -5.969 1 84.31 251 TYR B CA 1
ATOM 7246 C C . TYR B 1 251 ? -0.877 -7.203 -6.809 1 84.31 251 TYR B C 1
ATOM 7248 O O . TYR B 1 251 ? 0.191 -7.566 -6.309 1 84.31 251 TYR B O 1
ATOM 7256 N N . SER B 1 252 ? -1.053 -6.844 -8.016 1 82.88 252 SER B N 1
ATOM 7257 C CA . SER B 1 252 ? 0.106 -6.77 -8.898 1 82.88 252 SER B CA 1
ATOM 7258 C C . SER B 1 252 ? 0.808 -5.422 -8.781 1 82.88 252 SER B C 1
ATOM 7260 O O . SER B 1 252 ? 0.18 -4.371 -8.938 1 82.88 252 SER B O 1
ATOM 7262 N N . VAL B 1 253 ? 2.105 -5.453 -8.594 1 85.75 253 VAL B N 1
ATOM 7263 C CA . VAL B 1 253 ? 2.883 -4.23 -8.422 1 85.75 253 VAL B CA 1
ATOM 7264 C C . VAL B 1 253 ? 2.922 -3.451 -9.734 1 85.75 253 VAL B C 1
ATOM 7266 O O . VAL B 1 253 ? 3.125 -2.236 -9.742 1 85.75 253 VAL B O 1
ATOM 7269 N N . SER B 1 254 ? 2.658 -4.043 -10.812 1 84 254 SER B N 1
ATOM 7270 C CA . SER B 1 254 ? 2.629 -3.369 -12.102 1 84 254 SER B CA 1
ATOM 7271 C C . SER B 1 254 ? 1.463 -2.391 -12.188 1 84 254 SER B C 1
ATOM 7273 O O . SER B 1 254 ? 1.499 -1.44 -12.969 1 84 254 SER B O 1
ATOM 7275 N N . ASP B 1 255 ? 0.441 -2.635 -11.391 1 87.44 255 ASP B N 1
ATOM 7276 C CA . ASP B 1 255 ? -0.731 -1.765 -11.398 1 87.44 255 ASP B CA 1
ATOM 7277 C C . ASP B 1 255 ? -0.534 -0.57 -10.469 1 87.44 255 ASP B C 1
ATOM 7279 O O . ASP B 1 255 ? -1.317 0.381 -10.492 1 87.44 255 ASP B O 1
ATOM 7283 N N . TYR B 1 256 ? 0.523 -0.644 -9.797 1 89.75 256 TYR B N 1
ATOM 7284 C CA . TYR B 1 256 ? 0.754 0.339 -8.75 1 89.75 256 TYR B CA 1
ATOM 7285 C C . TYR B 1 256 ? 0.928 1.734 -9.336 1 89.75 256 TYR B C 1
ATOM 7287 O O . TYR B 1 256 ? 0.231 2.672 -8.938 1 89.75 256 TYR B O 1
ATOM 7295 N N . CYS B 1 257 ? 1.73 1.934 -10.344 1 89.44 257 CYS B N 1
ATOM 7296 C CA . CYS B 1 257 ? 2.043 3.238 -10.922 1 89.44 257 CYS B CA 1
ATOM 7297 C C . CYS B 1 257 ? 0.853 3.795 -11.688 1 89.44 257 CYS B C 1
ATOM 7299 O O . CYS B 1 257 ? 0.475 4.953 -11.508 1 89.44 257 CYS B O 1
ATOM 7301 N N . PRO B 1 258 ? 0.201 2.957 -12.453 1 92.38 258 PRO B N 1
ATOM 7302 C CA . PRO B 1 258 ? -1 3.453 -13.133 1 92.38 258 PRO B CA 1
ATOM 7303 C C . PRO B 1 258 ? -2.098 3.871 -12.156 1 92.38 258 PRO B C 1
ATOM 7305 O O . PRO B 1 258 ? -2.811 4.848 -12.398 1 92.38 258 PRO B O 1
ATOM 7308 N N . CYS B 1 259 ? -2.227 3.162 -11.117 1 94.94 259 CYS B N 1
ATOM 7309 C CA . CYS B 1 259 ? -3.234 3.494 -10.117 1 94.94 259 CYS B CA 1
ATOM 7310 C C . CYS B 1 259 ? -2.967 4.867 -9.508 1 94.94 259 CYS B C 1
ATOM 7312 O O . CYS B 1 259 ? -3.877 5.691 -9.406 1 94.94 259 CYS B O 1
ATOM 7314 N N . PHE B 1 260 ? -1.733 5.09 -9.18 1 95.06 260 PHE B N 1
ATOM 7315 C CA . PHE B 1 260 ? -1.384 6.371 -8.586 1 95.06 260 PHE B CA 1
ATOM 7316 C C . PHE B 1 260 ? -1.52 7.5 -9.602 1 95.06 260 PHE B C 1
ATOM 7318 O O . PHE B 1 260 ? -1.962 8.602 -9.258 1 95.06 260 PHE B O 1
ATOM 7325 N N . PHE B 1 261 ? -1.134 7.223 -10.773 1 94.12 261 PHE B N 1
ATOM 7326 C CA . PHE B 1 261 ? -1.215 8.234 -11.82 1 94.12 261 PHE B CA 1
ATOM 7327 C C . PHE B 1 261 ? -2.662 8.641 -12.07 1 94.12 261 PHE B C 1
ATOM 7329 O O . PHE B 1 261 ? -2.994 9.828 -12.055 1 94.12 261 PHE B O 1
ATOM 7336 N N . ALA B 1 262 ? -3.484 7.668 -12.297 1 96.56 262 ALA B N 1
ATOM 7337 C CA . ALA B 1 262 ? -4.891 7.949 -12.57 1 96.56 262 ALA B CA 1
ATOM 7338 C C . ALA B 1 262 ? -5.566 8.594 -11.359 1 96.56 262 ALA B C 1
ATOM 7340 O O . ALA B 1 262 ? -6.359 9.523 -11.508 1 96.56 262 ALA B O 1
ATOM 7341 N N . ALA B 1 263 ? -5.301 8.062 -10.188 1 96.5 263 ALA B N 1
ATOM 7342 C CA . ALA B 1 263 ? -5.871 8.617 -8.961 1 96.5 263 ALA B CA 1
ATOM 7343 C C . ALA B 1 263 ? -5.434 10.062 -8.766 1 96.5 263 ALA B C 1
ATOM 7345 O O . ALA B 1 263 ? -6.227 10.906 -8.328 1 96.5 263 ALA B O 1
ATOM 7346 N N . ALA B 1 264 ? -4.184 10.375 -9.023 1 94 264 ALA B N 1
ATOM 7347 C CA . ALA B 1 264 ? -3.68 11.742 -8.906 1 94 264 ALA B CA 1
ATOM 7348 C C . ALA B 1 264 ? -4.379 12.672 -9.891 1 94 264 ALA B C 1
ATOM 7350 O O . ALA B 1 264 ? -4.742 13.797 -9.547 1 94 264 ALA B O 1
ATOM 7351 N N . CYS B 1 265 ? -4.559 12.219 -11.078 1 94.25 265 CYS B N 1
ATOM 7352 C CA . CYS B 1 265 ? -5.273 13.008 -12.07 1 94.25 265 CYS B CA 1
ATOM 7353 C C . CYS B 1 265 ? -6.691 13.312 -11.602 1 94.25 265 CYS B C 1
ATOM 7355 O O . CYS B 1 265 ? -7.172 14.438 -11.758 1 94.25 265 CYS B O 1
ATOM 7357 N N . GLY B 1 266 ? -7.309 12.266 -11.117 1 94.5 266 GLY B N 1
ATOM 7358 C CA . GLY B 1 266 ? -8.648 12.477 -10.594 1 94.5 266 GLY B CA 1
ATOM 7359 C C . GLY B 1 266 ? -8.695 13.438 -9.43 1 94.5 266 GLY B C 1
ATOM 7360 O O . GLY B 1 266 ? -9.531 14.352 -9.398 1 94.5 266 GLY B O 1
ATOM 7361 N N . ALA B 1 267 ? -7.809 13.289 -8.531 1 92.19 267 ALA B N 1
ATOM 7362 C CA . ALA B 1 267 ? -7.77 14.133 -7.34 1 92.19 267 ALA B CA 1
ATOM 7363 C C . ALA B 1 267 ? -7.449 15.578 -7.703 1 92.19 267 ALA B C 1
ATOM 7365 O O . ALA B 1 267 ? -8.07 16.516 -7.188 1 92.19 267 ALA B O 1
ATOM 7366 N N . ILE B 1 268 ? -6.535 15.844 -8.57 1 89.56 268 ILE B N 1
ATOM 7367 C CA . ILE B 1 268 ? -6.121 17.188 -8.984 1 89.56 268 ILE B CA 1
ATOM 7368 C C . ILE B 1 268 ? -7.262 17.859 -9.734 1 89.56 268 ILE B C 1
ATOM 7370 O O . ILE B 1 268 ? -7.559 19.047 -9.5 1 89.56 268 ILE B O 1
ATOM 7374 N N . THR B 1 269 ? -7.82 17.109 -10.602 1 91.62 269 THR B N 1
ATOM 7375 C CA . THR B 1 269 ? -8.945 17.656 -11.344 1 91.62 269 THR B CA 1
ATOM 7376 C C . THR B 1 269 ? -10.078 18.062 -10.391 1 91.62 269 THR B C 1
ATOM 7378 O O . THR B 1 269 ? -10.656 19.141 -10.531 1 91.62 269 THR B O 1
ATOM 7381 N N . PHE B 1 270 ? -10.328 17.219 -9.492 1 88.62 270 PHE B N 1
ATOM 7382 C CA . PHE B 1 270 ? -11.367 17.5 -8.508 1 88.62 270 PHE B CA 1
ATOM 7383 C C . PHE B 1 270 ? -11.047 18.766 -7.734 1 88.62 270 PHE B C 1
ATOM 7385 O O . PHE B 1 270 ? -11.922 19.609 -7.535 1 88.62 270 PHE B O 1
ATOM 7392 N N . ARG B 1 271 ? -9.867 18.938 -7.359 1 85.06 271 ARG B N 1
ATOM 7393 C CA . ARG B 1 271 ? -9.453 20.094 -6.574 1 85.06 271 ARG B CA 1
ATOM 7394 C C . ARG B 1 271 ? -9.438 21.359 -7.43 1 85.06 271 ARG B C 1
ATOM 7396 O O . ARG B 1 271 ? -9.781 22.438 -6.949 1 85.06 271 ARG B O 1
ATOM 7403 N N . LEU B 1 272 ? -9.047 21.266 -8.672 1 86.62 272 LEU B N 1
ATOM 7404 C CA . LEU B 1 272 ? -9.016 22.406 -9.578 1 86.62 272 LEU B CA 1
ATOM 7405 C C . LEU B 1 272 ? -10.43 22.906 -9.875 1 86.62 272 LEU B C 1
ATOM 7407 O O . LEU B 1 272 ? -10.664 24.109 -9.953 1 86.62 272 LEU B O 1
ATOM 7411 N N . LEU B 1 273 ? -11.297 21.984 -10.023 1 88.06 273 LEU B N 1
ATOM 7412 C CA . LEU B 1 273 ? -12.688 22.344 -10.273 1 88.06 273 LEU B CA 1
ATOM 7413 C C . LEU B 1 273 ? -13.289 23.047 -9.062 1 88.06 273 LEU B C 1
ATOM 7415 O O . LEU B 1 273 ? -14.086 23.984 -9.203 1 88.06 273 LEU B O 1
ATOM 7419 N N . SER B 1 274 ? -12.898 22.578 -7.918 1 83.69 274 SER B N 1
ATOM 7420 C CA . SER B 1 274 ? -13.383 23.203 -6.691 1 83.69 274 SER B CA 1
ATOM 7421 C C . SER B 1 274 ? -12.883 24.641 -6.57 1 83.69 274 SER B C 1
ATOM 7423 O O . SER B 1 274 ? -13.586 25.5 -6.035 1 83.69 274 SER B O 1
ATOM 7425 N N . VAL B 1 275 ? -11.75 24.953 -7.07 1 81.56 275 VAL B N 1
ATOM 7426 C CA . VAL B 1 275 ? -11.188 26.297 -7.051 1 81.56 275 VAL B CA 1
ATOM 7427 C C . VAL B 1 275 ? -11.891 27.172 -8.102 1 81.56 275 VAL B C 1
ATOM 7429 O O . VAL B 1 275 ? -12.172 28.344 -7.852 1 81.56 275 VAL B O 1
ATOM 7432 N N . CYS B 1 276 ? -12.172 26.625 -9.18 1 81.19 276 CYS B N 1
ATOM 7433 C CA . CYS B 1 276 ? -12.758 27.359 -10.297 1 81.19 276 CYS B CA 1
ATOM 7434 C C . CYS B 1 276 ? -14.156 27.859 -9.945 1 81.19 276 CYS B C 1
ATOM 7436 O O . CYS B 1 276 ? -14.547 28.953 -10.367 1 81.19 276 CYS B O 1
ATOM 7438 N N . ILE B 1 277 ? -14.883 27.125 -9.156 1 76.25 277 ILE B N 1
ATOM 7439 C CA . ILE B 1 277 ? -16.25 27.531 -8.844 1 76.25 277 ILE B CA 1
ATOM 7440 C C . ILE B 1 277 ? -16.266 28.422 -7.605 1 76.25 277 ILE B C 1
ATOM 7442 O O . ILE B 1 277 ? -17.297 29 -7.266 1 76.25 277 ILE B O 1
ATOM 7446 N N . GLY B 1 278 ? -15.023 28.688 -7.109 1 68.31 278 GLY B N 1
ATOM 7447 C CA . GLY B 1 278 ? -14.93 29.672 -6.043 1 68.31 278 GLY B CA 1
ATOM 7448 C C . GLY B 1 278 ? -15.18 29.078 -4.668 1 68.31 278 GLY B C 1
ATOM 7449 O O . GLY B 1 278 ? -15.367 29.812 -3.693 1 68.31 278 GLY B O 1
ATOM 7450 N N . ASP B 1 279 ? -15.344 27.828 -4.582 1 62.44 279 ASP B N 1
ATOM 7451 C CA . ASP B 1 279 ? -15.586 27.219 -3.281 1 62.44 279 ASP B CA 1
ATOM 7452 C C . ASP B 1 279 ? -14.344 27.297 -2.396 1 62.44 279 ASP B C 1
ATOM 7454 O O . ASP B 1 279 ? -14.453 27.469 -1.182 1 62.44 279 ASP B O 1
ATOM 7458 N N . GLN B 1 280 ? -13.289 27.203 -3.07 1 64.5 280 GLN B N 1
ATOM 7459 C CA . GLN B 1 280 ? -12.008 27.281 -2.375 1 64.5 280 GLN B CA 1
ATOM 7460 C C . GLN B 1 280 ? -11.062 28.266 -3.059 1 64.5 280 GLN B C 1
ATOM 7462 O O . GLN B 1 280 ? -11.07 28.391 -4.285 1 64.5 280 GLN B O 1
ATOM 7467 N N . ASP B 1 281 ? -10.422 29.016 -2.311 1 60.59 281 ASP B N 1
ATOM 7468 C CA . ASP B 1 281 ? -9.492 29.984 -2.891 1 60.59 281 ASP B CA 1
ATOM 7469 C C . ASP B 1 281 ? -8.297 29.297 -3.525 1 60.59 281 ASP B C 1
ATOM 7471 O O . ASP B 1 281 ? -7.77 29.75 -4.543 1 60.59 281 ASP B O 1
ATOM 7475 N N . THR B 1 282 ? -7.938 28.219 -2.842 1 61.97 282 THR B N 1
ATOM 7476 C CA . THR B 1 282 ? -6.805 27.453 -3.346 1 61.97 282 THR B CA 1
ATOM 7477 C C . THR B 1 282 ? -7.051 25.953 -3.189 1 61.97 282 THR B C 1
ATOM 7479 O O . THR B 1 282 ? -8.117 25.531 -2.725 1 61.97 282 THR B O 1
ATOM 7482 N N . ILE B 1 283 ? -6.23 25.234 -3.734 1 68.44 283 ILE B N 1
ATOM 7483 C CA . ILE B 1 283 ? -6.309 23.781 -3.641 1 68.44 283 ILE B CA 1
ATOM 7484 C C . ILE B 1 283 ? -6.117 23.344 -2.189 1 68.44 283 ILE B C 1
ATOM 7486 O O . ILE B 1 283 ? -5.016 23.453 -1.642 1 68.44 283 ILE B O 1
ATOM 7490 N N . GLN B 1 284 ? -7.273 23.109 -1.502 1 66.81 284 GLN B N 1
ATOM 7491 C CA . GLN B 1 284 ? -7.227 22.703 -0.101 1 66.81 284 GLN B CA 1
ATOM 7492 C C . GLN B 1 284 ? -7.957 21.375 0.112 1 66.81 284 GLN B C 1
ATOM 7494 O O . GLN B 1 284 ? -8.664 20.906 -0.779 1 66.81 284 GLN B O 1
ATOM 7499 N N . ALA B 1 285 ? -7.629 20.844 1.288 1 71.44 285 ALA B N 1
ATOM 7500 C CA . ALA B 1 285 ? -8.32 19.625 1.675 1 71.44 285 ALA B CA 1
ATOM 7501 C C . ALA B 1 285 ? -9.812 19.875 1.86 1 71.44 285 ALA B C 1
ATOM 7503 O O . ALA B 1 285 ? -10.234 20.984 2.172 1 71.44 285 ALA B O 1
ATOM 7504 N N . LEU B 1 286 ? -10.586 18.875 1.598 1 72.62 286 LEU B N 1
ATOM 7505 C CA . LEU B 1 286 ? -12.039 18.969 1.622 1 72.62 286 LEU B CA 1
ATOM 7506 C C . LEU B 1 286 ? -12.539 19.297 3.023 1 72.62 286 LEU B C 1
ATOM 7508 O O . LEU B 1 286 ? -13.453 20.109 3.184 1 72.62 286 LEU B O 1
ATOM 7512 N N . PHE B 1 287 ? -11.906 18.672 4.051 1 77.19 287 PHE B N 1
ATOM 7513 C CA . PHE B 1 287 ? -12.258 18.906 5.445 1 77.19 287 PHE B CA 1
ATOM 7514 C C . PHE B 1 287 ? -11.062 19.422 6.23 1 77.19 287 PHE B C 1
ATOM 7516 O O . PHE B 1 287 ? -10.578 18.766 7.148 1 77.19 287 PHE B O 1
ATOM 7523 N N . LYS B 1 288 ? -10.719 20.656 5.871 1 78 288 LYS B N 1
ATOM 7524 C CA . LYS B 1 288 ? -9.508 21.25 6.441 1 78 288 LYS B CA 1
ATOM 7525 C C . LYS B 1 288 ? -9.648 21.438 7.949 1 78 288 LYS B C 1
ATOM 7527 O O . LYS B 1 288 ? -10.688 21.891 8.43 1 78 288 LYS B O 1
ATOM 7532 N N . THR B 1 289 ? -8.648 20.922 8.641 1 74.5 289 THR B N 1
ATOM 7533 C CA . THR B 1 289 ? -8.594 21.109 10.094 1 74.5 289 THR B CA 1
ATOM 7534 C C . THR B 1 289 ? -7.395 21.969 10.484 1 74.5 289 THR B C 1
ATOM 7536 O O . THR B 1 289 ? -6.473 22.156 9.688 1 74.5 289 THR B O 1
ATOM 7539 N N . SER B 1 290 ? -7.473 22.578 11.57 1 77.38 290 SER B N 1
ATOM 7540 C CA . SER B 1 290 ? -6.379 23.406 12.07 1 77.38 290 SER B CA 1
ATOM 7541 C C . SER B 1 290 ? -5.91 22.953 13.445 1 77.38 290 SER B C 1
ATOM 7543 O O . SER B 1 290 ? -6.043 23.672 14.43 1 77.38 290 SER B O 1
ATOM 7545 N N . PHE B 1 291 ? -5.41 21.781 13.445 1 78.25 291 PHE B N 1
ATOM 7546 C CA . PHE B 1 291 ? -4.863 21.25 14.695 1 78.25 291 PHE B CA 1
ATOM 7547 C C . PHE B 1 291 ? -3.471 21.812 14.953 1 78.25 291 PHE B C 1
ATOM 7549 O O . PHE B 1 291 ? -2.729 22.109 14.016 1 78.25 291 PHE B O 1
ATOM 7556 N N . SER B 1 292 ? -3.164 22.016 16.156 1 72.56 292 SER B N 1
ATOM 7557 C CA . SER B 1 292 ? -1.831 22.516 16.5 1 72.56 292 SER B CA 1
ATOM 7558 C C . SER B 1 292 ? -0.756 21.5 16.094 1 72.56 292 SER B C 1
ATOM 7560 O O . SER B 1 292 ? -0.914 20.297 16.297 1 72.56 292 SER B O 1
ATOM 7562 N N . THR B 1 293 ? 0.217 22 15.367 1 68.06 293 THR B N 1
ATOM 7563 C CA . THR B 1 293 ? 1.277 21.125 14.867 1 68.06 293 THR B CA 1
ATOM 7564 C C . THR B 1 293 ? 2.4 21 15.898 1 68.06 293 THR B C 1
ATOM 7566 O O . THR B 1 293 ? 3.199 20.062 15.844 1 68.06 293 THR B O 1
ATOM 7569 N N . ASP B 1 294 ? 2.475 21.875 16.828 1 65.25 294 ASP B N 1
ATOM 7570 C CA . ASP B 1 294 ? 3.594 21.875 17.766 1 65.25 294 ASP B CA 1
ATOM 7571 C C . ASP B 1 294 ? 3.426 20.797 18.828 1 65.25 294 ASP B C 1
ATOM 7573 O O . ASP B 1 294 ? 4.379 20.094 19.156 1 65.25 294 ASP B O 1
ATOM 7577 N N . LEU B 1 295 ? 2.242 20.781 19.391 1 65 295 LEU B N 1
ATOM 7578 C CA . LEU B 1 295 ? 1.974 19.766 20.406 1 65 295 LEU B CA 1
ATOM 7579 C C . LEU B 1 295 ? 0.71 18.969 20.062 1 65 295 LEU B C 1
ATOM 7581 O O . LEU B 1 295 ? -0.35 19.219 20.641 1 65 295 LEU B O 1
ATOM 7585 N N . PRO B 1 296 ? 0.941 18.031 19.156 1 74.12 296 PRO B N 1
ATOM 7586 C CA . PRO B 1 296 ? -0.302 17.406 18.719 1 74.12 296 PRO B CA 1
ATOM 7587 C C . PRO B 1 296 ? -0.938 16.516 19.781 1 74.12 296 PRO B C 1
ATOM 7589 O O . PRO B 1 296 ? -2.145 16.609 20.031 1 74.12 296 PRO B O 1
ATOM 7592 N N . PHE B 1 297 ? -0.237 15.602 20.406 1 79.88 297 PHE B N 1
ATOM 7593 C CA . PHE B 1 297 ? -0.774 14.734 21.453 1 79.88 297 PHE B CA 1
ATOM 7594 C C . PHE B 1 297 ? 0.337 14.242 22.375 1 79.88 297 PHE B C 1
ATOM 7596 O O . PHE B 1 297 ? 1.508 14.234 21.984 1 79.88 297 PHE B O 1
ATOM 7603 N N . GLN B 1 298 ? 0.034 13.953 23.578 1 82.88 298 GLN B N 1
ATOM 7604 C CA . GLN B 1 298 ? 0.971 13.422 24.562 1 82.88 298 GLN B CA 1
ATOM 7605 C C . GLN B 1 298 ? 1.161 11.922 24.375 1 82.88 298 GLN B C 1
ATOM 7607 O O . GLN B 1 298 ? 0.262 11.227 23.906 1 82.88 298 GLN B O 1
ATOM 7612 N N . PRO B 1 299 ? 2.311 11.406 24.766 1 84.19 299 PRO B N 1
ATOM 7613 C CA . PRO B 1 299 ? 2.619 9.984 24.547 1 84.19 299 PRO B CA 1
ATOM 7614 C C . PRO B 1 299 ? 1.627 9.055 25.25 1 84.19 299 PRO B C 1
ATOM 7616 O O . PRO B 1 299 ? 1.31 7.984 24.719 1 84.19 299 PRO B O 1
ATOM 7619 N N . PHE B 1 300 ? 1.089 9.445 26.375 1 87.25 300 PHE B N 1
ATOM 7620 C CA . PHE B 1 300 ? 0.176 8.562 27.078 1 87.25 300 PHE B CA 1
ATOM 7621 C C . PHE B 1 300 ? -1.147 8.43 26.344 1 87.25 300 PHE B C 1
ATOM 7623 O O . PHE B 1 300 ? -1.89 7.469 26.547 1 87.25 300 PHE B O 1
ATOM 7630 N N . GLU B 1 301 ? -1.452 9.383 25.516 1 91.62 301 GLU B N 1
ATOM 7631 C CA . GLU B 1 301 ? -2.711 9.375 24.781 1 91.62 301 GLU B CA 1
ATOM 7632 C C . GLU B 1 301 ? -2.76 8.219 23.781 1 91.62 301 GLU B C 1
ATOM 7634 O O . GLU B 1 301 ? -3.832 7.863 23.281 1 91.62 301 GLU B O 1
ATOM 7639 N N . ILE B 1 302 ? -1.608 7.641 23.484 1 90.62 302 ILE B N 1
ATOM 7640 C CA . ILE B 1 302 ? -1.582 6.512 22.562 1 90.62 302 ILE B CA 1
ATOM 7641 C C . ILE B 1 302 ? -2.416 5.363 23.125 1 90.62 302 ILE B C 1
ATOM 7643 O O . ILE B 1 302 ? -3.102 4.66 22.375 1 90.62 302 ILE B O 1
ATOM 7647 N N . ILE B 1 303 ? -2.408 5.25 24.391 1 93 303 ILE B N 1
ATOM 7648 C CA . ILE B 1 303 ? -3.188 4.199 25.031 1 93 303 ILE B CA 1
ATOM 7649 C C . ILE B 1 303 ? -4.676 4.516 24.922 1 93 303 ILE B C 1
ATOM 7651 O O . ILE B 1 303 ? -5.496 3.617 24.719 1 93 303 ILE B O 1
ATOM 7655 N N . ILE B 1 304 ? -5.02 5.773 25.031 1 95.38 304 ILE B N 1
ATOM 7656 C CA . ILE B 1 304 ? -6.414 6.18 24.938 1 95.38 304 ILE B CA 1
ATOM 7657 C C . ILE B 1 304 ? -6.91 5.965 23.5 1 95.38 304 ILE B C 1
ATOM 7659 O O . ILE B 1 304 ? -8.055 5.547 23.297 1 95.38 304 ILE B O 1
ATOM 7663 N N . PHE B 1 305 ? -6.027 6.258 22.562 1 96.38 305 PHE B N 1
ATOM 7664 C CA . PHE B 1 305 ? -6.391 6.02 21.172 1 96.38 305 PHE B CA 1
ATOM 7665 C C . PHE B 1 305 ? -6.578 4.531 20.906 1 96.38 305 PHE B C 1
ATOM 7667 O O . PHE B 1 305 ? -7.457 4.137 20.125 1 96.38 305 PHE B O 1
ATOM 7674 N N . ALA B 1 306 ? -5.734 3.699 21.516 1 95.19 306 ALA B N 1
ATOM 7675 C CA . ALA B 1 306 ? -5.895 2.254 21.391 1 95.19 306 ALA B CA 1
ATOM 7676 C C . ALA B 1 306 ? -7.219 1.793 21.984 1 95.19 306 ALA B C 1
ATOM 7678 O O . ALA B 1 306 ? -7.906 0.947 21.406 1 95.19 306 ALA B O 1
ATOM 7679 N N . LEU B 1 307 ? -7.598 2.35 23.062 1 96.88 307 LEU B N 1
ATOM 7680 C CA . LEU B 1 307 ? -8.867 2.021 23.703 1 96.88 307 LEU B CA 1
ATOM 7681 C C . LEU B 1 307 ? -10.047 2.492 22.844 1 96.88 307 LEU B C 1
ATOM 7683 O O . LEU B 1 307 ? -11.07 1.813 22.781 1 96.88 307 LEU B O 1
ATOM 7687 N N . LEU B 1 308 ? -9.852 3.672 22.297 1 97.94 308 LEU B N 1
ATOM 7688 C CA . LEU B 1 308 ? -10.859 4.156 21.359 1 97.94 308 LEU B CA 1
ATOM 7689 C C . LEU B 1 308 ? -11.07 3.154 20.234 1 97.94 308 LEU B C 1
ATOM 7691 O O . LEU B 1 308 ? -12.203 2.885 19.828 1 97.94 308 LEU B O 1
ATOM 7695 N N . GLY B 1 309 ? -9.93 2.605 19.703 1 97.94 309 GLY B N 1
ATOM 7696 C CA . GLY B 1 309 ? -10.031 1.578 18.672 1 97.94 309 GLY B CA 1
ATOM 7697 C C . GLY B 1 309 ? -10.805 0.353 19.141 1 97.94 309 GLY B C 1
ATOM 7698 O O . GLY B 1 309 ? -11.617 -0.191 18.391 1 97.94 309 GLY B O 1
ATOM 7699 N N . LEU B 1 310 ? -10.602 -0.041 20.344 1 96.56 310 LEU B N 1
ATOM 7700 C CA . LEU B 1 310 ? -11.305 -1.191 20.906 1 96.56 310 LEU B CA 1
ATOM 7701 C C . LEU B 1 310 ? -12.797 -0.916 21.016 1 96.56 310 LEU B C 1
ATOM 7703 O O . LEU B 1 310 ? -13.617 -1.766 20.656 1 96.56 310 LEU B O 1
ATOM 7707 N N . PHE B 1 311 ? -13.133 0.241 21.422 1 97.25 311 PHE B N 1
ATOM 7708 C CA . PHE B 1 311 ? -14.531 0.63 21.547 1 97.25 311 PHE B CA 1
ATOM 7709 C C . PHE B 1 311 ? -15.211 0.674 20.188 1 97.25 311 PHE B C 1
ATOM 7711 O O . PHE B 1 311 ? -16.344 0.213 20.031 1 97.25 311 PHE B O 1
ATOM 7718 N N . CYS B 1 312 ? -14.508 1.261 19.25 1 98 312 CYS B N 1
ATOM 7719 C CA . CYS B 1 312 ? -15.047 1.331 17.906 1 98 312 CYS B CA 1
ATOM 7720 C C . CYS B 1 312 ? -15.25 -0.063 17.328 1 98 312 CYS B C 1
ATOM 7722 O O . CYS B 1 312 ? -16.188 -0.294 16.562 1 98 312 CYS B O 1
ATOM 7724 N N . SER B 1 313 ? -14.391 -0.982 17.656 1 96.88 313 SER B N 1
ATOM 7725 C CA . SER B 1 313 ? -14.516 -2.35 17.172 1 96.88 313 SER B CA 1
ATOM 7726 C C . SER B 1 313 ? -15.766 -3.023 17.719 1 96.88 313 SER B C 1
ATOM 7728 O O . SER B 1 313 ? -16.5 -3.693 16.984 1 96.88 313 SER B O 1
ATOM 7730 N N . ILE B 1 314 ? -16.047 -2.857 18.938 1 95.75 314 ILE B N 1
ATOM 7731 C CA . ILE B 1 314 ? -17.219 -3.441 19.578 1 95.75 314 ILE B CA 1
ATOM 7732 C C . ILE B 1 314 ? -18.484 -2.873 18.938 1 95.75 314 ILE B C 1
ATOM 7734 O O . ILE B 1 314 ? -19.406 -3.621 18.578 1 95.75 314 ILE B O 1
ATOM 7738 N N . LEU B 1 315 ? -18.484 -1.631 18.797 1 96.81 315 LEU B N 1
ATOM 7739 C CA . LEU B 1 315 ? -19.641 -0.981 18.203 1 96.81 315 LEU B CA 1
ATOM 7740 C C . LEU B 1 315 ? -19.828 -1.422 16.75 1 96.81 315 LEU B C 1
ATOM 7742 O O . LEU B 1 315 ? -20.953 -1.54 16.266 1 96.81 315 LEU B O 1
ATOM 7746 N N . SER B 1 316 ? -18.703 -1.573 16.062 1 97.06 316 SER B N 1
ATOM 7747 C CA . SER B 1 316 ? -18.781 -2.002 14.68 1 97.06 316 SER B CA 1
ATOM 7748 C C . SER B 1 316 ? -19.359 -3.412 14.562 1 97.06 316 SER B C 1
ATOM 7750 O O . SER B 1 316 ? -20.109 -3.709 13.641 1 97.06 316 SER B O 1
ATOM 7752 N N . CYS B 1 317 ? -18.984 -4.301 15.477 1 95.31 317 CYS B N 1
ATOM 7753 C CA . CYS B 1 317 ? -19.531 -5.656 15.484 1 95.31 317 CYS B CA 1
ATOM 7754 C C . CYS B 1 317 ? -21.031 -5.637 15.711 1 95.31 317 CYS B C 1
ATOM 7756 O O . CYS B 1 317 ? -21.766 -6.387 15.078 1 95.31 317 CYS B O 1
ATOM 7758 N N . ILE B 1 318 ? -21.453 -4.781 16.562 1 94.94 318 ILE B N 1
ATOM 7759 C CA . ILE B 1 318 ? -22.891 -4.641 16.828 1 94.94 318 ILE B CA 1
ATOM 7760 C C . ILE B 1 318 ? -23.594 -4.102 15.586 1 94.94 318 ILE B C 1
ATOM 7762 O O . ILE B 1 318 ? -24.641 -4.625 15.18 1 94.94 318 ILE B O 1
ATOM 7766 N N . TYR B 1 319 ? -23.062 -3.172 15.031 1 96.19 319 TYR B N 1
ATOM 7767 C CA . TYR B 1 319 ? -23.641 -2.578 13.828 1 96.19 319 TYR B CA 1
ATOM 7768 C C . TYR B 1 319 ? -23.75 -3.609 12.711 1 96.19 319 TYR B C 1
ATOM 7770 O O . TYR B 1 319 ? -24.797 -3.723 12.07 1 96.19 319 TYR B O 1
ATOM 7778 N N . LEU B 1 320 ? -22.641 -4.305 12.445 1 95.19 320 LEU B N 1
ATOM 7779 C CA . LEU B 1 320 ? -22.625 -5.285 11.367 1 95.19 320 LEU B CA 1
ATOM 7780 C C . LEU B 1 320 ? -23.609 -6.414 11.648 1 95.19 320 LEU B C 1
ATOM 7782 O O . LEU B 1 320 ? -24.25 -6.938 10.727 1 95.19 320 LEU B O 1
ATOM 7786 N N . LEU B 1 321 ? -23.766 -6.793 12.891 1 93.94 321 LEU B N 1
ATOM 7787 C CA . LEU B 1 321 ? -24.75 -7.812 13.258 1 93.94 321 LEU B CA 1
ATOM 7788 C C . LEU B 1 321 ? -26.172 -7.328 13 1 93.94 321 LEU B C 1
ATOM 7790 O O . LEU B 1 321 ? -26.984 -8.062 12.445 1 93.94 321 LEU B O 1
ATOM 7794 N N . CYS B 1 322 ? -26.406 -6.109 13.406 1 95.62 322 CYS B N 1
ATOM 7795 C CA . CYS B 1 322 ? -27.734 -5.531 13.188 1 95.62 322 CYS B CA 1
ATOM 7796 C C . CYS B 1 322 ? -28.016 -5.367 11.695 1 95.62 322 CYS B C 1
ATOM 7798 O O . CYS B 1 322 ? -29.141 -5.578 11.25 1 95.62 322 CYS B O 1
ATOM 7800 N N . HIS B 1 323 ? -27.016 -4.961 11.039 1 94.56 323 HIS B N 1
ATOM 7801 C CA . HIS B 1 323 ? -27.141 -4.789 9.594 1 94.56 323 HIS B CA 1
ATOM 7802 C C . HIS B 1 323 ? -27.516 -6.102 8.906 1 94.56 323 HIS B C 1
ATOM 7804 O O . HIS B 1 323 ? -28.438 -6.145 8.094 1 94.56 323 HIS B O 1
ATOM 7810 N N . ARG B 1 324 ? -26.828 -7.156 9.219 1 92.69 324 ARG B N 1
ATOM 7811 C CA . ARG B 1 324 ? -27.109 -8.461 8.617 1 92.69 324 ARG B CA 1
ATOM 7812 C C . ARG B 1 324 ? -28.469 -8.977 9.039 1 92.69 324 ARG B C 1
ATOM 7814 O O . ARG B 1 324 ? -29.203 -9.562 8.234 1 92.69 324 ARG B O 1
ATOM 7821 N N . TRP B 1 325 ? -28.781 -8.742 10.234 1 93.75 325 TRP B N 1
ATOM 7822 C CA . TRP B 1 325 ? -30.078 -9.156 10.742 1 93.75 325 TRP B CA 1
ATOM 7823 C C . TRP B 1 325 ? -31.203 -8.438 10 1 93.75 325 TRP B C 1
ATOM 7825 O O . TRP B 1 325 ? -32.219 -9.055 9.641 1 93.75 325 TRP B O 1
ATOM 7835 N N . ALA B 1 326 ? -31.047 -7.188 9.828 1 94.5 326 ALA B N 1
ATOM 7836 C CA . ALA B 1 326 ? -32.062 -6.395 9.148 1 94.5 326 ALA B CA 1
ATOM 7837 C C . ALA B 1 326 ? -32.25 -6.844 7.703 1 94.5 326 ALA B C 1
ATOM 7839 O O . ALA B 1 326 ? -33.375 -6.938 7.207 1 94.5 326 ALA B O 1
ATOM 7840 N N . LEU B 1 327 ? -31.172 -7.086 7.07 1 91.38 327 LEU B N 1
ATOM 7841 C CA . LEU B 1 327 ? -31.25 -7.527 5.684 1 91.38 327 LEU B CA 1
ATOM 7842 C C . LEU B 1 327 ? -31.891 -8.906 5.582 1 91.38 327 LEU B C 1
ATOM 7844 O O . LEU B 1 327 ? -32.688 -9.156 4.68 1 91.38 327 LEU B O 1
ATOM 7848 N N . ARG B 1 328 ? -31.562 -9.75 6.48 1 90.31 328 ARG B N 1
ATOM 7849 C CA . ARG B 1 328 ? -32.188 -11.07 6.504 1 90.31 328 ARG B CA 1
ATOM 7850 C C . ARG B 1 328 ? -33.656 -10.977 6.84 1 90.31 328 ARG B C 1
ATOM 7852 O O . ARG B 1 328 ? -34.5 -11.711 6.285 1 90.31 328 ARG B O 1
ATOM 7859 N N . PHE B 1 329 ? -34 -10.125 7.719 1 92.62 329 PHE B N 1
ATOM 7860 C CA . PHE B 1 329 ? -35.375 -9.922 8.133 1 92.62 329 PHE B CA 1
ATOM 7861 C C . PHE B 1 329 ? -36.25 -9.453 6.957 1 92.62 329 PHE B C 1
ATOM 7863 O O . PHE B 1 329 ? -37.344 -9.945 6.754 1 92.62 329 PHE B O 1
ATOM 7870 N N . VAL B 1 330 ? -35.719 -8.523 6.23 1 91.25 330 VAL B N 1
ATOM 7871 C CA . VAL B 1 330 ? -36.438 -7.984 5.078 1 91.25 330 VAL B CA 1
ATOM 7872 C C . VAL B 1 330 ? -36.594 -9.07 4.016 1 91.25 330 VAL B C 1
ATOM 7874 O O . VAL B 1 330 ? -37.625 -9.141 3.344 1 91.25 330 VAL B O 1
ATOM 7877 N N . LYS B 1 331 ? -35.594 -9.93 3.906 1 88.12 331 LYS B N 1
ATOM 7878 C CA . LYS B 1 331 ? -35.625 -10.977 2.891 1 88.12 331 LYS B CA 1
ATOM 7879 C C . LYS B 1 331 ? -36.531 -12.133 3.311 1 88.12 331 LYS B C 1
ATOM 7881 O O . LYS B 1 331 ? -37.156 -12.773 2.465 1 88.12 331 LYS B O 1
ATOM 7886 N N . THR B 1 332 ? -36.625 -12.453 4.578 1 90.19 332 THR B N 1
ATOM 7887 C CA . THR B 1 332 ? -37.344 -13.641 5.059 1 90.19 332 THR B CA 1
ATOM 7888 C C . THR B 1 332 ? -38.781 -13.312 5.426 1 90.19 332 THR B C 1
ATOM 7890 O O . THR B 1 332 ? -39.656 -14.18 5.371 1 90.19 332 THR B O 1
ATOM 7893 N N . ASN B 1 333 ? -39 -12.094 5.816 1 92.88 333 ASN B N 1
ATOM 7894 C CA . ASN B 1 333 ? -40.375 -11.727 6.168 1 92.88 333 ASN B CA 1
ATOM 7895 C C . ASN B 1 333 ? -41.25 -11.578 4.926 1 92.88 333 ASN B C 1
ATOM 7897 O O . ASN B 1 333 ? -41.094 -10.633 4.152 1 92.88 333 ASN B O 1
ATOM 7901 N N . LYS B 1 334 ? -42.219 -12.367 4.777 1 91 334 LYS B N 1
ATOM 7902 C CA . LYS B 1 334 ? -43.031 -12.523 3.568 1 91 334 LYS B CA 1
ATOM 7903 C C . LYS B 1 334 ? -43.75 -11.234 3.227 1 91 334 LYS B C 1
ATOM 7905 O O . LYS B 1 334 ? -43.719 -10.766 2.086 1 91 334 LYS B O 1
ATOM 7910 N N . PRO B 1 335 ? -44.375 -10.586 4.211 1 92.44 335 PRO B N 1
ATOM 7911 C CA . PRO B 1 335 ? -45.125 -9.367 3.844 1 92.44 335 PRO B CA 1
ATOM 7912 C C . PRO B 1 335 ? -44.188 -8.25 3.369 1 92.44 335 PRO B C 1
ATOM 7914 O O . PRO B 1 335 ? -44.5 -7.539 2.412 1 92.44 335 PRO B O 1
ATOM 7917 N N . ILE B 1 336 ? -43.156 -8.117 3.938 1 91.69 336 ILE B N 1
ATOM 7918 C CA . ILE B 1 336 ? -42.219 -7.055 3.578 1 91.69 336 ILE B CA 1
ATOM 7919 C C . ILE B 1 336 ? -41.531 -7.395 2.256 1 91.69 336 ILE B C 1
ATOM 7921 O O . ILE B 1 336 ? -41.375 -6.527 1.395 1 91.69 336 ILE B O 1
ATOM 7925 N N . SER B 1 337 ? -41.219 -8.602 2.199 1 90.88 337 SER B N 1
ATOM 7926 C CA . SER B 1 337 ? -40.531 -9.039 0.98 1 90.88 337 SER B CA 1
ATOM 7927 C C . SER B 1 337 ? -41.438 -8.938 -0.229 1 90.88 337 SER B C 1
ATOM 7929 O O . SER B 1 337 ? -41 -8.562 -1.321 1 90.88 337 SER B O 1
ATOM 7931 N N . THR B 1 338 ? -42.688 -9.266 -0.052 1 91.12 338 THR B N 1
ATOM 7932 C CA . THR B 1 338 ? -43.656 -9.156 -1.141 1 91.12 338 THR B CA 1
ATOM 7933 C C . THR B 1 338 ? -43.906 -7.691 -1.479 1 91.12 338 THR B C 1
ATOM 7935 O O . THR B 1 338 ? -44.031 -7.336 -2.652 1 91.12 338 THR B O 1
ATOM 7938 N N . PHE B 1 339 ? -44 -6.895 -0.428 1 90.62 339 PHE B N 1
ATOM 7939 C CA . PHE B 1 339 ? -44.188 -5.461 -0.62 1 90.62 339 PHE B CA 1
ATOM 7940 C C . PHE B 1 339 ? -43 -4.852 -1.382 1 90.62 339 PHE B C 1
ATOM 7942 O O . PHE B 1 339 ? -43.219 -4.047 -2.293 1 90.62 339 PHE B O 1
ATOM 7949 N N . LEU B 1 340 ? -41.875 -5.242 -1.086 1 88.44 340 LEU B N 1
ATOM 7950 C CA . LEU B 1 340 ? -40.656 -4.77 -1.718 1 88.44 340 LEU B CA 1
ATOM 7951 C C . LEU B 1 340 ? -40.562 -5.258 -3.16 1 88.44 340 LEU B C 1
ATOM 7953 O O . LEU B 1 340 ? -40.031 -4.559 -4.023 1 88.44 340 LEU B O 1
ATOM 7957 N N . ALA B 1 341 ? -41.094 -6.387 -3.355 1 86.75 341 ALA B N 1
ATOM 7958 C CA . ALA B 1 341 ? -41.062 -6.969 -4.695 1 86.75 341 ALA B CA 1
ATOM 7959 C C . ALA B 1 341 ? -42.062 -6.309 -5.621 1 86.75 341 ALA B C 1
ATOM 7961 O O . ALA B 1 341 ? -41.812 -6.137 -6.816 1 86.75 341 ALA B O 1
ATOM 7962 N N . THR B 1 342 ? -43.188 -5.895 -5.043 1 88.56 342 THR B N 1
ATOM 7963 C CA . THR B 1 342 ? -44.281 -5.395 -5.875 1 88.56 342 THR B CA 1
ATOM 7964 C C . THR B 1 342 ? -44.188 -3.875 -6.012 1 88.56 342 THR B C 1
ATOM 7966 O O . THR B 1 342 ? -44.375 -3.332 -7.102 1 88.56 342 THR B O 1
ATOM 7969 N N . GLU B 1 343 ? -43.906 -3.215 -4.824 1 92.75 343 GLU B N 1
ATOM 7970 C CA . GLU B 1 343 ? -43.875 -1.756 -4.828 1 92.75 343 GLU B CA 1
ATOM 7971 C C . GLU B 1 343 ? -42.594 -1.216 -4.191 1 92.75 343 GLU B C 1
ATOM 7973 O O . GLU B 1 343 ? -42.656 -0.611 -3.119 1 92.75 343 GLU B O 1
ATOM 7978 N N . LYS B 1 344 ? -41.594 -1.233 -4.941 1 93 344 LYS B N 1
ATOM 7979 C CA . LYS B 1 344 ? -40.312 -0.833 -4.426 1 93 344 LYS B CA 1
ATOM 7980 C C . LYS B 1 344 ? -40.25 0.664 -4.129 1 93 344 LYS B C 1
ATOM 7982 O O . LYS B 1 344 ? -39.688 1.088 -3.121 1 93 344 LYS B O 1
ATOM 7987 N N . SER B 1 345 ? -40.875 1.459 -5.039 1 94.69 345 SER B N 1
ATOM 7988 C CA . SER B 1 345 ? -40.844 2.91 -4.875 1 94.69 345 SER B CA 1
ATOM 7989 C C . SER B 1 345 ? -41.656 3.338 -3.645 1 94.69 345 SER B C 1
ATOM 7991 O O . SER B 1 345 ? -41.219 4.246 -2.92 1 94.69 345 SER B O 1
ATOM 7993 N N . LEU B 1 346 ? -42.75 2.668 -3.395 1 95 346 LEU B N 1
ATOM 7994 C CA . LEU B 1 346 ? -43.562 2.996 -2.232 1 95 346 LEU B CA 1
ATOM 7995 C C . LEU B 1 346 ? -42.875 2.594 -0.94 1 95 346 LEU B C 1
ATOM 7997 O O . LEU B 1 346 ? -42.969 3.293 0.07 1 95 346 LEU B O 1
ATOM 8001 N N . TYR B 1 347 ? -42.25 1.481 -1.014 1 95.25 347 TYR B N 1
ATOM 8002 C CA . TYR B 1 347 ? -41.5 1.053 0.149 1 95.25 347 TYR B CA 1
ATOM 8003 C C . TYR B 1 347 ? -40.438 2.086 0.512 1 95.25 347 TYR B C 1
ATOM 8005 O O . TYR B 1 347 ? -40.281 2.463 1.679 1 95.25 347 TYR B O 1
ATOM 8013 N N . SER B 1 348 ? -39.719 2.535 -0.502 1 96.25 348 SER B N 1
ATOM 8014 C CA . SER B 1 348 ? -38.656 3.518 -0.267 1 96.25 348 SER B CA 1
ATOM 8015 C C . SER B 1 348 ? -39.219 4.828 0.256 1 96.25 348 SER B C 1
ATOM 8017 O O . SER B 1 348 ? -38.625 5.469 1.126 1 96.25 348 SER B O 1
ATOM 8019 N N . ALA B 1 349 ? -40.375 5.211 -0.233 1 96.94 349 ALA B N 1
ATOM 8020 C CA . ALA B 1 349 ? -41 6.441 0.211 1 96.94 349 ALA B CA 1
ATOM 8021 C C . ALA B 1 349 ? -41.469 6.332 1.667 1 96.94 349 ALA B C 1
ATOM 8023 O O . ALA B 1 349 ? -41.281 7.277 2.445 1 96.94 349 ALA B O 1
ATOM 8024 N N . ILE B 1 350 ? -41.938 5.223 2.033 1 96.56 350 ILE B N 1
ATOM 8025 C CA . ILE B 1 350 ? -42.469 5.031 3.385 1 96.56 350 ILE B CA 1
ATOM 8026 C C . ILE B 1 350 ? -41.312 5.008 4.383 1 96.56 350 ILE B C 1
ATOM 8028 O O . ILE B 1 350 ? -41.375 5.645 5.438 1 96.56 350 ILE B O 1
ATOM 8032 N N . VAL B 1 351 ? -40.344 4.246 4.031 1 95.88 351 VAL B N 1
ATOM 8033 C CA . VAL B 1 351 ? -39.188 4.148 4.934 1 95.88 351 VAL B CA 1
ATOM 8034 C C . VAL B 1 351 ? -38.531 5.52 5.094 1 95.88 351 VAL B C 1
ATOM 8036 O O . VAL B 1 351 ? -38.1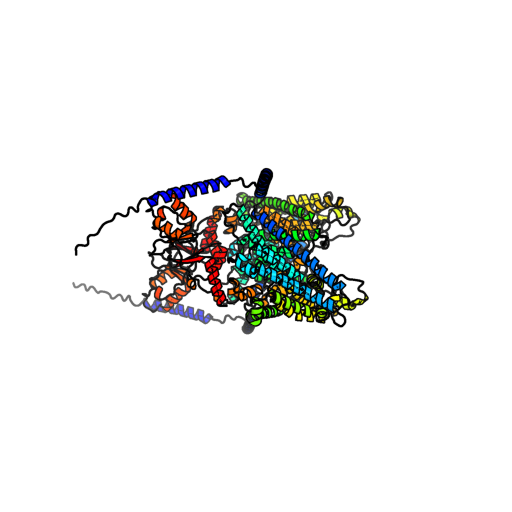88 5.926 6.207 1 95.88 351 VAL B O 1
ATOM 8039 N N . ALA B 1 352 ? -38.375 6.281 3.967 1 97.12 352 ALA B N 1
ATOM 8040 C CA . ALA B 1 352 ? -37.812 7.625 4.031 1 97.12 352 ALA B CA 1
ATOM 8041 C C . ALA B 1 352 ? -38.688 8.555 4.852 1 97.12 352 ALA B C 1
ATOM 8043 O O . ALA B 1 352 ? -38.188 9.414 5.582 1 97.12 352 ALA B O 1
ATOM 8044 N N . PHE B 1 353 ? -39.969 8.352 4.738 1 97.12 353 PHE B N 1
ATOM 8045 C CA . PHE B 1 353 ? -40.938 9.148 5.5 1 97.12 353 PHE B CA 1
ATOM 8046 C C . PHE B 1 353 ? -40.781 8.875 6.992 1 97.12 353 PHE B C 1
ATOM 8048 O O . PHE B 1 353 ? -40.812 9.805 7.801 1 97.12 353 PHE B O 1
ATOM 8055 N N . LEU B 1 354 ? -40.656 7.656 7.348 1 96.19 354 LEU B N 1
ATOM 8056 C CA . LEU B 1 354 ? -40.5 7.289 8.75 1 96.19 354 LEU B CA 1
ATOM 8057 C C . LEU B 1 354 ? -39.188 7.836 9.32 1 96.19 354 LEU B C 1
ATOM 8059 O O . LEU B 1 354 ? -39.156 8.32 10.445 1 96.19 354 LEU B O 1
ATOM 8063 N N . LEU B 1 355 ? -38.188 7.738 8.555 1 96.56 355 LEU B N 1
ATOM 8064 C CA . LEU B 1 355 ? -36.906 8.297 8.984 1 96.56 355 LEU B CA 1
ATOM 8065 C C . LEU B 1 355 ? -37 9.812 9.148 1 96.56 355 LEU B C 1
ATOM 8067 O O . LEU B 1 355 ? -36.469 10.367 10.109 1 96.56 355 LEU B O 1
ATOM 8071 N N . ALA B 1 356 ? -37.719 10.43 8.242 1 96.38 356 ALA B N 1
ATOM 8072 C CA . ALA B 1 356 ? -37.875 11.875 8.289 1 96.38 356 ALA B CA 1
ATOM 8073 C C . ALA B 1 356 ? -38.75 12.281 9.492 1 96.38 356 ALA B C 1
ATOM 8075 O O . ALA B 1 356 ? -38.5 13.336 10.094 1 96.38 356 ALA B O 1
ATOM 8076 N N . CYS B 1 357 ? -39.688 11.469 9.852 1 95.44 357 CYS B N 1
ATOM 8077 C CA . CYS B 1 357 ? -40.5 11.742 11.023 1 95.44 357 CYS B CA 1
ATOM 8078 C C . CYS B 1 357 ? -39.656 11.711 12.297 1 95.44 357 CYS B C 1
ATOM 8080 O O . CYS B 1 357 ? -39.844 12.539 13.188 1 95.44 357 CYS B O 1
ATOM 8082 N N . PHE B 1 358 ? -38.781 10.852 12.273 1 94.56 358 PHE B N 1
ATOM 8083 C CA . PHE B 1 358 ? -37.906 10.703 13.445 1 94.56 358 PHE B CA 1
ATOM 8084 C C . PHE B 1 358 ? -36.906 11.852 13.531 1 94.56 358 PHE B C 1
ATOM 8086 O O . PHE B 1 358 ? -36.594 12.32 14.625 1 94.56 358 PHE B O 1
ATOM 8093 N N . THR B 1 359 ? -36.438 12.336 12.391 1 94.38 359 THR B N 1
ATOM 8094 C CA . THR B 1 359 ? -35.375 13.312 12.375 1 94.38 359 THR B CA 1
ATOM 8095 C C . THR B 1 359 ? -35.938 14.734 12.336 1 94.38 359 THR B C 1
ATOM 8097 O O . THR B 1 359 ? -35.156 15.711 12.344 1 94.38 359 THR B O 1
ATOM 8100 N N . PHE B 1 360 ? -37.188 14.867 12.289 1 93.81 360 PHE B N 1
ATOM 8101 C CA . PHE B 1 360 ? -37.812 16.188 12.312 1 93.81 360 PHE B CA 1
ATOM 8102 C C . PHE B 1 360 ? -37.406 16.953 13.57 1 93.81 360 PHE B C 1
ATOM 8104 O O . PHE B 1 360 ? -37.375 16.375 14.664 1 93.81 360 PHE B O 1
ATOM 8111 N N . TYR B 1 361 ? -37.094 18.156 13.422 1 88.5 361 TYR B N 1
ATOM 8112 C CA . TYR B 1 361 ? -36.531 18.984 14.477 1 88.5 361 TYR B CA 1
ATOM 8113 C C . TYR B 1 361 ? -37.406 18.953 15.727 1 88.5 361 TYR B C 1
ATOM 8115 O O . TYR B 1 361 ? -36.906 18.859 16.844 1 88.5 361 TYR B O 1
ATOM 8123 N N . HIS B 1 362 ? -38.688 19.078 15.586 1 87.56 362 HIS B N 1
ATOM 8124 C CA . HIS B 1 362 ? -39.594 19.219 16.734 1 87.56 362 HIS B CA 1
ATOM 8125 C C . HIS B 1 362 ? -39.938 17.844 17.312 1 87.56 362 HIS B C 1
ATOM 8127 O O . HIS B 1 362 ? -40.562 17.75 18.375 1 87.56 362 HIS B O 1
ATOM 8133 N N . SER B 1 363 ? -39.469 16.812 16.688 1 89.06 363 SER B N 1
ATOM 8134 C CA . SER B 1 363 ? -39.562 15.469 17.266 1 89.06 363 SER B CA 1
ATOM 8135 C C . SER B 1 363 ? -38.25 15.062 17.938 1 89.06 363 SER B C 1
ATOM 8137 O O . SER B 1 363 ? -37.875 15.648 18.953 1 89.06 363 SER B O 1
ATOM 8139 N N . ALA B 1 364 ? -37.531 14.125 17.453 1 87.81 364 ALA B N 1
ATOM 8140 C CA . ALA B 1 364 ? -36.281 13.664 18.047 1 87.81 364 ALA B CA 1
ATOM 8141 C C . ALA B 1 364 ? -35.094 14.32 17.375 1 87.81 364 ALA B C 1
ATOM 8143 O O . ALA B 1 364 ? -33.969 14.164 17.828 1 87.81 364 ALA B O 1
ATOM 8144 N N . GLY B 1 365 ? -35.438 15.148 16.438 1 89.06 365 GLY B N 1
ATOM 8145 C CA . GLY B 1 365 ? -34.344 15.711 15.625 1 89.06 365 GLY B CA 1
ATOM 8146 C C . GLY B 1 365 ? -33.5 16.703 16.391 1 89.06 365 GLY B C 1
ATOM 8147 O O . GLY B 1 365 ? -32.312 16.844 16.094 1 89.06 365 GLY B O 1
ATOM 8148 N N . HIS B 1 366 ? -34.031 17.422 17.312 1 86.25 366 HIS B N 1
ATOM 8149 C CA . HIS B 1 366 ? -33.25 18.422 18.047 1 86.25 366 HIS B CA 1
ATOM 8150 C C . HIS B 1 366 ? -32.281 17.75 19 1 86.25 366 HIS B C 1
ATOM 8152 O O . HIS B 1 366 ? -31.297 18.375 19.406 1 86.25 366 HIS B O 1
ATOM 8158 N N . PHE B 1 367 ? -32.406 16.422 19.188 1 87.19 367 PHE B N 1
ATOM 8159 C CA . PHE B 1 367 ? -31.516 15.711 20.094 1 87.19 367 PHE B CA 1
ATOM 8160 C C . PHE B 1 367 ? -30.344 15.102 19.328 1 87.19 367 PHE B C 1
ATOM 8162 O O . PHE B 1 367 ? -29.391 14.594 19.938 1 87.19 367 PHE B O 1
ATOM 8169 N N . ILE B 1 368 ? -30.406 15.227 18.016 1 89.94 368 ILE B N 1
ATOM 8170 C CA . ILE B 1 368 ? -29.359 14.555 17.25 1 89.94 368 ILE B CA 1
ATOM 8171 C C . ILE B 1 368 ? -28.781 15.508 16.219 1 89.94 368 ILE B C 1
ATOM 8173 O O . ILE B 1 368 ? -28.234 15.07 15.195 1 89.94 368 ILE B O 1
ATOM 8177 N N . ALA B 1 369 ? -28.953 16.781 16.406 1 89.75 369 ALA B N 1
ATOM 8178 C CA . ALA B 1 369 ? -28.438 17.797 15.484 1 89.75 369 ALA B CA 1
ATOM 8179 C C . ALA B 1 369 ? -28.844 17.484 14.047 1 89.75 369 ALA B C 1
ATOM 8181 O O . ALA B 1 369 ? -28 17.469 13.141 1 89.75 369 ALA B O 1
ATOM 8182 N N . SER B 1 370 ? -30.094 17.172 13.766 1 90.19 370 SER B N 1
ATOM 8183 C CA . SER B 1 370 ? -30.594 16.703 12.477 1 90.19 370 SER B CA 1
ATOM 8184 C C . SER B 1 370 ? -30.625 17.844 11.461 1 90.19 370 SER B C 1
ATOM 8186 O O . SER B 1 370 ? -30.75 17.594 10.258 1 90.19 370 SER B O 1
ATOM 8188 N N . GLU B 1 371 ? -30.438 19.094 11.883 1 88.25 371 GLU B N 1
ATOM 8189 C CA . GLU B 1 371 ? -30.484 20.234 10.969 1 88.25 371 GLU B CA 1
ATOM 8190 C C . GLU B 1 371 ? -29.188 20.344 10.148 1 88.25 371 GLU B C 1
ATOM 8192 O O . GLU B 1 371 ? -29.172 20.984 9.109 1 88.25 371 GLU B O 1
ATOM 8197 N N . LEU B 1 372 ? -28.203 19.625 10.625 1 90.5 372 LEU B N 1
ATOM 8198 C CA . LEU B 1 372 ? -26.906 19.719 9.945 1 90.5 372 LEU B CA 1
ATOM 8199 C C . LEU B 1 372 ? -26.828 18.688 8.812 1 90.5 372 LEU B C 1
ATOM 8201 O O . LEU B 1 372 ? -27.344 17.578 8.938 1 90.5 372 LEU B O 1
ATOM 8205 N N . THR B 1 373 ? -26.266 19.141 7.707 1 90.69 373 THR B N 1
ATOM 8206 C CA . THR B 1 373 ? -25.969 18.219 6.617 1 90.69 373 THR B CA 1
ATOM 8207 C C . THR B 1 373 ? -24.844 17.266 7.008 1 90.69 373 THR B C 1
ATOM 8209 O O . THR B 1 373 ? -24.172 17.469 8.023 1 90.69 373 THR B O 1
ATOM 8212 N N . MET B 1 374 ? -24.625 16.234 6.285 1 91.25 374 MET B N 1
ATOM 8213 C CA . MET B 1 374 ? -23.594 15.258 6.574 1 91.25 374 MET B CA 1
ATOM 8214 C C . MET B 1 374 ? -22.203 15.914 6.609 1 91.25 374 MET B C 1
ATOM 8216 O O . MET B 1 374 ? -21.391 15.586 7.465 1 91.25 374 MET B O 1
ATOM 8220 N N . ARG B 1 375 ? -21.969 16.797 5.691 1 89.75 375 ARG B N 1
ATOM 8221 C CA . ARG B 1 375 ? -20.703 17.531 5.637 1 89.75 375 ARG B CA 1
ATOM 8222 C C . ARG B 1 375 ? -20.5 18.391 6.879 1 89.75 375 ARG B C 1
ATOM 8224 O O . ARG B 1 375 ? -19.406 18.453 7.441 1 89.75 375 ARG B O 1
ATOM 8231 N N . GLN B 1 376 ? -21.578 19.047 7.301 1 91.5 376 GLN B N 1
ATOM 8232 C CA . GLN B 1 376 ? -21.516 19.906 8.469 1 91.5 376 GLN B CA 1
ATOM 8233 C C . GLN B 1 376 ? -21.375 19.094 9.75 1 91.5 376 GLN B C 1
ATOM 8235 O O . GLN B 1 376 ? -20.719 19.531 10.695 1 91.5 376 GLN B O 1
ATOM 8240 N N . LEU B 1 377 ? -22.016 17.953 9.734 1 93.12 377 LEU B N 1
ATOM 8241 C CA . LEU B 1 377 ? -21.844 17.078 10.883 1 93.12 377 LEU B CA 1
ATOM 8242 C C . LEU B 1 377 ? -20.375 16.688 11.07 1 93.12 377 LEU B C 1
ATOM 8244 O O . LEU B 1 377 ? -19.844 16.781 12.18 1 93.12 377 LEU B O 1
ATOM 8248 N N . LEU B 1 378 ? -19.75 16.312 9.977 1 93.56 378 LEU B N 1
ATOM 8249 C CA . LEU B 1 378 ? -18.344 15.891 10.055 1 93.56 378 LEU B CA 1
ATOM 8250 C C . LEU B 1 378 ? -17.453 17.062 10.445 1 93.56 378 LEU B C 1
ATOM 8252 O O . LEU B 1 378 ? -16.578 16.922 11.297 1 93.56 378 LEU B O 1
ATOM 8256 N N . THR B 1 379 ? -17.672 18.25 9.906 1 92 379 THR B N 1
ATOM 8257 C CA . THR B 1 379 ? -16.859 19.438 10.211 1 92 379 THR B CA 1
ATOM 8258 C C . THR B 1 379 ? -17.031 19.844 11.664 1 92 379 THR B C 1
ATOM 8260 O O . THR B 1 379 ? -16.078 20.281 12.305 1 92 379 THR B O 1
ATOM 8263 N N . SER B 1 380 ? -18.25 19.719 12.141 1 92.19 380 SER B N 1
ATOM 8264 C CA . SER B 1 380 ? -18.516 20.078 13.539 1 92.19 380 SER B CA 1
ATOM 8265 C C . SER B 1 380 ? -17.797 19.125 14.484 1 92.19 380 SER B C 1
ATOM 8267 O O . SER B 1 380 ? -17.297 19.531 15.531 1 92.19 380 SER B O 1
ATOM 8269 N N . MET B 1 381 ? -17.703 17.891 14.109 1 93.69 381 MET B N 1
ATOM 8270 C CA . MET B 1 381 ? -17.062 16.891 14.961 1 93.69 381 MET B CA 1
ATOM 8271 C C . MET B 1 381 ? -15.539 17.062 14.938 1 93.69 381 MET B C 1
ATOM 8273 O O . MET B 1 381 ? -14.867 16.766 15.922 1 93.69 381 MET B O 1
ATOM 8277 N N . LEU B 1 382 ? -15.008 17.531 13.828 1 92.81 382 LEU B N 1
ATOM 8278 C CA . LEU B 1 382 ? -13.562 17.609 13.648 1 92.81 382 LEU B CA 1
ATOM 8279 C C . LEU B 1 382 ? -13.023 18.938 14.156 1 92.81 382 LEU B C 1
ATOM 8281 O O . LEU B 1 382 ? -11.82 19.188 14.094 1 92.81 382 LEU B O 1
ATOM 8285 N N . ASP B 1 383 ? -13.906 19.688 14.703 1 89.62 383 ASP B N 1
ATOM 8286 C CA . ASP B 1 383 ? -13.477 20.969 15.242 1 89.62 383 ASP B CA 1
ATOM 8287 C C . ASP B 1 383 ? -12.492 20.781 16.391 1 89.62 383 ASP B C 1
ATOM 8289 O O . ASP B 1 383 ? -12.719 19.953 17.281 1 89.62 383 ASP B O 1
ATOM 8293 N N . GLY B 1 384 ? -11.414 21.5 16.391 1 86.62 384 GLY B N 1
ATOM 8294 C CA . GLY B 1 384 ? -10.352 21.359 17.375 1 86.62 384 GLY B CA 1
ATOM 8295 C C . GLY B 1 384 ? -10.719 21.938 18.734 1 86.62 384 GLY B C 1
ATOM 8296 O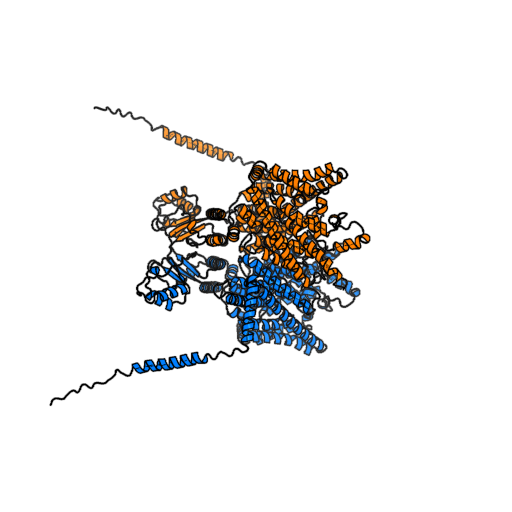 O . GLY B 1 384 ? -10.148 21.531 19.75 1 86.62 384 GLY B O 1
ATOM 8297 N N . THR B 1 385 ? -11.664 22.812 18.828 1 85.19 385 THR B N 1
ATOM 8298 C CA . THR B 1 385 ? -12.031 23.453 20.078 1 85.19 385 THR B CA 1
ATOM 8299 C C . THR B 1 385 ? -12.961 22.562 20.906 1 85.19 385 THR B C 1
ATOM 8301 O O . THR B 1 385 ? -13.883 21.953 20.359 1 85.19 385 THR B O 1
ATOM 8304 N N . SER B 1 386 ? -12.641 22.422 22.109 1 87.12 386 SER B N 1
ATOM 8305 C CA . SER B 1 386 ? -13.477 21.625 23 1 87.12 386 SER B CA 1
ATOM 8306 C C . SER B 1 386 ? -14.805 22.312 23.266 1 87.12 386 SER B C 1
ATOM 8308 O O . SER B 1 386 ? -14.852 23.516 23.516 1 87.12 386 SER B O 1
ATOM 8310 N N . TRP B 1 387 ? -15.844 21.609 23.203 1 86.62 387 TRP B N 1
ATOM 8311 C CA . TRP B 1 387 ? -17.172 22.125 23.484 1 86.62 387 TRP B CA 1
ATOM 8312 C C . TRP B 1 387 ? -17.344 22.469 24.969 1 86.62 387 TRP B C 1
ATOM 8314 O O . TRP B 1 387 ? -18.125 23.344 25.328 1 86.62 387 TRP B O 1
ATOM 8324 N N . TYR B 1 388 ? -16.547 21.781 25.703 1 81.38 388 TYR B N 1
ATOM 8325 C CA . TYR B 1 388 ? -16.531 22.094 27.125 1 81.38 388 TYR B CA 1
ATOM 8326 C C . TYR B 1 388 ? -16 23.5 27.375 1 81.38 388 TYR B C 1
ATOM 8328 O O . TYR B 1 388 ? -16.562 24.25 28.172 1 81.38 388 TYR B O 1
ATOM 8336 N N . SER B 1 389 ? -14.922 23.812 26.719 1 80.5 389 SER B N 1
ATOM 8337 C CA . SER B 1 389 ? -14.336 25.141 26.859 1 80.5 389 SER B CA 1
ATOM 8338 C C . SER B 1 389 ? -15.281 26.219 26.359 1 80.5 389 SER B C 1
ATOM 8340 O O . SER B 1 389 ? -15.344 27.312 26.922 1 80.5 389 SER B O 1
ATOM 8342 N N . ILE B 1 390 ? -16.016 25.891 25.312 1 80.88 390 ILE B N 1
ATOM 8343 C CA . ILE B 1 390 ? -16.969 26.844 24.766 1 80.88 390 ILE B CA 1
ATOM 8344 C C . ILE B 1 390 ? -18.125 27.047 25.75 1 80.88 390 ILE B C 1
ATOM 8346 O O . ILE B 1 390 ? -18.594 28.172 25.953 1 80.88 390 ILE B O 1
ATOM 8350 N N . SER B 1 391 ? -18.578 26 26.312 1 78.62 391 SER B N 1
ATOM 8351 C CA . SER B 1 391 ? -19.688 26.078 27.25 1 78.62 391 SER B CA 1
ATOM 8352 C C . SER B 1 391 ? -19.328 26.906 28.484 1 78.62 391 SER B C 1
ATOM 8354 O O . SER B 1 391 ? -20.188 27.562 29.078 1 78.62 391 SER B O 1
ATOM 8356 N N . GLN B 1 392 ? -18.047 26.906 28.828 1 77.31 392 GLN B N 1
ATOM 8357 C CA . GLN B 1 392 ? -17.609 27.672 30 1 77.31 392 GLN B CA 1
ATOM 8358 C C . GLN B 1 392 ? -17.422 29.141 29.641 1 77.31 392 GLN B C 1
ATOM 8360 O O . GLN B 1 392 ? -17.578 30.016 30.516 1 77.31 392 GLN B O 1
ATOM 8365 N N . ASN B 1 393 ? -17.031 29.344 28.438 1 71.44 393 ASN B N 1
ATOM 8366 C CA . ASN B 1 393 ? -16.719 30.719 28.047 1 71.44 393 ASN B CA 1
ATOM 8367 C C . ASN B 1 393 ? -17.812 31.297 27.141 1 71.44 393 ASN B C 1
ATOM 8369 O O . ASN B 1 393 ? -17.516 32.062 26.234 1 71.44 393 ASN B O 1
ATOM 8373 N N . ILE B 1 394 ? -19 30.844 27.203 1 64.19 394 ILE B N 1
ATOM 8374 C CA . ILE B 1 394 ? -20.094 31.25 26.328 1 64.19 394 ILE B CA 1
ATOM 8375 C C . ILE B 1 394 ? -20.188 32.781 26.312 1 64.19 394 ILE B C 1
ATOM 8377 O O . ILE B 1 394 ? -20.469 33.375 25.266 1 64.19 394 ILE B O 1
ATOM 8381 N N . SER B 1 395 ? -19.984 33.469 27.5 1 57.44 395 SER B N 1
ATOM 8382 C CA . SER B 1 395 ? -20.141 34.938 27.594 1 57.44 395 SER B CA 1
ATOM 8383 C C . SER B 1 395 ? -19.062 35.656 26.766 1 57.44 395 SER B C 1
ATOM 8385 O O . SER B 1 395 ? -19.281 36.781 26.297 1 57.44 395 SER B O 1
ATOM 8387 N N . ALA B 1 396 ? -17.875 35.219 26.688 1 53.28 396 ALA B N 1
ATOM 8388 C CA . ALA B 1 396 ? -16.75 35.906 26.078 1 53.28 396 ALA B CA 1
ATOM 8389 C C . ALA B 1 396 ? -16.641 35.594 24.594 1 53.28 396 ALA B C 1
ATOM 8391 O O . ALA B 1 396 ? -15.852 36.219 23.875 1 53.28 396 ALA B O 1
ATOM 8392 N N . LEU B 1 397 ? -17.25 34.531 24.156 1 53.09 397 LEU B N 1
ATOM 8393 C CA . LEU B 1 397 ? -17.031 34.125 22.781 1 53.09 397 LEU B CA 1
ATOM 8394 C C . LEU B 1 397 ? -17.781 35.031 21.812 1 53.09 397 LEU B C 1
ATOM 8396 O O . LEU B 1 397 ? -19 35.25 21.969 1 53.09 397 LEU B O 1
ATOM 8400 N N . PRO B 1 398 ? -17.062 36.094 21.328 1 46.28 398 PRO B N 1
ATOM 8401 C CA . PRO B 1 398 ? -17.719 36.938 20.344 1 46.28 398 PRO B CA 1
ATOM 8402 C C . PRO B 1 398 ? -18.734 36.188 19.5 1 46.28 398 PRO B C 1
ATOM 8404 O O . PRO B 1 398 ? -18.734 34.969 19.484 1 46.28 398 PRO B O 1
ATOM 8407 N N . GLU B 1 399 ? -19.391 36.938 18.422 1 46.03 399 GLU B N 1
ATOM 8408 C CA . GLU B 1 399 ? -20.391 36.656 17.391 1 46.03 399 GLU B CA 1
ATOM 8409 C C . GLU B 1 399 ? -20.25 35.219 16.844 1 46.03 399 GLU B C 1
ATOM 8411 O O . GLU B 1 399 ? -19.266 34.562 17.125 1 46.03 399 GLU B O 1
ATOM 8416 N N . PRO B 1 400 ? -20.891 35 15.461 1 45.47 400 PRO B N 1
ATOM 8417 C CA . PRO B 1 400 ? -21.344 33.812 14.727 1 45.47 400 PRO B CA 1
ATOM 8418 C C . PRO B 1 400 ? -20.203 32.812 14.453 1 45.47 400 PRO B C 1
ATOM 8420 O O . PRO B 1 400 ? -19.359 33.062 13.594 1 45.47 400 PRO B O 1
ATOM 8423 N N . GLN B 1 401 ? -19.484 32.406 15.383 1 49.09 401 GLN B N 1
ATOM 8424 C CA . GLN B 1 401 ? -18.375 31.547 15.031 1 49.09 401 GLN B CA 1
ATOM 8425 C C . GLN B 1 401 ? -18.828 30.359 14.188 1 49.09 401 GLN B C 1
ATOM 8427 O O . GLN B 1 401 ? -19.938 29.844 14.383 1 49.09 401 GLN B O 1
ATOM 8432 N N . ASN B 1 402 ? -18.438 30.188 12.984 1 56.94 402 ASN B N 1
ATOM 8433 C CA . ASN B 1 402 ? -18.547 29.141 11.977 1 56.94 402 ASN B CA 1
ATOM 8434 C C . ASN B 1 402 ? -18.438 27.75 12.602 1 56.94 402 ASN B C 1
ATOM 8436 O O . ASN B 1 402 ? -18.125 26.781 11.906 1 56.94 402 ASN B O 1
ATOM 8440 N N . THR B 1 403 ? -18.578 27.688 13.977 1 68.44 403 THR B N 1
ATOM 8441 C CA . THR B 1 403 ? -18.547 26.359 14.578 1 68.44 403 THR B CA 1
ATOM 8442 C C . THR B 1 403 ? -19.969 25.859 14.836 1 68.44 403 THR B C 1
ATOM 8444 O O . THR B 1 403 ? -20.859 26.641 15.18 1 68.44 403 THR B O 1
ATOM 8447 N N . PHE B 1 404 ? -20.484 24.859 14.242 1 80.31 404 PHE B N 1
ATOM 8448 C CA . PHE B 1 404 ? -21.797 24.219 14.32 1 80.31 404 PHE B CA 1
ATOM 8449 C C . PHE B 1 404 ? -22.062 23.719 15.734 1 80.31 404 PHE B C 1
ATOM 8451 O O . PHE B 1 404 ? -22.766 22.719 15.922 1 80.31 404 PHE B O 1
ATOM 8458 N N . TRP B 1 405 ? -21.516 24.484 16.797 1 81 405 TRP B N 1
ATOM 8459 C CA . TRP B 1 405 ? -21.656 24.062 18.188 1 81 405 TRP B CA 1
ATOM 8460 C C . TRP B 1 405 ? -23.094 24.219 18.672 1 81 405 TRP B C 1
ATOM 8462 O O . TRP B 1 405 ? -23.562 23.453 19.516 1 81 405 TRP B O 1
ATOM 8472 N N . GLN B 1 406 ? -23.781 25.156 18.125 1 81.69 406 GLN B N 1
ATOM 8473 C CA . GLN B 1 406 ? -25.141 25.453 18.578 1 81.69 406 GLN B CA 1
ATOM 8474 C C . GLN B 1 406 ? -26.078 24.281 18.312 1 81.69 406 GLN B C 1
ATOM 8476 O O . GLN B 1 406 ? -27.031 24.062 19.062 1 81.69 406 GLN B O 1
ATOM 8481 N N . ALA B 1 407 ? -25.75 23.531 17.297 1 86.19 407 ALA B N 1
ATOM 8482 C CA . ALA B 1 407 ? -26.594 22.391 16.953 1 86.19 407 ALA B CA 1
ATOM 8483 C C . ALA B 1 407 ? -26.438 21.266 17.969 1 86.19 407 ALA B C 1
ATOM 8485 O O . ALA B 1 407 ? -27.344 20.438 18.141 1 86.19 407 ALA B O 1
ATOM 8486 N N . TRP B 1 408 ? -25.375 21.281 18.734 1 89.31 408 TRP B N 1
ATOM 8487 C CA . TRP B 1 408 ? -25.078 20.203 19.672 1 89.31 408 TRP B CA 1
ATOM 8488 C C . TRP B 1 408 ? -25.469 20.594 21.094 1 89.31 408 TRP B C 1
ATOM 8490 O O . TRP B 1 408 ? -25.422 19.766 22.016 1 89.31 408 TRP B O 1
ATOM 8500 N N . ASN B 1 409 ? -25.781 21.812 21.266 1 86.5 409 ASN B N 1
ATOM 8501 C CA . ASN B 1 409 ? -26.203 22.312 22.578 1 86.5 409 ASN B CA 1
ATOM 8502 C C . ASN B 1 409 ? -27.578 22.953 22.516 1 86.5 409 ASN B C 1
ATOM 8504 O O . ASN B 1 409 ? -27.719 24.141 22.797 1 86.5 409 ASN B O 1
ATOM 8508 N N . PRO B 1 410 ? -28.578 22.125 22.312 1 79.25 410 PRO B N 1
ATOM 8509 C CA . PRO B 1 410 ? -29.922 22.703 22.359 1 79.25 410 PRO B CA 1
ATOM 8510 C C . PRO B 1 410 ? -30.328 23.172 23.75 1 79.25 410 PRO B C 1
ATOM 8512 O O . PRO B 1 410 ? -29.672 22.812 24.734 1 79.25 410 PRO B O 1
ATOM 8515 N N . PRO B 1 411 ? -31.297 24.062 23.812 1 78.69 411 PRO B N 1
ATOM 8516 C CA . PRO B 1 411 ? -31.703 24.578 25.109 1 78.69 411 PRO B CA 1
ATOM 8517 C C . PRO B 1 411 ? -32.156 23.469 26.078 1 78.69 411 PRO B C 1
ATOM 8519 O O . PRO B 1 411 ? -33 22.641 25.719 1 78.69 411 PRO B O 1
ATOM 8522 N N . GLY B 1 412 ? -31.516 23.391 27.188 1 74.5 412 GLY B N 1
ATOM 8523 C CA . GLY B 1 412 ? -31.938 22.484 28.25 1 74.5 412 GLY B CA 1
ATOM 8524 C C . GLY B 1 412 ? -31.109 21.219 28.312 1 74.5 412 GLY B C 1
ATOM 8525 O O . GLY B 1 412 ? -31.266 20.406 29.25 1 74.5 412 GLY B O 1
ATOM 8526 N N . LYS B 1 413 ? -30.297 21.031 27.297 1 78.25 413 LYS B N 1
ATOM 8527 C CA . LYS B 1 413 ? -29.5 19.812 27.344 1 78.25 413 LYS B CA 1
ATOM 8528 C C . LYS B 1 413 ? -28.016 20.125 27.125 1 78.25 413 LYS B C 1
ATOM 8530 O O . LYS B 1 413 ? -27.672 21.125 26.516 1 78.25 413 LYS B O 1
ATOM 8535 N N . SER B 1 414 ? -27.312 19.156 27.672 1 86.31 414 SER B N 1
ATOM 8536 C CA . SER B 1 414 ? -25.859 19.297 27.562 1 86.31 414 SER B CA 1
ATOM 8537 C C . SER B 1 414 ? -25.344 18.656 26.266 1 86.31 414 SER B C 1
ATOM 8539 O O . SER B 1 414 ? -26.016 17.828 25.672 1 86.31 414 SER B O 1
ATOM 8541 N N . TYR B 1 415 ? -24.328 19.109 25.75 1 88.38 415 TYR B N 1
ATOM 8542 C CA . TYR B 1 415 ? -23.703 18.578 24.531 1 88.38 415 TYR B CA 1
ATOM 8543 C C . TYR B 1 415 ? -23.375 17.109 24.688 1 88.38 415 TYR B C 1
ATOM 8545 O O . TYR B 1 415 ? -23.406 16.344 23.719 1 88.38 415 TYR B O 1
ATOM 8553 N N . PHE B 1 416 ? -23.094 16.609 25.938 1 91.19 416 PHE B N 1
ATOM 8554 C CA . PHE B 1 416 ? -22.797 15.203 26.172 1 91.19 416 PHE B CA 1
ATOM 8555 C C . PHE B 1 416 ? -24.062 14.359 25.984 1 91.19 416 PHE B C 1
ATOM 8557 O O . PHE B 1 416 ? -23.984 13.234 25.469 1 91.19 416 PHE B O 1
ATOM 8564 N N . GLN B 1 417 ? -25.141 14.898 26.359 1 92.25 417 GLN B N 1
ATOM 8565 C CA . GLN B 1 417 ? -26.406 14.18 26.188 1 92.25 417 GLN B CA 1
ATOM 8566 C C . GLN B 1 417 ? -26.797 14.078 24.719 1 92.25 417 GLN B C 1
ATOM 8568 O O . GLN B 1 417 ? -27.219 13.016 24.266 1 92.25 417 GLN B O 1
ATOM 8573 N N . THR B 1 418 ? -26.656 15.172 24.062 1 92.62 418 THR B N 1
ATOM 8574 C CA . THR B 1 418 ? -26.984 15.172 22.656 1 92.62 418 THR B CA 1
ATOM 8575 C C . THR B 1 418 ? -26.078 14.219 21.875 1 92.62 418 THR B C 1
ATOM 8577 O O . THR B 1 418 ? -26.531 13.484 21 1 92.62 418 THR B O 1
ATOM 8580 N N . LEU B 1 419 ? -24.828 14.234 22.188 1 94.19 419 LEU B N 1
ATOM 8581 C CA . LEU B 1 419 ? -23.859 13.367 21.516 1 94.19 419 LEU B CA 1
ATOM 8582 C C . LEU B 1 419 ? -24.156 11.898 21.828 1 94.19 419 LEU B C 1
ATOM 8584 O O . LEU B 1 419 ? -24.062 11.047 20.938 1 94.19 419 LEU B O 1
ATOM 8588 N N . THR B 1 420 ? -24.484 11.562 23.031 1 94.75 420 THR B N 1
ATOM 8589 C CA . THR B 1 420 ? -24.812 10.195 23.422 1 94.75 420 THR B CA 1
ATOM 8590 C C . THR B 1 420 ? -26.078 9.719 22.688 1 94.75 420 THR B C 1
ATOM 8592 O O . THR B 1 420 ? -26.109 8.602 22.188 1 94.75 420 THR B O 1
ATOM 8595 N N . PHE B 1 421 ? -27.062 10.57 22.625 1 94.12 421 PHE B N 1
ATOM 8596 C CA . PHE B 1 421 ? -28.281 10.227 21.922 1 94.12 421 PHE B CA 1
ATOM 8597 C C . PHE B 1 421 ? -28.016 10.047 20.422 1 94.12 421 PHE B C 1
ATOM 8599 O O . PHE B 1 421 ? -28.625 9.188 19.781 1 94.12 421 PHE B O 1
ATOM 8606 N N . PHE B 1 422 ? -27.203 10.898 19.891 1 95.12 422 PHE B N 1
ATOM 8607 C CA . PHE B 1 422 ? -26.812 10.773 18.5 1 95.12 422 PHE B CA 1
ATOM 8608 C C . PHE B 1 422 ? -26.203 9.398 18.234 1 95.12 422 PHE B C 1
ATOM 8610 O O . PHE B 1 422 ? -26.594 8.711 17.281 1 95.12 422 PHE B O 1
ATOM 8617 N N . ILE B 1 423 ? -25.266 8.945 19.078 1 96.12 423 ILE B N 1
ATOM 8618 C CA . ILE B 1 423 ? -24.531 7.695 18.891 1 96.12 423 ILE B CA 1
ATOM 8619 C C . ILE B 1 423 ? -25.484 6.512 19.016 1 96.12 423 ILE B C 1
ATOM 8621 O O . ILE B 1 423 ? -25.453 5.582 18.203 1 96.12 423 ILE B O 1
ATOM 8625 N N . ILE B 1 424 ? -26.406 6.57 19.844 1 94.75 424 ILE B N 1
ATOM 8626 C CA . ILE B 1 424 ? -27.312 5.453 20.094 1 94.75 424 ILE B CA 1
ATOM 8627 C C . ILE B 1 424 ? -28.359 5.371 18.984 1 94.75 424 ILE B C 1
ATOM 8629 O O . ILE B 1 424 ? -28.609 4.293 18.438 1 94.75 424 ILE B O 1
ATOM 8633 N N . THR B 1 425 ? -28.875 6.465 18.625 1 93.88 425 THR B N 1
ATOM 8634 C CA . THR B 1 425 ? -29.984 6.48 17.672 1 93.88 425 THR B CA 1
ATOM 8635 C C . THR B 1 425 ? -29.469 6.262 16.25 1 93.88 425 THR B C 1
ATOM 8637 O O . THR B 1 425 ? -30.156 5.652 15.422 1 93.88 425 THR B O 1
ATOM 8640 N N . LYS B 1 426 ? -28.281 6.75 15.984 1 93.75 426 LYS B N 1
ATOM 8641 C CA . LYS B 1 426 ? -27.797 6.711 14.609 1 93.75 426 LYS B CA 1
ATOM 8642 C C . LYS B 1 426 ? -27.484 5.281 14.188 1 93.75 426 LYS B C 1
ATOM 8644 O O . LYS B 1 426 ? -27.5 4.965 12.992 1 93.75 426 LYS B O 1
ATOM 8649 N N . VAL B 1 427 ? -27.172 4.395 15.055 1 93 427 VAL B N 1
ATOM 8650 C CA . VAL B 1 427 ? -26.969 2.996 14.695 1 93 427 VAL B CA 1
ATOM 8651 C C . VAL B 1 427 ? -28.25 2.428 14.094 1 93 427 VAL B C 1
ATOM 8653 O O . VAL B 1 427 ? -28.219 1.779 13.039 1 93 427 VAL B O 1
ATOM 8656 N N . GLY B 1 428 ? -29.375 2.719 14.781 1 92.44 428 GLY B N 1
ATOM 8657 C CA . GLY B 1 428 ? -30.656 2.252 14.281 1 92.44 428 GLY B CA 1
ATOM 8658 C C . GLY B 1 428 ? -31.047 2.887 12.953 1 92.44 428 GLY B C 1
ATOM 8659 O O . GLY B 1 428 ? -31.531 2.203 12.047 1 92.44 428 GLY B O 1
ATOM 8660 N N . LEU B 1 429 ? -30.797 4.164 12.867 1 93.75 429 LEU B N 1
ATOM 8661 C CA . LEU B 1 429 ? -31.141 4.875 11.641 1 93.75 429 LEU B CA 1
ATOM 8662 C C . LEU B 1 429 ? -30.312 4.367 10.469 1 93.75 429 LEU B C 1
ATOM 8664 O O . LEU B 1 429 ? -30.812 4.227 9.352 1 93.75 429 LEU B O 1
ATOM 8668 N N . LEU B 1 430 ? -29.047 4.062 10.766 1 93.38 430 LEU B N 1
ATOM 8669 C CA . LEU B 1 430 ? -28.156 3.52 9.742 1 93.38 430 LEU B CA 1
ATOM 8670 C C . LEU B 1 430 ? -28.641 2.154 9.273 1 93.38 430 LEU B C 1
ATOM 8672 O O . LEU B 1 430 ? -28.625 1.873 8.07 1 93.38 430 LEU B O 1
ATOM 8676 N N . VAL B 1 431 ? -29.062 1.353 10.133 1 94.94 431 VAL B N 1
ATOM 8677 C CA . VAL B 1 431 ? -29.484 -0.007 9.82 1 94.94 431 VAL B CA 1
ATOM 8678 C C . VAL B 1 431 ? -30.75 0.033 8.969 1 94.94 431 VAL B C 1
ATOM 8680 O O . VAL B 1 431 ? -30.859 -0.683 7.969 1 94.94 431 VAL B O 1
ATOM 8683 N N . VAL B 1 432 ? -31.688 0.899 9.305 1 94.5 432 VAL B N 1
ATOM 8684 C CA . VAL B 1 432 ? -32.938 1 8.57 1 94.5 432 VAL B CA 1
ATOM 8685 C C . VAL B 1 432 ? -32.688 1.58 7.184 1 94.5 432 VAL B C 1
ATOM 8687 O O . VAL B 1 432 ? -33.281 1.121 6.195 1 94.5 432 VAL B O 1
ATOM 8690 N N . ALA B 1 433 ? -31.828 2.549 7.133 1 94.31 433 ALA B N 1
ATOM 8691 C CA . ALA B 1 433 ? -31.5 3.176 5.852 1 94.31 433 ALA B CA 1
ATOM 8692 C C . ALA B 1 433 ? -30.859 2.176 4.898 1 94.31 433 ALA B C 1
ATOM 8694 O O . ALA B 1 433 ? -31.016 2.275 3.682 1 94.31 433 ALA B O 1
ATOM 8695 N N . CYS B 1 434 ? -30.188 1.168 5.395 1 91.62 434 CYS B N 1
ATOM 8696 C CA . CYS B 1 434 ? -29.469 0.196 4.578 1 91.62 434 CYS B CA 1
ATOM 8697 C C . CYS B 1 434 ? -30.438 -0.774 3.91 1 91.62 434 CYS B C 1
ATOM 8699 O O . CYS B 1 434 ? -30.062 -1.481 2.973 1 91.62 434 CYS B O 1
ATOM 8701 N N . THR B 1 435 ? -31.703 -0.775 4.289 1 92.38 435 THR B N 1
ATOM 8702 C CA . THR B 1 435 ? -32.688 -1.687 3.705 1 92.38 435 THR B CA 1
ATOM 8703 C C . THR B 1 435 ? -33.281 -1.084 2.447 1 92.38 435 THR B C 1
ATOM 8705 O O . THR B 1 435 ? -34 -1.771 1.706 1 92.38 435 THR B O 1
ATOM 8708 N N . LEU B 1 436 ? -33 0.156 2.197 1 93.94 436 LEU B N 1
ATOM 8709 C CA . LEU B 1 436 ? -33.562 0.834 1.035 1 93.94 436 LEU B CA 1
ATOM 8710 C C . LEU B 1 436 ? -32.938 0.321 -0.254 1 93.94 436 LEU B C 1
ATOM 8712 O O . LEU B 1 436 ? -31.719 0.225 -0.355 1 93.94 436 LEU B O 1
ATOM 8716 N N . PRO B 1 437 ? -33.75 -0.032 -1.232 1 93.12 437 PRO B N 1
ATOM 8717 C CA . PRO B 1 437 ? -33.25 -0.543 -2.504 1 93.12 437 PRO B CA 1
ATOM 8718 C C . PRO B 1 437 ? -32.875 0.57 -3.479 1 93.12 437 PRO B C 1
ATOM 8720 O O . PRO B 1 437 ? -33.406 0.644 -4.582 1 93.12 437 PRO B O 1
ATOM 8723 N N . LEU B 1 438 ? -32.094 1.466 -3.201 1 94.88 438 LEU B N 1
ATOM 8724 C CA . LEU B 1 438 ? -31.625 2.562 -4.031 1 94.88 438 LEU B CA 1
ATOM 8725 C C . LEU B 1 438 ? -30.094 2.607 -4.043 1 94.88 438 LEU B C 1
ATOM 8727 O O . LEU B 1 438 ? -29.438 1.996 -3.189 1 94.88 438 LEU B O 1
ATOM 8731 N N . PRO B 1 439 ? -29.484 3.172 -5.031 1 95.69 439 PRO B N 1
ATOM 8732 C CA . PRO B 1 439 ? -28.031 3.311 -5.027 1 95.69 439 PRO B CA 1
ATOM 8733 C C . PRO B 1 439 ? -27.531 4.18 -3.877 1 95.69 439 PRO B C 1
ATOM 8735 O O . PRO B 1 439 ? -27.922 5.344 -3.76 1 95.69 439 PRO B O 1
ATOM 8738 N N . ALA B 1 440 ? -26.734 3.562 -3.045 1 95.19 440 ALA B N 1
ATOM 8739 C CA . ALA B 1 440 ? -26.219 4.309 -1.898 1 95.19 440 ALA B CA 1
ATOM 8740 C C . ALA B 1 440 ? -24.969 3.654 -1.337 1 95.19 440 ALA B C 1
ATOM 8742 O O . ALA B 1 440 ? -24.781 2.443 -1.467 1 95.19 440 ALA B O 1
ATOM 8743 N N . GLY B 1 441 ? -24.109 4.504 -0.802 1 94.12 441 GLY B N 1
ATOM 8744 C CA . GLY B 1 441 ? -22.953 4.051 -0.066 1 94.12 441 GLY B CA 1
ATOM 8745 C C . GLY B 1 441 ? -23.078 4.219 1.436 1 94.12 441 GLY B C 1
ATOM 8746 O O . GLY B 1 441 ? -24 4.895 1.908 1 94.12 441 GLY B O 1
ATOM 8747 N N . TYR B 1 442 ? -22.172 3.607 2.135 1 93.06 442 TYR B N 1
ATOM 8748 C CA . TYR B 1 442 ? -22.328 3.59 3.586 1 93.06 442 TYR B CA 1
ATOM 8749 C C . TYR B 1 442 ? -21.062 4.074 4.273 1 93.06 442 TYR B C 1
ATOM 8751 O O . TYR B 1 442 ? -21.016 4.188 5.5 1 93.06 442 TYR B O 1
ATOM 8759 N N . PHE B 1 443 ? -20.141 4.477 3.529 1 94.31 443 PHE B N 1
ATOM 8760 C CA . PHE B 1 443 ? -18.859 4.82 4.113 1 94.31 443 PHE B CA 1
ATOM 8761 C C . PHE B 1 443 ? -18.938 6.137 4.879 1 94.31 443 PHE B C 1
ATOM 8763 O O . PHE B 1 443 ? -18.484 6.23 6.02 1 94.31 443 PHE B O 1
ATOM 8770 N N . MET B 1 444 ? -19.484 7.152 4.266 1 94.38 444 MET B N 1
ATOM 8771 C CA . MET B 1 444 ? -19.516 8.477 4.887 1 94.38 444 MET B CA 1
ATOM 8772 C C . MET B 1 444 ? -20.328 8.453 6.18 1 94.38 444 MET B C 1
ATOM 8774 O O . MET B 1 444 ? -19.891 9 7.199 1 94.38 444 MET B O 1
ATOM 8778 N N . PRO B 1 445 ? -21.469 7.84 6.168 1 95.31 445 PRO B N 1
ATOM 8779 C CA . PRO B 1 445 ? -22.203 7.762 7.426 1 95.31 445 PRO B CA 1
ATOM 8780 C C . PRO B 1 445 ? -21.438 7.035 8.523 1 95.31 445 PRO B C 1
ATOM 8782 O O . PRO B 1 445 ? -21.453 7.473 9.68 1 95.31 445 PRO B O 1
ATOM 8785 N N . VAL B 1 446 ? -20.797 5.988 8.141 1 96.88 446 VAL B N 1
ATOM 8786 C CA . VAL B 1 446 ? -20.016 5.234 9.109 1 96.88 446 VAL B CA 1
ATOM 8787 C C . VAL B 1 446 ? -18.828 6.07 9.586 1 96.88 446 VAL B C 1
ATOM 8789 O O . VAL B 1 446 ? -18.438 5.996 10.75 1 96.88 446 VAL B O 1
ATOM 8792 N N . PHE B 1 447 ? -18.297 6.812 8.703 1 97.06 447 PHE B N 1
ATOM 8793 C CA . PHE B 1 447 ? -17.203 7.707 9.031 1 97.06 447 PHE B CA 1
ATOM 8794 C C . PHE B 1 447 ? -17.641 8.781 10.016 1 97.06 447 PHE B C 1
ATOM 8796 O O . PHE B 1 447 ? -16.938 9.07 10.984 1 97.06 447 PHE B O 1
ATOM 8803 N N . VAL B 1 448 ? -18.828 9.367 9.812 1 96.69 448 VAL B N 1
ATOM 8804 C CA . VAL B 1 448 ? -19.375 10.391 10.688 1 96.69 448 VAL B CA 1
ATOM 8805 C C . VAL B 1 448 ? -19.719 9.781 12.047 1 96.69 448 VAL B C 1
ATOM 8807 O O . VAL B 1 448 ? -19.484 10.391 13.094 1 96.69 448 VAL B O 1
ATOM 8810 N N . TYR B 1 449 ? -20.297 8.633 11.977 1 97.5 449 TYR B N 1
ATOM 8811 C CA . TYR B 1 449 ? -20.625 7.938 13.219 1 97.5 449 TYR B CA 1
ATOM 8812 C C . TYR B 1 449 ? -19.375 7.715 14.055 1 97.5 449 TYR B C 1
ATOM 8814 O O . TYR B 1 449 ? -19.375 7.961 15.266 1 97.5 449 TYR B O 1
ATOM 8822 N N . GLY B 1 450 ? -18.297 7.246 13.398 1 98.25 450 GLY B N 1
ATOM 8823 C CA . GLY B 1 450 ? -17.047 7.059 14.102 1 98.25 450 GLY B CA 1
ATOM 8824 C C . GLY B 1 450 ? -16.484 8.352 14.672 1 98.25 450 GLY B C 1
ATOM 8825 O O . GLY B 1 450 ? -15.898 8.352 15.766 1 98.25 450 GLY B O 1
ATOM 8826 N N . ALA B 1 451 ? -16.609 9.391 13.93 1 97.94 451 ALA B N 1
ATOM 8827 C CA . ALA B 1 451 ? -16.156 10.695 14.414 1 97.94 451 ALA B CA 1
ATOM 8828 C C . ALA B 1 451 ? -16.906 11.102 15.688 1 97.94 451 ALA B C 1
ATOM 8830 O O . ALA B 1 451 ? -16.312 11.688 16.594 1 97.94 451 ALA B O 1
ATOM 8831 N N . ALA B 1 452 ? -18.172 10.797 15.734 1 97.62 452 ALA B N 1
ATOM 8832 C CA . ALA B 1 452 ? -18.984 11.125 16.906 1 97.62 452 ALA B CA 1
ATOM 8833 C C . ALA B 1 452 ? -18.5 10.336 18.125 1 97.62 452 ALA B C 1
ATOM 8835 O O . ALA B 1 452 ? -18.406 10.883 19.234 1 97.62 452 ALA B O 1
ATOM 8836 N N . VAL B 1 453 ? -18.188 9.117 17.938 1 98.12 453 VAL B N 1
ATOM 8837 C CA . VAL B 1 453 ? -17.703 8.289 19.031 1 98.12 453 VAL B CA 1
ATOM 8838 C C . VAL B 1 453 ? -16.344 8.82 19.5 1 98.12 453 VAL B C 1
ATOM 8840 O O . VAL B 1 453 ? -16.094 8.898 20.703 1 98.12 453 VAL B O 1
ATOM 8843 N N . GLY B 1 454 ? -15.516 9.109 18.562 1 98.12 454 GLY B N 1
ATOM 8844 C CA . GLY B 1 454 ? -14.227 9.688 18.906 1 98.12 454 GLY B CA 1
ATOM 8845 C C . GLY B 1 454 ? -14.336 10.992 19.672 1 98.12 454 GLY B C 1
ATOM 8846 O O . GLY B 1 454 ? -13.609 11.211 20.641 1 98.12 454 GLY B O 1
ATOM 8847 N N . ARG B 1 455 ? -15.273 11.867 19.219 1 96.69 455 ARG B N 1
ATOM 8848 C CA . ARG B 1 455 ? -15.484 13.133 19.906 1 96.69 455 ARG B CA 1
ATOM 8849 C C . ARG B 1 455 ? -15.984 12.906 21.328 1 96.69 455 ARG B C 1
ATOM 8851 O O . ARG B 1 455 ? -15.609 13.633 22.25 1 96.69 455 ARG B O 1
ATOM 8858 N N . PHE B 1 456 ? -16.844 11.961 21.469 1 96.69 456 PHE B N 1
ATOM 8859 C CA . PHE B 1 456 ? -17.359 11.625 22.781 1 96.69 456 PHE B CA 1
ATOM 8860 C C . PHE B 1 456 ? -16.234 11.266 23.734 1 96.69 456 PHE B C 1
ATOM 8862 O O . PHE B 1 456 ? -16.172 11.789 24.859 1 96.69 456 PHE B O 1
ATOM 8869 N N . ILE B 1 457 ? -15.32 10.438 23.312 1 96.12 457 ILE B N 1
ATOM 8870 C CA . ILE B 1 457 ? -14.195 10.016 24.141 1 96.12 457 ILE B CA 1
ATOM 8871 C C . ILE B 1 457 ? -13.219 11.18 24.312 1 96.12 457 ILE B C 1
ATOM 8873 O O . ILE B 1 457 ? -12.633 11.352 25.391 1 96.12 457 ILE B O 1
ATOM 8877 N N . GLY B 1 458 ? -13.047 11.922 23.219 1 94.44 458 GLY B N 1
ATOM 8878 C CA . GLY B 1 458 ? -12.164 13.078 23.312 1 94.44 458 GLY B CA 1
ATOM 8879 C C . GLY B 1 458 ? -12.641 14.117 24.297 1 94.44 458 GLY B C 1
ATOM 8880 O O . GLY B 1 458 ? -11.852 14.609 25.109 1 94.44 458 GLY B O 1
ATOM 8881 N N . GLU B 1 459 ? -13.93 14.453 24.266 1 93.44 459 GLU B N 1
ATOM 8882 C CA . GLU B 1 459 ? -14.508 15.406 25.219 1 93.44 459 GLU B CA 1
ATOM 8883 C C . GLU B 1 459 ? -14.477 14.867 26.641 1 93.44 459 GLU B C 1
ATOM 8885 O O . GLU B 1 459 ? -14.25 15.617 27.594 1 93.44 459 GLU B O 1
ATOM 8890 N N . GLY B 1 460 ? -14.719 13.602 26.766 1 92.19 460 GLY B N 1
ATOM 8891 C CA . GLY B 1 460 ? -14.617 12.977 28.078 1 92.19 460 GLY B CA 1
ATOM 8892 C C . GLY B 1 460 ? -13.211 13.016 28.641 1 92.19 460 GLY B C 1
ATOM 8893 O O . GLY B 1 460 ? -13.023 13.281 29.828 1 92.19 460 GLY B O 1
ATOM 8894 N N . SER B 1 461 ? -12.281 12.727 27.828 1 91.31 461 SER B N 1
ATOM 8895 C CA . SER B 1 461 ? -10.891 12.766 28.266 1 91.31 461 SER B CA 1
ATOM 8896 C C . SER B 1 461 ? -10.461 14.188 28.609 1 91.31 461 SER B C 1
ATOM 8898 O O . SER B 1 461 ? -9.695 14.391 29.547 1 91.31 461 SER B O 1
ATOM 8900 N N . PHE B 1 462 ? -10.922 15.102 27.75 1 89.06 462 PHE B N 1
ATOM 8901 C CA . PHE B 1 462 ? -10.625 16.5 28.031 1 89.06 462 PHE B CA 1
ATOM 8902 C C . PHE B 1 462 ? -11.195 16.922 29.391 1 89.06 462 PHE B C 1
ATOM 8904 O O . PHE B 1 462 ? -10.531 17.609 30.156 1 89.06 462 PHE B O 1
ATOM 8911 N N . TYR B 1 463 ? -12.367 16.547 29.672 1 86.12 463 TYR B N 1
ATOM 8912 C CA . TYR B 1 463 ? -13.039 16.891 30.922 1 86.12 463 TYR B CA 1
ATOM 8913 C C . TYR B 1 463 ? -12.336 16.281 32.125 1 86.12 463 TYR B C 1
ATOM 8915 O O . TYR B 1 463 ? -12.18 16.922 33.156 1 86.12 463 TYR B O 1
ATOM 8923 N N . LEU B 1 464 ? -11.875 15.078 32 1 85.62 464 LEU B N 1
ATOM 8924 C CA . LEU B 1 464 ? -11.281 14.344 33.125 1 85.62 464 LEU B CA 1
ATOM 8925 C C . LEU B 1 464 ? -9.844 14.805 33.375 1 85.62 464 LEU B C 1
ATOM 8927 O O . LEU B 1 464 ? -9.391 14.828 34.5 1 85.62 464 LEU B O 1
ATOM 8931 N N . LEU B 1 465 ? -9.18 15.133 32.312 1 79.5 465 LEU B N 1
ATOM 8932 C CA . LEU B 1 465 ? -7.75 15.406 32.469 1 79.5 465 LEU B CA 1
ATOM 8933 C C . LEU B 1 465 ? -7.488 16.906 32.5 1 79.5 465 LEU B C 1
ATOM 8935 O O . LEU B 1 465 ? -6.359 17.344 32.75 1 79.5 465 LEU B O 1
ATOM 8939 N N . SER B 1 466 ? -8.328 17.734 32 1 70.44 466 SER B N 1
ATOM 8940 C CA . SER B 1 466 ? -8.133 19.172 32.031 1 70.44 466 SER B CA 1
ATOM 8941 C C . SER B 1 466 ? -7.863 19.656 33.469 1 70.44 466 SER B C 1
ATOM 8943 O O . SER B 1 466 ? -7.148 20.641 33.656 1 70.44 466 SER B O 1
ATOM 8945 N N . GLY B 1 467 ? -8.523 19.156 34.5 1 58.75 467 GLY B N 1
ATOM 8946 C CA . GLY B 1 467 ? -8.25 19.609 35.844 1 58.75 467 GLY B CA 1
ATOM 8947 C C . GLY B 1 467 ? -6.84 19.281 36.312 1 58.75 467 GLY B C 1
ATOM 8948 O O . GLY B 1 467 ? -6.285 19.969 37.156 1 58.75 467 GLY B O 1
ATOM 8949 N N . GLY B 1 468 ? -6.359 18.125 36.125 1 47.5 468 GLY B N 1
ATOM 8950 C CA . GLY B 1 468 ? -5.137 17.641 36.75 1 47.5 468 GLY B CA 1
ATOM 8951 C C . GLY B 1 468 ? -3.879 18.203 36.094 1 47.5 468 GLY B C 1
ATOM 8952 O O . GLY B 1 468 ? -2.779 18.031 36.625 1 47.5 468 GLY B O 1
ATOM 8953 N N . ILE B 1 469 ? -3.838 18.078 34.812 1 46.56 469 ILE B N 1
ATOM 8954 C CA . ILE B 1 469 ? -2.533 18.453 34.281 1 46.56 469 ILE B CA 1
ATOM 8955 C C . ILE B 1 469 ? -2.367 19.969 34.344 1 46.56 469 ILE B C 1
ATOM 8957 O O . ILE B 1 469 ? -3.117 20.703 33.688 1 46.56 469 ILE B O 1
ATOM 8961 N N . SER B 1 470 ? -2.119 20.484 35.531 1 40.94 470 SER B N 1
ATOM 8962 C CA . SER B 1 470 ? -1.793 21.844 35.969 1 40.94 470 SER B CA 1
ATOM 8963 C C . SER B 1 470 ? -1.302 22.688 34.781 1 40.94 470 SER B C 1
ATOM 8965 O O . SER B 1 470 ? -1.292 23.922 34.875 1 40.94 470 SER B O 1
ATOM 8967 N N . SER B 1 471 ? -0.131 22.375 34.281 1 40.41 471 SER B N 1
ATOM 8968 C CA . SER B 1 471 ? 0.608 23.422 33.562 1 40.41 471 SER B CA 1
ATOM 8969 C C . SER B 1 471 ? -0.084 23.797 32.25 1 40.41 471 SER B C 1
ATOM 8971 O O . SER B 1 471 ? -0.344 22.938 31.406 1 40.41 471 SER B O 1
ATOM 8973 N N . GLY B 1 472 ? -0.954 25 32.156 1 45.09 472 GLY B N 1
ATOM 8974 C CA . GLY B 1 472 ? -1.597 25.938 31.234 1 45.09 472 GLY B CA 1
ATOM 8975 C C . GLY B 1 472 ? -2.094 25.297 29.953 1 45.09 472 GLY B C 1
ATOM 8976 O O . GLY B 1 472 ? -2.951 25.844 29.266 1 45.09 472 GLY B O 1
ATOM 8977 N N . LYS B 1 473 ? -1.469 24.859 28.984 1 50.69 473 LYS B N 1
ATOM 8978 C CA . LYS B 1 473 ? -1.808 24.547 27.609 1 50.69 473 LYS B CA 1
ATOM 8979 C C . LYS B 1 473 ? -2.564 23.219 27.516 1 50.69 473 LYS B C 1
ATOM 8981 O O . LYS B 1 473 ? -2.043 22.172 27.891 1 50.69 473 LYS B O 1
ATOM 8986 N N . SER B 1 474 ? -3.91 23.281 27.766 1 55.84 474 SER B N 1
ATOM 8987 C CA . SER B 1 474 ? -4.805 22.141 27.625 1 55.84 474 SER B CA 1
ATOM 8988 C C . SER B 1 474 ? -4.457 21.312 26.391 1 55.84 474 SER B C 1
ATOM 8990 O O . SER B 1 474 ? -4.398 21.844 25.281 1 55.84 474 SER B O 1
ATOM 8992 N N . LEU B 1 475 ? -3.816 20.047 26.562 1 67.75 475 LEU B N 1
ATOM 8993 C CA . LEU B 1 475 ? -2.965 19.25 25.688 1 67.75 475 LEU B CA 1
ATOM 8994 C C . LEU B 1 475 ? -3.791 18.266 24.875 1 67.75 475 LEU B C 1
ATOM 8996 O O . LEU B 1 475 ? -3.305 17.703 23.891 1 67.75 475 LEU B O 1
ATOM 9000 N N . ILE B 1 476 ? -5.309 18.234 25.328 1 84.88 476 ILE B N 1
ATOM 9001 C CA . ILE B 1 476 ? -6.031 17.203 24.594 1 84.88 476 ILE B CA 1
ATOM 9002 C C . ILE B 1 476 ? -6.941 17.859 23.547 1 84.88 476 ILE B C 1
ATOM 9004 O O . ILE B 1 476 ? -7.703 18.766 23.859 1 84.88 476 ILE B O 1
ATOM 9008 N N . ASN B 1 477 ? -6.855 17.578 22.344 1 89.62 477 ASN B N 1
ATOM 9009 C CA . ASN B 1 477 ? -7.672 18.062 21.234 1 89.62 477 ASN B CA 1
ATOM 9010 C C . ASN B 1 477 ? -8.766 17.062 20.875 1 89.62 477 ASN B C 1
ATOM 9012 O O . ASN B 1 477 ? -8.492 16.031 20.266 1 89.62 477 ASN B O 1
ATOM 9016 N N . PRO B 1 478 ? -10.062 17.359 21.25 1 92.88 478 PRO B N 1
ATOM 9017 C CA . PRO B 1 478 ? -11.148 16.422 20.953 1 92.88 478 PRO B CA 1
ATOM 9018 C C . PRO B 1 478 ? -11.32 16.188 19.453 1 92.88 478 PRO B C 1
ATOM 9020 O O . PRO B 1 478 ? -11.812 15.125 19.031 1 92.88 478 PRO B O 1
ATOM 9023 N N . GLY B 1 479 ? -10.984 17.203 18.656 1 92.88 479 GLY B N 1
ATOM 9024 C CA . GLY B 1 479 ? -11.047 17.016 17.219 1 92.88 479 GLY B CA 1
ATOM 9025 C C . GLY B 1 479 ? -10.133 15.898 16.719 1 92.88 479 GLY B C 1
ATOM 9026 O O . GLY B 1 479 ? -10.477 15.188 15.773 1 92.88 479 GLY B O 1
ATOM 9027 N N . GLY B 1 480 ? -8.961 15.773 17.344 1 93.19 480 GLY B N 1
ATOM 9028 C CA . GLY B 1 480 ? -8.055 14.688 17.016 1 93.19 480 GLY B CA 1
ATOM 9029 C C . GLY B 1 480 ? -8.617 13.312 17.344 1 93.19 480 GLY B C 1
ATOM 9030 O O . GLY B 1 480 ? -8.43 12.359 16.594 1 93.19 480 GLY B O 1
ATOM 9031 N N . TYR B 1 481 ? -9.32 13.242 18.406 1 96.25 481 TYR B N 1
ATOM 9032 C CA . TYR B 1 481 ? -9.969 11.992 18.781 1 96.25 481 TYR B CA 1
ATOM 9033 C C . TYR B 1 481 ? -11.109 11.656 17.828 1 96.25 481 TYR B C 1
ATOM 9035 O O . TYR B 1 481 ? -11.344 10.484 17.531 1 96.25 481 TYR B O 1
ATOM 9043 N N . ALA B 1 482 ? -11.844 12.695 17.422 1 97.12 482 ALA B N 1
ATOM 9044 C CA . ALA B 1 482 ? -12.906 12.484 16.438 1 97.12 482 ALA B CA 1
ATOM 9045 C C . ALA B 1 482 ? -12.344 11.914 15.141 1 97.12 482 ALA B C 1
ATOM 9047 O O . ALA B 1 482 ? -12.953 11.016 14.539 1 97.12 482 ALA B O 1
ATOM 9048 N N . LEU B 1 483 ? -11.242 12.445 14.766 1 96.5 483 LEU B N 1
ATOM 9049 C CA . LEU B 1 483 ? -10.602 11.969 13.547 1 96.5 483 LEU B CA 1
ATOM 9050 C C . LEU B 1 483 ? -10.172 10.508 13.695 1 96.5 483 LEU B C 1
ATOM 9052 O O . LEU B 1 483 ? -10.398 9.695 12.797 1 96.5 483 LEU B O 1
ATOM 9056 N N . ALA B 1 484 ? -9.547 10.188 14.766 1 97.25 484 ALA B N 1
ATOM 9057 C CA . ALA B 1 484 ? -9.117 8.812 15.039 1 97.25 484 ALA B CA 1
ATOM 9058 C C . ALA B 1 484 ? -10.32 7.875 15.133 1 97.25 484 ALA B C 1
ATOM 9060 O O . ALA B 1 484 ? -10.258 6.734 14.672 1 97.25 484 ALA B O 1
ATOM 9061 N N . GLY B 1 485 ? -11.352 8.359 15.734 1 98.38 485 GLY B N 1
ATOM 9062 C CA . GLY B 1 485 ? -12.562 7.562 15.82 1 98.38 485 GLY B CA 1
ATOM 9063 C C . GLY B 1 485 ? -13.203 7.301 14.469 1 98.38 485 GLY B C 1
ATOM 9064 O O . GLY B 1 485 ? -13.68 6.195 14.203 1 98.38 485 GLY B O 1
ATOM 9065 N N . ALA B 1 486 ? -13.273 8.32 13.664 1 98.12 486 ALA B N 1
ATOM 9066 C CA . ALA B 1 486 ? -13.812 8.172 12.312 1 98.12 486 ALA B CA 1
ATOM 9067 C C . ALA B 1 486 ? -13.055 7.09 11.547 1 98.12 486 ALA B C 1
ATOM 9069 O O . ALA B 1 486 ? -13.672 6.227 10.914 1 98.12 486 ALA B O 1
ATOM 9070 N N . ALA B 1 487 ? -11.758 7.148 11.641 1 97.88 487 ALA B N 1
ATOM 9071 C CA . ALA B 1 487 ? -10.906 6.176 10.953 1 97.88 487 ALA B CA 1
ATOM 9072 C C . ALA B 1 487 ? -11.086 4.781 11.539 1 97.88 487 ALA B C 1
ATOM 9074 O O . ALA B 1 487 ? -11.242 3.805 10.805 1 97.88 487 ALA B O 1
ATOM 9075 N N . ALA B 1 488 ? -11.117 4.707 12.82 1 98.44 488 ALA B N 1
ATOM 9076 C CA . ALA B 1 488 ? -11.172 3.42 13.508 1 98.44 488 ALA B CA 1
ATOM 9077 C C . ALA B 1 488 ? -12.492 2.709 13.25 1 98.44 488 ALA B C 1
ATOM 9079 O O . ALA B 1 488 ? -12.516 1.517 12.938 1 98.44 488 ALA B O 1
ATOM 9080 N N . PHE B 1 489 ? -13.602 3.387 13.391 1 98.44 489 PHE B N 1
ATOM 9081 C CA . PHE B 1 489 ? -14.906 2.76 13.203 1 98.44 489 PHE B CA 1
ATOM 9082 C C . PHE B 1 489 ? -15.109 2.35 11.75 1 98.44 489 PHE B C 1
ATOM 9084 O O . PHE B 1 489 ? -15.578 1.241 11.477 1 98.44 489 PHE B O 1
ATOM 9091 N N . SER B 1 490 ? -14.805 3.244 10.836 1 97.69 490 SER B N 1
ATOM 9092 C CA . SER B 1 490 ? -14.945 2.91 9.422 1 97.69 490 SER B CA 1
ATOM 9093 C C . SER B 1 490 ? -14.016 1.759 9.039 1 97.69 490 SER B C 1
ATOM 9095 O O . SER B 1 490 ? -14.391 0.899 8.234 1 97.69 490 SER B O 1
ATOM 9097 N N . GLY B 1 491 ? -12.797 1.77 9.578 1 96.81 491 GLY B N 1
ATOM 9098 C CA . GLY B 1 491 ? -11.883 0.666 9.336 1 96.81 491 GLY B CA 1
ATOM 9099 C C . GLY B 1 491 ? -12.391 -0.66 9.867 1 96.81 491 GLY B C 1
ATOM 9100 O O . GLY B 1 491 ? -12.219 -1.699 9.227 1 96.81 491 GLY B O 1
ATOM 9101 N N . ALA B 1 492 ? -13.008 -0.622 10.992 1 97.12 492 ALA B N 1
ATOM 9102 C CA . ALA B 1 492 ? -13.539 -1.841 11.594 1 97.12 492 ALA B CA 1
ATOM 9103 C C . ALA B 1 492 ? -14.727 -2.377 10.797 1 97.12 492 ALA B C 1
ATOM 9105 O O . ALA B 1 492 ? -14.891 -3.592 10.664 1 97.12 492 ALA B O 1
ATOM 9106 N N . VAL B 1 493 ? -15.516 -1.486 10.297 1 96.69 493 VAL B N 1
ATOM 9107 C CA . VAL B 1 493 ? -16.703 -1.888 9.547 1 96.69 493 VAL B CA 1
ATOM 9108 C C . VAL B 1 493 ? -16.281 -2.484 8.203 1 96.69 493 VAL B C 1
ATOM 9110 O O . VAL B 1 493 ? -16.844 -3.49 7.766 1 96.69 493 VAL B O 1
ATOM 9113 N N . THR B 1 494 ? -15.273 -1.924 7.562 1 94.88 494 THR B N 1
ATOM 9114 C CA . THR B 1 494 ? -14.859 -2.365 6.238 1 94.88 494 THR B CA 1
ATOM 9115 C C . THR B 1 494 ? -13.711 -3.361 6.336 1 94.88 494 THR B C 1
ATOM 9117 O O . THR B 1 494 ? -13.328 -3.979 5.336 1 94.88 494 THR B O 1
ATOM 9120 N N . HIS B 1 495 ? -13.156 -3.57 7.438 1 93.62 495 HIS B N 1
ATOM 9121 C CA . HIS B 1 495 ? -12 -4.43 7.652 1 93.62 495 HIS B CA 1
ATOM 9122 C C . HIS B 1 495 ? -10.812 -3.973 6.809 1 93.62 495 HIS B C 1
ATOM 9124 O O . HIS B 1 495 ? -10.164 -4.789 6.152 1 93.62 495 HIS B O 1
ATOM 9130 N N . THR B 1 496 ? -10.625 -2.697 6.793 1 94.38 496 THR B N 1
ATOM 9131 C CA . THR B 1 496 ? -9.539 -2.113 6.012 1 94.38 496 THR B CA 1
ATOM 9132 C C . THR B 1 496 ? -8.797 -1.062 6.828 1 94.38 496 THR B C 1
ATOM 9134 O O . THR B 1 496 ? -9.289 -0.605 7.863 1 94.38 496 THR B O 1
ATOM 9137 N N . LEU B 1 497 ? -7.633 -0.708 6.41 1 95.31 497 LEU B N 1
ATOM 9138 C CA . LEU B 1 497 ? -6.824 0.302 7.086 1 95.31 497 LEU B CA 1
ATOM 9139 C C . LEU B 1 497 ? -6.801 1.601 6.285 1 95.31 497 LEU B C 1
ATOM 9141 O O . LEU B 1 497 ? -6.395 2.645 6.801 1 95.31 497 LEU B O 1
ATOM 9145 N N . SER B 1 498 ? -7.285 1.597 5.059 1 94.44 498 SER B N 1
ATOM 9146 C CA . SER B 1 498 ? -7.242 2.738 4.152 1 94.44 498 SER B CA 1
ATOM 9147 C C . SER B 1 498 ? -7.992 3.934 4.73 1 94.44 498 SER B C 1
ATOM 9149 O O . SER B 1 498 ? -7.672 5.082 4.426 1 94.44 498 SER B O 1
ATOM 9151 N N . PRO B 1 499 ? -9.039 3.732 5.629 1 96.06 499 PRO B N 1
ATOM 9152 C CA . PRO B 1 499 ? -9.727 4.887 6.207 1 96.06 499 PRO B CA 1
ATOM 9153 C C . PRO B 1 499 ? -8.82 5.738 7.09 1 96.06 499 PRO B C 1
ATOM 9155 O O . PRO B 1 499 ? -9.047 6.941 7.242 1 96.06 499 PRO B O 1
ATOM 9158 N N . ALA B 1 500 ? -7.828 5.168 7.691 1 95.56 500 ALA B N 1
ATOM 9159 C CA . ALA B 1 500 ? -6.879 5.938 8.492 1 95.56 500 ALA B CA 1
ATOM 9160 C C . ALA B 1 500 ? -6.133 6.953 7.629 1 95.56 500 ALA B C 1
ATOM 9162 O O . ALA B 1 500 ? -5.965 8.109 8.023 1 95.56 500 ALA B O 1
ATOM 9163 N N . LEU B 1 501 ? -5.727 6.5 6.492 1 92.69 501 LEU B N 1
ATOM 9164 C CA . LEU B 1 501 ? -5.02 7.402 5.59 1 92.69 501 LEU B CA 1
ATOM 9165 C C . LEU B 1 501 ? -5.984 8.398 4.957 1 92.69 501 LEU B C 1
ATOM 9167 O O . LEU B 1 501 ? -5.609 9.547 4.676 1 92.69 501 LEU B O 1
ATOM 9171 N N . LEU B 1 502 ? -7.137 7.918 4.719 1 94.06 502 LEU B N 1
ATOM 9172 C CA . LEU B 1 502 ? -8.148 8.82 4.176 1 94.06 502 LEU B CA 1
ATOM 9173 C C . LEU B 1 502 ? -8.422 9.969 5.141 1 94.06 502 LEU B C 1
ATOM 9175 O O . LEU B 1 502 ? -8.586 11.117 4.715 1 94.06 502 LEU B O 1
ATOM 9179 N N . ALA B 1 503 ? -8.492 9.664 6.398 1 93.5 503 ALA B N 1
ATOM 9180 C CA . ALA B 1 503 ? -8.727 10.688 7.414 1 93.5 503 ALA B CA 1
ATOM 9181 C C . ALA B 1 503 ? -7.633 11.758 7.383 1 93.5 503 ALA B C 1
ATOM 9183 O O . ALA B 1 503 ? -7.918 12.945 7.488 1 93.5 503 ALA B O 1
ATOM 9184 N N . VAL B 1 504 ? -6.453 11.359 7.105 1 88.25 504 VAL B N 1
ATOM 9185 C CA . VAL B 1 504 ? -5.316 12.273 7.094 1 88.25 504 VAL B CA 1
ATOM 9186 C C . VAL B 1 504 ? -5.324 13.094 5.805 1 88.25 504 VAL B C 1
ATOM 9188 O O . VAL B 1 504 ? -5.109 14.305 5.832 1 88.25 504 VAL B O 1
ATOM 9191 N N . GLU B 1 505 ? -5.617 12.492 4.734 1 88.25 505 GLU B N 1
ATOM 9192 C CA . GLU B 1 505 ? -5.602 13.164 3.441 1 88.25 505 GLU B CA 1
ATOM 9193 C C . GLU B 1 505 ? -6.762 14.148 3.32 1 88.25 505 GLU B C 1
ATOM 9195 O O . GLU B 1 505 ? -6.609 15.227 2.74 1 88.25 505 GLU B O 1
ATOM 9200 N N . MET B 1 506 ? -7.855 13.773 3.854 1 87.94 506 MET B N 1
ATOM 9201 C CA . MET B 1 506 ? -9.031 14.617 3.688 1 87.94 506 MET B CA 1
ATOM 9202 C C . MET B 1 506 ? -8.961 15.836 4.598 1 87.94 506 MET B C 1
ATOM 9204 O O . MET B 1 506 ? -9.578 16.859 4.316 1 87.94 506 MET B O 1
ATOM 9208 N N . THR B 1 507 ? -8.273 15.734 5.711 1 87.38 507 THR B N 1
ATOM 9209 C CA . THR B 1 507 ? -8.148 16.859 6.629 1 87.38 507 THR B CA 1
ATOM 9210 C C . THR B 1 507 ? -6.902 17.672 6.316 1 87.38 507 THR B C 1
ATOM 9212 O O . THR B 1 507 ? -6.785 18.828 6.738 1 87.38 507 THR B O 1
ATOM 9215 N N . GLY B 1 508 ? -5.926 17.109 5.652 1 79.25 508 GLY B N 1
ATOM 9216 C CA . GLY B 1 508 ? -4.719 17.812 5.242 1 79.25 508 GLY B CA 1
ATOM 9217 C C . GLY B 1 508 ? -3.672 17.891 6.336 1 79.25 508 GLY B C 1
ATOM 9218 O O . GLY B 1 508 ? -2.664 18.594 6.191 1 79.25 508 GLY B O 1
ATOM 9219 N N . GLN B 1 509 ? -3.898 17.234 7.504 1 79.06 509 GLN B N 1
ATOM 9220 C CA . GLN B 1 509 ? -2.912 17.266 8.578 1 79.06 509 GLN B CA 1
ATOM 9221 C C . GLN B 1 509 ? -2.465 15.859 8.961 1 79.06 509 GLN B C 1
ATOM 9223 O O . GLN B 1 509 ? -3.295 14.969 9.125 1 79.06 509 GLN B O 1
ATOM 9228 N N . CYS B 1 510 ? -1.188 15.773 9.055 1 80 510 CYS B N 1
ATOM 9229 C CA . CYS B 1 510 ? -0.602 14.469 9.352 1 80 510 CYS B CA 1
ATOM 9230 C C . CYS B 1 510 ? -0.306 14.32 10.836 1 80 510 CYS B C 1
ATOM 9232 O O . CYS B 1 510 ? 0.128 13.258 11.289 1 80 510 CYS B O 1
ATOM 9234 N N . SER B 1 511 ? -0.657 15.312 11.688 1 80.12 511 SER B N 1
ATOM 9235 C CA . SER B 1 511 ? -0.301 15.297 13.102 1 80.12 511 SER B CA 1
ATOM 9236 C C . SER B 1 511 ? -0.933 14.117 13.82 1 80.12 511 SER B C 1
ATOM 9238 O O . SER B 1 511 ? -0.344 13.562 14.75 1 80.12 511 SER B O 1
ATOM 9240 N N . TYR B 1 512 ? -2.084 13.711 13.336 1 86.38 512 TYR B N 1
ATOM 9241 C CA . TYR B 1 512 ? -2.768 12.609 14.008 1 86.38 512 TYR B CA 1
ATOM 9242 C C . TYR B 1 512 ? -2.748 11.352 13.156 1 86.38 512 TYR B C 1
ATOM 9244 O O . TYR B 1 512 ? -3.609 10.477 13.297 1 86.38 512 TYR B O 1
ATOM 9252 N N . ALA B 1 513 ? -1.774 11.234 12.312 1 87.31 513 ALA B N 1
ATOM 9253 C CA . ALA B 1 513 ? -1.664 10.055 11.461 1 87.31 513 ALA B CA 1
ATOM 9254 C C . ALA B 1 513 ? -1.384 8.805 12.281 1 87.31 513 ALA B C 1
ATOM 9256 O O . ALA B 1 513 ? -2.004 7.758 12.062 1 87.31 513 ALA B O 1
ATOM 9257 N N . VAL B 1 514 ? -0.51 8.914 13.289 1 86.5 514 VAL B N 1
ATOM 9258 C CA . VAL B 1 514 ? -0.091 7.762 14.078 1 86.5 514 VAL B CA 1
ATOM 9259 C C . VAL B 1 514 ? -1.227 7.32 14.992 1 86.5 514 VAL B C 1
ATOM 9261 O O . VAL B 1 514 ? -1.599 6.145 15.016 1 86.5 514 VAL B O 1
ATOM 9264 N N . PRO B 1 515 ? -1.837 8.266 15.68 1 90.69 515 PRO B N 1
ATOM 9265 C CA . PRO B 1 515 ? -2.963 7.855 16.516 1 90.69 515 PRO B CA 1
ATOM 9266 C C . PRO B 1 515 ? -4.109 7.242 15.719 1 90.69 515 PRO B C 1
ATOM 9268 O O . PRO B 1 515 ? -4.727 6.27 16.156 1 90.69 515 PRO B O 1
ATOM 9271 N N . ALA B 1 516 ? -4.402 7.844 14.586 1 94.5 516 ALA B N 1
ATOM 9272 C CA . ALA B 1 516 ? -5.461 7.305 13.742 1 94.5 516 ALA B CA 1
ATOM 9273 C C . ALA B 1 516 ? -5.121 5.891 13.273 1 94.5 516 ALA B C 1
ATOM 9275 O O . ALA B 1 516 ? -5.996 5.02 13.219 1 94.5 516 ALA B O 1
ATOM 9276 N N . LEU B 1 517 ? -3.875 5.68 12.945 1 94.06 517 LEU B N 1
ATOM 9277 C CA . LEU B 1 517 ? -3.436 4.363 12.492 1 94.06 517 LEU B CA 1
ATOM 9278 C C . LEU B 1 517 ? -3.52 3.344 13.625 1 94.06 517 LEU B C 1
ATOM 9280 O O . LEU B 1 517 ? -3.988 2.221 13.422 1 94.06 517 LEU B O 1
ATOM 9284 N N . VAL B 1 518 ? -3.109 3.729 14.789 1 93.06 518 VAL B N 1
ATOM 9285 C CA . VAL B 1 518 ? -3.131 2.834 15.945 1 93.06 518 VAL B CA 1
ATOM 9286 C C . VAL B 1 518 ? -4.57 2.447 16.266 1 93.06 518 VAL B C 1
ATOM 9288 O O . VAL B 1 518 ? -4.875 1.27 16.484 1 93.06 518 VAL B O 1
ATOM 9291 N N . ALA B 1 519 ? -5.383 3.436 16.297 1 97.19 519 ALA B N 1
ATOM 9292 C CA . ALA B 1 519 ? -6.785 3.168 16.594 1 97.19 519 ALA B CA 1
ATOM 9293 C C . ALA B 1 519 ? -7.402 2.244 15.547 1 97.19 519 ALA B C 1
ATOM 9295 O O . ALA B 1 519 ? -8.156 1.325 15.883 1 97.19 519 ALA B O 1
ATOM 9296 N N . THR B 1 520 ? -7.102 2.473 14.336 1 97.44 520 THR B N 1
ATOM 9297 C CA . THR B 1 520 ? -7.66 1.672 13.25 1 97.44 520 THR B CA 1
ATOM 9298 C C . THR B 1 520 ? -7.113 0.247 13.297 1 97.44 520 THR B C 1
ATOM 9300 O O . THR B 1 520 ? -7.848 -0.711 13.039 1 97.44 520 THR B O 1
ATOM 9303 N N . LEU B 1 521 ? -5.859 0.101 13.609 1 95.06 521 LEU B N 1
ATOM 9304 C CA . LEU B 1 521 ? -5.242 -1.219 13.695 1 95.06 521 LEU B CA 1
ATOM 9305 C C . LEU B 1 521 ? -5.879 -2.047 14.805 1 95.06 521 LEU B C 1
ATOM 9307 O O . LEU B 1 521 ? -6.223 -3.213 14.602 1 95.06 521 LEU B O 1
ATOM 9311 N N . VAL B 1 522 ? -6.082 -1.44 15.914 1 93.88 522 VAL B N 1
ATOM 9312 C CA . VAL B 1 522 ? -6.676 -2.141 17.047 1 93.88 522 VAL B CA 1
ATOM 9313 C C . VAL B 1 522 ? -8.125 -2.508 16.719 1 93.88 522 VAL B C 1
ATOM 9315 O O . VAL B 1 522 ? -8.562 -3.625 17.016 1 93.88 522 VAL B O 1
ATOM 9318 N N . SER B 1 523 ? -8.781 -1.565 16.156 1 96.56 523 SER B N 1
ATOM 9319 C CA . SER B 1 523 ? -10.18 -1.829 15.82 1 96.56 523 SER B CA 1
ATOM 9320 C C . SER B 1 523 ? -10.305 -2.947 14.797 1 96.56 523 SER B C 1
ATOM 9322 O O . SER B 1 523 ? -11.203 -3.785 14.891 1 96.56 523 SER B O 1
ATOM 9324 N N . ASN B 1 524 ? -9.422 -2.988 13.852 1 93.06 524 ASN B N 1
ATOM 9325 C CA . ASN B 1 524 ? -9.445 -4.023 12.828 1 93.06 524 ASN B CA 1
ATOM 9326 C C . ASN B 1 524 ? -9.102 -5.395 13.406 1 93.06 524 ASN B C 1
ATOM 9328 O O . ASN B 1 524 ? -9.664 -6.41 12.984 1 93.06 524 ASN B O 1
ATOM 9332 N N . ALA B 1 525 ? -8.227 -5.441 14.289 1 87.69 525 ALA B N 1
ATOM 9333 C CA . ALA B 1 525 ? -7.793 -6.703 14.883 1 87.69 525 ALA B CA 1
ATOM 9334 C C . ALA B 1 525 ? -8.945 -7.395 15.609 1 87.69 525 ALA B C 1
ATOM 9336 O O . ALA B 1 525 ? -9.148 -8.602 15.453 1 87.69 525 ALA B O 1
ATOM 9337 N N . VAL B 1 526 ? -9.703 -6.648 16.25 1 87.06 526 VAL B N 1
ATOM 9338 C CA . VAL B 1 526 ? -10.789 -7.215 17.047 1 87.06 526 VAL B CA 1
ATOM 9339 C C . VAL B 1 526 ? -11.984 -7.516 16.141 1 87.06 526 VAL B C 1
ATOM 9341 O O . VAL B 1 526 ? -12.672 -8.523 16.328 1 87.06 526 VAL B O 1
ATOM 9344 N N . ALA B 1 527 ? -12.141 -6.645 15.188 1 91.06 527 ALA B N 1
ATOM 9345 C CA . ALA B 1 527 ? -13.281 -6.832 14.289 1 91.06 527 ALA B CA 1
ATOM 9346 C C . ALA B 1 527 ? -13.102 -8.078 13.43 1 91.06 527 ALA B C 1
ATOM 9348 O O . ALA B 1 527 ? -14.086 -8.727 13.055 1 91.06 527 ALA B O 1
ATOM 9349 N N . ARG B 1 528 ? -11.906 -8.406 13.109 1 85.75 528 ARG B N 1
ATOM 9350 C CA . ARG B 1 528 ? -11.625 -9.539 12.234 1 85.75 528 ARG B CA 1
ATOM 9351 C C . ARG B 1 528 ? -11.516 -10.836 13.039 1 85.75 528 ARG B C 1
ATOM 9353 O O . ARG B 1 528 ? -11.461 -11.922 12.461 1 85.75 528 ARG B O 1
ATOM 9360 N N . ALA B 1 529 ? -11.633 -10.664 14.305 1 82.12 529 ALA B N 1
ATOM 9361 C CA . ALA B 1 529 ? -11.492 -11.844 15.148 1 82.12 529 ALA B CA 1
ATOM 9362 C C . ALA B 1 529 ? -12.648 -12.82 14.93 1 82.12 529 ALA B C 1
ATOM 9364 O O . ALA B 1 529 ? -13.789 -12.406 14.703 1 82.12 529 ALA B O 1
ATOM 9365 N N . LYS B 1 530 ? -12.453 -14.148 14.891 1 79.12 530 LYS B N 1
ATOM 9366 C CA . LYS B 1 530 ? -13.414 -15.242 14.805 1 79.12 530 LYS B CA 1
ATOM 9367 C C . LYS B 1 530 ? -14.008 -15.336 13.398 1 79.12 530 LYS B C 1
ATOM 9369 O O . LYS B 1 530 ? -15.156 -15.758 13.234 1 79.12 530 LYS B O 1
ATOM 9374 N N . HIS B 1 531 ? -13.43 -14.812 12.43 1 81.06 531 HIS B N 1
ATOM 9375 C CA . HIS B 1 531 ? -13.781 -14.945 11.023 1 81.06 531 HIS B CA 1
ATOM 9376 C C . HIS B 1 531 ? -15.117 -14.266 10.727 1 81.06 531 HIS B C 1
ATOM 9378 O O . HIS B 1 531 ? -15.93 -14.789 9.961 1 81.06 531 HIS B O 1
ATOM 9384 N N . ARG B 1 532 ? -15.367 -13.172 11.43 1 86.88 532 ARG B N 1
ATOM 9385 C CA . ARG B 1 532 ? -16.562 -12.391 11.125 1 86.88 532 ARG B CA 1
ATOM 9386 C C . ARG B 1 532 ? -16.422 -11.672 9.789 1 86.88 532 ARG B C 1
ATOM 9388 O O . ARG B 1 532 ? -15.344 -11.164 9.461 1 86.88 532 ARG B O 1
ATOM 9395 N N . PRO B 1 533 ? -17.5 -11.695 9.031 1 90.31 533 PRO B N 1
ATOM 9396 C CA . PRO B 1 533 ? -17.422 -11.031 7.723 1 90.31 533 PRO B CA 1
ATOM 9397 C C . PRO B 1 533 ? -17.453 -9.508 7.836 1 90.31 533 PRO B C 1
ATOM 9399 O O . PRO B 1 533 ? -18.078 -8.969 8.75 1 90.31 533 PRO B O 1
ATOM 9402 N N . SER B 1 534 ? -16.719 -8.867 6.992 1 92.56 534 SER B N 1
ATOM 9403 C CA . SER B 1 534 ? -16.781 -7.414 6.871 1 92.56 534 SER B CA 1
ATOM 9404 C C . SER B 1 534 ? -18.109 -6.965 6.254 1 92.56 534 SER B C 1
ATOM 9406 O O . SER B 1 534 ? -18.953 -7.793 5.918 1 92.56 534 SER B O 1
ATOM 9408 N N . PHE B 1 535 ? -18.266 -5.668 6.117 1 93.69 535 PHE B N 1
ATOM 9409 C CA . PHE B 1 535 ? -19.453 -5.098 5.504 1 93.69 535 PHE B CA 1
ATOM 9410 C C . PHE B 1 535 ? -19.641 -5.609 4.078 1 93.69 535 PHE B C 1
ATOM 9412 O O . PHE B 1 535 ? -20.719 -6.031 3.693 1 93.69 535 PHE B O 1
ATOM 9419 N N . TYR B 1 536 ? -18.609 -5.645 3.301 1 93.19 536 TYR B N 1
ATOM 9420 C CA . TYR B 1 536 ? -18.672 -6.074 1.907 1 93.19 536 TYR B CA 1
ATOM 9421 C C . TYR B 1 536 ? -18.859 -7.582 1.808 1 93.19 536 TYR B C 1
ATOM 9423 O O . TYR B 1 536 ? -19.625 -8.062 0.974 1 93.19 536 TYR B O 1
ATOM 9431 N N . ASP B 1 537 ? -18.172 -8.289 2.645 1 92.62 537 ASP B N 1
ATOM 9432 C CA . ASP B 1 537 ? -18.328 -9.742 2.658 1 92.62 537 ASP B CA 1
ATOM 9433 C C . ASP B 1 537 ? -19.734 -10.148 3.061 1 92.62 537 ASP B C 1
ATOM 9435 O O . ASP B 1 537 ? -20.297 -11.109 2.518 1 92.62 537 ASP B O 1
ATOM 9439 N N . GLY B 1 538 ? -20.25 -9.43 4.039 1 91.69 538 GLY B N 1
ATOM 9440 C CA . GLY B 1 538 ? -21.609 -9.719 4.465 1 91.69 538 GLY B CA 1
ATOM 9441 C C . GLY B 1 538 ? -22.625 -9.57 3.354 1 91.69 538 GLY B C 1
ATOM 9442 O O . GLY B 1 538 ? -23.5 -10.422 3.188 1 91.69 538 GLY B O 1
ATOM 9443 N N . ILE B 1 539 ? -22.5 -8.562 2.596 1 92.06 539 ILE B N 1
ATOM 9444 C CA . ILE B 1 539 ? -23.422 -8.32 1.493 1 92.06 539 ILE B CA 1
ATOM 9445 C C . ILE B 1 539 ? -23.219 -9.383 0.411 1 92.06 539 ILE B C 1
ATOM 9447 O O . ILE B 1 539 ? -24.188 -9.859 -0.18 1 92.06 539 ILE B O 1
ATOM 9451 N N . SER B 1 540 ? -21.953 -9.742 0.154 1 91.81 540 SER B N 1
ATOM 9452 C CA . SER B 1 540 ? -21.672 -10.773 -0.835 1 91.81 540 SER B CA 1
ATOM 9453 C C . SER B 1 540 ? -22.312 -12.102 -0.445 1 91.81 540 SER B C 1
ATOM 9455 O O . SER B 1 540 ? -22.828 -12.828 -1.301 1 91.81 540 SER B O 1
ATOM 9457 N N . LEU B 1 541 ? -22.312 -12.406 0.797 1 90.44 541 LEU B N 1
ATOM 9458 C CA . LEU B 1 541 ? -22.875 -13.664 1.287 1 90.44 541 LEU B CA 1
ATOM 9459 C C . LEU B 1 541 ? -24.406 -13.641 1.222 1 90.44 541 LEU B C 1
ATOM 9461 O O . LEU B 1 541 ? -25.016 -14.625 0.811 1 90.44 541 LEU B O 1
ATOM 9465 N N . ILE B 1 542 ? -24.969 -12.531 1.613 1 88.62 542 ILE B N 1
ATOM 9466 C CA . ILE B 1 542 ? -26.422 -12.422 1.645 1 88.62 542 ILE B CA 1
ATOM 9467 C C . ILE B 1 542 ? -26.969 -12.461 0.221 1 88.62 542 ILE B C 1
ATOM 9469 O O . ILE B 1 542 ? -28.016 -13.062 -0.032 1 88.62 542 ILE B O 1
ATOM 9473 N N . LYS B 1 543 ? -26.234 -11.852 -0.725 1 87.81 543 LYS B N 1
ATOM 9474 C CA . LYS B 1 543 ? -26.641 -11.844 -2.123 1 87.81 543 LYS B CA 1
ATOM 9475 C C . LYS B 1 543 ? -26.188 -13.109 -2.84 1 87.81 543 LYS B C 1
ATOM 9477 O O . LYS B 1 543 ? -26.531 -13.328 -4.004 1 87.81 543 LYS B O 1
ATOM 9482 N N . ARG B 1 544 ? -25.359 -13.93 -2.242 1 88 544 ARG B N 1
ATOM 9483 C CA . ARG B 1 544 ? -24.828 -15.172 -2.805 1 88 544 ARG B CA 1
ATOM 9484 C C . ARG B 1 544 ? -24.047 -14.898 -4.086 1 88 544 ARG B C 1
ATOM 9486 O O . ARG B 1 544 ? -24.266 -15.555 -5.105 1 88 544 ARG B O 1
ATOM 9493 N N . LEU B 1 545 ? -23.234 -13.875 -3.953 1 89.62 545 LEU B N 1
ATOM 9494 C CA . LEU B 1 545 ? -22.375 -13.555 -5.086 1 89.62 545 LEU B CA 1
ATOM 9495 C C . LEU B 1 545 ? -21.25 -14.57 -5.211 1 89.62 545 LEU B C 1
ATOM 9497 O O . LEU B 1 545 ? -20.766 -15.102 -4.203 1 89.62 545 LEU B O 1
ATOM 9501 N N . PRO B 1 546 ? -20.859 -14.836 -6.41 1 89.12 546 PRO B N 1
ATOM 9502 C CA . PRO B 1 546 ? -19.766 -15.773 -6.613 1 89.12 546 PRO B CA 1
ATOM 9503 C C . PRO B 1 546 ? -18.391 -15.156 -6.312 1 89.12 546 PRO B C 1
ATOM 9505 O O . PRO B 1 546 ? -17.578 -14.969 -7.223 1 89.12 546 PRO B O 1
ATOM 9508 N N . HIS B 1 547 ? -18.188 -14.898 -5.125 1 90.94 547 HIS B N 1
ATOM 9509 C CA . HIS B 1 547 ? -16.922 -14.375 -4.617 1 90.94 547 HIS B CA 1
ATOM 9510 C C . HIS B 1 547 ? -16.25 -15.359 -3.666 1 90.94 547 HIS B C 1
ATOM 9512 O O . HIS B 1 547 ? -16.578 -15.398 -2.479 1 90.94 547 HIS B O 1
ATOM 9518 N N . LEU B 1 548 ? -15.25 -16 -4.152 1 90.31 548 LEU B N 1
ATOM 9519 C CA . LEU B 1 548 ? -14.656 -17.141 -3.477 1 90.31 548 LEU B CA 1
ATOM 9520 C C . LEU B 1 548 ? -13.992 -16.719 -2.17 1 90.31 548 LEU B C 1
ATOM 9522 O O . LEU B 1 548 ? -14.188 -17.359 -1.133 1 90.31 548 LEU B O 1
ATOM 9526 N N . PRO B 1 549 ? -13.25 -15.625 -2.137 1 89.06 549 PRO B N 1
ATOM 9527 C CA . PRO B 1 549 ? -12.578 -15.258 -0.89 1 89.06 549 PRO B CA 1
ATOM 9528 C C . PRO B 1 549 ? -13.555 -14.961 0.244 1 89.06 549 PRO B C 1
ATOM 9530 O O . PRO B 1 549 ? -13.281 -15.281 1.403 1 89.06 549 PRO B O 1
ATOM 9533 N N . SER B 1 550 ? -14.688 -14.359 -0.027 1 89.94 550 SER B N 1
ATOM 9534 C CA . SER B 1 550 ? -15.68 -14.078 1.002 1 89.94 550 SER B CA 1
ATOM 9535 C C . SER B 1 550 ? -16.297 -15.367 1.538 1 89.94 550 SER B C 1
ATOM 9537 O O . SER B 1 550 ? -16.594 -15.469 2.729 1 89.94 550 SER B O 1
ATOM 9539 N N . LEU B 1 551 ? -16.453 -16.344 0.688 1 90.5 551 LEU B N 1
ATOM 9540 C CA . LEU B 1 551 ? -17.031 -17.625 1.083 1 90.5 551 LEU B CA 1
ATOM 9541 C C . LEU B 1 551 ? -16.062 -18.391 1.984 1 90.5 551 LEU B C 1
ATOM 9543 O O . LEU B 1 551 ? -16.484 -18.969 2.99 1 90.5 551 LEU B O 1
ATOM 9547 N N . ILE B 1 552 ? -14.812 -18.312 1.579 1 89.38 552 ILE B N 1
ATOM 9548 C CA . ILE B 1 552 ? -13.805 -19.047 2.336 1 89.38 552 ILE B CA 1
ATOM 9549 C C . ILE B 1 552 ? -13.625 -18.406 3.711 1 89.38 552 ILE B C 1
ATOM 9551 O O . ILE B 1 552 ? -13.406 -19.094 4.703 1 89.38 552 ILE B O 1
ATOM 9555 N N . ARG B 1 553 ? -13.75 -17.141 3.768 1 85.44 553 ARG B N 1
ATOM 9556 C CA . ARG B 1 553 ? -13.633 -16.453 5.047 1 85.44 553 ARG B CA 1
ATOM 9557 C C . ARG B 1 553 ? -14.789 -16.828 5.977 1 85.44 553 ARG B C 1
ATOM 9559 O O . ARG B 1 553 ? -14.602 -16.969 7.184 1 85.44 553 ARG B O 1
ATOM 9566 N N . ALA B 1 554 ? -15.93 -16.953 5.434 1 85.69 554 ALA B N 1
ATOM 9567 C CA . ALA B 1 554 ? -17.109 -17.297 6.215 1 85.69 554 ALA B CA 1
ATOM 9568 C C . ALA B 1 554 ? -17.078 -18.766 6.629 1 85.69 554 ALA B C 1
ATOM 9570 O O . ALA B 1 554 ? -17.5 -19.109 7.742 1 85.69 554 ALA B O 1
ATOM 9571 N N . CYS B 1 555 ? -16.594 -19.578 5.68 1 88.62 555 CYS B N 1
ATOM 9572 C CA . CYS B 1 555 ? -16.5 -21.016 5.91 1 88.62 555 CYS B CA 1
ATOM 9573 C C . CYS B 1 555 ? -15.141 -21.547 5.457 1 88.62 555 CYS B C 1
ATOM 9575 O O . CYS B 1 555 ? -15.008 -22.047 4.34 1 88.62 555 CYS B O 1
ATOM 9577 N N . PRO B 1 556 ? -14.195 -21.625 6.383 1 87.56 556 PRO B N 1
ATOM 9578 C CA . PRO B 1 556 ? -12.828 -22 6.023 1 87.56 556 PRO B CA 1
ATOM 9579 C C . PRO B 1 556 ? -12.734 -23.422 5.484 1 87.56 556 PRO B C 1
ATOM 9581 O O . PRO B 1 556 ? -11.773 -23.766 4.785 1 87.56 556 PRO B O 1
ATOM 9584 N N . LYS B 1 557 ? -13.688 -24.234 5.68 1 88.12 557 LYS B N 1
ATOM 9585 C CA . LYS B 1 557 ? -13.688 -25.609 5.188 1 88.12 557 LYS B CA 1
ATOM 9586 C C . LYS B 1 557 ? -13.773 -25.656 3.664 1 88.12 557 LYS B C 1
ATOM 9588 O O . LYS B 1 557 ? -13.336 -26.625 3.037 1 88.12 557 LYS B O 1
ATOM 9593 N N . LEU B 1 558 ? -14.281 -24.641 3.123 1 89.81 558 LEU B N 1
ATOM 9594 C CA . LEU B 1 558 ? -14.477 -24.594 1.68 1 89.81 558 LEU B CA 1
ATOM 9595 C C . LEU B 1 558 ? -13.148 -24.422 0.955 1 89.81 558 LEU B C 1
ATOM 9597 O O . LEU B 1 558 ? -13.062 -24.641 -0.257 1 89.81 558 LEU B O 1
ATOM 9601 N N . ALA B 1 559 ? -12.164 -24.078 1.654 1 87.69 559 ALA B N 1
ATOM 9602 C CA . ALA B 1 559 ? -10.844 -23.922 1.052 1 87.69 559 ALA B CA 1
ATOM 9603 C C . ALA B 1 559 ? -10.273 -25.266 0.616 1 87.69 559 ALA B C 1
ATOM 9605 O O . ALA B 1 559 ? -9.445 -25.328 -0.296 1 87.69 559 ALA B O 1
ATOM 9606 N N . ASP B 1 560 ? -10.805 -26.312 1.196 1 89.06 560 ASP B N 1
ATOM 9607 C CA . ASP B 1 560 ? -10.242 -27.641 0.938 1 89.06 560 ASP B CA 1
ATOM 9608 C C . ASP B 1 560 ? -11.117 -28.438 -0.025 1 89.06 560 ASP B C 1
ATOM 9610 O O . ASP B 1 560 ? -10.859 -29.609 -0.276 1 89.06 560 ASP B O 1
ATOM 9614 N N . VAL B 1 561 ? -12.047 -27.781 -0.584 1 90.94 561 VAL B N 1
ATOM 9615 C CA . VAL B 1 561 ? -12.898 -28.469 -1.544 1 90.94 561 VAL B CA 1
ATOM 9616 C C . VAL B 1 561 ? -12.117 -28.75 -2.826 1 90.94 561 VAL B C 1
ATOM 9618 O O . VAL B 1 561 ? -11.477 -27.844 -3.377 1 90.94 561 VAL B O 1
ATOM 9621 N N . GLN B 1 562 ? -12.141 -29.984 -3.289 1 91.19 562 GLN B N 1
ATOM 9622 C CA . GLN B 1 562 ? -11.383 -30.406 -4.457 1 91.19 562 GLN B CA 1
ATOM 9623 C C . GLN B 1 562 ? -12.188 -30.219 -5.738 1 91.19 562 GLN B C 1
ATOM 9625 O O . GLN B 1 562 ? -13.414 -30.266 -5.719 1 91.19 562 GLN B O 1
ATOM 9630 N N . ILE B 1 563 ? -11.5 -30.094 -6.801 1 89.44 563 ILE B N 1
ATOM 9631 C CA . ILE B 1 563 ? -12.102 -29.797 -8.094 1 89.44 563 ILE B CA 1
ATOM 9632 C C . ILE B 1 563 ? -12.797 -31.047 -8.633 1 89.44 563 ILE B C 1
ATOM 9634 O O . ILE B 1 563 ? -13.695 -30.953 -9.477 1 89.44 563 ILE B O 1
ATOM 9638 N N . LYS B 1 564 ? -12.391 -32.219 -8.164 1 87.69 564 LYS B N 1
ATOM 9639 C CA . LYS B 1 564 ? -12.938 -33.5 -8.648 1 87.69 564 LYS B CA 1
ATOM 9640 C C . LYS B 1 564 ? -14.453 -33.531 -8.484 1 87.69 564 LYS B C 1
ATOM 9642 O O . LYS B 1 564 ? -15.148 -34.188 -9.258 1 87.69 564 LYS B O 1
ATOM 9647 N N . GLN B 1 565 ? -14.914 -32.812 -7.605 1 85.88 565 GLN B N 1
ATOM 9648 C CA . GLN B 1 565 ? -16.344 -32.781 -7.32 1 85.88 565 GLN B CA 1
ATOM 9649 C C . GLN B 1 565 ? -17.125 -32.031 -8.398 1 85.88 565 GLN B C 1
ATOM 9651 O O . GLN B 1 565 ? -18.328 -32.219 -8.539 1 85.88 565 GLN B O 1
ATOM 9656 N N . PHE B 1 566 ? -16.375 -31.234 -9.125 1 83.94 566 PHE B N 1
ATOM 9657 C CA . PHE B 1 566 ? -17.062 -30.359 -10.07 1 83.94 566 PHE B CA 1
ATOM 9658 C C . PHE B 1 566 ? -16.547 -30.562 -11.484 1 83.94 566 PHE B C 1
ATOM 9660 O O . PHE B 1 566 ? -16.844 -29.781 -12.383 1 83.94 566 PHE B O 1
ATOM 9667 N N . VAL B 1 567 ? -15.75 -31.438 -11.703 1 76.56 567 VAL B N 1
ATOM 9668 C CA . VAL B 1 567 ? -15.078 -31.578 -12.992 1 76.56 567 VAL B CA 1
ATOM 9669 C C . VAL B 1 567 ? -16.109 -31.812 -14.086 1 76.56 567 VAL B C 1
ATOM 9671 O O . VAL B 1 567 ? -16.984 -32.688 -13.953 1 76.56 567 VAL B O 1
ATOM 9674 N N . ILE B 1 568 ? -16.047 -30.875 -15.016 1 75 568 ILE B N 1
ATOM 9675 C CA . ILE B 1 568 ? -16.875 -30.984 -16.203 1 75 568 ILE B CA 1
ATOM 9676 C C . ILE B 1 568 ? -16.078 -31.578 -17.344 1 75 568 ILE B C 1
ATOM 9678 O O . ILE B 1 568 ? -14.945 -31.141 -17.609 1 75 568 ILE B O 1
ATOM 9682 N N . PRO B 1 569 ? -16.609 -32.594 -17.891 1 81.5 569 PRO B N 1
ATOM 9683 C CA . PRO B 1 569 ? -15.906 -33.188 -19.016 1 81.5 569 PRO B CA 1
ATOM 9684 C C . PRO B 1 569 ? -15.633 -32.188 -20.156 1 81.5 569 PRO B C 1
ATOM 9686 O O . PRO B 1 569 ? -16.375 -31.234 -20.328 1 81.5 569 PRO B O 1
ATOM 9689 N N . ALA B 1 570 ? -14.539 -32.438 -20.688 1 81.12 570 ALA B N 1
ATOM 9690 C CA . ALA B 1 570 ? -14.188 -31.594 -21.828 1 81.12 570 ALA B CA 1
ATOM 9691 C C . ALA B 1 570 ? -15.195 -31.75 -22.953 1 81.12 570 ALA B C 1
ATOM 9693 O O . ALA B 1 570 ? -15.695 -32.844 -23.219 1 81.12 570 ALA B O 1
ATOM 9694 N N . GLY B 1 571 ? -15.805 -30.812 -23.391 1 78.5 571 GLY B N 1
ATOM 9695 C CA . GLY B 1 571 ? -16.734 -30.875 -24.516 1 78.5 571 GLY B CA 1
ATOM 9696 C C . GLY B 1 571 ? -16.172 -31.578 -25.734 1 78.5 571 GLY B C 1
A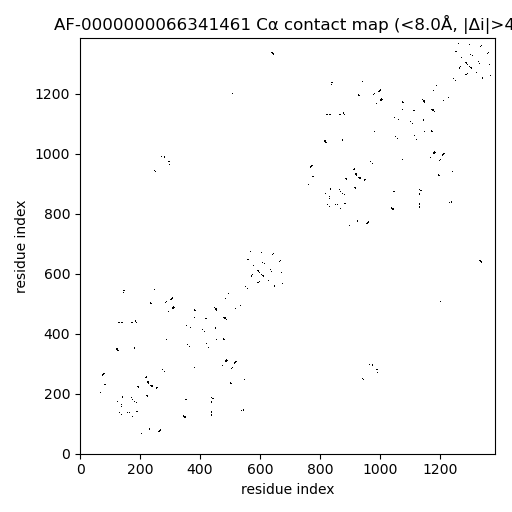TOM 9697 O O . GLY B 1 571 ? -15.852 -32.75 -25.672 1 78.5 571 GLY B O 1
ATOM 9698 N N . ALA B 1 572 ? -15.812 -30.828 -26.766 1 84.5 572 ALA B N 1
ATOM 9699 C CA . ALA B 1 572 ? -15.281 -31.344 -28.016 1 84.5 572 ALA B CA 1
ATOM 9700 C C . ALA B 1 572 ? -13.773 -31.562 -27.922 1 84.5 572 ALA B C 1
ATOM 9702 O O . ALA B 1 572 ? -13.039 -30.672 -27.484 1 84.5 572 ALA B O 1
ATOM 9703 N N . VAL B 1 573 ? -13.391 -32.781 -28.188 1 89.94 573 VAL B N 1
ATOM 9704 C CA . VAL B 1 573 ? -11.977 -33.156 -28.172 1 89.94 573 VAL B CA 1
ATOM 9705 C C . VAL B 1 573 ? -11.547 -33.625 -29.562 1 89.94 573 VAL B C 1
ATOM 9707 O O . VAL B 1 573 ? -12.312 -34.312 -30.25 1 89.94 573 VAL B O 1
ATOM 9710 N N . LEU B 1 574 ? -10.438 -33.188 -29.984 1 90.12 574 LEU B N 1
ATOM 9711 C CA . LEU B 1 574 ? -9.891 -33.594 -31.266 1 90.12 574 LEU B CA 1
ATOM 9712 C C . LEU B 1 574 ? -8.844 -34.688 -31.078 1 90.12 574 LEU B C 1
ATOM 9714 O O . LEU B 1 574 ? -8.117 -34.688 -30.078 1 90.12 574 LEU B O 1
ATOM 9718 N N . GLU B 1 575 ? -8.891 -35.594 -32 1 91.38 575 GLU B N 1
ATOM 9719 C CA . GLU B 1 575 ? -7.859 -36.625 -32.031 1 91.38 575 GLU B CA 1
ATOM 9720 C C . GLU B 1 575 ? -6.73 -36.25 -32.969 1 91.38 575 GLU B C 1
ATOM 9722 O O . GLU B 1 575 ? -6.965 -35.625 -34 1 91.38 575 GLU B O 1
ATOM 9727 N N . ARG B 1 576 ? -5.59 -36.688 -32.625 1 87.81 576 ARG B N 1
ATOM 9728 C CA . ARG B 1 576 ? -4.41 -36.406 -33.438 1 87.81 576 ARG B CA 1
ATOM 9729 C C . ARG B 1 576 ? -4.598 -36.906 -34.844 1 87.81 576 ARG B C 1
ATOM 9731 O O . ARG B 1 576 ? -4.207 -36.219 -35.812 1 87.81 576 ARG B O 1
ATOM 9738 N N . SER B 1 577 ? -5.227 -38.062 -35.031 1 85.44 577 SER B N 1
ATOM 9739 C CA . SER B 1 577 ? -5.375 -38.656 -36.344 1 85.44 577 SER B CA 1
ATOM 9740 C C . SER B 1 577 ? -6.754 -38.375 -36.938 1 85.44 577 SER B C 1
ATOM 9742 O O . SER B 1 577 ? -7.176 -39.031 -37.875 1 85.44 577 SER B O 1
ATOM 9744 N N . GLU B 1 578 ? -7.32 -37.406 -36.406 1 87 578 GLU B N 1
ATOM 9745 C CA . GLU B 1 578 ? -8.656 -37.062 -36.906 1 87 578 GLU B CA 1
ATOM 9746 C C . GLU B 1 578 ? -8.602 -36.531 -38.312 1 87 578 GLU B C 1
ATOM 9748 O O . GLU B 1 578 ? -7.695 -35.75 -38.656 1 87 578 GLU B O 1
ATOM 9753 N N . LYS B 1 579 ? -9.492 -36.969 -39.125 1 86.25 579 LYS B N 1
ATOM 9754 C CA . LYS B 1 579 ? -9.562 -36.5 -40.531 1 86.25 579 LYS B CA 1
ATOM 9755 C C . LYS B 1 579 ? -10.148 -35.094 -40.594 1 86.25 579 LYS B C 1
ATOM 9757 O O . LYS B 1 579 ? -10.922 -34.688 -39.719 1 86.25 579 LYS B O 1
ATOM 9762 N N . LEU B 1 580 ? -9.805 -34.406 -41.531 1 86.81 580 LEU B N 1
ATOM 9763 C CA . LEU B 1 580 ? -10.195 -33.031 -41.688 1 86.81 580 LEU B CA 1
ATOM 9764 C C . LEU B 1 580 ? -11.703 -32.875 -41.812 1 86.81 580 LEU B C 1
ATOM 9766 O O . LEU B 1 580 ? -12.281 -31.891 -41.375 1 86.81 580 LEU B O 1
ATOM 9770 N N . ILE B 1 581 ? -12.297 -33.906 -42.375 1 82.75 581 ILE B N 1
ATOM 9771 C CA . ILE B 1 581 ? -13.75 -33.875 -42.531 1 82.75 581 ILE B CA 1
ATOM 9772 C C . ILE B 1 581 ? -14.422 -33.906 -41.156 1 82.75 581 ILE B C 1
ATOM 9774 O O . ILE B 1 581 ? -15.391 -33.188 -40.906 1 82.75 581 ILE B O 1
ATOM 9778 N N . SER B 1 582 ? -13.875 -34.75 -40.375 1 86.69 582 SER B N 1
ATOM 9779 C CA . SER B 1 582 ? -14.422 -34.906 -39.031 1 86.69 582 SER B CA 1
ATOM 9780 C C . SER B 1 582 ? -14.18 -33.656 -38.188 1 86.69 582 SER B C 1
ATOM 9782 O O . SER B 1 582 ? -15 -33.281 -37.344 1 86.69 582 SER B O 1
ATOM 9784 N N . VAL B 1 583 ? -13.047 -33.031 -38.406 1 89.44 583 VAL B N 1
ATOM 9785 C CA . VAL B 1 583 ? -12.703 -31.812 -37.688 1 89.44 583 VAL B CA 1
ATOM 9786 C C . VAL B 1 583 ? -13.695 -30.703 -38.031 1 89.44 583 VAL B C 1
ATOM 9788 O O . VAL B 1 583 ? -14.086 -29.922 -37.156 1 89.44 583 VAL B O 1
ATOM 9791 N N . GLN B 1 584 ? -14.086 -30.656 -39.281 1 87.12 584 GLN B N 1
ATOM 9792 C CA . GLN B 1 584 ? -15.062 -29.656 -39.719 1 87.12 584 GLN B CA 1
ATOM 9793 C C . GLN B 1 584 ? -16.406 -29.859 -39.031 1 87.12 584 GLN B C 1
ATOM 9795 O O . GLN B 1 584 ? -17.078 -28.891 -38.656 1 87.12 584 GLN B O 1
ATOM 9800 N N . HIS B 1 585 ? -16.734 -31.094 -38.844 1 87.38 585 HIS B N 1
ATOM 9801 C CA . HIS B 1 585 ? -17.984 -31.406 -38.156 1 87.38 585 HIS B CA 1
ATOM 9802 C C . HIS B 1 585 ? -17.938 -31 -36.688 1 87.38 585 HIS B C 1
ATOM 9804 O O . HIS B 1 585 ? -18.906 -30.453 -36.156 1 87.38 585 HIS B O 1
ATOM 9810 N N . ILE B 1 586 ? -16.859 -31.234 -36.062 1 87.94 586 ILE B N 1
ATOM 9811 C CA . ILE B 1 586 ? -16.688 -30.906 -34.656 1 87.94 586 ILE B CA 1
ATOM 9812 C C . ILE B 1 586 ? -16.719 -29.391 -34.469 1 87.94 586 ILE B C 1
ATOM 9814 O O . ILE B 1 586 ? -17.25 -28.875 -33.469 1 87.94 586 ILE B O 1
ATOM 9818 N N . LEU B 1 587 ? -16.125 -28.703 -35.344 1 87.5 587 LEU B N 1
ATOM 9819 C CA . LEU B 1 587 ? -16.062 -27.234 -35.281 1 87.5 587 LEU B CA 1
ATOM 9820 C C . LEU B 1 587 ? -17.453 -26.641 -35.406 1 87.5 587 LEU B C 1
ATOM 9822 O O . LEU B 1 587 ? -17.734 -25.578 -34.812 1 87.5 587 LEU B O 1
ATOM 9826 N N . LYS B 1 588 ? -18.25 -27.266 -36.156 1 85.38 588 LYS B N 1
ATOM 9827 C CA . LYS B 1 588 ? -19.609 -26.781 -36.344 1 85.38 588 LYS B CA 1
ATOM 9828 C C . LYS B 1 588 ? -20.453 -27.031 -35.094 1 85.38 588 LYS B C 1
ATOM 9830 O O . LYS B 1 588 ? -21.359 -26.25 -34.812 1 85.38 588 LYS B O 1
ATOM 9835 N N . GLU B 1 589 ? -20.062 -28.031 -34.375 1 85.25 589 GLU B N 1
ATOM 9836 C CA . GLU B 1 589 ? -20.859 -28.422 -33.188 1 85.25 589 GLU B CA 1
ATOM 9837 C C . GLU B 1 589 ? -20.375 -27.719 -31.938 1 85.25 589 GLU B C 1
ATOM 9839 O O . GLU B 1 589 ? -21.141 -27.562 -30.984 1 85.25 589 GLU B O 1
ATOM 9844 N N . SER B 1 590 ? -19.172 -27.312 -31.969 1 86.06 590 SER B N 1
ATOM 9845 C CA . SER B 1 590 ? -18.625 -26.719 -30.75 1 86.06 590 SER B CA 1
ATOM 9846 C C . SER B 1 590 ? -18.375 -25.234 -30.938 1 86.06 590 SER B C 1
ATOM 9848 O O . SER B 1 590 ? -18.047 -24.781 -32.031 1 86.06 590 SER B O 1
ATOM 9850 N N . THR B 1 591 ? -18.625 -24.484 -29.859 1 82.75 591 THR B N 1
ATOM 9851 C CA . THR B 1 591 ? -18.391 -23.031 -29.891 1 82.75 591 THR B CA 1
ATOM 9852 C C . THR B 1 591 ? -17.156 -22.672 -29.078 1 82.75 591 THR B C 1
ATOM 9854 O O . THR B 1 591 ? -16.875 -21.484 -28.859 1 82.75 591 THR B O 1
ATOM 9857 N N . ASP B 1 592 ? -16.344 -23.688 -28.75 1 84.06 592 ASP B N 1
ATOM 9858 C CA . ASP B 1 592 ? -15.18 -23.406 -27.906 1 84.06 592 ASP B CA 1
ATOM 9859 C C . ASP B 1 592 ? -14.07 -22.719 -28.703 1 84.06 592 ASP B C 1
ATOM 9861 O O . ASP B 1 592 ? -13.852 -23.047 -29.875 1 84.06 592 ASP B O 1
ATOM 9865 N N . SER B 1 593 ? -13.422 -21.766 -28.156 1 83 593 SER B N 1
ATOM 9866 C CA . SER B 1 593 ? -12.352 -21.047 -28.828 1 83 593 SER B CA 1
ATOM 9867 C C . SER B 1 593 ? -11.078 -21.875 -28.891 1 83 593 SER B C 1
ATOM 9869 O O . SER B 1 593 ? -10.234 -21.656 -29.766 1 83 593 SER B O 1
ATOM 9871 N N . GLU B 1 594 ? -10.898 -22.734 -27.953 1 87.31 594 GLU B N 1
ATOM 9872 C CA . GLU B 1 594 ? -9.742 -23.625 -27.922 1 87.31 594 GLU B CA 1
ATOM 9873 C C . GLU B 1 594 ? -10.164 -25.062 -27.719 1 87.31 594 GLU B C 1
ATOM 9875 O O . GLU B 1 594 ? -10.953 -25.375 -26.812 1 87.31 594 GLU B O 1
ATOM 9880 N N . LEU B 1 595 ? -9.688 -25.906 -28.609 1 88.94 595 LEU B N 1
ATOM 9881 C CA . LEU B 1 595 ? -10.062 -27.328 -28.547 1 88.94 595 LEU B CA 1
ATOM 9882 C C . LEU B 1 595 ? -8.867 -28.188 -28.141 1 88.94 595 LEU B C 1
ATOM 9884 O O . LEU B 1 595 ? -7.773 -28.031 -28.688 1 88.94 595 LEU B O 1
ATOM 9888 N N . PRO B 1 596 ? -9.102 -28.984 -27.141 1 90.75 596 PRO B N 1
ATOM 9889 C CA . PRO B 1 596 ? -8.023 -29.891 -26.75 1 90.75 596 PRO B CA 1
ATOM 9890 C C . PRO B 1 596 ? -7.809 -31.016 -27.766 1 90.75 596 PRO B C 1
ATOM 9892 O O . PRO B 1 596 ? -8.766 -31.484 -28.375 1 90.75 596 PRO B O 1
ATOM 9895 N N . VAL B 1 597 ? -6.559 -31.359 -27.969 1 91.06 597 VAL B N 1
ATOM 9896 C CA . VAL B 1 597 ? -6.172 -32.438 -28.859 1 91.06 597 VAL B CA 1
ATOM 9897 C C . VAL B 1 597 ? -5.613 -33.594 -28.031 1 91.06 597 VAL B C 1
ATOM 9899 O O . VAL B 1 597 ? -4.703 -33.406 -27.219 1 91.06 597 VAL B O 1
ATOM 9902 N N . VAL B 1 598 ? -6.215 -34.781 -28.234 1 91.12 598 VAL B N 1
ATOM 9903 C CA . VAL B 1 598 ? -5.766 -35.969 -27.516 1 91.12 598 VAL B CA 1
ATOM 9904 C C . VAL B 1 598 ? -5.129 -36.969 -28.484 1 91.12 598 VAL B C 1
ATOM 9906 O O . VAL B 1 598 ? -5.312 -36.844 -29.703 1 91.12 598 VAL B O 1
ATOM 9909 N N . GLU B 1 599 ? -4.324 -37.812 -28.016 1 88.06 599 GLU B N 1
ATOM 9910 C CA . GLU B 1 599 ? -3.652 -38.812 -28.844 1 88.06 599 GLU B CA 1
ATOM 9911 C C . GLU B 1 599 ? -4.66 -39.75 -29.516 1 88.06 599 GLU B C 1
ATOM 9913 O O . GLU B 1 599 ? -4.629 -39.938 -30.734 1 88.06 599 GLU B O 1
ATOM 9918 N N . SER B 1 600 ? -5.398 -40.406 -28.734 1 88.19 600 SER B N 1
ATOM 9919 C CA . SER B 1 600 ? -6.492 -41.25 -29.219 1 88.19 600 SER B CA 1
ATOM 9920 C C . SER B 1 600 ? -7.695 -41.156 -28.281 1 88.19 600 SER B C 1
ATOM 9922 O O . SER B 1 600 ? -7.559 -40.812 -27.109 1 88.19 600 SER B O 1
ATOM 9924 N N . ARG B 1 601 ? -8.836 -41.438 -28.781 1 83.94 601 ARG B N 1
ATOM 9925 C CA . ARG B 1 601 ? -10.047 -41.406 -27.953 1 83.94 601 ARG B CA 1
ATOM 9926 C C . ARG B 1 601 ? -9.992 -42.438 -26.859 1 83.94 601 ARG B C 1
ATOM 9928 O O . ARG B 1 601 ? -10.586 -42.281 -25.781 1 83.94 601 ARG B O 1
ATOM 9935 N N . ASP B 1 602 ? -9.211 -43.438 -27.125 1 83.56 602 ASP B N 1
ATOM 9936 C CA . ASP B 1 602 ? -9.102 -44.5 -26.125 1 83.56 602 ASP B CA 1
ATOM 9937 C C . ASP B 1 602 ? -8.125 -44.125 -25.016 1 83.56 602 ASP B C 1
ATOM 9939 O O . ASP B 1 602 ? -8.414 -44.312 -23.828 1 83.56 602 ASP B O 1
ATOM 9943 N N . SER B 1 603 ? -7.027 -43.531 -25.391 1 82.62 603 SER B N 1
ATOM 9944 C CA . SER B 1 603 ? -6.027 -43.188 -24.391 1 82.62 603 SER B CA 1
ATOM 9945 C C . SER B 1 603 ? -6.367 -41.844 -23.719 1 82.62 603 SER B C 1
ATOM 9947 O O . SER B 1 603 ? -6.09 -41.656 -22.531 1 82.62 603 SER B O 1
ATOM 9949 N N . SER B 1 604 ? -6.984 -40.938 -24.375 1 87.25 604 SER B N 1
ATOM 9950 C CA . SER B 1 604 ? -7.422 -39.625 -23.938 1 87.25 604 SER B CA 1
ATOM 9951 C C . SER B 1 604 ? -6.266 -38.812 -23.344 1 87.25 604 SER B C 1
ATOM 9953 O O . SER B 1 604 ? -6.465 -38.031 -22.438 1 87.25 604 SER B O 1
ATOM 9955 N N . VAL B 1 605 ? -5.012 -39.156 -23.781 1 87.75 605 VAL B N 1
ATOM 9956 C CA . VAL B 1 605 ? -3.846 -38.406 -23.328 1 87.75 605 VAL B CA 1
ATOM 9957 C C . VAL B 1 605 ? -3.822 -37.031 -24 1 87.75 605 VAL B C 1
ATOM 9959 O O . VAL B 1 605 ? -3.9 -36.938 -25.234 1 87.75 605 VAL B O 1
ATOM 9962 N N . LEU B 1 606 ? -3.707 -36.031 -23.203 1 88.94 606 LEU B N 1
ATOM 9963 C CA . LEU B 1 606 ? -3.762 -34.688 -23.719 1 88.94 606 LEU B CA 1
ATOM 9964 C C . LEU B 1 606 ? -2.436 -34.281 -24.359 1 88.94 606 LEU B C 1
ATOM 9966 O O . LEU B 1 606 ? -1.387 -34.344 -23.719 1 88.94 606 LEU B O 1
ATOM 9970 N N . LEU B 1 607 ? -2.477 -33.844 -25.609 1 85.94 607 LEU B N 1
ATOM 9971 C CA . LEU B 1 607 ? -1.276 -33.438 -26.328 1 85.94 607 LEU B CA 1
ATOM 9972 C C . LEU B 1 607 ? -1.149 -31.922 -26.344 1 85.94 607 LEU B C 1
ATOM 9974 O O . LEU B 1 607 ? -0.039 -31.375 -26.297 1 85.94 607 LEU B O 1
ATOM 9978 N N . GLY B 1 608 ? -2.201 -31.266 -26.375 1 88.56 608 GLY B N 1
ATOM 9979 C CA . GLY B 1 608 ? -2.211 -29.812 -26.469 1 88.56 608 GLY B CA 1
ATOM 9980 C C . GLY B 1 608 ? -3.562 -29.25 -26.875 1 88.56 608 GLY B C 1
ATOM 9981 O O . GLY B 1 608 ? -4.602 -29.844 -26.562 1 88.56 608 GLY B O 1
ATOM 9982 N N . THR B 1 609 ? -3.445 -28.016 -27.344 1 88.81 609 THR B N 1
ATOM 9983 C CA . THR B 1 609 ? -4.676 -27.359 -27.766 1 88.81 609 THR B CA 1
ATOM 9984 C C . THR B 1 609 ? -4.492 -26.672 -29.125 1 88.81 609 THR B C 1
ATOM 9986 O O . THR B 1 609 ? -3.361 -26.438 -29.562 1 88.81 609 THR B O 1
ATOM 9989 N N . ILE B 1 610 ? -5.531 -26.562 -29.891 1 88.56 610 ILE B N 1
ATOM 9990 C CA . ILE B 1 610 ? -5.547 -25.812 -31.141 1 88.56 610 ILE B CA 1
ATOM 9991 C C . ILE B 1 610 ? -6.617 -24.719 -31.078 1 88.56 610 ILE B C 1
ATOM 9993 O O . ILE B 1 610 ? -7.734 -24.969 -30.625 1 88.56 610 ILE B O 1
ATOM 9997 N N . ASN B 1 611 ? -6.207 -23.594 -31.406 1 88.44 611 ASN B N 1
ATOM 9998 C CA . ASN B 1 611 ? -7.164 -22.5 -31.438 1 88.44 611 ASN B CA 1
ATOM 9999 C C . ASN B 1 611 ? -8.141 -22.641 -32.594 1 88.44 611 ASN B C 1
ATOM 10001 O O . ASN B 1 611 ? -7.754 -23.062 -33.688 1 88.44 611 ASN B O 1
ATOM 10005 N N . ARG B 1 612 ? -9.312 -22.281 -32.375 1 87.62 612 ARG B N 1
ATOM 10006 C CA . ARG B 1 612 ? -10.359 -22.406 -33.406 1 87.62 612 ARG B CA 1
ATOM 10007 C C . ARG B 1 612 ? -10 -21.625 -34.656 1 87.62 612 ARG B C 1
ATOM 10009 O O . ARG B 1 612 ? -10.234 -22.094 -35.781 1 87.62 612 ARG B O 1
ATOM 10016 N N . SER B 1 613 ? -9.406 -20.422 -34.5 1 86.62 613 SER B N 1
ATOM 10017 C CA . SER B 1 613 ? -9.023 -19.609 -35.656 1 86.62 613 SER B CA 1
ATOM 10018 C C . SER B 1 613 ? -7.957 -20.297 -36.5 1 86.62 613 SER B C 1
ATOM 10020 O O . SER B 1 613 ? -8.008 -20.266 -37.719 1 86.62 613 SER B O 1
ATOM 10022 N N . GLN B 1 614 ? -7.113 -20.906 -35.812 1 86 614 GLN B N 1
ATOM 10023 C CA . GLN B 1 614 ? -6.07 -21.641 -36.531 1 86 614 GLN B CA 1
ATOM 10024 C C . GLN B 1 614 ? -6.641 -22.859 -37.25 1 86 614 GLN B C 1
ATOM 10026 O O . GLN B 1 614 ? -6.211 -23.188 -38.375 1 86 614 GLN B O 1
ATOM 10031 N N . LEU B 1 615 ? -7.52 -23.484 -36.625 1 86.81 615 LEU B N 1
ATOM 10032 C CA . LEU B 1 615 ? -8.156 -24.656 -37.188 1 86.81 615 LEU B CA 1
ATOM 10033 C C . LEU B 1 615 ? -8.953 -24.281 -38.438 1 86.81 615 LEU B C 1
ATOM 10035 O O . LEU B 1 615 ? -8.938 -25 -39.438 1 86.81 615 LEU B O 1
ATOM 10039 N N . ARG B 1 616 ? -9.609 -23.156 -38.344 1 87.25 616 ARG B N 1
ATOM 10040 C CA . ARG B 1 616 ? -10.383 -22.672 -39.5 1 87.25 616 ARG B CA 1
ATOM 10041 C C . ARG B 1 616 ? -9.477 -22.297 -40.656 1 87.25 616 ARG B C 1
ATOM 10043 O O . ARG B 1 616 ? -9.812 -22.547 -41.812 1 87.25 616 ARG B O 1
ATOM 10050 N N . GLU B 1 617 ? -8.461 -21.688 -40.312 1 87.38 617 GLU B N 1
ATOM 10051 C CA . GLU B 1 617 ? -7.496 -21.312 -41.344 1 87.38 617 GLU B CA 1
ATOM 10052 C C . GLU B 1 617 ? -6.902 -22.547 -42.031 1 87.38 617 GLU B C 1
ATOM 10054 O O . GLU B 1 617 ? -6.699 -22.562 -43.25 1 87.38 617 GLU B O 1
ATOM 10059 N N . CYS B 1 618 ? -6.625 -23.453 -41.219 1 85.12 618 CYS B N 1
ATOM 10060 C CA . CYS B 1 618 ? -6.055 -24.688 -41.75 1 85.12 618 CYS B CA 1
ATOM 10061 C C . CYS B 1 618 ? -7.062 -25.422 -42.625 1 85.12 618 CYS B C 1
ATOM 10063 O O . CYS B 1 618 ? -6.691 -26.016 -43.656 1 85.12 618 CYS B O 1
ATOM 10065 N N . LEU B 1 619 ? -8.312 -25.422 -42.312 1 85 619 LEU B N 1
ATOM 10066 C CA . LEU B 1 619 ? -9.359 -26.078 -43.094 1 85 619 LEU B CA 1
ATOM 10067 C C . LEU B 1 619 ? -9.594 -25.359 -44.406 1 85 619 LEU B C 1
ATOM 10069 O O . LEU B 1 619 ? -9.859 -26 -45.438 1 85 619 LEU B O 1
ATOM 10073 N N . LEU B 1 620 ? -9.414 -24.031 -44.344 1 84.62 620 LEU B N 1
ATOM 10074 C CA . LEU B 1 620 ? -9.602 -23.25 -45.562 1 84.62 620 LEU B CA 1
ATOM 10075 C C . LEU B 1 620 ? -8.438 -23.453 -46.531 1 84.62 620 LEU B C 1
ATOM 10077 O O . LEU B 1 620 ? -8.625 -23.469 -47.75 1 84.62 620 LEU B O 1
ATOM 10081 N N . GLU B 1 621 ? -7.328 -23.531 -45.969 1 83.56 621 GLU B N 1
ATOM 10082 C CA . GLU B 1 621 ? -6.145 -23.719 -46.781 1 83.56 621 GLU B CA 1
ATOM 10083 C C . GLU B 1 621 ? -6.156 -25.094 -47.469 1 83.56 621 GLU B C 1
ATOM 10085 O O . GLU B 1 621 ? -5.625 -25.25 -48.562 1 83.56 621 GLU B O 1
ATOM 10090 N N . HIS B 1 622 ? -6.695 -26.062 -46.875 1 79.94 622 HIS B N 1
ATOM 10091 C CA . HIS B 1 622 ? -6.652 -27.422 -47.406 1 79.94 622 HIS B CA 1
ATOM 10092 C C . HIS B 1 622 ? -8.031 -27.875 -47.875 1 79.94 622 HIS B C 1
ATOM 10094 O O . HIS B 1 622 ? -8.344 -29.062 -47.875 1 79.94 622 HIS B O 1
ATOM 10100 N N . ARG B 1 623 ? -8.844 -26.953 -48.125 1 74.56 623 ARG B N 1
ATOM 10101 C CA . ARG B 1 623 ? -10.203 -27.266 -48.562 1 74.56 623 ARG B CA 1
ATOM 10102 C C . ARG B 1 623 ? -10.188 -28.094 -49.844 1 74.56 623 ARG B C 1
ATOM 10104 O O . ARG B 1 623 ? -11.023 -28.984 -50.031 1 74.56 623 ARG B O 1
ATOM 10111 N N . ASN B 1 624 ? -9.195 -27.688 -50.812 1 69.12 624 ASN B N 1
ATOM 10112 C CA . ASN B 1 624 ? -9.164 -28.312 -52.125 1 69.12 624 ASN B CA 1
ATOM 10113 C C . ASN B 1 624 ? -8.406 -29.625 -52.094 1 69.12 624 ASN B C 1
ATOM 10115 O O . ASN B 1 624 ? -8.367 -30.359 -53.094 1 69.12 624 ASN B O 1
ATOM 10119 N N . GLU B 1 625 ? -7.676 -29.797 -51.094 1 65.25 625 GLU B N 1
ATOM 10120 C CA . GLU B 1 625 ? -6.898 -31.031 -51.062 1 65.25 625 GLU B CA 1
ATOM 10121 C C . GLU B 1 625 ? -7.727 -32.188 -50.5 1 65.25 625 GLU B C 1
ATOM 10123 O O . GLU B 1 625 ? -8.828 -31.984 -50 1 65.25 625 GLU B O 1
ATOM 10128 N N . ASP B 1 626 ? -7.16 -33.469 -50.656 1 60.56 626 ASP B N 1
ATOM 10129 C CA . ASP B 1 626 ? -7.793 -34.75 -50.312 1 60.56 626 ASP B CA 1
ATOM 10130 C C . ASP B 1 626 ? -8.273 -34.719 -48.844 1 60.56 626 ASP B C 1
ATOM 10132 O O . ASP B 1 626 ? -7.5 -34.406 -47.938 1 60.56 626 ASP B O 1
ATOM 10136 N N . SER B 1 627 ? -9.562 -34.562 -48.562 1 64 627 SER B N 1
ATOM 10137 C CA . SER B 1 627 ? -10.336 -34.594 -47.344 1 64 627 SER B CA 1
ATOM 10138 C C . SER B 1 627 ? -9.797 -35.688 -46.375 1 64 627 SER B C 1
ATOM 10140 O O . SER B 1 627 ? -10.203 -35.75 -45.219 1 64 627 SER B O 1
ATOM 10142 N N . CYS B 1 628 ? -8.695 -36.438 -46.781 1 66.75 628 CYS B N 1
ATOM 10143 C CA . CYS B 1 628 ? -8.25 -37.562 -45.969 1 66.75 628 CYS B CA 1
ATOM 10144 C C . CYS B 1 628 ? -7 -37.188 -45.156 1 66.75 628 CYS B C 1
ATOM 10146 O O . CYS B 1 628 ? -6.438 -38.031 -44.469 1 66.75 628 CYS B O 1
ATOM 10148 N N . LYS B 1 629 ? -6.613 -35.938 -45.188 1 81.25 629 LYS B N 1
ATOM 10149 C CA . LYS B 1 629 ? -5.422 -35.594 -44.406 1 81.25 629 LYS B CA 1
ATOM 10150 C C . LYS B 1 629 ? -5.734 -35.531 -42.938 1 81.25 629 LYS B C 1
ATOM 10152 O O . LYS B 1 629 ? -6.863 -35.219 -42.531 1 81.25 629 LYS B O 1
ATOM 10157 N N . GLN B 1 630 ? -4.719 -35.969 -42.188 1 84.19 630 GLN B N 1
ATOM 10158 C CA . GLN B 1 630 ? -4.863 -36 -40.75 1 84.19 630 GLN B CA 1
ATOM 10159 C C . GLN B 1 630 ? -4.504 -34.656 -40.125 1 84.19 630 GLN B C 1
ATOM 10161 O O . GLN B 1 630 ? -3.768 -33.875 -40.688 1 84.19 630 GLN B O 1
ATOM 10166 N N . LEU B 1 631 ? -5.125 -34.375 -38.969 1 86.94 631 LEU B N 1
ATOM 10167 C CA . LEU B 1 631 ? -4.953 -33.125 -38.25 1 86.94 631 LEU B CA 1
ATOM 10168 C C . LEU B 1 631 ? -3.482 -32.875 -37.938 1 86.94 631 LEU B C 1
ATOM 10170 O O . LEU B 1 631 ? -3.006 -31.75 -38.031 1 86.94 631 LEU B O 1
ATOM 10174 N N . GLU B 1 632 ? -2.699 -33.875 -37.531 1 82.5 632 GLU B N 1
ATOM 10175 C CA . GLU B 1 632 ? -1.303 -33.75 -37.125 1 82.5 632 GLU B CA 1
ATOM 10176 C C . GLU B 1 632 ? -0.439 -33.219 -38.281 1 82.5 632 GLU B C 1
ATOM 10178 O O . GLU B 1 632 ? 0.584 -32.562 -38.062 1 82.5 632 GLU B O 1
ATOM 10183 N N . GLU B 1 633 ? -0.892 -33.438 -39.5 1 80.12 633 GLU B N 1
ATOM 10184 C CA . GLU B 1 633 ? -0.11 -33.062 -40.656 1 80.12 633 GLU B CA 1
ATOM 10185 C C . GLU B 1 633 ? -0.347 -31.625 -41.062 1 80.12 633 GLU B C 1
ATOM 10187 O O . GLU B 1 633 ? 0.481 -31.016 -41.719 1 80.12 633 GLU B O 1
ATOM 10192 N N . VAL B 1 634 ? -1.399 -31.172 -40.594 1 79.56 634 VAL B N 1
ATOM 10193 C CA . VAL B 1 634 ? -1.797 -29.875 -41.156 1 79.56 634 VAL B CA 1
ATOM 10194 C C . VAL B 1 634 ? -1.644 -28.797 -40.094 1 79.56 634 VAL B C 1
ATOM 10196 O O . VAL B 1 634 ? -1.307 -27.641 -40.406 1 79.56 634 VAL B O 1
ATOM 10199 N N . CYS B 1 635 ? -1.969 -29.078 -38.875 1 82.88 635 CYS B N 1
ATOM 10200 C CA . CYS B 1 635 ? -2.002 -28.047 -37.844 1 82.88 635 CYS B CA 1
ATOM 10201 C C . CYS B 1 635 ? -0.99 -28.328 -36.75 1 82.88 635 CYS B C 1
ATOM 10203 O O . CYS B 1 635 ? -0.745 -29.484 -36.406 1 82.88 635 CYS B O 1
ATOM 10205 N N . CYS B 1 636 ? -0.394 -27.234 -36.25 1 83 636 CYS B N 1
ATOM 10206 C CA . CYS B 1 636 ? 0.528 -27.344 -35.125 1 83 636 CYS B CA 1
ATOM 10207 C C . CYS B 1 636 ? -0.217 -27.266 -33.781 1 83 636 CYS B C 1
ATOM 10209 O O . CYS B 1 636 ? -0.989 -26.328 -33.562 1 83 636 CYS B O 1
ATOM 10211 N N . VAL B 1 637 ? -0.085 -28.328 -33.062 1 85.31 637 VAL B N 1
ATOM 10212 C CA . VAL B 1 637 ? -0.699 -28.391 -31.734 1 85.31 637 VAL B CA 1
ATOM 10213 C C . VAL B 1 637 ? 0.115 -27.562 -30.75 1 85.31 637 VAL B C 1
ATOM 10215 O O . VAL B 1 637 ? 1.328 -27.75 -30.625 1 85.31 637 VAL B O 1
ATOM 10218 N N . GLN B 1 638 ? -0.548 -26.625 -30.156 1 82.31 638 GLN B N 1
ATOM 10219 C CA . GLN B 1 638 ? 0.106 -25.828 -29.125 1 82.31 638 GLN B CA 1
ATOM 10220 C C . GLN B 1 638 ? 0.113 -26.578 -27.797 1 82.31 638 GLN B C 1
ATOM 10222 O O . GLN B 1 638 ? -0.938 -26.984 -27.297 1 82.31 638 GLN B O 1
ATOM 10227 N N . PRO B 1 639 ? 1.208 -26.719 -27.281 1 81.38 639 PRO B N 1
ATOM 10228 C CA . PRO B 1 639 ? 1.268 -27.438 -26 1 81.38 639 PRO B CA 1
ATOM 10229 C C . PRO B 1 639 ? 0.63 -26.672 -24.859 1 81.38 639 PRO B C 1
ATOM 10231 O O . PRO B 1 639 ? 0.643 -25.438 -24.859 1 81.38 639 PRO B O 1
ATOM 10234 N N . VAL B 1 640 ? 0.019 -27.438 -23.969 1 80.5 640 VAL B N 1
ATOM 10235 C CA . VAL B 1 640 ? -0.545 -26.859 -22.75 1 80.5 640 VAL B CA 1
ATOM 10236 C C . VAL B 1 640 ? 0.559 -26.641 -21.719 1 80.5 640 VAL B C 1
ATOM 10238 O O . VAL B 1 640 ? 1.363 -27.531 -21.469 1 80.5 640 VAL B O 1
ATOM 10241 N N . ARG B 1 641 ? 0.538 -25.484 -21.156 1 78.5 641 ARG B N 1
ATOM 10242 C CA . ARG B 1 641 ? 1.651 -25.109 -20.297 1 78.5 641 ARG B CA 1
ATOM 10243 C C . ARG B 1 641 ? 1.392 -25.531 -18.859 1 78.5 641 ARG B C 1
ATOM 10245 O O . ARG B 1 641 ? 2.332 -25.719 -18.078 1 78.5 641 ARG B O 1
ATOM 10252 N N . LEU B 1 642 ? 0.1 -25.688 -18.484 1 84.69 642 LEU B N 1
ATOM 10253 C CA . LEU B 1 642 ? -0.238 -25.938 -17.094 1 84.69 642 LEU B CA 1
ATOM 10254 C C . LEU B 1 642 ? -1.379 -26.953 -16.984 1 84.69 642 LEU B C 1
ATOM 10256 O O . LEU B 1 642 ? -2.352 -26.875 -17.734 1 84.69 642 LEU B O 1
ATOM 10260 N N . HIS B 1 643 ? -1.119 -27.969 -16.141 1 86.25 643 HIS B N 1
ATOM 10261 C CA . HIS B 1 643 ? -2.141 -28.969 -15.867 1 86.25 643 HIS B CA 1
ATOM 10262 C C . HIS B 1 643 ? -2.465 -29.031 -14.383 1 86.25 643 HIS B C 1
ATOM 10264 O O . HIS B 1 643 ? -1.57 -28.922 -13.539 1 86.25 643 HIS B O 1
ATOM 10270 N N . LEU B 1 644 ? -3.758 -29.109 -14.172 1 88.75 644 LEU B N 1
ATOM 10271 C CA . LEU B 1 644 ? -4.188 -29.375 -12.805 1 88.75 644 LEU B CA 1
ATOM 10272 C C . LEU B 1 644 ? -4.699 -30.812 -12.672 1 88.75 644 LEU B C 1
ATOM 10274 O O . LEU B 1 644 ? -4.996 -31.469 -13.68 1 88.75 644 LEU B O 1
ATOM 10278 N N . THR B 1 645 ? -4.637 -31.344 -11.484 1 88.06 645 THR B N 1
ATOM 10279 C CA . THR B 1 645 ? -5.16 -32.688 -11.203 1 88.06 645 THR B CA 1
ATOM 10280 C C . THR B 1 645 ? -6.512 -32.594 -10.5 1 88.06 645 THR B C 1
ATOM 10282 O O . THR B 1 645 ? -6.883 -31.531 -9.984 1 88.06 645 THR B O 1
ATOM 10285 N N . PRO B 1 646 ? -7.234 -33.625 -10.555 1 87.81 646 PRO B N 1
ATOM 10286 C CA . PRO B 1 646 ? -8.539 -33.625 -9.883 1 87.81 646 PRO B CA 1
ATOM 10287 C C . PRO B 1 646 ? -8.43 -33.406 -8.375 1 87.81 646 PRO B C 1
ATOM 10289 O O . PRO B 1 646 ? -9.398 -33 -7.734 1 87.81 646 PRO B O 1
ATOM 10292 N N . ASP B 1 647 ? -7.328 -33.562 -7.844 1 88.12 647 ASP B N 1
ATOM 10293 C CA . ASP B 1 647 ? -7.141 -33.406 -6.402 1 88.12 647 ASP B CA 1
ATOM 10294 C C . ASP B 1 647 ? -6.793 -31.969 -6.039 1 88.12 647 ASP B C 1
ATOM 10296 O O . ASP B 1 647 ? -6.754 -31.609 -4.859 1 88.12 647 ASP B O 1
ATOM 10300 N N . SER B 1 648 ? -6.652 -31.172 -7.066 1 88.81 648 SER B N 1
ATOM 10301 C CA . SER B 1 648 ? -6.422 -29.75 -6.797 1 88.81 648 SER B CA 1
ATOM 10302 C C . SER B 1 648 ? -7.66 -29.094 -6.188 1 88.81 648 SER B C 1
ATOM 10304 O O . SER B 1 648 ? -8.781 -29.562 -6.395 1 88.81 648 SER B O 1
ATOM 10306 N N . THR B 1 649 ? -7.438 -28.141 -5.375 1 90.62 649 THR B N 1
ATOM 10307 C CA . THR B 1 649 ? -8.547 -27.438 -4.738 1 90.62 649 THR B CA 1
ATOM 10308 C C . THR B 1 649 ? -9.086 -26.328 -5.645 1 90.62 649 THR B C 1
ATOM 10310 O O . THR B 1 649 ? -8.383 -25.875 -6.547 1 90.62 649 THR B O 1
ATOM 10313 N N . VAL B 1 650 ? -10.328 -26 -5.336 1 91.44 650 VAL B N 1
ATOM 10314 C CA . VAL B 1 650 ? -10.953 -24.906 -6.07 1 91.44 650 VAL B CA 1
ATOM 10315 C C . VAL B 1 650 ? -10.203 -23.609 -5.809 1 91.44 650 VAL B C 1
ATOM 10317 O O . VAL B 1 650 ? -10.023 -22.797 -6.715 1 91.44 650 VAL B O 1
ATOM 10320 N N . LYS B 1 651 ? -9.773 -23.438 -4.59 1 89.69 651 LYS B N 1
ATOM 10321 C CA . LYS B 1 651 ? -9.016 -22.25 -4.223 1 89.69 651 LYS B CA 1
ATOM 10322 C C . LYS B 1 651 ? -7.73 -22.141 -5.039 1 89.69 651 LYS B C 1
ATOM 10324 O O . LYS B 1 651 ? -7.402 -21.062 -5.547 1 89.69 651 LYS B O 1
ATOM 10329 N N . GLN B 1 652 ? -7.074 -23.203 -5.238 1 87 652 GLN B N 1
ATOM 10330 C CA . GLN B 1 652 ? -5.828 -23.219 -6 1 87 652 GLN B CA 1
ATOM 10331 C C . GLN B 1 652 ? -6.082 -22.906 -7.473 1 87 652 GLN B C 1
ATOM 10333 O O . GLN B 1 652 ? -5.328 -22.156 -8.086 1 87 652 GLN B O 1
ATOM 10338 N N . ALA B 1 653 ? -7.086 -23.547 -7.953 1 88.38 653 ALA B N 1
ATOM 10339 C CA . ALA B 1 653 ? -7.43 -23.328 -9.352 1 88.38 653 ALA B CA 1
ATOM 10340 C C . ALA B 1 653 ? -7.773 -21.859 -9.602 1 88.38 653 ALA B C 1
ATOM 10342 O O . ALA B 1 653 ? -7.328 -21.266 -10.594 1 88.38 653 ALA B O 1
ATOM 10343 N N . HIS B 1 654 ? -8.555 -21.375 -8.695 1 88.69 654 HIS B N 1
ATOM 10344 C CA . HIS B 1 654 ? -8.961 -19.969 -8.82 1 88.69 654 HIS B CA 1
ATOM 10345 C C . HIS B 1 654 ? -7.754 -19.047 -8.742 1 88.69 654 HIS B C 1
ATOM 10347 O O . HIS B 1 654 ? -7.652 -18.078 -9.5 1 88.69 654 HIS B O 1
ATOM 10353 N N . CYS B 1 655 ? -6.879 -19.281 -7.855 1 84.19 655 CYS B N 1
ATOM 10354 C CA . CYS B 1 655 ? -5.68 -18.469 -7.676 1 84.19 655 CYS B CA 1
ATOM 10355 C C . CYS B 1 655 ? -4.789 -18.531 -8.914 1 84.19 655 CYS B C 1
ATOM 10357 O O . CYS B 1 655 ? -4.285 -17.5 -9.367 1 84.19 655 CYS B O 1
ATOM 10359 N N . ILE B 1 656 ? -4.609 -19.703 -9.453 1 84.25 656 ILE B N 1
ATOM 10360 C CA . ILE B 1 656 ? -3.744 -19.891 -10.617 1 84.25 656 ILE B CA 1
ATOM 10361 C C . ILE B 1 656 ? -4.332 -19.172 -11.828 1 84.25 656 ILE B C 1
ATOM 10363 O O . ILE B 1 656 ? -3.613 -18.5 -12.562 1 84.25 656 ILE B O 1
ATOM 10367 N N . MET B 1 657 ? -5.605 -19.328 -11.977 1 83.44 657 MET B N 1
ATOM 10368 C CA . MET B 1 657 ? -6.258 -18.672 -13.102 1 83.44 657 MET B CA 1
ATOM 10369 C C . MET B 1 657 ? -6.145 -17.156 -12.984 1 83.44 657 MET B C 1
ATOM 10371 O O . MET B 1 657 ? -5.934 -16.469 -13.984 1 83.44 657 MET B O 1
ATOM 10375 N N . SER B 1 658 ? -6.262 -16.703 -11.82 1 78.62 658 SER B N 1
ATOM 10376 C CA . SER B 1 658 ? -6.246 -15.258 -11.586 1 78.62 658 SER B CA 1
ATOM 10377 C C . SER B 1 658 ? -4.852 -14.68 -11.812 1 78.62 658 SER B C 1
ATOM 10379 O O . SER B 1 658 ? -4.711 -13.594 -12.391 1 78.62 658 SER B O 1
ATOM 10381 N N . ILE B 1 659 ? -3.871 -15.344 -11.43 1 74 659 ILE B N 1
ATOM 10382 C CA . ILE B 1 659 ? -2.518 -14.805 -11.445 1 74 659 ILE B CA 1
ATOM 10383 C C . ILE B 1 659 ? -1.899 -15 -12.828 1 74 659 ILE B C 1
ATOM 10385 O O . ILE B 1 659 ? -1.167 -14.133 -13.32 1 74 659 ILE B O 1
ATOM 10389 N N . THR B 1 660 ? -2.154 -16.156 -13.5 1 74.69 660 THR B N 1
ATOM 10390 C CA . THR B 1 660 ? -1.549 -16.453 -14.789 1 74.69 660 THR B CA 1
ATOM 10391 C C . THR B 1 660 ? -2.363 -15.82 -15.922 1 74.69 660 THR B C 1
ATOM 10393 O O . THR B 1 660 ? -1.862 -15.648 -17.031 1 74.69 660 THR B O 1
ATOM 10396 N N . GLY B 1 661 ? -3.553 -15.508 -15.633 1 72.56 661 GLY B N 1
ATOM 10397 C CA . GLY B 1 661 ? -4.402 -14.914 -16.656 1 72.56 661 GLY B CA 1
ATOM 10398 C C . GLY B 1 661 ? -4.93 -15.93 -17.656 1 72.56 661 GLY B C 1
ATOM 10399 O O . GLY B 1 661 ? -5.41 -15.555 -18.734 1 72.56 661 GLY B O 1
ATOM 10400 N N . GLU B 1 662 ? -4.793 -17.203 -17.281 1 77.81 662 GLU B N 1
ATOM 10401 C CA . GLU B 1 662 ? -5.289 -18.234 -18.172 1 77.81 662 GLU B CA 1
ATOM 10402 C C . GLU B 1 662 ? -6.812 -18.266 -18.188 1 77.81 662 GLU B C 1
ATOM 10404 O O . GLU B 1 662 ? -7.457 -18.078 -17.156 1 77.81 662 GLU B O 1
ATOM 10409 N N . GLN B 1 663 ? -7.336 -18.469 -19.375 1 79.88 663 GLN B N 1
ATOM 10410 C CA . GLN B 1 663 ? -8.789 -18.484 -19.516 1 79.88 663 GLN B CA 1
ATOM 10411 C C . GLN B 1 663 ? -9.352 -19.875 -19.25 1 79.88 663 GLN B C 1
ATOM 10413 O O . GLN B 1 663 ? -10.531 -20.031 -18.938 1 79.88 663 GLN B O 1
ATOM 10418 N N . ARG B 1 664 ? -8.414 -20.812 -19.453 1 86 664 ARG B N 1
ATOM 10419 C CA . ARG B 1 664 ? -8.844 -22.203 -19.25 1 86 664 ARG B CA 1
ATOM 10420 C C . ARG B 1 664 ? -7.738 -23.031 -18.609 1 86 664 ARG B C 1
ATOM 10422 O O . ARG B 1 664 ? -6.555 -22.781 -18.844 1 86 664 ARG B O 1
ATOM 10429 N N . LEU B 1 665 ? -8.195 -23.891 -17.75 1 88.44 665 LEU B N 1
ATOM 10430 C CA . LEU B 1 665 ? -7.293 -24.859 -17.141 1 88.44 665 LEU B CA 1
ATOM 10431 C C . LEU B 1 665 ? -7.723 -26.281 -17.453 1 88.44 665 LEU B C 1
ATOM 10433 O O . LEU B 1 665 ? -8.914 -26.594 -17.453 1 88.44 665 LEU B O 1
ATOM 10437 N N . PHE B 1 666 ? -6.734 -27.094 -17.812 1 89.62 666 PHE B N 1
ATOM 10438 C CA . PHE B 1 666 ? -7.016 -28.484 -18.125 1 89.62 666 PHE B CA 1
ATOM 10439 C C . PHE B 1 666 ? -6.715 -29.391 -16.938 1 89.62 666 PHE B C 1
ATOM 10441 O O . PHE B 1 666 ? -5.688 -29.219 -16.266 1 89.62 666 PHE B O 1
ATOM 10448 N N . ILE B 1 667 ? -7.688 -30.219 -16.688 1 91.25 667 ILE B N 1
ATOM 10449 C CA . ILE B 1 667 ? -7.539 -31.188 -15.609 1 91.25 667 ILE B CA 1
ATOM 10450 C C . ILE B 1 667 ? -7.133 -32.562 -16.188 1 91.25 667 ILE B C 1
ATOM 10452 O O . ILE B 1 667 ? -7.828 -33.094 -17.031 1 91.25 667 ILE B O 1
ATOM 10456 N N . THR B 1 668 ? -5.996 -33 -15.75 1 89 668 THR B N 1
ATOM 10457 C CA . THR B 1 668 ? -5.492 -34.281 -16.266 1 89 668 THR B CA 1
ATOM 10458 C C . THR B 1 668 ? -5.164 -35.219 -15.117 1 89 668 THR B C 1
ATOM 10460 O O . THR B 1 668 ? -4.832 -34.781 -14.016 1 89 668 THR B O 1
ATOM 10463 N N . GLU B 1 669 ? -5.461 -36.438 -15.312 1 85.81 669 GLU B N 1
ATOM 10464 C CA . GLU B 1 669 ? -5.066 -37.5 -14.414 1 85.81 669 GLU B CA 1
ATOM 10465 C C . GLU B 1 669 ? -4.18 -38.531 -15.125 1 85.81 669 GLU B C 1
ATOM 10467 O O . GLU B 1 669 ? -4.633 -39.219 -16.047 1 85.81 669 GLU B O 1
ATOM 10472 N N . SER B 1 670 ? -2.99 -38.625 -14.781 1 82.25 670 SER B N 1
ATOM 10473 C CA . SER B 1 670 ? -2.037 -39.531 -15.438 1 82.25 670 SER B CA 1
ATOM 10474 C C . SER B 1 670 ? -1.933 -39.219 -16.938 1 82.25 670 SER B C 1
ATOM 10476 O O . SER B 1 670 ? -1.937 -40.125 -17.75 1 82.25 670 SER B O 1
ATOM 10478 N N . GLY B 1 671 ? -2.039 -37.969 -17.25 1 83.19 671 GLY B N 1
ATOM 10479 C CA . GLY B 1 671 ? -1.903 -37.531 -18.641 1 83.19 671 GLY B CA 1
ATOM 10480 C C . GLY B 1 671 ? -3.217 -37.531 -19.391 1 83.19 671 GLY B C 1
ATOM 10481 O O . GLY B 1 671 ? -3.311 -36.969 -20.484 1 83.19 671 GLY B O 1
ATOM 10482 N N . ARG B 1 672 ? -4.172 -38.188 -18.797 1 88.06 672 ARG B N 1
ATOM 10483 C CA . ARG B 1 672 ? -5.473 -38.25 -19.453 1 88.06 672 ARG B CA 1
ATOM 10484 C C . ARG B 1 672 ? -6.324 -37.031 -19.141 1 88.06 672 ARG B C 1
ATOM 10486 O O . ARG B 1 672 ? -6.375 -36.562 -18 1 88.06 672 ARG B O 1
ATOM 10493 N N . LEU B 1 673 ? -6.969 -36.594 -20.156 1 90.81 673 LEU B N 1
ATOM 10494 C CA . LEU B 1 673 ? -7.82 -35.406 -20 1 90.81 673 LEU B CA 1
ATOM 10495 C C . LEU B 1 673 ? -9.117 -35.781 -19.281 1 90.81 673 LEU B C 1
ATOM 10497 O O . LEU B 1 673 ? -9.891 -36.594 -19.766 1 90.81 673 LEU B O 1
ATOM 10501 N N . CYS B 1 674 ? -9.273 -35.188 -18.094 1 88.19 674 CYS B N 1
ATOM 10502 C CA . CYS B 1 674 ? -10.469 -35.438 -17.312 1 88.19 674 CYS B CA 1
ATOM 10503 C C . CYS B 1 674 ? -11.5 -34.344 -17.516 1 88.19 674 CYS B C 1
ATOM 10505 O O . CYS B 1 674 ? -12.703 -34.594 -17.438 1 88.19 674 CYS B O 1
ATOM 10507 N N . GLY B 1 675 ? -11.008 -33.188 -17.703 1 89.12 675 GLY B N 1
ATOM 10508 C CA . GLY B 1 675 ? -11.945 -32.094 -17.844 1 89.12 675 GLY B CA 1
ATOM 10509 C C . GLY B 1 675 ? -11.258 -30.75 -18.031 1 89.12 675 GLY B C 1
ATOM 10510 O O . GLY B 1 675 ? -10.031 -30.688 -18.188 1 89.12 675 GLY B O 1
ATOM 10511 N N . VAL B 1 676 ? -12.133 -29.734 -18.25 1 89.31 676 VAL B N 1
ATOM 10512 C CA . VAL B 1 676 ? -11.656 -28.375 -18.438 1 89.31 676 VAL B CA 1
ATOM 10513 C C . VAL B 1 676 ? -12.43 -27.422 -17.531 1 89.31 676 VAL B C 1
ATOM 10515 O O . VAL B 1 676 ? -13.625 -27.609 -17.297 1 89.31 676 VAL B O 1
ATOM 10518 N N . ILE B 1 677 ? -11.703 -26.5 -16.984 1 89.19 677 ILE B N 1
ATOM 10519 C CA . ILE B 1 677 ? -12.336 -25.5 -16.156 1 89.19 677 ILE B CA 1
ATOM 10520 C C . ILE B 1 677 ? -12.117 -24.109 -16.75 1 89.19 677 ILE B C 1
ATOM 10522 O O . ILE B 1 677 ? -10.977 -23.688 -16.938 1 89.19 677 ILE B O 1
ATOM 10526 N N . THR B 1 678 ? -13.18 -23.438 -17.156 1 87.88 678 THR B N 1
ATOM 10527 C CA . THR B 1 678 ? -13.141 -22.062 -17.609 1 87.88 678 THR B CA 1
ATOM 10528 C C . THR B 1 678 ? -13.688 -21.125 -16.531 1 87.88 678 THR B C 1
ATOM 10530 O O . THR B 1 678 ? -14.109 -21.578 -15.461 1 87.88 678 THR B O 1
ATOM 10533 N N . TRP B 1 679 ? -13.648 -19.875 -16.797 1 86.81 679 TRP B N 1
ATOM 10534 C CA . TRP B 1 679 ? -14.156 -18.906 -15.828 1 86.81 679 TRP B CA 1
ATOM 10535 C C . TRP B 1 679 ? -15.664 -19.047 -15.656 1 86.81 679 TRP B C 1
ATOM 10537 O O . TRP B 1 679 ? -16.203 -18.797 -14.57 1 86.81 679 TRP B O 1
ATOM 10547 N N . LYS B 1 680 ? -16.297 -19.484 -16.703 1 84.94 680 LYS B N 1
ATOM 10548 C CA . LYS B 1 680 ? -17.734 -19.75 -16.609 1 84.94 680 LYS B CA 1
ATOM 10549 C C . LYS B 1 680 ? -18.016 -20.891 -15.641 1 84.94 680 LYS B C 1
ATOM 10551 O O . LYS B 1 680 ? -18.938 -20.812 -14.828 1 84.94 680 LYS B O 1
ATOM 10556 N N . GLU B 1 681 ? -17.234 -21.922 -15.781 1 88 681 GLU B N 1
ATOM 10557 C CA . GLU B 1 681 ? -17.406 -23.062 -14.883 1 88 681 GLU B CA 1
ATOM 10558 C C . GLU B 1 681 ? -17.031 -22.703 -13.453 1 88 681 GLU B C 1
ATOM 10560 O O . GLU B 1 681 ? -17.672 -23.156 -12.5 1 88 681 GLU B O 1
ATOM 10565 N N . MET B 1 682 ? -15.977 -21.938 -13.352 1 88.75 682 MET B N 1
ATOM 10566 C CA . MET B 1 682 ? -15.547 -21.484 -12.031 1 88.75 682 MET B CA 1
ATOM 10567 C C . MET B 1 682 ? -16.656 -20.703 -11.336 1 88.75 682 MET B C 1
ATOM 10569 O O . MET B 1 682 ? -16.891 -20.875 -10.141 1 88.75 682 MET B O 1
ATOM 10573 N N . LYS B 1 683 ? -17.328 -19.875 -12.094 1 89.12 683 LYS B N 1
ATOM 10574 C CA . LYS B 1 683 ? -18.453 -19.125 -11.555 1 89.12 683 LYS B CA 1
ATOM 10575 C C . LYS B 1 683 ? -19.531 -20.062 -11.031 1 89.12 683 LYS B C 1
ATOM 10577 O O . LYS B 1 683 ? -20.062 -19.859 -9.938 1 89.12 683 LYS B O 1
ATOM 10582 N N . LYS B 1 684 ? -19.797 -21.078 -11.75 1 88.44 684 LYS B N 1
ATOM 10583 C CA . LYS B 1 684 ? -20.828 -22.047 -11.359 1 88.44 684 LYS B CA 1
ATOM 10584 C C . LYS B 1 684 ? -20.406 -22.812 -10.109 1 88.44 684 LYS B C 1
ATOM 10586 O O . LYS B 1 684 ? -21.25 -23.078 -9.242 1 88.44 684 LYS B O 1
ATOM 10591 N N . ILE B 1 685 ? -19.172 -23.141 -10.109 1 90.25 685 ILE B N 1
ATOM 10592 C CA . ILE B 1 685 ? -18.656 -23.875 -8.961 1 90.25 685 ILE B CA 1
ATOM 10593 C C . ILE B 1 685 ? -18.781 -23.016 -7.699 1 90.25 685 ILE B C 1
ATOM 10595 O O . ILE B 1 685 ? -19.234 -23.5 -6.656 1 90.25 685 ILE B O 1
ATOM 10599 N N . ILE B 1 686 ? -18.469 -21.781 -7.789 1 90.06 686 ILE B N 1
ATOM 10600 C CA . ILE B 1 686 ? -18.516 -20.875 -6.645 1 90.06 686 ILE B CA 1
ATOM 10601 C C . ILE B 1 686 ? -19.969 -20.656 -6.227 1 90.06 686 ILE B C 1
ATOM 10603 O O . ILE B 1 686 ? -20.266 -20.547 -5.031 1 90.06 686 ILE B O 1
ATOM 10607 N N . GLU B 1 687 ? -20.859 -20.594 -7.207 1 89 687 GLU B N 1
ATOM 10608 C CA . GLU B 1 687 ? -22.266 -20.438 -6.895 1 89 687 GLU B CA 1
ATOM 10609 C C . GLU B 1 687 ? -22.812 -21.641 -6.125 1 89 687 GLU B C 1
ATOM 10611 O O . GLU B 1 687 ? -23.625 -21.484 -5.211 1 89 687 GLU B O 1
ATOM 10616 N N . LYS B 1 688 ? -22.312 -22.781 -6.516 1 88.38 688 LYS B N 1
ATOM 10617 C CA . LYS B 1 688 ? -22.719 -24 -5.812 1 88.38 688 LYS B CA 1
ATOM 10618 C C . LYS B 1 688 ? -22.172 -24.016 -4.391 1 88.38 688 LYS B C 1
ATOM 10620 O O . LYS B 1 688 ? -22.844 -24.453 -3.461 1 88.38 688 LYS B O 1
ATOM 10625 N N . MET B 1 689 ? -20.984 -23.562 -4.309 1 89.06 689 MET B N 1
ATOM 10626 C CA . MET B 1 689 ? -20.375 -23.5 -2.986 1 89.06 689 MET B CA 1
ATOM 10627 C C . MET B 1 689 ? -21.078 -22.484 -2.107 1 89.06 689 MET B C 1
ATOM 10629 O O . MET B 1 689 ? -21.156 -22.656 -0.889 1 89.06 689 MET B O 1
ATOM 10633 N N . ALA B 1 690 ? -21.516 -21.391 -2.672 1 86.94 690 ALA B N 1
ATOM 10634 C CA . ALA B 1 690 ? -22.188 -20.328 -1.932 1 86.94 690 ALA B CA 1
ATOM 10635 C C . ALA B 1 690 ? -23.5 -20.828 -1.313 1 86.94 690 ALA B C 1
ATOM 10637 O O . ALA B 1 690 ? -23.922 -20.328 -0.272 1 86.94 690 ALA B O 1
ATOM 10638 N N . LYS B 1 691 ? -24.062 -21.828 -1.899 1 83.94 691 LYS B N 1
ATOM 10639 C CA . LYS B 1 691 ? -25.312 -22.391 -1.395 1 83.94 691 LYS B CA 1
ATOM 10640 C C . LYS B 1 691 ? -25.078 -23.203 -0.124 1 83.94 691 LYS B C 1
ATOM 10642 O O . LYS B 1 691 ? -26.016 -23.422 0.66 1 83.94 691 LYS B O 1
ATOM 10647 N N . GLU B 1 692 ? -23.875 -23.531 0.078 1 81.12 692 GLU B N 1
ATOM 10648 C CA . GLU B 1 692 ? -23.562 -24.328 1.258 1 81.12 692 GLU B CA 1
ATOM 10649 C C . GLU B 1 692 ? -23.344 -23.438 2.482 1 81.12 692 GLU B C 1
ATOM 10651 O O . GLU B 1 692 ? -23.312 -23.922 3.613 1 81.12 692 GLU B O 1
ATOM 10656 N N . VAL B 1 693 ? -23.234 -22.156 2.336 1 80.25 693 VAL B N 1
ATOM 10657 C CA . VAL B 1 693 ? -22.969 -21.234 3.441 1 80.25 693 VAL B CA 1
ATOM 10658 C C . VAL B 1 693 ? -24.281 -20.547 3.852 1 80.25 693 VAL B C 1
ATOM 10660 O O . VAL B 1 693 ? -25.047 -20.109 2.996 1 80.25 693 VAL B O 1
#

Solvent-accessible surface area (backbone atoms only — not comparable to full-atom values): 68915 Å² total; per-residue (Å²): 138,86,78,76,80,77,82,79,78,82,81,75,75,72,71,69,63,60,60,57,54,52,54,46,47,56,45,43,52,48,46,46,51,58,54,62,63,55,54,72,74,77,60,79,58,54,63,59,46,49,48,45,49,49,47,50,49,50,49,46,50,54,45,50,72,73,40,62,69,67,59,55,44,35,43,47,47,8,40,51,44,8,50,53,41,50,52,44,51,51,52,27,50,52,50,40,49,49,50,52,48,53,47,58,71,34,62,93,39,68,67,61,33,49,48,53,57,22,47,51,30,12,49,29,34,20,49,16,22,44,43,14,58,70,68,23,65,70,20,38,34,28,44,47,54,60,48,32,23,37,62,70,58,38,87,56,66,67,71,49,33,70,60,26,46,54,26,27,53,54,14,31,40,26,37,54,36,29,37,48,56,44,57,52,22,60,56,32,29,40,20,34,44,24,27,28,49,19,51,51,40,47,52,51,51,36,61,71,68,66,67,68,68,81,66,68,71,55,56,46,35,47,30,16,36,6,18,21,46,0,20,70,49,47,24,28,67,30,8,38,44,38,32,48,62,68,47,41,65,62,39,57,45,80,51,48,61,56,17,47,51,15,2,41,37,1,12,49,44,32,35,50,52,40,29,71,75,58,80,28,95,44,71,65,43,77,52,65,57,82,67,62,78,84,64,50,53,56,79,73,49,52,57,54,32,36,49,48,5,47,52,28,12,54,52,27,52,51,48,52,51,48,37,52,49,49,51,48,47,46,68,67,36,62,71,55,32,50,42,47,71,74,36,48,31,58,48,31,21,50,54,36,29,53,40,19,56,48,37,32,59,90,61,54,5,52,44,47,37,46,87,41,44,63,69,51,48,42,54,46,36,40,35,52,71,50,65,66,60,45,67,73,39,54,88,73,54,72,75,89,60,95,59,62,57,65,48,41,43,41,93,94,47,51,48,66,56,25,50,52,47,30,61,60,48,47,55,57,52,40,42,57,53,66,68,47,72,31,23,36,10,58,54,53,40,38,27,41,51,15,14,49,55,14,25,52,52,23,49,49,48,37,65,68,45,55,74,68,61,68,79,80,68,81,56,67,42,19,10,58,31,4,46,19,20,14,10,4,20,33,5,18,35,56,61,40,65,33,40,25,50,35,50,26,45,26,24,37,45,39,71,54,42,63,48,11,42,45,4,15,51,42,0,27,56,60,36,50,48,90,49,47,68,32,56,54,38,44,50,30,59,76,69,49,48,55,38,62,71,51,49,30,51,67,38,64,72,57,51,68,38,43,36,56,83,65,62,38,65,58,76,71,70,41,40,40,72,34,34,48,58,56,50,54,54,50,55,72,73,42,87,63,63,62,34,42,29,18,60,36,87,83,66,30,28,43,62,20,32,38,46,43,70,57,51,51,51,46,50,63,72,46,60,87,45,76,62,73,44,37,38,64,79,71,49,81,70,40,66,58,42,58,36,34,22,50,74,22,28,47,53,55,51,51,51,49,33,63,72,70,64,50,65,63,42,41,26,30,57,66,22,20,61,57,20,47,47,36,52,69,51,49,42,51,51,36,41,56,53,43,69,74,103,132,87,72,80,75,78,75,80,76,75,84,73,68,71,70,64,61,61,57,57,55,52,51,47,49,54,46,44,51,48,48,44,52,58,54,60,63,54,52,72,72,76,60,80,57,53,64,58,46,49,48,45,49,48,48,49,50,51,49,45,53,54,44,50,72,73,39,60,66,67,57,56,43,35,41,49,48,8,40,52,43,8,51,52,42,50,51,45,52,52,52,28,51,52,49,40,50,49,49,52,50,54,47,58,72,34,64,92,39,68,67,61,34,49,49,52,57,22,46,52,29,12,50,29,32,20,49,16,24,44,44,14,57,69,69,23,63,71,19,37,35,28,43,46,52,58,48,31,24,37,61,70,57,38,87,55,66,66,70,50,33,70,58,26,45,55,27,27,52,52,12,30,38,27,37,54,36,29,37,48,55,43,58,51,22,59,57,32,30,42,22,33,46,23,27,29,50,18,50,52,42,48,52,52,52,35,61,71,68,65,68,68,68,80,66,67,71,54,56,46,35,47,28,17,36,6,20,22,45,0,20,70,48,47,24,27,68,29,9,39,44,38,33,49,62,68,48,39,65,65,40,57,44,80,52,48,62,56,17,47,52,15,2,40,37,2,12,5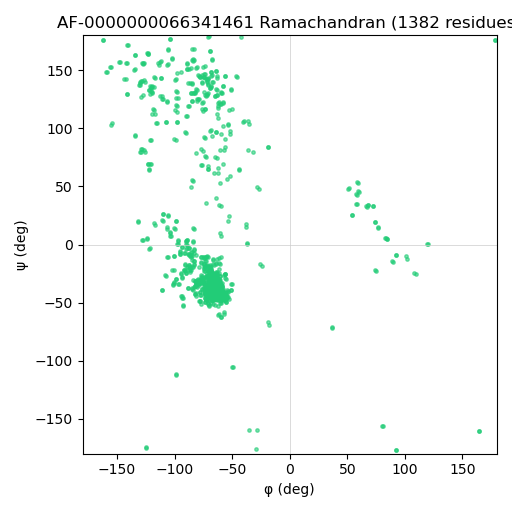0,44,32,36,51,52,40,30,73,75,61,79,27,95,44,72,63,44,78,51,66,58,82,68,61,77,84,65,48,54,59,81,72,50,51,58,53,32,35,49,49,4,46,51,27,13,54,52,26,52,50,49,52,50,48,38,52,48,49,52,48,48,45,68,67,36,61,70,54,33,49,44,47,70,75,37,48,31,59,48,31,21,50,53,37,29,52,38,20,55,47,37,30,57,90,60,54,4,53,45,46,39,45,88,41,44,63,70,51,48,44,53,44,37,41,35,51,69,49,65,66,60,47,68,73,40,54,88,72,55,70,78,89,60,95,59,62,57,65,48,42,42,40,92,94,48,52,48,68,57,26,51,51,47,32,60,60,50,46,56,56,51,42,41,58,52,66,67,46,73,32,22,37,10,57,53,53,39,39,27,42,52,15,15,51,54,15,25,52,52,24,50,49,48,36,65,67,44,56,74,68,61,69,79,82,67,81,58,69,44,18,10,57,31,4,45,19,21,15,11,5,21,34,5,18,35,56,61,40,63,33,40,25,50,36,50,25,44,26,24,37,45,38,70,53,41,62,48,10,41,47,5,14,51,42,1,27,56,60,36,50,48,90,50,46,69,32,55,54,38,44,52,29,60,76,69,48,49,53,37,62,71,50,48,30,52,68,37,64,71,58,50,70,39,42,35,57,82,65,63,37,64,58,75,71,69,42,40,40,72,33,33,48,58,57,49,53,53,50,55,73,73,43,88,62,63,62,34,42,28,19,61,35,86,85,67,30,28,44,62,22,32,37,44,43,70,57,52,51,50,49,48,62,71,47,60,88,45,76,64,75,46,37,38,66,78,70,49,80,70,40,67,57,43,59,37,34,21,50,75,22,29,47,54,55,52,52,50,50,33,63,72,70,63,50,66,65,43,40,26,31,58,68,22,20,60,56,20,47,45,36,51,69,51,49,43,51,51,36,40,56,53,42,68,75,105

Sequence (1386 aa):
MDDICVNVKQPENENDEQRVQEDKREEATAEEKLISANEPSWKPWPQSRSQIRECVLNVKKLLVSLASMEWYCYALLGIITALMSFFMDMTVAKLLNAHQWLYGCLKGHHLLQFLCWTLYPACLCALSTSFAHSVCPYSAGSGVPEARAILLGVDMPDYLSLSNLFAKMFGLICTLAAGSTVFLGKVGPFVHLSIMVGAFMNRLHVSCRGGKQRAAKGEMLVVASAVGVASCFGAPISGVLFSIEVMGTHYSVSDYCPCFFAAACGAITFRLLSVCIGDQDTIQALFKTSFSTDLPFQPFEIIIFALLGLFCSILSCIYLLCHRWALRFVKTNKPISTFLATEKSLYSAIVAFLLACFTFYHSAGHFIASELTMRQLLTSMLDGTSWYSISQNISALPEPQNTFWQAWNPPGKSYFQTLTFFIITKVGLLVVACTLPLPAGYFMPVFVYGAAVGRFIGEGSFYLLSGGISSGKSLINPGGYALAGAAAFSGAVTHTLSPALLAVEMTGQCSYAVPALVATLVSNAVARAKHRPSFYDGISLIKRLPHLPSLIRACPKLADVQIKQFVIPAGAVLERSEKLISVQHILKESTDSELPVVESRDSSVLLGTINRSQLRECLLEHRNEDSCKQLEEVCCVQPVRLHLTPDSTVKQAHCIMSITGEQRLFITESGRLCGVITWKEMKKIIEKMAKEVMDDICVNVKQPENENDEQRVQEDKREEATAEEKLISANEPSWKPWPQSRSQIRECVLNVKKLLVSLASMEWYCYALLGIITALMSFFMDMTVAKLLNAHQWLYGCLKGHHLLQFLCWTLYPACLCALSTSFAHSVCPYSAGSGVPEARAILLGVDMPDYLSLSNLFAKMFGLICTLAAGSTVFLGKVGPFVHLSIMVGAFMNRLHVSCRGGKQRAAKGEMLVVASAVGVASCFGAPISGVLFSIEVMGTHYSVSDYCPCFFAAACGAITFRLLSVCIGDQDTIQALFKTSFSTDLPFQPFEIIIFALLGLFCSILSCIYLLCHRWALRFVKTNKPISTFLATEKSLYSAIVAFLLACFTFYHSAGHFIASELTMRQLLTSMLDGTSWYSISQNISALPEPQNTFWQAWNPPGKSYFQTLTFFIITKVGLLVVACTLPLPAGYFMPVFVYGAAVGRFIGEGSFYLLSGGISSGKSLINPGGYALAGAAAFSGAVTHTLSPALLAVEMTGQCSYAVPALVATLVSNAVARAKHRPSFYDGISLIKRLPHLPSLIRACPKLADVQIKQFVIPAGAVLERSEKLISVQHILKESTDSELPVVESRDSSVLLGTINRSQLRECLLEHRNEDSCKQLEEVCCVQPVRLHLTPDSTVKQAHCIMSITGEQRLFITESGRLCGVITWKEMKKIIEKMAKEV

Radius of gyration: 37.18 Å; Cα contacts (8 Å, |Δi|>4): 2365; chains: 2; bounding box: 110×142×107 Å

InterPro domains:
  IPR000644 CBS domain [PF00571] (643-686)
  IPR001807 Chloride channel [PF00654] (126-528)
  IPR001807 Chloride channel [PR00762] (137-154)
  IPR001807 Chloride channel [PR00762] (170-189)
  IPR001807 Chloride channel [PR00762] (226-245)
  IPR001807 Chloride channel [PR00762] (438-458)
  IPR001807 Chloride channel [PR00762] (479-495)
  IPR001807 Chloride channel [PR00762] (496-515)
  IPR001807 Chloride channel [PR00762] (535-549)
  IPR014743 Chloride channel, core [SSF81340] (53-549)
  IPR046342 CBS domain superfamily [G3DSA:3.10.580.10] (550-691)
  IPR046342 CBS domain superfamily [SSF54631] (558-686)
  IPR050970 Voltage-gated chloride channel [PTHR45720] (18-624)

Organism: Danio rerio (NCBI:txid7955)

Secondary structure (DSSP, 8-state):
------------SGGGSHHHHHHHHHHHHHHHHHHH-------S-HHHHHHHHHHHHHHHHHHHHHS-HHHHHHHHHHHHHHHHHHHHHHHHHHHHHHHHHHHHHTTT-HHHHHHHHHHHHHHHHHHHHHHHHHH-GGGSS--HHHHHHHHTT---GGGG-HHHHHHHHHHHHHHHHTGGGS--BSHHHHHHHHHHHHHHHHHHHHHHTTS-S---HHHHHHHHHHHHHHHHHT-HHHHHHHHHHHS-SEEEGGGHHHHHHHHHHHHHHHHHHHHHTTS-SSS--TT-----SSS---TTHHHHHHHHHHHHHHHHHHHHHHHHHHHHHHHH-HHHHHHHHH-HHHHHHHHHHHHHHHH-TTTTGGGTTTTS-HHHHHHHHT-SS-HHHHHHTTTT--S--S-GGGGGS-TTS-HHHHHHHHHHHHHHHHHHHTT--SS-B-HHHHHHHHHHHHHHHHHHHHHHHTTT--SSS----HHHHHHHHHHHHHHHHHT-SHHHHHHHHHHTB-TTHHHHHHHHHHHHHHHTGGG---HHHHHHHHHT---HHHHHHH-GGGGG-BGGGTPPPPSS-EETT-BHHHHHHHHHH---SEEEEES-TTT-BEEEEEEHHHHHHHHHHTSSS-TT-BHHHHSPPBPP-EEE-TTSBHHHHHHHHHHH--SEEEEEETTEEEEEEEHHHHHHHHHHHHTT-/-------------GGGHHHHHHHHHHHHHHHHHHHH-------S-HHHHHHHHHHHHHHHHHHHHHS-HHHHHHHHHHHHHHHHHHHHHHHHHHHHHHHHHHHHHTTT-HHHHHHHHHHHHHHHHHHHHHHHHHH-GGGSS--HHHHHHHHTT---GGGG-HHHHHHHHHHHHHHHHTGGGS--BSHHHHHHHHHHHHHHHHHHHHHHTTS-S---HHHHHHHHHHHHHHHHHT-HHHHHHHHHHHS-SEEEGGGHHHHHHHHHHHHHHHHHHHHHTTS-SSS--TT-----SSS---TTHHHHHHHHHHHHHHHHHHHHHHHHHHHHHHHH-HHHHHHHHH-HHHHHHHHHHHHHHHH-TTTTGGGTTTTS-HHHHHHHHT-SS-HHHHHHTTTTS-S--S-GGGGGS-TTS-HHHHHHHHHHHHHHHHHHHTT--SS-B-HHHHHHHHHHHHHHHHHHHHHHHTTT--SSS----HHHHHHHHHHHHHHHHHT-SHHHHHHHHHHTB-TTHHHHHHHHHHHHHHHTGGG---HHHHHHHHHT---HHHHHHH-GGGGG-BGGGTPPPPSS-EETT-BHHHHHHHHHH---SEEEEES-TTT-BEEEEEEHHHHHHHHHHTSSS-TT-BHHHH-PPBPP-EEE-TTSBHHHHHHHHHHH--SEEEEEETTEEEEEEEHHHHHHHHHHHHTT-